Protein 1O0P (pdb70)

Sequence (117 aa):
GHPTEVLCLMNMVLPEELLDDEEYEEIVEDVRDECSKYGLVKSIEIPRPVDGVEVPGCGKIFVEFTSVFDCQKAMQGLTGRKFANRVVVTKYCDPDSYHRRDFWPSKKRKRSRWNQDGHPTEVLCLMNMVLPEELLDDEEYEEIVEDVRDECSKYGLVKSIEIPRPVDGVEVPGCGKIFVEFTSVFDCQKAMQGLTGRKFANRVVVTKYCDPDSYHRRDFWPSKKRKRSRWNQDGHPTEVLCLMNMVLPEELLDDEEYEEIVEDVRDECSKYGLVKSIEIPRPVDGVEVPGCGKIFVEFTSVFDCQKAMQGLTGRKFANRVVVTKYCDPDSYHRRDFWPSKKRKRSRWNQDGHPTEVLCLMNMVLPEELLDDEEYEEIVEDVRDECSKYGLVKSIEIPRPVDGVEVPGCGKIFVEFTSVFDCQKAMQGLTGRKFANRVVVTKYCDPDSYHRRDFWPSKKRKRSRWNQDGHPTEVLCLMNMVLPEELLDDEEYEEIVEDVRDECSKYGLVKSIEIPRPVDGVEVPGCGKIFVEFTSVFDCQKAMQGLTGRKFANRVVVTKYCDPDSYHRRDFWPSKKRKRSRWNQDGHPTEVLCLMNMVLPEELLDDEEYEEIVEDVRDECSKYGLVKSIEIPRPVDGVEVPGCGKIFVEFTSVFDCQKAMQGLTGRKFANRVVVTKYCDPDSYHRRDFWPSKKRKRSRWNQDGHPTEVLCLMNMVLPEELLDDEEYEEIVEDVRDECSKYGLVKSIEIPRPVDGVEVPGCGKIFVEFTSVFDCQKAMQGLTGRKFANRVVVTKYCDPDSYHRRDFWPSKKRKRSRWNQDGHPTEVLCLMNMVLPEELLDDEEYEEIVEDVRDECSKYGLVKSIEIPRPVDGVEVPGCGKIFVEFTSVFDCQKAMQGLTGRKFANRVVVTKYCDPDSYHRRDFWPSKKRKRSRWNQDGHPTEVLCLMNMVLPEELLDDEEYEEIVEDVRDECSKYGLVKSIEIPRPVDGVEVPGCGKIFVEFTSVFDCQKAMQGLTGRKFANRVVVTKYCDPDSYHRRDFWPSKKRKRSRWNQDGHPTEVLCLMNMVLPEELLDDEEYEEIVEDVRDECSKYGLVKSIEIPRPVDGVEVPGCGKIFVEFTSVFDCQKAMQGLTGRKFANRVVVTKYCDPDSYHRRDFWPSKKRKRSRWNQD

Nearest PDB structures (foldseek):
  1opi-assembly1_A  TM=9.755E-01  e=8.244E-21  Homo sapiens
  3v4m-assembly1_A  TM=9.227E-01  e=5.338E-19  Mus musculus
  4fxw-assembly1_A  TM=9.181E-01  e=4.445E-18  Homo sapiens
  4z2x-assembly2_B  TM=9.128E-01  e=5.457E-18  Mus musculus
  4fxw-assembly2_C  TM=9.134E-01  e=8.224E-18  Homo sapiens

Structure (mmCIF, N/CA/C/O backbone):
data_1O0P
#
_entry.id   1O0P
#
loop_
_entity.id
_entity.type
_entity.pdbx_description
1 polymer 'Splicing factor U2AF 65 kDa subunit'
2 polymer 'Splicing Factor SF1'
#
loop_
_atom_site.group_PDB
_atom_site.id
_atom_site.type_symbol
_atom_site.label_atom_id
_atom_site.label_alt_id
_atom_site.label_comp_id
_atom_site.label_asym_id
_atom_site.label_entity_id
_atom_site.label_seq_id
_atom_site.pdbx_PDB_ins_code
_atom_site.Cartn_x
_atom_site.Cartn_y
_atom_site.Cartn_z
_atom_site.occupancy
_atom_site.B_iso_or_equiv
_atom_site.auth_seq_id
_atom_site.auth_comp_id
_atom_site.auth_asym_id
_atom_site.auth_atom_id
_atom_site.pdbx_PDB_model_num
ATOM 1 N N . GLY A 1 1 ? 4.802 11.194 -14.129 1.00 0.00 372 GLY A N 1
ATOM 2 C CA . GLY A 1 1 ? 4.200 11.583 -15.391 1.00 0.00 372 GLY A CA 1
ATOM 3 C C . GLY A 1 1 ? 3.200 12.711 -15.235 1.00 0.00 372 GLY A C 1
ATOM 4 O O . GLY A 1 1 ? 3.152 13.624 -16.061 1.00 0.00 372 GLY A O 1
ATOM 8 N N . HIS A 1 2 ? 2.401 12.648 -14.175 1.00 0.00 373 HIS A N 1
ATOM 9 C CA . HIS A 1 2 ? 1.392 13.667 -13.915 1.00 0.00 373 HIS A CA 1
ATOM 10 C C . HIS A 1 2 ? 0.746 13.450 -12.542 1.00 0.00 373 HIS A C 1
ATOM 11 O O . HIS A 1 2 ? 0.192 12.382 -12.276 1.00 0.00 373 HIS A O 1
ATOM 26 N N . PRO A 1 3 ? 0.816 14.455 -11.646 1.00 0.00 374 PRO A N 1
ATOM 27 C CA . PRO A 1 3 ? 0.233 14.357 -10.308 1.00 0.00 374 PRO A CA 1
ATOM 28 C C . PRO A 1 3 ? -1.261 14.663 -10.304 1.00 0.00 374 PRO A C 1
ATOM 29 O O . PRO A 1 3 ? -1.714 15.597 -10.965 1.00 0.00 374 PRO A O 1
ATOM 40 N N . THR A 1 4 ? -2.023 13.870 -9.555 1.00 0.00 375 THR A N 1
ATOM 41 C CA . THR A 1 4 ? -3.468 14.057 -9.470 1.00 0.00 375 THR A CA 1
ATOM 42 C C . THR A 1 4 ? -3.910 14.313 -8.030 1.00 0.00 375 THR A C 1
ATOM 43 O O . THR A 1 4 ? -4.270 15.436 -7.676 1.00 0.00 375 THR A O 1
ATOM 54 N N . GLU A 1 5 ? -3.878 13.265 -7.206 1.00 0.00 376 GLU A N 1
ATOM 55 C CA . GLU A 1 5 ? -4.276 13.376 -5.805 1.00 0.00 376 GLU A CA 1
ATOM 56 C C . GLU A 1 5 ? -4.092 12.047 -5.077 1.00 0.00 376 GLU A C 1
ATOM 57 O O . GLU A 1 5 ? -3.689 12.018 -3.915 1.00 0.00 376 GLU A O 1
ATOM 69 N N . VAL A 1 6 ? -4.389 10.950 -5.769 1.00 0.00 377 VAL A N 1
ATOM 70 C CA . VAL A 1 6 ? -4.260 9.620 -5.183 1.00 0.00 377 VAL A CA 1
ATOM 71 C C . VAL A 1 6 ? -3.018 8.910 -5.711 1.00 0.00 377 VAL A C 1
ATOM 72 O O . VAL A 1 6 ? -2.614 9.122 -6.854 1.00 0.00 377 VAL A O 1
ATOM 85 N N . LEU A 1 7 ? -2.411 8.075 -4.873 1.00 0.00 378 LEU A N 1
ATOM 86 C CA . LEU A 1 7 ? -1.213 7.338 -5.259 1.00 0.00 378 LEU A CA 1
ATOM 87 C C . LEU A 1 7 ? -1.450 5.834 -5.173 1.00 0.00 378 LEU A C 1
ATOM 88 O O . LEU A 1 7 ? -1.871 5.323 -4.136 1.00 0.00 378 LEU A O 1
ATOM 104 N N . CYS A 1 8 ? -1.176 5.130 -6.266 1.00 0.00 379 CYS A N 1
ATOM 105 C CA . CYS A 1 8 ? -1.367 3.683 -6.312 1.00 0.00 379 CYS A CA 1
ATOM 106 C C . CYS A 1 8 ? -0.031 2.947 -6.276 1.00 0.00 379 CYS A C 1
ATOM 107 O O . CYS A 1 8 ? 0.940 3.367 -6.905 1.00 0.00 379 CYS A O 1
ATOM 115 N N . LEU A 1 9 ? 0.004 1.845 -5.533 1.00 0.00 380 LEU A N 1
ATOM 116 C CA . LEU A 1 9 ? 1.213 1.037 -5.408 1.00 0.00 380 LEU A CA 1
ATOM 117 C C . LEU A 1 9 ? 0.885 -0.445 -5.566 1.00 0.00 380 LEU A C 1
ATOM 118 O O . LEU A 1 9 ? 0.162 -1.020 -4.752 1.00 0.00 380 LEU A O 1
ATOM 134 N N . MET A 1 10 ? 1.422 -1.059 -6.616 1.00 0.00 381 MET A N 1
ATOM 135 C CA . MET A 1 10 ? 1.176 -2.473 -6.883 1.00 0.00 381 MET A CA 1
ATOM 136 C C . MET A 1 10 ? 2.484 -3.254 -6.977 1.00 0.00 381 MET A C 1
ATOM 137 O O . MET A 1 10 ? 3.569 -2.692 -6.813 1.00 0.00 381 MET A O 1
ATOM 151 N N . ASN A 1 11 ? 2.369 -4.553 -7.245 1.00 0.00 382 ASN A N 1
ATOM 152 C CA . ASN A 1 11 ? 3.533 -5.427 -7.363 1.00 0.00 382 ASN A CA 1
ATOM 153 C C . ASN A 1 11 ? 4.406 -5.348 -6.115 1.00 0.00 382 ASN A C 1
ATOM 154 O O . ASN A 1 11 ? 5.634 -5.308 -6.205 1.00 0.00 382 ASN A O 1
ATOM 165 N N . MET A 1 12 ? 3.766 -5.328 -4.952 1.00 0.00 383 MET A N 1
ATOM 166 C CA . MET A 1 12 ? 4.486 -5.254 -3.687 1.00 0.00 383 MET A CA 1
ATOM 167 C C . MET A 1 12 ? 3.795 -6.092 -2.614 1.00 0.00 383 MET A C 1
ATOM 168 O O . MET A 1 12 ? 4.223 -6.116 -1.460 1.00 0.00 383 MET A O 1
ATOM 182 N N . VAL A 1 13 ? 2.724 -6.777 -3.004 1.00 0.00 384 VAL A N 1
ATOM 183 C CA . VAL A 1 13 ? 1.975 -7.615 -2.076 1.00 0.00 384 VAL A CA 1
ATOM 184 C C . VAL A 1 13 ? 1.547 -8.920 -2.736 1.00 0.00 384 VAL A C 1
ATOM 185 O O . VAL A 1 13 ? 1.600 -9.058 -3.958 1.00 0.00 384 VAL A O 1
ATOM 198 N N . LEU A 1 14 ? 1.122 -9.875 -1.915 1.00 0.00 385 LEU A N 1
ATOM 199 C CA . LEU A 1 14 ? 0.679 -11.173 -2.408 1.00 0.00 385 LEU A CA 1
ATOM 200 C C . LEU A 1 14 ? -0.487 -11.691 -1.566 1.00 0.00 385 LEU A C 1
ATOM 201 O O . LEU A 1 14 ? -0.543 -11.437 -0.363 1.00 0.00 385 LEU A O 1
ATOM 217 N N . PRO A 1 15 ? -1.438 -12.418 -2.183 1.00 0.00 386 PRO A N 1
ATOM 218 C CA . PRO A 1 15 ? -2.594 -12.964 -1.465 1.00 0.00 386 PRO A CA 1
ATOM 219 C C . PRO A 1 15 ? -2.178 -13.912 -0.347 1.00 0.00 386 PRO A C 1
ATOM 220 O O . PRO A 1 15 ? -2.901 -14.083 0.636 1.00 0.00 386 PRO A O 1
ATOM 231 N N . GLU A 1 16 ? -1.008 -14.524 -0.502 1.00 0.00 387 GLU A N 1
ATOM 232 C CA . GLU A 1 16 ? -0.491 -15.451 0.497 1.00 0.00 387 GLU A CA 1
ATOM 233 C C . GLU A 1 16 ? -0.179 -14.717 1.797 1.00 0.00 387 GLU A C 1
ATOM 234 O O . GLU A 1 16 ? 0.072 -15.338 2.831 1.00 0.00 387 GLU A O 1
ATOM 246 N N . GLU A 1 17 ? -0.199 -13.389 1.732 1.00 0.00 388 GLU A N 1
ATOM 247 C CA . GLU A 1 17 ? 0.079 -12.556 2.896 1.00 0.00 388 GLU A CA 1
ATOM 248 C C . GLU A 1 17 ? -1.178 -11.818 3.343 1.00 0.00 388 GLU A C 1
ATOM 249 O O . GLU A 1 17 ? -1.409 -11.638 4.540 1.00 0.00 388 GLU A O 1
ATOM 261 N N . LEU A 1 18 ? -1.989 -11.394 2.377 1.00 0.00 389 LEU A N 1
ATOM 262 C CA . LEU A 1 18 ? -3.227 -10.681 2.678 1.00 0.00 389 LEU A CA 1
ATOM 263 C C . LEU A 1 18 ? -4.361 -11.662 2.949 1.00 0.00 389 LEU A C 1
ATOM 264 O O . LEU A 1 18 ? -5.518 -11.399 2.619 1.00 0.00 389 LEU A O 1
ATOM 280 N N . LEU A 1 19 ? -4.019 -12.796 3.551 1.00 0.00 390 LEU A N 1
ATOM 281 C CA . LEU A 1 19 ? -5.004 -13.821 3.870 1.00 0.00 390 LEU A CA 1
ATOM 282 C C . LEU A 1 19 ? -5.009 -14.115 5.365 1.00 0.00 390 LEU A C 1
ATOM 283 O O . LEU A 1 19 ? -5.947 -14.720 5.887 1.00 0.00 390 LEU A O 1
ATOM 299 N N . ASP A 1 20 ? -3.955 -13.682 6.049 1.00 0.00 391 ASP A N 1
ATOM 300 C CA . ASP A 1 20 ? -3.839 -13.888 7.486 1.00 0.00 391 ASP A CA 1
ATOM 301 C C . ASP A 1 20 ? -4.310 -12.652 8.243 1.00 0.00 391 ASP A C 1
ATOM 302 O O . ASP A 1 20 ? -4.382 -11.561 7.680 1.00 0.00 391 ASP A O 1
ATOM 311 N N . ASP A 1 21 ? -4.626 -12.826 9.521 1.00 0.00 392 ASP A N 1
ATOM 312 C CA . ASP A 1 21 ? -5.103 -11.724 10.348 1.00 0.00 392 ASP A CA 1
ATOM 313 C C . ASP A 1 21 ? -3.978 -10.750 10.690 1.00 0.00 392 ASP A C 1
ATOM 314 O O . ASP A 1 21 ? -4.067 -9.558 10.396 1.00 0.00 392 ASP A O 1
ATOM 323 N N . GLU A 1 22 ? -2.919 -11.264 11.307 1.00 0.00 393 GLU A N 1
ATOM 324 C CA . GLU A 1 22 ? -1.786 -10.434 11.703 1.00 0.00 393 GLU A CA 1
ATOM 325 C C . GLU A 1 22 ? -0.942 -10.023 10.499 1.00 0.00 393 GLU A C 1
ATOM 326 O O . GLU A 1 22 ? -0.419 -8.912 10.453 1.00 0.00 393 GLU A O 1
ATOM 338 N N . GLU A 1 23 ? -0.816 -10.922 9.529 1.00 0.00 394 GLU A N 1
ATOM 339 C CA . GLU A 1 23 ? -0.024 -10.650 8.331 1.00 0.00 394 GLU A CA 1
ATOM 340 C C . GLU A 1 23 ? -0.610 -9.495 7.522 1.00 0.00 394 GLU A C 1
ATOM 341 O O . GLU A 1 23 ? 0.086 -8.524 7.216 1.00 0.00 394 GLU A O 1
ATOM 353 N N . TYR A 1 24 ? -1.891 -9.602 7.177 1.00 0.00 395 TYR A N 1
ATOM 354 C CA . TYR A 1 24 ? -2.557 -8.571 6.401 1.00 0.00 395 TYR A CA 1
ATOM 355 C C . TYR A 1 24 ? -2.539 -7.238 7.145 1.00 0.00 395 TYR A C 1
ATOM 356 O O . TYR A 1 24 ? -2.231 -6.198 6.562 1.00 0.00 395 TYR A O 1
ATOM 374 N N . GLU A 1 25 ? -2.861 -7.277 8.434 1.00 0.00 396 GLU A N 1
ATOM 375 C CA . GLU A 1 25 ? -2.868 -6.068 9.251 1.00 0.00 396 GLU A CA 1
ATOM 376 C C . GLU A 1 25 ? -1.460 -5.493 9.369 1.00 0.00 396 GLU A C 1
ATOM 377 O O . GLU A 1 25 ? -1.285 -4.291 9.569 1.00 0.00 396 GLU A O 1
ATOM 389 N N . GLU A 1 26 ? -0.462 -6.361 9.242 1.00 0.00 397 GLU A N 1
ATOM 390 C CA . GLU A 1 26 ? 0.933 -5.945 9.327 1.00 0.00 397 GLU A CA 1
ATOM 391 C C . GLU A 1 26 ? 1.274 -4.966 8.213 1.00 0.00 397 GLU A C 1
ATOM 392 O O . GLU A 1 26 ? 1.793 -3.878 8.465 1.00 0.00 397 GLU A O 1
ATOM 404 N N . ILE A 1 27 ? 0.980 -5.361 6.978 1.00 0.00 398 ILE A N 1
ATOM 405 C CA . ILE A 1 27 ? 1.259 -4.513 5.825 1.00 0.00 398 ILE A CA 1
ATOM 406 C C . ILE A 1 27 ? 0.491 -3.200 5.905 1.00 0.00 398 ILE A C 1
ATOM 407 O O . ILE A 1 27 ? 1.025 -2.144 5.579 1.00 0.00 398 ILE A O 1
ATOM 423 N N . VAL A 1 28 ? -0.768 -3.271 6.325 1.00 0.00 399 VAL A N 1
ATOM 424 C CA . VAL A 1 28 ? -1.595 -2.075 6.453 1.00 0.00 399 VAL A CA 1
ATOM 425 C C . VAL A 1 28 ? -0.933 -1.043 7.361 1.00 0.00 399 VAL A C 1
ATOM 426 O O . VAL A 1 28 ? -0.997 0.159 7.102 1.00 0.00 399 VAL A O 1
ATOM 439 N N . GLU A 1 29 ? -0.294 -1.521 8.425 1.00 0.00 400 GLU A N 1
ATOM 440 C CA . GLU A 1 29 ? 0.372 -0.640 9.379 1.00 0.00 400 GLU A CA 1
ATOM 441 C C . GLU A 1 29 ? 1.632 -0.020 8.781 1.00 0.00 400 GLU A C 1
ATOM 442 O O . GLU A 1 29 ? 1.783 1.200 8.763 1.00 0.00 400 GLU A O 1
ATOM 454 N N . ASP A 1 30 ? 2.537 -0.866 8.297 1.00 0.00 401 ASP A N 1
ATOM 455 C CA . ASP A 1 30 ? 3.787 -0.397 7.706 1.00 0.00 401 ASP A CA 1
ATOM 456 C C . ASP A 1 30 ? 3.527 0.537 6.527 1.00 0.00 401 ASP A C 1
ATOM 457 O O . ASP A 1 30 ? 4.192 1.562 6.376 1.00 0.00 401 ASP A O 1
ATOM 466 N N . VAL A 1 31 ? 2.555 0.177 5.697 1.00 0.00 402 VAL A N 1
ATOM 467 C CA . VAL A 1 31 ? 2.205 0.975 4.527 1.00 0.00 402 VAL A CA 1
ATOM 468 C C . VAL A 1 31 ? 1.636 2.332 4.936 1.00 0.00 402 VAL A C 1
ATOM 469 O O . VAL A 1 31 ? 1.852 3.337 4.256 1.00 0.00 402 VAL A O 1
ATOM 482 N N . ARG A 1 32 ? 0.915 2.358 6.053 1.00 0.00 403 ARG A N 1
ATOM 483 C CA . ARG A 1 32 ? 0.319 3.596 6.549 1.00 0.00 403 ARG A CA 1
ATOM 484 C C . ARG A 1 32 ? 1.381 4.518 7.136 1.00 0.00 403 ARG A C 1
ATOM 485 O O . ARG A 1 32 ? 1.427 5.709 6.822 1.00 0.00 403 ARG A O 1
ATOM 506 N N . ASP A 1 33 ? 2.233 3.963 7.991 1.00 0.00 404 ASP A N 1
ATOM 507 C CA . ASP A 1 33 ? 3.295 4.734 8.626 1.00 0.00 404 ASP A CA 1
ATOM 508 C C . ASP A 1 33 ? 4.310 5.215 7.595 1.00 0.00 404 ASP A C 1
ATOM 509 O O . ASP A 1 33 ? 4.968 6.238 7.787 1.00 0.00 404 ASP A O 1
ATOM 518 N N . GLU A 1 34 ? 4.434 4.471 6.500 1.00 0.00 405 GLU A N 1
ATOM 519 C CA . GLU A 1 34 ? 5.371 4.820 5.438 1.00 0.00 405 GLU A CA 1
ATOM 520 C C . GLU A 1 34 ? 4.841 5.985 4.605 1.00 0.00 405 GLU A C 1
ATOM 521 O O . GLU A 1 34 ? 5.542 6.972 4.387 1.00 0.00 405 GLU A O 1
ATOM 533 N N . CYS A 1 35 ? 3.601 5.861 4.141 1.00 0.00 406 CYS A N 1
ATOM 534 C CA . CYS A 1 35 ? 2.981 6.906 3.334 1.00 0.00 406 CYS A CA 1
ATOM 535 C C . CYS A 1 35 ? 2.840 8.199 4.133 1.00 0.00 406 CYS A C 1
ATOM 536 O O . CYS A 1 35 ? 2.873 9.294 3.571 1.00 0.00 406 CYS A O 1
ATOM 544 N N . SER A 1 36 ? 2.683 8.063 5.447 1.00 0.00 407 SER A N 1
ATOM 545 C CA . SER A 1 36 ? 2.533 9.218 6.326 1.00 0.00 407 SER A CA 1
ATOM 546 C C . SER A 1 36 ? 3.887 9.705 6.838 1.00 0.00 407 SER A C 1
ATOM 547 O O . SER A 1 36 ? 3.981 10.262 7.933 1.00 0.00 407 SER A O 1
ATOM 555 N N . LYS A 1 37 ? 4.932 9.493 6.044 1.00 0.00 408 LYS A N 1
ATOM 556 C CA . LYS A 1 37 ? 6.277 9.916 6.422 1.00 0.00 408 LYS A CA 1
ATOM 557 C C . LYS A 1 37 ? 6.721 11.108 5.585 1.00 0.00 408 LYS A C 1
ATOM 558 O O . LYS A 1 37 ? 7.613 11.860 5.981 1.00 0.00 408 LYS A O 1
ATOM 577 N N . TYR A 1 38 ? 6.094 11.274 4.427 1.00 0.00 409 TYR A N 1
ATOM 578 C CA . TYR A 1 38 ? 6.418 12.376 3.531 1.00 0.00 409 TYR A CA 1
ATOM 579 C C . TYR A 1 38 ? 5.390 13.490 3.673 1.00 0.00 409 TYR A C 1
ATOM 580 O O . TYR A 1 38 ? 5.631 14.632 3.276 1.00 0.00 409 TYR A O 1
ATOM 598 N N . GLY A 1 39 ? 4.241 13.146 4.245 1.00 0.00 410 GLY A N 1
ATOM 599 C CA . GLY A 1 39 ? 3.183 14.118 4.434 1.00 0.00 410 GLY A CA 1
ATOM 600 C C . GLY A 1 39 ? 1.982 13.534 5.152 1.00 0.00 410 GLY A C 1
ATOM 601 O O . GLY A 1 39 ? 2.132 12.789 6.121 1.00 0.00 410 GLY A O 1
ATOM 605 N N . LEU A 1 40 ? 0.791 13.871 4.672 1.00 0.00 411 LEU A N 1
ATOM 606 C CA . LEU A 1 40 ? -0.445 13.381 5.274 1.00 0.00 411 LEU A CA 1
ATOM 607 C C . LEU A 1 40 ? -1.192 12.458 4.317 1.00 0.00 411 LEU A C 1
ATOM 608 O O . LEU A 1 40 ? -1.237 12.702 3.111 1.00 0.00 411 LEU A O 1
ATOM 624 N N . VAL A 1 41 ? -1.777 11.398 4.866 1.00 0.00 412 VAL A N 1
ATOM 625 C CA . VAL A 1 41 ? -2.531 10.439 4.067 1.00 0.00 412 VAL A CA 1
ATOM 626 C C . VAL A 1 41 ? -3.963 10.316 4.581 1.00 0.00 412 VAL A C 1
ATOM 627 O O . VAL A 1 41 ? -4.189 9.980 5.744 1.00 0.00 412 VAL A O 1
ATOM 640 N N . LYS A 1 42 ? -4.925 10.595 3.707 1.00 0.00 413 LYS A N 1
ATOM 641 C CA . LYS A 1 42 ? -6.335 10.516 4.070 1.00 0.00 413 LYS A CA 1
ATOM 642 C C . LYS A 1 42 ? -6.692 9.118 4.562 1.00 0.00 413 LYS A C 1
ATOM 643 O O . LYS A 1 42 ? -7.254 8.957 5.646 1.00 0.00 413 LYS A O 1
ATOM 662 N N . SER A 1 43 ? -6.360 8.108 3.762 1.00 0.00 414 SER A N 1
ATOM 663 C CA . SER A 1 43 ? -6.652 6.723 4.126 1.00 0.00 414 SER A CA 1
ATOM 664 C C . SER A 1 43 ? -5.981 5.745 3.168 1.00 0.00 414 SER A C 1
ATOM 665 O O . SER A 1 43 ? -5.320 6.150 2.212 1.00 0.00 414 SER A O 1
ATOM 673 N N . ILE A 1 44 ? -6.152 4.452 3.436 1.00 0.00 415 ILE A N 1
ATOM 674 C CA . ILE A 1 44 ? -5.571 3.409 2.599 1.00 0.00 415 ILE A CA 1
ATOM 675 C C . ILE A 1 44 ? -6.523 2.226 2.460 1.00 0.00 415 ILE A C 1
ATOM 676 O O . ILE A 1 44 ? -7.239 1.879 3.398 1.00 0.00 415 ILE A O 1
ATOM 692 N N . GLU A 1 45 ? -6.523 1.614 1.281 1.00 0.00 416 GLU A N 1
ATOM 693 C CA . GLU A 1 45 ? -7.373 0.461 1.017 1.00 0.00 416 GLU A CA 1
ATOM 694 C C . GLU A 1 45 ? -6.534 -0.715 0.529 1.00 0.00 416 GLU A C 1
ATOM 695 O O . GLU A 1 45 ? -5.802 -0.602 -0.462 1.00 0.00 416 GLU A O 1
ATOM 707 N N . ILE A 1 46 ? -6.648 -1.836 1.235 1.00 0.00 417 ILE A N 1
ATOM 708 C CA . ILE A 1 46 ? -5.899 -3.042 0.900 1.00 0.00 417 ILE A CA 1
ATOM 709 C C . ILE A 1 46 ? -6.834 -4.238 0.718 1.00 0.00 417 ILE A C 1
ATOM 710 O O . ILE A 1 46 ? -7.725 -4.461 1.537 1.00 0.00 417 ILE A O 1
ATOM 726 N N . PRO A 1 47 ? -6.648 -5.028 -0.361 1.00 0.00 418 PRO A N 1
ATOM 727 C CA . PRO A 1 47 ? -7.484 -6.206 -0.621 1.00 0.00 418 PRO A CA 1
ATOM 728 C C . PRO A 1 47 ? -7.343 -7.263 0.470 1.00 0.00 418 PRO A C 1
ATOM 729 O O . PRO A 1 47 ? -6.276 -7.415 1.065 1.00 0.00 418 PRO A O 1
ATOM 740 N N . ARG A 1 48 ? -8.425 -7.991 0.727 1.00 0.00 419 ARG A N 1
ATOM 741 C CA . ARG A 1 48 ? -8.421 -9.034 1.746 1.00 0.00 419 ARG A CA 1
ATOM 742 C C . ARG A 1 48 ? -9.284 -10.220 1.314 1.00 0.00 419 ARG A C 1
ATOM 743 O O . ARG A 1 48 ? -10.391 -10.409 1.820 1.00 0.00 419 ARG A O 1
ATOM 764 N N . PRO A 1 49 ? -8.784 -11.032 0.365 1.00 0.00 420 PRO A N 1
ATOM 765 C CA . PRO A 1 49 ? -9.510 -12.205 -0.137 1.00 0.00 420 PRO A CA 1
ATOM 766 C C . PRO A 1 49 ? -9.915 -13.160 0.980 1.00 0.00 420 PRO A C 1
ATOM 767 O O . PRO A 1 49 ? -9.062 -13.704 1.683 1.00 0.00 420 PRO A O 1
ATOM 778 N N . VAL A 1 50 ? -11.221 -13.363 1.141 1.00 0.00 421 VAL A N 1
ATOM 779 C CA . VAL A 1 50 ? -11.726 -14.255 2.175 1.00 0.00 421 VAL A CA 1
ATOM 780 C C . VAL A 1 50 ? -11.443 -15.707 1.822 1.00 0.00 421 VAL A C 1
ATOM 781 O O . VAL A 1 50 ? -12.170 -16.321 1.041 1.00 0.00 421 VAL A O 1
ATOM 794 N N . ASP A 1 51 ? -10.375 -16.250 2.405 1.00 0.00 422 ASP A N 1
ATOM 795 C CA . ASP A 1 51 ? -9.979 -17.625 2.141 1.00 0.00 422 ASP A CA 1
ATOM 796 C C . ASP A 1 51 ? -9.743 -17.792 0.651 1.00 0.00 422 ASP A C 1
ATOM 797 O O . ASP A 1 51 ? -9.807 -18.895 0.108 1.00 0.00 422 ASP A O 1
ATOM 806 N N . GLY A 1 52 ? -9.467 -16.666 0.003 1.00 0.00 423 GLY A N 1
ATOM 807 C CA . GLY A 1 52 ? -9.243 -16.652 -1.421 1.00 0.00 423 GLY A CA 1
ATOM 808 C C . GLY A 1 52 ? -10.487 -16.217 -2.166 1.00 0.00 423 GLY A C 1
ATOM 809 O O . GLY A 1 52 ? -10.754 -16.681 -3.275 1.00 0.00 423 GLY A O 1
ATOM 813 N N . VAL A 1 53 ? -11.249 -15.318 -1.546 1.00 0.00 424 VAL A N 1
ATOM 814 C CA . VAL A 1 53 ? -12.488 -14.826 -2.133 1.00 0.00 424 VAL A CA 1
ATOM 815 C C . VAL A 1 53 ? -12.240 -13.710 -3.150 1.00 0.00 424 VAL A C 1
ATOM 816 O O . VAL A 1 53 ? -12.963 -13.591 -4.139 1.00 0.00 424 VAL A O 1
ATOM 829 N N . GLU A 1 54 ? -11.213 -12.902 -2.907 1.00 0.00 425 GLU A N 1
ATOM 830 C CA . GLU A 1 54 ? -10.896 -11.789 -3.794 1.00 0.00 425 GLU A CA 1
ATOM 831 C C . GLU A 1 54 ? -9.470 -11.874 -4.328 1.00 0.00 425 GLU A C 1
ATOM 832 O O . GLU A 1 54 ? -8.803 -10.856 -4.507 1.00 0.00 425 GLU A O 1
ATOM 844 N N . VAL A 1 55 ? -9.009 -13.092 -4.585 1.00 0.00 426 VAL A N 1
ATOM 845 C CA . VAL A 1 55 ? -7.668 -13.302 -5.120 1.00 0.00 426 VAL A CA 1
ATOM 846 C C . VAL A 1 55 ? -7.531 -12.717 -6.530 1.00 0.00 426 VAL A C 1
ATOM 847 O O . VAL A 1 55 ? -6.512 -12.113 -6.857 1.00 0.00 426 VAL A O 1
ATOM 860 N N . PRO A 1 56 ? -8.548 -12.920 -7.385 1.00 0.00 427 PRO A N 1
ATOM 861 C CA . PRO A 1 56 ? -8.563 -12.395 -8.752 1.00 0.00 427 PRO A CA 1
ATOM 862 C C . PRO A 1 56 ? -8.174 -10.918 -8.807 1.00 0.00 427 PRO A C 1
ATOM 863 O O . PRO A 1 56 ? -9.027 -10.039 -8.676 1.00 0.00 427 PRO A O 1
ATOM 874 N N . GLY A 1 57 ? -6.886 -10.653 -9.002 1.00 0.00 428 GLY A N 1
ATOM 875 C CA . GLY A 1 57 ? -6.412 -9.283 -9.065 1.00 0.00 428 GLY A CA 1
ATOM 876 C C . GLY A 1 57 ? -5.719 -8.850 -7.787 1.00 0.00 428 GLY A C 1
ATOM 877 O O . GLY A 1 57 ? -4.909 -7.923 -7.800 1.00 0.00 428 GLY A O 1
ATOM 881 N N . CYS A 1 58 ? -6.044 -9.523 -6.682 1.00 0.00 429 CYS A N 1
ATOM 882 C CA . CYS A 1 58 ? -5.452 -9.216 -5.381 1.00 0.00 429 CYS A CA 1
ATOM 883 C C . CYS A 1 58 ? -3.948 -8.978 -5.495 1.00 0.00 429 CYS A C 1
ATOM 884 O O . CYS A 1 58 ? -3.258 -9.650 -6.262 1.00 0.00 429 CYS A O 1
ATOM 892 N N . GLY A 1 59 ? -3.448 -8.018 -4.724 1.00 0.00 430 GLY A N 1
ATOM 893 C CA . GLY A 1 59 ? -2.032 -7.700 -4.751 1.00 0.00 430 GLY A CA 1
ATOM 894 C C . GLY A 1 59 ? -1.773 -6.275 -5.197 1.00 0.00 430 GLY A C 1
ATOM 895 O O . GLY A 1 59 ? -0.666 -5.937 -5.614 1.00 0.00 430 GLY A O 1
ATOM 899 N N . LYS A 1 60 ? -2.803 -5.439 -5.109 1.00 0.00 431 LYS A N 1
ATOM 900 C CA . LYS A 1 60 ? -2.695 -4.040 -5.505 1.00 0.00 431 LYS A CA 1
ATOM 901 C C . LYS A 1 60 ? -3.305 -3.131 -4.444 1.00 0.00 431 LYS A C 1
ATOM 902 O O . LYS A 1 60 ? -4.521 -3.118 -4.250 1.00 0.00 431 LYS A O 1
ATOM 921 N N . ILE A 1 61 ? -2.454 -2.374 -3.761 1.00 0.00 432 ILE A N 1
ATOM 922 C CA . ILE A 1 61 ? -2.909 -1.464 -2.717 1.00 0.00 432 ILE A CA 1
ATOM 923 C C . ILE A 1 61 ? -2.828 -0.019 -3.184 1.00 0.00 432 ILE A C 1
ATOM 924 O O . ILE A 1 61 ? -1.994 0.320 -4.023 1.00 0.00 432 ILE A O 1
ATOM 940 N N . PHE A 1 62 ? -3.693 0.834 -2.644 1.00 0.00 433 PHE A N 1
ATOM 941 C CA . PHE A 1 62 ? -3.668 2.245 -3.009 1.00 0.00 433 PHE A CA 1
ATOM 942 C C . PHE A 1 62 ? -3.814 3.124 -1.776 1.00 0.00 433 PHE A C 1
ATOM 943 O O . PHE A 1 62 ? -4.336 2.694 -0.748 1.00 0.00 433 PHE A O 1
ATOM 960 N N . VAL A 1 63 ? -3.348 4.359 -1.894 1.00 0.00 434 VAL A N 1
ATOM 961 C CA . VAL A 1 63 ? -3.378 5.302 -0.787 1.00 0.00 434 VAL A CA 1
ATOM 962 C C . VAL A 1 63 ? -3.979 6.640 -1.199 1.00 0.00 434 VAL A C 1
ATOM 963 O O . VAL A 1 63 ? -3.571 7.238 -2.194 1.00 0.00 434 VAL A O 1
ATOM 976 N N . GLU A 1 64 ? -4.950 7.104 -0.420 1.00 0.00 435 GLU A N 1
ATOM 977 C CA . GLU A 1 64 ? -5.593 8.379 -0.681 1.00 0.00 435 GLU A CA 1
ATOM 978 C C . GLU A 1 64 ? -4.811 9.483 0.012 1.00 0.00 435 GLU A C 1
ATOM 979 O O . GLU A 1 64 ? -4.806 9.575 1.241 1.00 0.00 435 GLU A O 1
ATOM 991 N N . PHE A 1 65 ? -4.155 10.316 -0.786 1.00 0.00 436 PHE A N 1
ATOM 992 C CA . PHE A 1 65 ? -3.343 11.402 -0.255 1.00 0.00 436 PHE A CA 1
ATOM 993 C C . PHE A 1 65 ? -4.164 12.667 -0.038 1.00 0.00 436 PHE A C 1
ATOM 994 O O . PHE A 1 65 ? -5.337 12.735 -0.402 1.00 0.00 436 PHE A O 1
ATOM 1011 N N . THR A 1 66 ? -3.526 13.669 0.562 1.00 0.00 437 THR A N 1
ATOM 1012 C CA . THR A 1 66 ? -4.178 14.945 0.839 1.00 0.00 437 THR A CA 1
ATOM 1013 C C . THR A 1 66 ? -3.588 16.054 -0.026 1.00 0.00 437 THR A C 1
ATOM 1014 O O . THR A 1 66 ? -4.304 16.944 -0.485 1.00 0.00 437 THR A O 1
ATOM 1025 N N . SER A 1 67 ? -2.277 15.989 -0.244 1.00 0.00 438 SER A N 1
ATOM 1026 C CA . SER A 1 67 ? -1.584 16.987 -1.051 1.00 0.00 438 SER A CA 1
ATOM 1027 C C . SER A 1 67 ? -0.684 16.321 -2.088 1.00 0.00 438 SER A C 1
ATOM 1028 O O . SER A 1 67 ? 0.106 15.434 -1.765 1.00 0.00 438 SER A O 1
ATOM 1036 N N . VAL A 1 68 ? -0.807 16.762 -3.336 1.00 0.00 439 VAL A N 1
ATOM 1037 C CA . VAL A 1 68 ? -0.010 16.211 -4.427 1.00 0.00 439 VAL A CA 1
ATOM 1038 C C . VAL A 1 68 ? 1.478 16.465 -4.215 1.00 0.00 439 VAL A C 1
ATOM 1039 O O . VAL A 1 68 ? 2.319 15.764 -4.773 1.00 0.00 439 VAL A O 1
ATOM 1052 N N . PHE A 1 69 ? 1.795 17.468 -3.403 1.00 0.00 440 PHE A N 1
ATOM 1053 C CA . PHE A 1 69 ? 3.185 17.815 -3.126 1.00 0.00 440 PHE A CA 1
ATOM 1054 C C . PHE A 1 69 ? 3.888 16.669 -2.417 1.00 0.00 440 PHE A C 1
ATOM 1055 O O . PHE A 1 69 ? 4.890 16.144 -2.906 1.00 0.00 440 PHE A O 1
ATOM 1072 N N . ASP A 1 70 ? 3.359 16.286 -1.261 1.00 0.00 441 ASP A N 1
ATOM 1073 C CA . ASP A 1 70 ? 3.932 15.190 -0.495 1.00 0.00 441 ASP A CA 1
ATOM 1074 C C . ASP A 1 70 ? 3.752 13.882 -1.254 1.00 0.00 441 ASP A C 1
ATOM 1075 O O . ASP A 1 70 ? 4.468 12.910 -1.016 1.00 0.00 441 ASP A O 1
ATOM 1084 N N . CYS A 1 71 ? 2.785 13.867 -2.170 1.00 0.00 442 CYS A N 1
ATOM 1085 C CA . CYS A 1 71 ? 2.522 12.686 -2.983 1.00 0.00 442 CYS A CA 1
ATOM 1086 C C . CYS A 1 71 ? 3.680 12.462 -3.948 1.00 0.00 442 CYS A C 1
ATOM 1087 O O . CYS A 1 71 ? 4.141 11.335 -4.141 1.00 0.00 442 CYS A O 1
ATOM 1095 N N . GLN A 1 72 ? 4.143 13.555 -4.545 1.00 0.00 443 GLN A N 1
ATOM 1096 C CA . GLN A 1 72 ? 5.258 13.511 -5.479 1.00 0.00 443 GLN A CA 1
ATOM 1097 C C . GLN A 1 72 ? 6.512 13.022 -4.769 1.00 0.00 443 GLN A C 1
ATOM 1098 O O . GLN A 1 72 ? 7.196 12.108 -5.234 1.00 0.00 443 GLN A O 1
ATOM 1112 N N . LYS A 1 73 ? 6.796 13.640 -3.629 1.00 0.00 444 LYS A N 1
ATOM 1113 C CA . LYS A 1 73 ? 7.961 13.295 -2.827 1.00 0.00 444 LYS A CA 1
ATOM 1114 C C . LYS A 1 73 ? 7.816 11.898 -2.227 1.00 0.00 444 LYS A C 1
ATOM 1115 O O . LYS A 1 73 ? 8.798 11.288 -1.806 1.00 0.00 444 LYS A O 1
ATOM 1134 N N . ALA A 1 74 ? 6.584 11.399 -2.192 1.00 0.00 445 ALA A N 1
ATOM 1135 C CA . ALA A 1 74 ? 6.311 10.077 -1.643 1.00 0.00 445 ALA A CA 1
ATOM 1136 C C . ALA A 1 74 ? 6.871 8.986 -2.547 1.00 0.00 445 ALA A C 1
ATOM 1137 O O . ALA A 1 74 ? 7.762 8.235 -2.149 1.00 0.00 445 ALA A O 1
ATOM 1144 N N . MET A 1 75 ? 6.344 8.906 -3.766 1.00 0.00 446 MET A N 1
ATOM 1145 C CA . MET A 1 75 ? 6.791 7.901 -4.726 1.00 0.00 446 MET A CA 1
ATOM 1146 C C . MET A 1 75 ? 8.239 8.143 -5.141 1.00 0.00 446 MET A C 1
ATOM 1147 O O . MET A 1 75 ? 8.926 7.227 -5.587 1.00 0.00 446 MET A O 1
ATOM 1161 N N . GLN A 1 76 ? 8.702 9.378 -4.982 1.00 0.00 447 GLN A N 1
ATOM 1162 C CA . GLN A 1 76 ? 10.070 9.734 -5.346 1.00 0.00 447 GLN A CA 1
ATOM 1163 C C . GLN A 1 76 ? 11.090 8.955 -4.517 1.00 0.00 447 GLN A C 1
ATOM 1164 O O . GLN A 1 76 ? 12.296 9.077 -4.733 1.00 0.00 447 GLN A O 1
ATOM 1178 N N . GLY A 1 77 ? 10.605 8.155 -3.571 1.00 0.00 448 GLY A N 1
ATOM 1179 C CA . GLY A 1 77 ? 11.498 7.378 -2.732 1.00 0.00 448 GLY A CA 1
ATOM 1180 C C . GLY A 1 77 ? 11.068 5.931 -2.578 1.00 0.00 448 GLY A C 1
ATOM 1181 O O . GLY A 1 77 ? 11.886 5.071 -2.249 1.00 0.00 448 GLY A O 1
ATOM 1185 N N . LEU A 1 78 ? 9.787 5.654 -2.811 1.00 0.00 449 LEU A N 1
ATOM 1186 C CA . LEU A 1 78 ? 9.268 4.296 -2.682 1.00 0.00 449 LEU A CA 1
ATOM 1187 C C . LEU A 1 78 ? 8.975 3.665 -4.042 1.00 0.00 449 LEU A C 1
ATOM 1188 O O . LEU A 1 78 ? 8.330 2.620 -4.122 1.00 0.00 449 LEU A O 1
ATOM 1204 N N . THR A 1 79 ? 9.448 4.303 -5.109 1.00 0.00 450 THR A N 1
ATOM 1205 C CA . THR A 1 79 ? 9.238 3.787 -6.461 1.00 0.00 450 THR A CA 1
ATOM 1206 C C . THR A 1 79 ? 10.413 2.918 -6.906 1.00 0.00 450 THR A C 1
ATOM 1207 O O . THR A 1 79 ? 11.573 3.286 -6.726 1.00 0.00 450 THR A O 1
ATOM 1218 N N . GLY A 1 80 ? 10.100 1.761 -7.488 1.00 0.00 451 GLY A N 1
ATOM 1219 C CA . GLY A 1 80 ? 11.139 0.858 -7.954 1.00 0.00 451 GLY A CA 1
ATOM 1220 C C . GLY A 1 80 ? 11.941 0.255 -6.818 1.00 0.00 451 GLY A C 1
ATOM 1221 O O . GLY A 1 80 ? 12.960 -0.399 -7.048 1.00 0.00 451 GLY A O 1
ATOM 1225 N N . ARG A 1 81 ? 11.484 0.474 -5.589 1.00 0.00 452 ARG A N 1
ATOM 1226 C CA . ARG A 1 81 ? 12.167 -0.058 -4.415 1.00 0.00 452 ARG A CA 1
ATOM 1227 C C . ARG A 1 81 ? 11.900 -1.557 -4.275 1.00 0.00 452 ARG A C 1
ATOM 1228 O O . ARG A 1 81 ? 11.856 -2.278 -5.272 1.00 0.00 452 ARG A O 1
ATOM 1249 N N . LYS A 1 82 ? 11.723 -2.026 -3.042 1.00 0.00 453 LYS A N 1
ATOM 1250 C CA . LYS A 1 82 ? 11.463 -3.439 -2.799 1.00 0.00 453 LYS A CA 1
ATOM 1251 C C . LYS A 1 82 ? 10.769 -3.647 -1.457 1.00 0.00 453 LYS A C 1
ATOM 1252 O O . LYS A 1 82 ? 11.401 -3.574 -0.403 1.00 0.00 453 LYS A O 1
ATOM 1271 N N . PHE A 1 83 ? 9.465 -3.908 -1.504 1.00 0.00 454 PHE A N 1
ATOM 1272 C CA . PHE A 1 83 ? 8.684 -4.129 -0.293 1.00 0.00 454 PHE A CA 1
ATOM 1273 C C . PHE A 1 83 ? 9.183 -5.359 0.456 1.00 0.00 454 PHE A C 1
ATOM 1274 O O . PHE A 1 83 ? 8.953 -5.504 1.657 1.00 0.00 454 PHE A O 1
ATOM 1291 N N . ALA A 1 84 ? 9.867 -6.244 -0.263 1.00 0.00 455 ALA A N 1
ATOM 1292 C CA . ALA A 1 84 ? 10.400 -7.463 0.331 1.00 0.00 455 ALA A CA 1
ATOM 1293 C C . ALA A 1 84 ? 11.477 -8.083 -0.553 1.00 0.00 455 ALA A C 1
ATOM 1294 O O . ALA A 1 84 ? 12.581 -8.370 -0.090 1.00 0.00 455 ALA A O 1
ATOM 1301 N N . ASN A 1 85 ? 11.152 -8.287 -1.828 1.00 0.00 456 ASN A N 1
ATOM 1302 C CA . ASN A 1 85 ? 12.101 -8.875 -2.770 1.00 0.00 456 ASN A CA 1
ATOM 1303 C C . ASN A 1 85 ? 11.666 -8.643 -4.216 1.00 0.00 456 ASN A C 1
ATOM 1304 O O . ASN A 1 85 ? 12.194 -9.269 -5.136 1.00 0.00 456 ASN A O 1
ATOM 1315 N N . ARG A 1 86 ? 10.707 -7.744 -4.413 1.00 0.00 457 ARG A N 1
ATOM 1316 C CA . ARG A 1 86 ? 10.212 -7.435 -5.747 1.00 0.00 457 ARG A CA 1
ATOM 1317 C C . ARG A 1 86 ? 10.068 -5.928 -5.936 1.00 0.00 457 ARG A C 1
ATOM 1318 O O . ARG A 1 86 ? 9.865 -5.190 -4.971 1.00 0.00 457 ARG A O 1
ATOM 1339 N N . VAL A 1 87 ? 10.168 -5.475 -7.182 1.00 0.00 458 VAL A N 1
ATOM 1340 C CA . VAL A 1 87 ? 10.051 -4.050 -7.481 1.00 0.00 458 VAL A CA 1
ATOM 1341 C C . VAL A 1 87 ? 8.613 -3.576 -7.321 1.00 0.00 458 VAL A C 1
ATOM 1342 O O . VAL A 1 87 ? 7.670 -4.295 -7.653 1.00 0.00 458 VAL A O 1
ATOM 1355 N N . VAL A 1 88 ? 8.455 -2.361 -6.810 1.00 0.00 459 VAL A N 1
ATOM 1356 C CA . VAL A 1 88 ? 7.134 -1.785 -6.594 1.00 0.00 459 VAL A CA 1
ATOM 1357 C C . VAL A 1 88 ? 6.791 -0.765 -7.675 1.00 0.00 459 VAL A C 1
ATOM 1358 O O . VAL A 1 88 ? 7.492 0.232 -7.847 1.00 0.00 459 VAL A O 1
ATOM 1371 N N . VAL A 1 89 ? 5.706 -1.021 -8.402 1.00 0.00 460 VAL A N 1
ATOM 1372 C CA . VAL A 1 89 ? 5.268 -0.122 -9.465 1.00 0.00 460 VAL A CA 1
ATOM 1373 C C . VAL A 1 89 ? 4.272 0.904 -8.931 1.00 0.00 460 VAL A C 1
ATOM 1374 O O . VAL A 1 89 ? 3.187 0.550 -8.469 1.00 0.00 460 VAL A O 1
ATOM 1387 N N . THR A 1 90 ? 4.647 2.177 -8.996 1.00 0.00 461 THR A N 1
ATOM 1388 C CA . THR A 1 90 ? 3.786 3.251 -8.516 1.00 0.00 461 THR A CA 1
ATOM 1389 C C . THR A 1 90 ? 3.196 4.048 -9.672 1.00 0.00 461 THR A C 1
ATOM 1390 O O . THR A 1 90 ? 3.920 4.528 -10.545 1.00 0.00 461 THR A O 1
ATOM 1401 N N . LYS A 1 91 ? 1.874 4.182 -9.670 1.00 0.00 462 LYS A N 1
ATOM 1402 C CA . LYS A 1 91 ? 1.176 4.925 -10.711 1.00 0.00 462 LYS A CA 1
ATOM 1403 C C . LYS A 1 91 ? 0.153 5.874 -10.097 1.00 0.00 462 LYS A C 1
ATOM 1404 O O . LYS A 1 91 ? -0.733 5.449 -9.355 1.00 0.00 462 LYS A O 1
ATOM 1423 N N . TYR A 1 92 ? 0.283 7.159 -10.410 1.00 0.00 463 TYR A N 1
ATOM 1424 C CA . TYR A 1 92 ? -0.625 8.172 -9.885 1.00 0.00 463 TYR A CA 1
ATOM 1425 C C . TYR A 1 92 ? -2.074 7.842 -10.235 1.00 0.00 463 TYR A C 1
ATOM 1426 O O . TYR A 1 92 ? -2.435 7.756 -11.409 1.00 0.00 463 TYR A O 1
ATOM 1444 N N . CYS A 1 93 ? -2.897 7.656 -9.206 1.00 0.00 464 CYS A N 1
ATOM 1445 C CA . CYS A 1 93 ? -4.307 7.337 -9.400 1.00 0.00 464 CYS A CA 1
ATOM 1446 C C . CYS A 1 93 ? -5.180 8.576 -9.228 1.00 0.00 464 CYS A C 1
ATOM 1447 O O . CYS A 1 93 ? -4.872 9.463 -8.429 1.00 0.00 464 CYS A O 1
ATOM 1455 N N . ASP A 1 94 ? -6.275 8.628 -9.982 1.00 0.00 465 ASP A N 1
ATOM 1456 C CA . ASP A 1 94 ? -7.196 9.756 -9.918 1.00 0.00 465 ASP A CA 1
ATOM 1457 C C . ASP A 1 94 ? -8.309 9.497 -8.901 1.00 0.00 465 ASP A C 1
ATOM 1458 O O . ASP A 1 94 ? -8.822 8.381 -8.810 1.00 0.00 465 ASP A O 1
ATOM 1467 N N . PRO A 1 95 ? -8.695 10.525 -8.119 1.00 0.00 466 PRO A N 1
ATOM 1468 C CA . PRO A 1 95 ? -9.753 10.398 -7.111 1.00 0.00 466 PRO A CA 1
ATOM 1469 C C . PRO A 1 95 ? -11.064 9.894 -7.703 1.00 0.00 466 PRO A C 1
ATOM 1470 O O . PRO A 1 95 ? -11.949 9.436 -6.980 1.00 0.00 466 PRO A O 1
ATOM 1481 N N . ASP A 1 96 ? -11.181 9.981 -9.025 1.00 0.00 467 ASP A N 1
ATOM 1482 C CA . ASP A 1 96 ? -12.385 9.538 -9.720 1.00 0.00 467 ASP A CA 1
ATOM 1483 C C . ASP A 1 96 ? -12.585 8.034 -9.572 1.00 0.00 467 ASP A C 1
ATOM 1484 O O . ASP A 1 96 ? -13.413 7.584 -8.777 1.00 0.00 467 ASP A O 1
ATOM 1493 N N . SER A 1 97 ? -11.824 7.258 -10.340 1.00 0.00 468 SER A N 1
ATOM 1494 C CA . SER A 1 97 ? -11.927 5.803 -10.298 1.00 0.00 468 SER A CA 1
ATOM 1495 C C . SER A 1 97 ? -11.601 5.267 -8.910 1.00 0.00 468 SER A C 1
ATOM 1496 O O . SER A 1 97 ? -12.130 4.233 -8.495 1.00 0.00 468 SER A O 1
ATOM 1504 N N . TYR A 1 98 ? -10.720 5.961 -8.197 1.00 0.00 469 TYR A N 1
ATOM 1505 C CA . TYR A 1 98 ? -10.348 5.546 -6.853 1.00 0.00 469 TYR A CA 1
ATOM 1506 C C . TYR A 1 98 ? -11.603 5.337 -6.013 1.00 0.00 469 TYR A C 1
ATOM 1507 O O . TYR A 1 98 ? -11.846 4.244 -5.500 1.00 0.00 469 TYR A O 1
ATOM 1525 N N . HIS A 1 99 ? -12.389 6.400 -5.874 1.00 0.00 470 HIS A N 1
ATOM 1526 C CA . HIS A 1 99 ? -13.631 6.338 -5.116 1.00 0.00 470 HIS A CA 1
ATOM 1527 C C . HIS A 1 99 ? -14.563 5.303 -5.731 1.00 0.00 470 HIS A C 1
ATOM 1528 O O . HIS A 1 99 ? -15.374 4.687 -5.039 1.00 0.00 470 HIS A O 1
ATOM 1543 N N . ARG A 1 100 ? -14.436 5.123 -7.044 1.00 0.00 471 ARG A N 1
ATOM 1544 C CA . ARG A 1 100 ? -15.245 4.156 -7.770 1.00 0.00 471 ARG A CA 1
ATOM 1545 C C . ARG A 1 100 ? -14.988 2.749 -7.247 1.00 0.00 471 ARG A C 1
ATOM 1546 O O . ARG A 1 100 ? -15.842 1.868 -7.356 1.00 0.00 471 ARG A O 1
ATOM 1567 N N . ARG A 1 101 ? -13.801 2.548 -6.676 1.00 0.00 472 ARG A N 1
ATOM 1568 C CA . ARG A 1 101 ? -13.419 1.247 -6.135 1.00 0.00 472 ARG A CA 1
ATOM 1569 C C . ARG A 1 101 ? -13.600 0.155 -7.184 1.00 0.00 472 ARG A C 1
ATOM 1570 O O . ARG A 1 101 ? -14.260 -0.855 -6.940 1.00 0.00 472 ARG A O 1
ATOM 1591 N N . ASP A 1 102 ? -13.007 0.370 -8.353 1.00 0.00 473 ASP A N 1
ATOM 1592 C CA . ASP A 1 102 ? -13.099 -0.588 -9.448 1.00 0.00 473 ASP A CA 1
ATOM 1593 C C . ASP A 1 102 ? -12.340 -1.868 -9.117 1.00 0.00 473 ASP A C 1
ATOM 1594 O O . ASP A 1 102 ? -12.488 -2.885 -9.797 1.00 0.00 473 ASP A O 1
ATOM 1603 N N . PHE A 1 103 ? -11.528 -1.813 -8.066 1.00 0.00 474 PHE A N 1
ATOM 1604 C CA . PHE A 1 103 ? -10.742 -2.967 -7.643 1.00 0.00 474 PHE A CA 1
ATOM 1605 C C . PHE A 1 103 ? -11.521 -3.820 -6.645 1.00 0.00 474 PHE A C 1
ATOM 1606 O O . PHE A 1 103 ? -12.086 -4.853 -7.007 1.00 0.00 474 PHE A O 1
ATOM 1623 N N . TRP A 1 104 ? -11.547 -3.383 -5.388 1.00 0.00 475 TRP A N 1
ATOM 1624 C CA . TRP A 1 104 ? -12.257 -4.110 -4.339 1.00 0.00 475 TRP A CA 1
ATOM 1625 C C . TRP A 1 104 ? -13.355 -3.247 -3.727 1.00 0.00 475 TRP A C 1
ATOM 1626 O O . TRP A 1 104 ? -13.055 -2.490 -2.778 1.00 0.00 475 TRP A O 1
ATOM 1648 N N . PRO B 2 1 ? 3.969 1.091 16.328 1.00 0.00 13 PRO B N 1
ATOM 1649 C CA . PRO B 2 1 ? 4.416 0.562 15.034 1.00 0.00 13 PRO B CA 1
ATOM 1650 C C . PRO B 2 1 ? 4.679 -0.940 15.083 1.00 0.00 13 PRO B C 1
ATOM 1651 O O . PRO B 2 1 ? 5.348 -1.431 15.993 1.00 0.00 13 PRO B O 1
ATOM 1662 N N . SER B 2 2 ? 4.147 -1.661 14.099 1.00 0.00 14 SER B N 1
ATOM 1663 C CA . SER B 2 2 ? 4.318 -3.109 14.024 1.00 0.00 14 SER B CA 1
ATOM 1664 C C . SER B 2 2 ? 3.755 -3.790 15.267 1.00 0.00 14 SER B C 1
ATOM 1665 O O . SER B 2 2 ? 3.134 -3.145 16.112 1.00 0.00 14 SER B O 1
ATOM 1673 N N . LYS B 2 3 ? 3.974 -5.097 15.372 1.00 0.00 15 LYS B N 1
ATOM 1674 C CA . LYS B 2 3 ? 3.489 -5.864 16.515 1.00 0.00 15 LYS B CA 1
ATOM 1675 C C . LYS B 2 3 ? 4.233 -7.189 16.642 1.00 0.00 15 LYS B C 1
ATOM 1676 O O . LYS B 2 3 ? 4.499 -7.659 17.749 1.00 0.00 15 LYS B O 1
ATOM 1695 N N . LYS B 2 4 ? 4.568 -7.788 15.503 1.00 0.00 16 LYS B N 1
ATOM 1696 C CA . LYS B 2 4 ? 5.286 -9.059 15.488 1.00 0.00 16 LYS B CA 1
ATOM 1697 C C . LYS B 2 4 ? 6.419 -9.030 14.468 1.00 0.00 16 LYS B C 1
ATOM 1698 O O . LYS B 2 4 ? 7.563 -9.349 14.788 1.00 0.00 16 LYS B O 1
ATOM 1717 N N . ARG B 2 5 ? 6.092 -8.646 13.237 1.00 0.00 17 ARG B N 1
ATOM 1718 C CA . ARG B 2 5 ? 7.084 -8.575 12.172 1.00 0.00 17 ARG B CA 1
ATOM 1719 C C . ARG B 2 5 ? 7.873 -7.272 12.251 1.00 0.00 17 ARG B C 1
ATOM 1720 O O . ARG B 2 5 ? 7.358 -6.249 12.704 1.00 0.00 17 ARG B O 1
ATOM 1741 N N . LYS B 2 6 ? 9.126 -7.317 11.810 1.00 0.00 18 LYS B N 1
ATOM 1742 C CA . LYS B 2 6 ? 9.988 -6.142 11.829 1.00 0.00 18 LYS B CA 1
ATOM 1743 C C . LYS B 2 6 ? 9.788 -5.302 10.571 1.00 0.00 18 LYS B C 1
ATOM 1744 O O . LYS B 2 6 ? 9.243 -5.779 9.576 1.00 0.00 18 LYS B O 1
ATOM 1763 N N . ARG B 2 7 ? 10.232 -4.049 10.623 1.00 0.00 19 ARG B N 1
ATOM 1764 C CA . ARG B 2 7 ? 10.101 -3.146 9.486 1.00 0.00 19 ARG B CA 1
ATOM 1765 C C . ARG B 2 7 ? 11.253 -3.339 8.504 1.00 0.00 19 ARG B C 1
ATOM 1766 O O . ARG B 2 7 ? 12.403 -3.025 8.812 1.00 0.00 19 ARG B O 1
ATOM 1787 N N . SER B 2 8 ? 10.936 -3.860 7.322 1.00 0.00 20 SER B N 1
ATOM 1788 C CA . SER B 2 8 ? 11.945 -4.098 6.296 1.00 0.00 20 SER B CA 1
ATOM 1789 C C . SER B 2 8 ? 11.361 -3.907 4.899 1.00 0.00 20 SER B C 1
ATOM 1790 O O . SER B 2 8 ? 11.519 -4.763 4.027 1.00 0.00 20 SER B O 1
ATOM 1798 N N . ARG B 2 9 ? 10.685 -2.780 4.692 1.00 0.00 21 ARG B N 1
ATOM 1799 C CA . ARG B 2 9 ? 10.081 -2.475 3.399 1.00 0.00 21 ARG B CA 1
ATOM 1800 C C . ARG B 2 9 ? 10.955 -1.501 2.614 1.00 0.00 21 ARG B C 1
ATOM 1801 O O . ARG B 2 9 ? 11.786 -0.799 3.190 1.00 0.00 21 ARG B O 1
ATOM 1822 N N . TRP B 2 10 ? 10.756 -1.460 1.297 1.00 0.00 22 TRP B N 1
ATOM 1823 C CA . TRP B 2 10 ? 11.529 -0.577 0.427 1.00 0.00 22 TRP B CA 1
ATOM 1824 C C . TRP B 2 10 ? 13.027 -0.792 0.627 1.00 0.00 22 TRP B C 1
ATOM 1825 O O . TRP B 2 10 ? 13.659 -0.107 1.432 1.00 0.00 22 TRP B O 1
ATOM 1846 N N . ASN B 2 11 ? 13.592 -1.745 -0.110 1.00 0.00 23 ASN B N 1
ATOM 1847 C CA . ASN B 2 11 ? 15.016 -2.046 -0.003 1.00 0.00 23 ASN B CA 1
ATOM 1848 C C . ASN B 2 11 ? 15.675 -2.103 -1.378 1.00 0.00 23 ASN B C 1
ATOM 1849 O O . ASN B 2 11 ? 15.623 -3.126 -2.061 1.00 0.00 23 ASN B O 1
ATOM 1860 N N . GLN B 2 12 ? 16.299 -0.997 -1.775 1.00 0.00 24 GLN B N 1
ATOM 1861 C CA . GLN B 2 12 ? 16.976 -0.920 -3.066 1.00 0.00 24 GLN B CA 1
ATOM 1862 C C . GLN B 2 12 ? 17.856 0.324 -3.145 1.00 0.00 24 GLN B C 1
ATOM 1863 O O . GLN B 2 12 ? 19.001 0.257 -3.593 1.00 0.00 24 GLN B O 1
ATOM 1877 N N . ASP B 2 13 ? 17.316 1.457 -2.705 1.00 0.00 25 ASP B N 1
ATOM 1878 C CA . ASP B 2 13 ? 18.053 2.716 -2.725 1.00 0.00 25 ASP B CA 1
ATOM 1879 C C . ASP B 2 13 ? 18.144 3.315 -1.326 1.00 0.00 25 ASP B C 1
ATOM 1880 O O . ASP B 2 13 ? 19.113 4.060 -1.065 1.00 0.00 25 ASP B O 1
ATOM 1890 N N . GLY A 1 1 ? 4.518 9.439 -14.104 1.00 0.00 372 GLY A N 2
ATOM 1891 C CA . GLY A 1 1 ? 3.184 9.018 -14.489 1.00 0.00 372 GLY A CA 2
ATOM 1892 C C . GLY A 1 1 ? 2.267 10.191 -14.765 1.00 0.00 372 GLY A C 2
ATOM 1893 O O . GLY A 1 1 ? 2.209 10.690 -15.889 1.00 0.00 372 GLY A O 2
ATOM 1897 N N . HIS A 1 2 ? 1.555 10.633 -13.732 1.00 0.00 373 HIS A N 2
ATOM 1898 C CA . HIS A 1 2 ? 0.629 11.750 -13.858 1.00 0.00 373 HIS A CA 2
ATOM 1899 C C . HIS A 1 2 ? 0.015 12.087 -12.494 1.00 0.00 373 HIS A C 2
ATOM 1900 O O . HIS A 1 2 ? -0.776 11.312 -11.955 1.00 0.00 373 HIS A O 2
ATOM 1915 N N . PRO A 1 3 ? 0.392 13.239 -11.903 1.00 0.00 374 PRO A N 2
ATOM 1916 C CA . PRO A 1 3 ? -0.135 13.669 -10.601 1.00 0.00 374 PRO A CA 2
ATOM 1917 C C . PRO A 1 3 ? -1.632 13.954 -10.656 1.00 0.00 374 PRO A C 2
ATOM 1918 O O . PRO A 1 3 ? -2.118 14.571 -11.604 1.00 0.00 374 PRO A O 2
ATOM 1929 N N . THR A 1 4 ? -2.361 13.504 -9.638 1.00 0.00 375 THR A N 2
ATOM 1930 C CA . THR A 1 4 ? -3.803 13.716 -9.588 1.00 0.00 375 THR A CA 2
ATOM 1931 C C . THR A 1 4 ? -4.281 14.032 -8.174 1.00 0.00 375 THR A C 2
ATOM 1932 O O . THR A 1 4 ? -4.722 15.149 -7.899 1.00 0.00 375 THR A O 2
ATOM 1943 N N . GLU A 1 5 ? -4.200 13.047 -7.281 1.00 0.00 376 GLU A N 2
ATOM 1944 C CA . GLU A 1 5 ? -4.631 13.237 -5.899 1.00 0.00 376 GLU A CA 2
ATOM 1945 C C . GLU A 1 5 ? -4.286 12.032 -5.035 1.00 0.00 376 GLU A C 2
ATOM 1946 O O . GLU A 1 5 ? -3.747 12.183 -3.940 1.00 0.00 376 GLU A O 2
ATOM 1958 N N . VAL A 1 6 ? -4.594 10.836 -5.527 1.00 0.00 377 VAL A N 2
ATOM 1959 C CA . VAL A 1 6 ? -4.304 9.619 -4.777 1.00 0.00 377 VAL A CA 2
ATOM 1960 C C . VAL A 1 6 ? -3.234 8.800 -5.486 1.00 0.00 377 VAL A C 2
ATOM 1961 O O . VAL A 1 6 ? -2.978 9.003 -6.671 1.00 0.00 377 VAL A O 2
ATOM 1974 N N . LEU A 1 7 ? -2.605 7.878 -4.763 1.00 0.00 378 LEU A N 2
ATOM 1975 C CA . LEU A 1 7 ? -1.555 7.057 -5.350 1.00 0.00 378 LEU A CA 2
ATOM 1976 C C . LEU A 1 7 ? -1.820 5.574 -5.122 1.00 0.00 378 LEU A C 2
ATOM 1977 O O . LEU A 1 7 ? -2.403 5.182 -4.111 1.00 0.00 378 LEU A O 2
ATOM 1993 N N . CYS A 1 8 ? -1.390 4.756 -6.074 1.00 0.00 379 CYS A N 2
ATOM 1994 C CA . CYS A 1 8 ? -1.578 3.312 -5.987 1.00 0.00 379 CYS A CA 2
ATOM 1995 C C . CYS A 1 8 ? -0.239 2.583 -6.016 1.00 0.00 379 CYS A C 2
ATOM 1996 O O . CYS A 1 8 ? 0.496 2.650 -7.002 1.00 0.00 379 CYS A O 2
ATOM 2004 N N . LEU A 1 9 ? 0.071 1.888 -4.927 1.00 0.00 380 LEU A N 2
ATOM 2005 C CA . LEU A 1 9 ? 1.320 1.141 -4.822 1.00 0.00 380 LEU A CA 2
ATOM 2006 C C . LEU A 1 9 ? 1.136 -0.293 -5.311 1.00 0.00 380 LEU A C 2
ATOM 2007 O O . LEU A 1 9 ? 0.507 -1.113 -4.642 1.00 0.00 380 LEU A O 2
ATOM 2023 N N . MET A 1 10 ? 1.693 -0.585 -6.481 1.00 0.00 381 MET A N 2
ATOM 2024 C CA . MET A 1 10 ? 1.595 -1.913 -7.073 1.00 0.00 381 MET A CA 2
ATOM 2025 C C . MET A 1 10 ? 2.860 -2.727 -6.815 1.00 0.00 381 MET A C 2
ATOM 2026 O O . MET A 1 10 ? 3.888 -2.184 -6.411 1.00 0.00 381 MET A O 2
ATOM 2040 N N . ASN A 1 11 ? 2.771 -4.034 -7.057 1.00 0.00 382 ASN A N 2
ATOM 2041 C CA . ASN A 1 11 ? 3.903 -4.936 -6.860 1.00 0.00 382 ASN A CA 2
ATOM 2042 C C . ASN A 1 11 ? 4.483 -4.799 -5.454 1.00 0.00 382 ASN A C 2
ATOM 2043 O O . ASN A 1 11 ? 5.697 -4.881 -5.263 1.00 0.00 382 ASN A O 2
ATOM 2054 N N . MET A 1 12 ? 3.609 -4.592 -4.475 1.00 0.00 383 MET A N 2
ATOM 2055 C CA . MET A 1 12 ? 4.038 -4.444 -3.090 1.00 0.00 383 MET A CA 2
ATOM 2056 C C . MET A 1 12 ? 3.231 -5.352 -2.168 1.00 0.00 383 MET A C 2
ATOM 2057 O O . MET A 1 12 ? 3.179 -5.136 -0.957 1.00 0.00 383 MET A O 2
ATOM 2071 N N . VAL A 1 13 ? 2.603 -6.370 -2.748 1.00 0.00 384 VAL A N 2
ATOM 2072 C CA . VAL A 1 13 ? 1.800 -7.310 -1.975 1.00 0.00 384 VAL A CA 2
ATOM 2073 C C . VAL A 1 13 ? 1.705 -8.660 -2.674 1.00 0.00 384 VAL A C 2
ATOM 2074 O O . VAL A 1 13 ? 2.209 -8.838 -3.782 1.00 0.00 384 VAL A O 2
ATOM 2087 N N . LEU A 1 14 ? 1.050 -9.606 -2.012 1.00 0.00 385 LEU A N 2
ATOM 2088 C CA . LEU A 1 14 ? 0.871 -10.945 -2.555 1.00 0.00 385 LEU A CA 2
ATOM 2089 C C . LEU A 1 14 ? -0.432 -11.552 -2.044 1.00 0.00 385 LEU A C 2
ATOM 2090 O O . LEU A 1 14 ? -0.826 -11.307 -0.903 1.00 0.00 385 LEU A O 2
ATOM 2106 N N . PRO A 1 15 ? -1.127 -12.350 -2.875 1.00 0.00 386 PRO A N 2
ATOM 2107 C CA . PRO A 1 15 ? -2.388 -12.981 -2.476 1.00 0.00 386 PRO A CA 2
ATOM 2108 C C . PRO A 1 15 ? -2.194 -13.975 -1.339 1.00 0.00 386 PRO A C 2
ATOM 2109 O O . PRO A 1 15 ? -3.145 -14.335 -0.646 1.00 0.00 386 PRO A O 2
ATOM 2120 N N . GLU A 1 16 ? -0.953 -14.415 -1.153 1.00 0.00 387 GLU A N 2
ATOM 2121 C CA . GLU A 1 16 ? -0.627 -15.356 -0.090 1.00 0.00 387 GLU A CA 2
ATOM 2122 C C . GLU A 1 16 ? -0.368 -14.608 1.211 1.00 0.00 387 GLU A C 2
ATOM 2123 O O . GLU A 1 16 ? -0.084 -15.211 2.246 1.00 0.00 387 GLU A O 2
ATOM 2135 N N . GLU A 1 17 ? -0.472 -13.284 1.143 1.00 0.00 388 GLU A N 2
ATOM 2136 C CA . GLU A 1 17 ? -0.257 -12.431 2.306 1.00 0.00 388 GLU A CA 2
ATOM 2137 C C . GLU A 1 17 ? -1.547 -11.715 2.689 1.00 0.00 388 GLU A C 2
ATOM 2138 O O . GLU A 1 17 ? -1.803 -11.468 3.869 1.00 0.00 388 GLU A O 2
ATOM 2150 N N . LEU A 1 18 ? -2.359 -11.387 1.686 1.00 0.00 389 LEU A N 2
ATOM 2151 C CA . LEU A 1 18 ? -3.627 -10.704 1.921 1.00 0.00 389 LEU A CA 2
ATOM 2152 C C . LEU A 1 18 ? -4.707 -11.703 2.320 1.00 0.00 389 LEU A C 2
ATOM 2153 O O . LEU A 1 18 ? -5.899 -11.454 2.136 1.00 0.00 389 LEU A O 2
ATOM 2169 N N . LEU A 1 19 ? -4.278 -12.836 2.867 1.00 0.00 390 LEU A N 2
ATOM 2170 C CA . LEU A 1 19 ? -5.198 -13.877 3.299 1.00 0.00 390 LEU A CA 2
ATOM 2171 C C . LEU A 1 19 ? -4.995 -14.191 4.777 1.00 0.00 390 LEU A C 2
ATOM 2172 O O . LEU A 1 19 ? -5.728 -14.989 5.361 1.00 0.00 390 LEU A O 2
ATOM 2188 N N . ASP A 1 20 ? -3.992 -13.554 5.372 1.00 0.00 391 ASP A N 2
ATOM 2189 C CA . ASP A 1 20 ? -3.686 -13.746 6.784 1.00 0.00 391 ASP A CA 2
ATOM 2190 C C . ASP A 1 20 ? -4.021 -12.487 7.577 1.00 0.00 391 ASP A C 2
ATOM 2191 O O . ASP A 1 20 ? -3.682 -11.378 7.167 1.00 0.00 391 ASP A O 2
ATOM 2200 N N . ASP A 1 21 ? -4.689 -12.664 8.712 1.00 0.00 392 ASP A N 2
ATOM 2201 C CA . ASP A 1 21 ? -5.077 -11.539 9.555 1.00 0.00 392 ASP A CA 2
ATOM 2202 C C . ASP A 1 21 ? -3.855 -10.854 10.164 1.00 0.00 392 ASP A C 2
ATOM 2203 O O . ASP A 1 21 ? -3.852 -9.639 10.370 1.00 0.00 392 ASP A O 2
ATOM 2212 N N . GLU A 1 22 ? -2.817 -11.636 10.443 1.00 0.00 393 GLU A N 2
ATOM 2213 C CA . GLU A 1 22 ? -1.597 -11.105 11.039 1.00 0.00 393 GLU A CA 2
ATOM 2214 C C . GLU A 1 22 ? -0.773 -10.343 10.008 1.00 0.00 393 GLU A C 2
ATOM 2215 O O . GLU A 1 22 ? -0.327 -9.222 10.259 1.00 0.00 393 GLU A O 2
ATOM 2227 N N . GLU A 1 23 ? -0.578 -10.958 8.848 1.00 0.00 394 GLU A N 2
ATOM 2228 C CA . GLU A 1 23 ? 0.197 -10.341 7.777 1.00 0.00 394 GLU A CA 2
ATOM 2229 C C . GLU A 1 23 ? -0.487 -9.075 7.272 1.00 0.00 394 GLU A C 2
ATOM 2230 O O . GLU A 1 23 ? 0.153 -8.036 7.105 1.00 0.00 394 GLU A O 2
ATOM 2242 N N . TYR A 1 24 ? -1.788 -9.174 7.026 1.00 0.00 395 TYR A N 2
ATOM 2243 C CA . TYR A 1 24 ? -2.570 -8.049 6.543 1.00 0.00 395 TYR A CA 2
ATOM 2244 C C . TYR A 1 24 ? -2.426 -6.838 7.461 1.00 0.00 395 TYR A C 2
ATOM 2245 O O . TYR A 1 24 ? -2.066 -5.749 7.014 1.00 0.00 395 TYR A O 2
ATOM 2263 N N . GLU A 1 25 ? -2.710 -7.037 8.745 1.00 0.00 396 GLU A N 2
ATOM 2264 C CA . GLU A 1 25 ? -2.617 -5.962 9.727 1.00 0.00 396 GLU A CA 2
ATOM 2265 C C . GLU A 1 25 ? -1.214 -5.364 9.764 1.00 0.00 396 GLU A C 2
ATOM 2266 O O . GLU A 1 25 ? -1.044 -4.177 10.042 1.00 0.00 396 GLU A O 2
ATOM 2278 N N . GLU A 1 26 ? -0.211 -6.191 9.482 1.00 0.00 397 GLU A N 2
ATOM 2279 C CA . GLU A 1 26 ? 1.176 -5.738 9.492 1.00 0.00 397 GLU A CA 2
ATOM 2280 C C . GLU A 1 26 ? 1.447 -4.745 8.364 1.00 0.00 397 GLU A C 2
ATOM 2281 O O . GLU A 1 26 ? 1.989 -3.664 8.597 1.00 0.00 397 GLU A O 2
ATOM 2293 N N . ILE A 1 27 ? 1.068 -5.117 7.145 1.00 0.00 398 ILE A N 2
ATOM 2294 C CA . ILE A 1 27 ? 1.278 -4.259 5.982 1.00 0.00 398 ILE A CA 2
ATOM 2295 C C . ILE A 1 27 ? 0.583 -2.911 6.148 1.00 0.00 398 ILE A C 2
ATOM 2296 O O . ILE A 1 27 ? 1.207 -1.864 6.003 1.00 0.00 398 ILE A O 2
ATOM 2312 N N . VAL A 1 28 ? -0.711 -2.947 6.446 1.00 0.00 399 VAL A N 2
ATOM 2313 C CA . VAL A 1 28 ? -1.494 -1.728 6.625 1.00 0.00 399 VAL A CA 2
ATOM 2314 C C . VAL A 1 28 ? -0.814 -0.751 7.582 1.00 0.00 399 VAL A C 2
ATOM 2315 O O . VAL A 1 28 ? -0.596 0.411 7.241 1.00 0.00 399 VAL A O 2
ATOM 2328 N N . GLU A 1 29 ? -0.483 -1.228 8.779 1.00 0.00 400 GLU A N 2
ATOM 2329 C CA . GLU A 1 29 ? 0.158 -0.391 9.791 1.00 0.00 400 GLU A CA 2
ATOM 2330 C C . GLU A 1 29 ? 1.424 0.276 9.254 1.00 0.00 400 GLU A C 2
ATOM 2331 O O . GLU A 1 29 ? 1.519 1.503 9.218 1.00 0.00 400 GLU A O 2
ATOM 2343 N N . ASP A 1 30 ? 2.393 -0.538 8.843 1.00 0.00 401 ASP A N 2
ATOM 2344 C CA . ASP A 1 30 ? 3.656 -0.025 8.317 1.00 0.00 401 ASP A CA 2
ATOM 2345 C C . ASP A 1 30 ? 3.427 0.934 7.151 1.00 0.00 401 ASP A C 2
ATOM 2346 O O . ASP A 1 30 ? 3.828 2.096 7.203 1.00 0.00 401 ASP A O 2
ATOM 2355 N N . VAL A 1 31 ? 2.785 0.433 6.099 1.00 0.00 402 VAL A N 2
ATOM 2356 C CA . VAL A 1 31 ? 2.498 1.232 4.912 1.00 0.00 402 VAL A CA 2
ATOM 2357 C C . VAL A 1 31 ? 1.828 2.557 5.278 1.00 0.00 402 VAL A C 2
ATOM 2358 O O . VAL A 1 31 ? 1.991 3.558 4.580 1.00 0.00 402 VAL A O 2
ATOM 2371 N N . ARG A 1 32 ? 1.082 2.561 6.379 1.00 0.00 403 ARG A N 2
ATOM 2372 C CA . ARG A 1 32 ? 0.396 3.767 6.831 1.00 0.00 403 ARG A CA 2
ATOM 2373 C C . ARG A 1 32 ? 1.385 4.769 7.418 1.00 0.00 403 ARG A C 2
ATOM 2374 O O . ARG A 1 32 ? 1.349 5.955 7.088 1.00 0.00 403 ARG A O 2
ATOM 2395 N N . ASP A 1 33 ? 2.267 4.285 8.287 1.00 0.00 404 ASP A N 2
ATOM 2396 C CA . ASP A 1 33 ? 3.267 5.137 8.919 1.00 0.00 404 ASP A CA 2
ATOM 2397 C C . ASP A 1 33 ? 4.216 5.725 7.880 1.00 0.00 404 ASP A C 2
ATOM 2398 O O . ASP A 1 33 ? 4.738 6.826 8.055 1.00 0.00 404 ASP A O 2
ATOM 2407 N N . GLU A 1 34 ? 4.432 4.983 6.798 1.00 0.00 405 GLU A N 2
ATOM 2408 C CA . GLU A 1 34 ? 5.317 5.430 5.728 1.00 0.00 405 GLU A CA 2
ATOM 2409 C C . GLU A 1 34 ? 4.643 6.497 4.873 1.00 0.00 405 GLU A C 2
ATOM 2410 O O . GLU A 1 34 ? 5.217 7.555 4.620 1.00 0.00 405 GLU A O 2
ATOM 2422 N N . CYS A 1 35 ? 3.423 6.211 4.427 1.00 0.00 406 CYS A N 2
ATOM 2423 C CA . CYS A 1 35 ? 2.671 7.152 3.606 1.00 0.00 406 CYS A CA 2
ATOM 2424 C C . CYS A 1 35 ? 2.463 8.469 4.346 1.00 0.00 406 CYS A C 2
ATOM 2425 O O . CYS A 1 35 ? 2.401 9.535 3.735 1.00 0.00 406 CYS A O 2
ATOM 2433 N N . SER A 1 36 ? 2.358 8.384 5.670 1.00 0.00 407 SER A N 2
ATOM 2434 C CA . SER A 1 36 ? 2.156 9.566 6.503 1.00 0.00 407 SER A CA 2
ATOM 2435 C C . SER A 1 36 ? 3.490 10.160 6.948 1.00 0.00 407 SER A C 2
ATOM 2436 O O . SER A 1 36 ? 3.547 10.926 7.910 1.00 0.00 407 SER A O 2
ATOM 2444 N N . LYS A 1 37 ? 4.558 9.802 6.245 1.00 0.00 408 LYS A N 2
ATOM 2445 C CA . LYS A 1 37 ? 5.889 10.303 6.568 1.00 0.00 408 LYS A CA 2
ATOM 2446 C C . LYS A 1 37 ? 6.317 11.375 5.572 1.00 0.00 408 LYS A C 2
ATOM 2447 O O . LYS A 1 37 ? 7.217 12.169 5.846 1.00 0.00 408 LYS A O 2
ATOM 2466 N N . TYR A 1 38 ? 5.663 11.389 4.416 1.00 0.00 409 TYR A N 2
ATOM 2467 C CA . TYR A 1 38 ? 5.962 12.365 3.377 1.00 0.00 409 TYR A CA 2
ATOM 2468 C C . TYR A 1 38 ? 4.873 13.427 3.336 1.00 0.00 409 TYR A C 2
ATOM 2469 O O . TYR A 1 38 ? 5.020 14.464 2.689 1.00 0.00 409 TYR A O 2
ATOM 2487 N N . GLY A 1 39 ? 3.780 13.154 4.042 1.00 0.00 410 GLY A N 2
ATOM 2488 C CA . GLY A 1 39 ? 2.668 14.080 4.085 1.00 0.00 410 GLY A CA 2
ATOM 2489 C C . GLY A 1 39 ? 1.490 13.532 4.865 1.00 0.00 410 GLY A C 2
ATOM 2490 O O . GLY A 1 39 ? 1.669 12.840 5.868 1.00 0.00 410 GLY A O 2
ATOM 2494 N N . LEU A 1 40 ? 0.286 13.844 4.404 1.00 0.00 411 LEU A N 2
ATOM 2495 C CA . LEU A 1 40 ? -0.931 13.383 5.061 1.00 0.00 411 LEU A CA 2
ATOM 2496 C C . LEU A 1 40 ? -1.708 12.420 4.171 1.00 0.00 411 LEU A C 2
ATOM 2497 O O . LEU A 1 40 ? -2.149 12.789 3.081 1.00 0.00 411 LEU A O 2
ATOM 2513 N N . VAL A 1 41 ? -1.869 11.185 4.635 1.00 0.00 412 VAL A N 2
ATOM 2514 C CA . VAL A 1 41 ? -2.608 10.181 3.880 1.00 0.00 412 VAL A CA 2
ATOM 2515 C C . VAL A 1 41 ? -3.991 9.962 4.494 1.00 0.00 412 VAL A C 2
ATOM 2516 O O . VAL A 1 41 ? -4.115 9.469 5.616 1.00 0.00 412 VAL A O 2
ATOM 2529 N N . LYS A 1 42 ? -5.028 10.350 3.754 1.00 0.00 413 LYS A N 2
ATOM 2530 C CA . LYS A 1 42 ? -6.403 10.208 4.223 1.00 0.00 413 LYS A CA 2
ATOM 2531 C C . LYS A 1 42 ? -6.670 8.797 4.731 1.00 0.00 413 LYS A C 2
ATOM 2532 O O . LYS A 1 42 ? -7.103 8.612 5.869 1.00 0.00 413 LYS A O 2
ATOM 2551 N N . SER A 1 43 ? -6.411 7.803 3.886 1.00 0.00 414 SER A N 2
ATOM 2552 C CA . SER A 1 43 ? -6.637 6.412 4.271 1.00 0.00 414 SER A CA 2
ATOM 2553 C C . SER A 1 43 ? -5.959 5.442 3.309 1.00 0.00 414 SER A C 2
ATOM 2554 O O . SER A 1 43 ? -5.298 5.853 2.355 1.00 0.00 414 SER A O 2
ATOM 2562 N N . ILE A 1 44 ? -6.126 4.150 3.578 1.00 0.00 415 ILE A N 2
ATOM 2563 C CA . ILE A 1 44 ? -5.543 3.103 2.746 1.00 0.00 415 ILE A CA 2
ATOM 2564 C C . ILE A 1 44 ? -6.544 1.973 2.523 1.00 0.00 415 ILE A C 2
ATOM 2565 O O . ILE A 1 44 ? -7.275 1.590 3.437 1.00 0.00 415 ILE A O 2
ATOM 2581 N N . GLU A 1 45 ? -6.572 1.444 1.305 1.00 0.00 416 GLU A N 2
ATOM 2582 C CA . GLU A 1 45 ? -7.483 0.357 0.966 1.00 0.00 416 GLU A CA 2
ATOM 2583 C C . GLU A 1 45 ? -6.741 -0.778 0.266 1.00 0.00 416 GLU A C 2
ATOM 2584 O O . GLU A 1 45 ? -5.948 -0.547 -0.651 1.00 0.00 416 GLU A O 2
ATOM 2596 N N . ILE A 1 46 ? -7.000 -2.004 0.716 1.00 0.00 417 ILE A N 2
ATOM 2597 C CA . ILE A 1 46 ? -6.361 -3.188 0.150 1.00 0.00 417 ILE A CA 2
ATOM 2598 C C . ILE A 1 46 ? -7.357 -4.343 0.021 1.00 0.00 417 ILE A C 2
ATOM 2599 O O . ILE A 1 46 ? -8.169 -4.564 0.919 1.00 0.00 417 ILE A O 2
ATOM 2615 N N . PRO A 1 47 ? -7.317 -5.097 -1.100 1.00 0.00 418 PRO A N 2
ATOM 2616 C CA . PRO A 1 47 ? -8.217 -6.236 -1.307 1.00 0.00 418 PRO A CA 2
ATOM 2617 C C . PRO A 1 47 ? -8.056 -7.290 -0.216 1.00 0.00 418 PRO A C 2
ATOM 2618 O O . PRO A 1 47 ? -6.988 -7.415 0.382 1.00 0.00 418 PRO A O 2
ATOM 2629 N N . ARG A 1 48 ? -9.118 -8.046 0.039 1.00 0.00 419 ARG A N 2
ATOM 2630 C CA . ARG A 1 48 ? -9.087 -9.078 1.066 1.00 0.00 419 ARG A CA 2
ATOM 2631 C C . ARG A 1 48 ? -9.942 -10.277 0.662 1.00 0.00 419 ARG A C 2
ATOM 2632 O O . ARG A 1 48 ? -11.056 -10.450 1.158 1.00 0.00 419 ARG A O 2
ATOM 2653 N N . PRO A 1 49 ? -9.433 -11.121 -0.255 1.00 0.00 420 PRO A N 2
ATOM 2654 C CA . PRO A 1 49 ? -10.155 -12.311 -0.718 1.00 0.00 420 PRO A CA 2
ATOM 2655 C C . PRO A 1 49 ? -10.527 -13.231 0.440 1.00 0.00 420 PRO A C 2
ATOM 2656 O O . PRO A 1 49 ? -9.660 -13.647 1.208 1.00 0.00 420 PRO A O 2
ATOM 2667 N N . VAL A 1 50 ? -11.812 -13.553 0.565 1.00 0.00 421 VAL A N 2
ATOM 2668 C CA . VAL A 1 50 ? -12.262 -14.422 1.646 1.00 0.00 421 VAL A CA 2
ATOM 2669 C C . VAL A 1 50 ? -11.866 -15.864 1.391 1.00 0.00 421 VAL A C 2
ATOM 2670 O O . VAL A 1 50 ? -12.543 -16.587 0.665 1.00 0.00 421 VAL A O 2
ATOM 2683 N N . ASP A 1 51 ? -10.760 -16.283 2.001 1.00 0.00 422 ASP A N 2
ATOM 2684 C CA . ASP A 1 51 ? -10.264 -17.635 1.816 1.00 0.00 422 ASP A CA 2
ATOM 2685 C C . ASP A 1 51 ? -10.047 -17.871 0.330 1.00 0.00 422 ASP A C 2
ATOM 2686 O O . ASP A 1 51 ? -9.975 -19.007 -0.138 1.00 0.00 422 ASP A O 2
ATOM 2695 N N . GLY A 1 52 ? -9.942 -16.763 -0.396 1.00 0.00 423 GLY A N 2
ATOM 2696 C CA . GLY A 1 52 ? -9.764 -16.810 -1.826 1.00 0.00 423 GLY A CA 2
ATOM 2697 C C . GLY A 1 52 ? -11.073 -16.566 -2.550 1.00 0.00 423 GLY A C 2
ATOM 2698 O O . GLY A 1 52 ? -11.270 -17.040 -3.669 1.00 0.00 423 GLY A O 2
ATOM 2702 N N . VAL A 1 53 ? -11.974 -15.821 -1.904 1.00 0.00 424 VAL A N 2
ATOM 2703 C CA . VAL A 1 53 ? -13.278 -15.532 -2.487 1.00 0.00 424 VAL A CA 2
ATOM 2704 C C . VAL A 1 53 ? -13.208 -14.402 -3.513 1.00 0.00 424 VAL A C 2
ATOM 2705 O O . VAL A 1 53 ? -13.392 -14.630 -4.709 1.00 0.00 424 VAL A O 2
ATOM 2718 N N . GLU A 1 54 ? -12.945 -13.186 -3.042 1.00 0.00 425 GLU A N 2
ATOM 2719 C CA . GLU A 1 54 ? -12.872 -12.031 -3.918 1.00 0.00 425 GLU A CA 2
ATOM 2720 C C . GLU A 1 54 ? -11.438 -11.743 -4.340 1.00 0.00 425 GLU A C 2
ATOM 2721 O O . GLU A 1 54 ? -10.676 -11.119 -3.603 1.00 0.00 425 GLU A O 2
ATOM 2733 N N . VAL A 1 55 ? -11.083 -12.200 -5.534 1.00 0.00 426 VAL A N 2
ATOM 2734 C CA . VAL A 1 55 ? -9.750 -11.974 -6.081 1.00 0.00 426 VAL A CA 2
ATOM 2735 C C . VAL A 1 55 ? -9.848 -11.250 -7.424 1.00 0.00 426 VAL A C 2
ATOM 2736 O O . VAL A 1 55 ? -9.537 -11.813 -8.473 1.00 0.00 426 VAL A O 2
ATOM 2749 N N . PRO A 1 56 ? -10.291 -9.985 -7.395 1.00 0.00 427 PRO A N 2
ATOM 2750 C CA . PRO A 1 56 ? -10.457 -9.155 -8.574 1.00 0.00 427 PRO A CA 2
ATOM 2751 C C . PRO A 1 56 ? -9.229 -8.292 -8.833 1.00 0.00 427 PRO A C 2
ATOM 2752 O O . PRO A 1 56 ? -9.339 -7.137 -9.247 1.00 0.00 427 PRO A O 2
ATOM 2763 N N . GLY A 1 57 ? -8.060 -8.870 -8.587 1.00 0.00 428 GLY A N 2
ATOM 2764 C CA . GLY A 1 57 ? -6.816 -8.153 -8.776 1.00 0.00 428 GLY A CA 2
ATOM 2765 C C . GLY A 1 57 ? -6.004 -8.105 -7.499 1.00 0.00 428 GLY A C 2
ATOM 2766 O O . GLY A 1 57 ? -5.122 -7.262 -7.344 1.00 0.00 428 GLY A O 2
ATOM 2770 N N . CYS A 1 58 ? -6.314 -9.019 -6.580 1.00 0.00 429 CYS A N 2
ATOM 2771 C CA . CYS A 1 58 ? -5.623 -9.093 -5.298 1.00 0.00 429 CYS A CA 2
ATOM 2772 C C . CYS A 1 58 ? -4.111 -9.075 -5.490 1.00 0.00 429 CYS A C 2
ATOM 2773 O O . CYS A 1 58 ? -3.530 -10.020 -6.024 1.00 0.00 429 CYS A O 2
ATOM 2781 N N . GLY A 1 59 ? -3.483 -7.989 -5.052 1.00 0.00 430 GLY A N 2
ATOM 2782 C CA . GLY A 1 59 ? -2.046 -7.856 -5.184 1.00 0.00 430 GLY A CA 2
ATOM 2783 C C . GLY A 1 59 ? -1.623 -6.435 -5.497 1.00 0.00 430 GLY A C 2
ATOM 2784 O O . GLY A 1 59 ? -0.538 -6.206 -6.031 1.00 0.00 430 GLY A O 2
ATOM 2788 N N . LYS A 1 60 ? -2.482 -5.477 -5.161 1.00 0.00 431 LYS A N 2
ATOM 2789 C CA . LYS A 1 60 ? -2.195 -4.068 -5.410 1.00 0.00 431 LYS A CA 2
ATOM 2790 C C . LYS A 1 60 ? -2.867 -3.181 -4.366 1.00 0.00 431 LYS A C 2
ATOM 2791 O O . LYS A 1 60 ? -4.086 -3.221 -4.197 1.00 0.00 431 LYS A O 2
ATOM 2810 N N . ILE A 1 61 ? -2.065 -2.383 -3.669 1.00 0.00 432 ILE A N 2
ATOM 2811 C CA . ILE A 1 61 ? -2.583 -1.482 -2.645 1.00 0.00 432 ILE A CA 2
ATOM 2812 C C . ILE A 1 61 ? -2.716 -0.065 -3.184 1.00 0.00 432 ILE A C 2
ATOM 2813 O O . ILE A 1 61 ? -2.068 0.296 -4.165 1.00 0.00 432 ILE A O 2
ATOM 2829 N N . PHE A 1 62 ? -3.566 0.731 -2.545 1.00 0.00 433 PHE A N 2
ATOM 2830 C CA . PHE A 1 62 ? -3.759 2.117 -2.952 1.00 0.00 433 PHE A CA 2
ATOM 2831 C C . PHE A 1 62 ? -4.232 2.953 -1.770 1.00 0.00 433 PHE A C 2
ATOM 2832 O O . PHE A 1 62 ? -5.071 2.518 -0.983 1.00 0.00 433 PHE A O 2
ATOM 2849 N N . VAL A 1 63 ? -3.684 4.157 -1.652 1.00 0.00 434 VAL A N 2
ATOM 2850 C CA . VAL A 1 63 ? -4.026 5.048 -0.553 1.00 0.00 434 VAL A CA 2
ATOM 2851 C C . VAL A 1 63 ? -4.585 6.374 -1.051 1.00 0.00 434 VAL A C 2
ATOM 2852 O O . VAL A 1 63 ? -4.222 6.854 -2.129 1.00 0.00 434 VAL A O 2
ATOM 2865 N N . GLU A 1 64 ? -5.474 6.955 -0.255 1.00 0.00 435 GLU A N 2
ATOM 2866 C CA . GLU A 1 64 ? -6.073 8.235 -0.585 1.00 0.00 435 GLU A CA 2
ATOM 2867 C C . GLU A 1 64 ? -5.269 9.352 0.060 1.00 0.00 435 GLU A C 2
ATOM 2868 O O . GLU A 1 64 ? -5.227 9.468 1.286 1.00 0.00 435 GLU A O 2
ATOM 2880 N N . PHE A 1 65 ? -4.615 10.153 -0.771 1.00 0.00 436 PHE A N 2
ATOM 2881 C CA . PHE A 1 65 ? -3.796 11.259 -0.288 1.00 0.00 436 PHE A CA 2
ATOM 2882 C C . PHE A 1 65 ? -4.609 12.542 -0.151 1.00 0.00 436 PHE A C 2
ATOM 2883 O O . PHE A 1 65 ? -5.696 12.667 -0.713 1.00 0.00 436 PHE A O 2
ATOM 2900 N N . THR A 1 66 ? -4.060 13.496 0.597 1.00 0.00 437 THR A N 2
ATOM 2901 C CA . THR A 1 66 ? -4.720 14.778 0.818 1.00 0.00 437 THR A CA 2
ATOM 2902 C C . THR A 1 66 ? -4.165 15.848 -0.117 1.00 0.00 437 THR A C 2
ATOM 2903 O O . THR A 1 66 ? -4.906 16.691 -0.620 1.00 0.00 437 THR A O 2
ATOM 2914 N N . SER A 1 67 ? -2.855 15.807 -0.343 1.00 0.00 438 SER A N 2
ATOM 2915 C CA . SER A 1 67 ? -2.198 16.773 -1.215 1.00 0.00 438 SER A CA 2
ATOM 2916 C C . SER A 1 67 ? -1.312 16.066 -2.238 1.00 0.00 438 SER A C 2
ATOM 2917 O O . SER A 1 67 ? -0.582 15.134 -1.902 1.00 0.00 438 SER A O 2
ATOM 2925 N N . VAL A 1 68 ? -1.381 16.520 -3.486 1.00 0.00 439 VAL A N 2
ATOM 2926 C CA . VAL A 1 68 ? -0.589 15.932 -4.561 1.00 0.00 439 VAL A CA 2
ATOM 2927 C C . VAL A 1 68 ? 0.896 16.239 -4.387 1.00 0.00 439 VAL A C 2
ATOM 2928 O O . VAL A 1 68 ? 1.753 15.544 -4.936 1.00 0.00 439 VAL A O 2
ATOM 2941 N N . PHE A 1 69 ? 1.196 17.274 -3.610 1.00 0.00 440 PHE A N 2
ATOM 2942 C CA . PHE A 1 69 ? 2.579 17.666 -3.370 1.00 0.00 440 PHE A CA 2
ATOM 2943 C C . PHE A 1 69 ? 3.311 16.556 -2.635 1.00 0.00 440 PHE A C 2
ATOM 2944 O O . PHE A 1 69 ? 4.336 16.053 -3.099 1.00 0.00 440 PHE A O 2
ATOM 2961 N N . ASP A 1 70 ? 2.773 16.177 -1.483 1.00 0.00 441 ASP A N 2
ATOM 2962 C CA . ASP A 1 70 ? 3.356 15.111 -0.687 1.00 0.00 441 ASP A CA 2
ATOM 2963 C C . ASP A 1 70 ? 3.152 13.773 -1.383 1.00 0.00 441 ASP A C 2
ATOM 2964 O O . ASP A 1 70 ? 3.895 12.819 -1.154 1.00 0.00 441 ASP A O 2
ATOM 2973 N N . CYS A 1 71 ? 2.132 13.713 -2.239 1.00 0.00 442 CYS A N 2
ATOM 2974 C CA . CYS A 1 71 ? 1.825 12.500 -2.987 1.00 0.00 442 CYS A CA 2
ATOM 2975 C C . CYS A 1 71 ? 2.953 12.180 -3.959 1.00 0.00 442 CYS A C 2
ATOM 2976 O O . CYS A 1 71 ? 3.296 11.016 -4.176 1.00 0.00 442 CYS A O 2
ATOM 2984 N N . GLN A 1 72 ? 3.528 13.230 -4.536 1.00 0.00 443 GLN A N 2
ATOM 2985 C CA . GLN A 1 72 ? 4.623 13.083 -5.485 1.00 0.00 443 GLN A CA 2
ATOM 2986 C C . GLN A 1 72 ? 5.908 12.687 -4.768 1.00 0.00 443 GLN A C 2
ATOM 2987 O O . GLN A 1 72 ? 6.577 11.731 -5.157 1.00 0.00 443 GLN A O 2
ATOM 3001 N N . LYS A 1 73 ? 6.244 13.429 -3.717 1.00 0.00 444 LYS A N 2
ATOM 3002 C CA . LYS A 1 73 ? 7.452 13.161 -2.944 1.00 0.00 444 LYS A CA 2
ATOM 3003 C C . LYS A 1 73 ? 7.354 11.825 -2.212 1.00 0.00 444 LYS A C 2
ATOM 3004 O O . LYS A 1 73 ? 8.356 11.301 -1.725 1.00 0.00 444 LYS A O 2
ATOM 3023 N N . ALA A 1 74 ? 6.144 11.277 -2.138 1.00 0.00 445 ALA A N 2
ATOM 3024 C CA . ALA A 1 74 ? 5.924 10.004 -1.463 1.00 0.00 445 ALA A CA 2
ATOM 3025 C C . ALA A 1 74 ? 6.265 8.831 -2.374 1.00 0.00 445 ALA A C 2
ATOM 3026 O O . ALA A 1 74 ? 7.219 8.096 -2.121 1.00 0.00 445 ALA A O 2
ATOM 3033 N N . MET A 1 75 ? 5.482 8.664 -3.436 1.00 0.00 446 MET A N 2
ATOM 3034 C CA . MET A 1 75 ? 5.699 7.575 -4.381 1.00 0.00 446 MET A CA 2
ATOM 3035 C C . MET A 1 75 ? 7.125 7.597 -4.926 1.00 0.00 446 MET A C 2
ATOM 3036 O O . MET A 1 75 ? 7.712 6.548 -5.191 1.00 0.00 446 MET A O 2
ATOM 3050 N N . GLN A 1 76 ? 7.676 8.797 -5.086 1.00 0.00 447 GLN A N 2
ATOM 3051 C CA . GLN A 1 76 ? 9.034 8.954 -5.598 1.00 0.00 447 GLN A CA 2
ATOM 3052 C C . GLN A 1 76 ? 10.043 8.275 -4.679 1.00 0.00 447 GLN A C 2
ATOM 3053 O O . GLN A 1 76 ? 10.949 7.580 -5.141 1.00 0.00 447 GLN A O 2
ATOM 3067 N N . GLY A 1 77 ? 9.881 8.480 -3.376 1.00 0.00 448 GLY A N 2
ATOM 3068 C CA . GLY A 1 77 ? 10.786 7.882 -2.411 1.00 0.00 448 GLY A CA 2
ATOM 3069 C C . GLY A 1 77 ? 10.439 6.438 -2.104 1.00 0.00 448 GLY A C 2
ATOM 3070 O O . GLY A 1 77 ? 11.134 5.778 -1.332 1.00 0.00 448 GLY A O 2
ATOM 3074 N N . LEU A 1 78 ? 9.362 5.947 -2.710 1.00 0.00 449 LEU A N 2
ATOM 3075 C CA . LEU A 1 78 ? 8.926 4.572 -2.496 1.00 0.00 449 LEU A CA 2
ATOM 3076 C C . LEU A 1 78 ? 9.319 3.689 -3.676 1.00 0.00 449 LEU A C 2
ATOM 3077 O O . LEU A 1 78 ? 9.296 2.461 -3.581 1.00 0.00 449 LEU A O 2
ATOM 3093 N N . THR A 1 79 ? 9.680 4.322 -4.789 1.00 0.00 450 THR A N 2
ATOM 3094 C CA . THR A 1 79 ? 10.080 3.596 -5.989 1.00 0.00 450 THR A CA 2
ATOM 3095 C C . THR A 1 79 ? 11.457 2.965 -5.818 1.00 0.00 450 THR A C 2
ATOM 3096 O O . THR A 1 79 ? 12.390 3.605 -5.333 1.00 0.00 450 THR A O 2
ATOM 3107 N N . GLY A 1 80 ? 11.576 1.703 -6.222 1.00 0.00 451 GLY A N 2
ATOM 3108 C CA . GLY A 1 80 ? 12.843 1.004 -6.112 1.00 0.00 451 GLY A CA 2
ATOM 3109 C C . GLY A 1 80 ? 13.089 0.450 -4.721 1.00 0.00 451 GLY A C 2
ATOM 3110 O O . GLY A 1 80 ? 14.047 -0.292 -4.504 1.00 0.00 451 GLY A O 2
ATOM 3114 N N . ARG A 1 81 ? 12.223 0.810 -3.778 1.00 0.00 452 ARG A N 2
ATOM 3115 C CA . ARG A 1 81 ? 12.356 0.344 -2.402 1.00 0.00 452 ARG A CA 2
ATOM 3116 C C . ARG A 1 81 ? 11.679 -1.010 -2.220 1.00 0.00 452 ARG A C 2
ATOM 3117 O O . ARG A 1 81 ? 10.555 -1.091 -1.724 1.00 0.00 452 ARG A O 2
ATOM 3138 N N . LYS A 1 82 ? 12.376 -2.065 -2.631 1.00 0.00 453 LYS A N 2
ATOM 3139 C CA . LYS A 1 82 ? 11.867 -3.430 -2.526 1.00 0.00 453 LYS A CA 2
ATOM 3140 C C . LYS A 1 82 ? 11.169 -3.667 -1.190 1.00 0.00 453 LYS A C 2
ATOM 3141 O O . LYS A 1 82 ? 11.755 -3.460 -0.129 1.00 0.00 453 LYS A O 2
ATOM 3160 N N . PHE A 1 83 ? 9.915 -4.106 -1.254 1.00 0.00 454 PHE A N 2
ATOM 3161 C CA . PHE A 1 83 ? 9.133 -4.374 -0.053 1.00 0.00 454 PHE A CA 2
ATOM 3162 C C . PHE A 1 83 ? 9.835 -5.396 0.836 1.00 0.00 454 PHE A C 2
ATOM 3163 O O . PHE A 1 83 ? 9.899 -5.234 2.055 1.00 0.00 454 PHE A O 2
ATOM 3180 N N . ALA A 1 84 ? 10.361 -6.448 0.218 1.00 0.00 455 ALA A N 2
ATOM 3181 C CA . ALA A 1 84 ? 11.058 -7.498 0.952 1.00 0.00 455 ALA A CA 2
ATOM 3182 C C . ALA A 1 84 ? 12.105 -8.177 0.077 1.00 0.00 455 ALA A C 2
ATOM 3183 O O . ALA A 1 84 ? 13.241 -8.391 0.502 1.00 0.00 455 ALA A O 2
ATOM 3190 N N . ASN A 1 85 ? 11.714 -8.515 -1.149 1.00 0.00 456 ASN A N 2
ATOM 3191 C CA . ASN A 1 85 ? 12.616 -9.174 -2.086 1.00 0.00 456 ASN A CA 2
ATOM 3192 C C . ASN A 1 85 ? 12.096 -9.064 -3.517 1.00 0.00 456 ASN A C 2
ATOM 3193 O O . ASN A 1 85 ? 12.571 -9.760 -4.414 1.00 0.00 456 ASN A O 2
ATOM 3204 N N . ARG A 1 86 ? 11.119 -8.185 -3.722 1.00 0.00 457 ARG A N 2
ATOM 3205 C CA . ARG A 1 86 ? 10.534 -7.982 -5.044 1.00 0.00 457 ARG A CA 2
ATOM 3206 C C . ARG A 1 86 ? 10.416 -6.494 -5.355 1.00 0.00 457 ARG A C 2
ATOM 3207 O O . ARG A 1 86 ? 10.026 -5.701 -4.498 1.00 0.00 457 ARG A O 2
ATOM 3228 N N . VAL A 1 87 ? 10.757 -6.123 -6.587 1.00 0.00 458 VAL A N 2
ATOM 3229 C CA . VAL A 1 87 ? 10.694 -4.731 -7.013 1.00 0.00 458 VAL A CA 2
ATOM 3230 C C . VAL A 1 87 ? 9.317 -4.133 -6.729 1.00 0.00 458 VAL A C 2
ATOM 3231 O O . VAL A 1 87 ? 8.299 -4.822 -6.819 1.00 0.00 458 VAL A O 2
ATOM 3244 N N . VAL A 1 88 ? 9.295 -2.850 -6.386 1.00 0.00 459 VAL A N 2
ATOM 3245 C CA . VAL A 1 88 ? 8.048 -2.158 -6.083 1.00 0.00 459 VAL A CA 2
ATOM 3246 C C . VAL A 1 88 ? 7.646 -1.222 -7.217 1.00 0.00 459 VAL A C 2
ATOM 3247 O O . VAL A 1 88 ? 8.400 -0.324 -7.594 1.00 0.00 459 VAL A O 2
ATOM 3260 N N . VAL A 1 89 ? 6.450 -1.440 -7.754 1.00 0.00 460 VAL A N 2
ATOM 3261 C CA . VAL A 1 89 ? 5.935 -0.622 -8.846 1.00 0.00 460 VAL A CA 2
ATOM 3262 C C . VAL A 1 89 ? 4.978 0.446 -8.321 1.00 0.00 460 VAL A C 2
ATOM 3263 O O . VAL A 1 89 ? 3.796 0.180 -8.110 1.00 0.00 460 VAL A O 2
ATOM 3276 N N . THR A 1 90 ? 5.494 1.653 -8.115 1.00 0.00 461 THR A N 2
ATOM 3277 C CA . THR A 1 90 ? 4.680 2.755 -7.613 1.00 0.00 461 THR A CA 2
ATOM 3278 C C . THR A 1 90 ? 4.040 3.531 -8.759 1.00 0.00 461 THR A C 2
ATOM 3279 O O . THR A 1 90 ? 4.713 3.909 -9.718 1.00 0.00 461 THR A O 2
ATOM 3290 N N . LYS A 1 91 ? 2.735 3.763 -8.654 1.00 0.00 462 LYS A N 2
ATOM 3291 C CA . LYS A 1 91 ? 2.003 4.492 -9.684 1.00 0.00 462 LYS A CA 2
ATOM 3292 C C . LYS A 1 91 ? 1.055 5.517 -9.066 1.00 0.00 462 LYS A C 2
ATOM 3293 O O . LYS A 1 91 ? 0.985 5.660 -7.845 1.00 0.00 462 LYS A O 2
ATOM 3312 N N . TYR A 1 92 ? 0.326 6.224 -9.924 1.00 0.00 463 TYR A N 2
ATOM 3313 C CA . TYR A 1 92 ? -0.623 7.241 -9.482 1.00 0.00 463 TYR A CA 2
ATOM 3314 C C . TYR A 1 92 ? -2.060 6.796 -9.739 1.00 0.00 463 TYR A C 2
ATOM 3315 O O . TYR A 1 92 ? -2.302 5.851 -10.489 1.00 0.00 463 TYR A O 2
ATOM 3333 N N . CYS A 1 93 ? -3.011 7.484 -9.108 1.00 0.00 464 CYS A N 2
ATOM 3334 C CA . CYS A 1 93 ? -4.424 7.161 -9.273 1.00 0.00 464 CYS A CA 2
ATOM 3335 C C . CYS A 1 93 ? -5.298 8.402 -9.096 1.00 0.00 464 CYS A C 2
ATOM 3336 O O . CYS A 1 93 ? -4.971 9.306 -8.318 1.00 0.00 464 CYS A O 2
ATOM 3344 N N . ASP A 1 94 ? -6.415 8.438 -9.818 1.00 0.00 465 ASP A N 2
ATOM 3345 C CA . ASP A 1 94 ? -7.337 9.566 -9.747 1.00 0.00 465 ASP A CA 2
ATOM 3346 C C . ASP A 1 94 ? -8.450 9.306 -8.731 1.00 0.00 465 ASP A C 2
ATOM 3347 O O . ASP A 1 94 ? -8.906 8.173 -8.581 1.00 0.00 465 ASP A O 2
ATOM 3356 N N . PRO A 1 95 ? -8.903 10.357 -8.016 1.00 0.00 466 PRO A N 2
ATOM 3357 C CA . PRO A 1 95 ? -9.965 10.238 -7.012 1.00 0.00 466 PRO A CA 2
ATOM 3358 C C . PRO A 1 95 ? -11.251 9.657 -7.589 1.00 0.00 466 PRO A C 2
ATOM 3359 O O . PRO A 1 95 ? -12.056 9.069 -6.866 1.00 0.00 466 PRO A O 2
ATOM 3370 N N . ASP A 1 96 ? -11.441 9.830 -8.894 1.00 0.00 467 ASP A N 2
ATOM 3371 C CA . ASP A 1 96 ? -12.632 9.323 -9.566 1.00 0.00 467 ASP A CA 2
ATOM 3372 C C . ASP A 1 96 ? -12.677 7.799 -9.521 1.00 0.00 467 ASP A C 2
ATOM 3373 O O . ASP A 1 96 ? -13.488 7.214 -8.803 1.00 0.00 467 ASP A O 2
ATOM 3382 N N . SER A 1 97 ? -11.800 7.163 -10.293 1.00 0.00 468 SER A N 2
ATOM 3383 C CA . SER A 1 97 ? -11.736 5.706 -10.341 1.00 0.00 468 SER A CA 2
ATOM 3384 C C . SER A 1 97 ? -11.519 5.127 -8.948 1.00 0.00 468 SER A C 2
ATOM 3385 O O . SER A 1 97 ? -12.069 4.077 -8.606 1.00 0.00 468 SER A O 2
ATOM 3393 N N . TYR A 1 98 ? -10.714 5.818 -8.146 1.00 0.00 469 TYR A N 2
ATOM 3394 C CA . TYR A 1 98 ? -10.425 5.377 -6.792 1.00 0.00 469 TYR A CA 2
ATOM 3395 C C . TYR A 1 98 ? -11.718 5.200 -6.002 1.00 0.00 469 TYR A C 2
ATOM 3396 O O . TYR A 1 98 ? -11.952 4.151 -5.403 1.00 0.00 469 TYR A O 2
ATOM 3414 N N . HIS A 1 99 ? -12.545 6.241 -6.000 1.00 0.00 470 HIS A N 2
ATOM 3415 C CA . HIS A 1 99 ? -13.820 6.201 -5.294 1.00 0.00 470 HIS A CA 2
ATOM 3416 C C . HIS A 1 99 ? -14.668 5.039 -5.797 1.00 0.00 470 HIS A C 2
ATOM 3417 O O . HIS A 1 99 ? -15.421 4.428 -5.039 1.00 0.00 470 HIS A O 2
ATOM 3432 N N . ARG A 1 100 ? -14.533 4.741 -7.085 1.00 0.00 471 ARG A N 2
ATOM 3433 C CA . ARG A 1 100 ? -15.275 3.649 -7.701 1.00 0.00 471 ARG A CA 2
ATOM 3434 C C . ARG A 1 100 ? -14.776 2.304 -7.190 1.00 0.00 471 ARG A C 2
ATOM 3435 O O . ARG A 1 100 ? -15.493 1.303 -7.245 1.00 0.00 471 ARG A O 2
ATOM 3456 N N . ARG A 1 101 ? -13.540 2.288 -6.695 1.00 0.00 472 ARG A N 2
ATOM 3457 C CA . ARG A 1 101 ? -12.936 1.067 -6.173 1.00 0.00 472 ARG A CA 2
ATOM 3458 C C . ARG A 1 101 ? -12.940 -0.032 -7.232 1.00 0.00 472 ARG A C 2
ATOM 3459 O O . ARG A 1 101 ? -13.426 -1.139 -6.993 1.00 0.00 472 ARG A O 2
ATOM 3480 N N . ASP A 1 102 ? -12.394 0.283 -8.403 1.00 0.00 473 ASP A N 2
ATOM 3481 C CA . ASP A 1 102 ? -12.334 -0.672 -9.505 1.00 0.00 473 ASP A CA 2
ATOM 3482 C C . ASP A 1 102 ? -11.566 -1.927 -9.100 1.00 0.00 473 ASP A C 2
ATOM 3483 O O . ASP A 1 102 ? -11.730 -2.989 -9.702 1.00 0.00 473 ASP A O 2
ATOM 3492 N N . PHE A 1 103 ? -10.726 -1.796 -8.078 1.00 0.00 474 PHE A N 2
ATOM 3493 C CA . PHE A 1 103 ? -9.934 -2.919 -7.589 1.00 0.00 474 PHE A CA 2
ATOM 3494 C C . PHE A 1 103 ? -10.837 -4.015 -7.032 1.00 0.00 474 PHE A C 2
ATOM 3495 O O . PHE A 1 103 ? -11.046 -5.044 -7.675 1.00 0.00 474 PHE A O 2
ATOM 3512 N N . TRP A 1 104 ? -11.370 -3.789 -5.835 1.00 0.00 475 TRP A N 2
ATOM 3513 C CA . TRP A 1 104 ? -12.256 -4.759 -5.200 1.00 0.00 475 TRP A CA 2
ATOM 3514 C C . TRP A 1 104 ? -13.426 -4.058 -4.514 1.00 0.00 475 TRP A C 2
ATOM 3515 O O . TRP A 1 104 ? -13.273 -2.875 -4.144 1.00 0.00 475 TRP A O 2
ATOM 3537 N N . PRO B 2 1 ? 11.808 -9.424 13.569 1.00 0.00 13 PRO B N 2
ATOM 3538 C CA . PRO B 2 1 ? 11.816 -8.060 14.109 1.00 0.00 13 PRO B CA 2
ATOM 3539 C C . PRO B 2 1 ? 10.691 -7.206 13.534 1.00 0.00 13 PRO B C 2
ATOM 3540 O O . PRO B 2 1 ? 10.795 -6.693 12.420 1.00 0.00 13 PRO B O 2
ATOM 3551 N N . SER B 2 2 ? 9.616 -7.057 14.302 1.00 0.00 14 SER B N 2
ATOM 3552 C CA . SER B 2 2 ? 8.471 -6.263 13.868 1.00 0.00 14 SER B CA 2
ATOM 3553 C C . SER B 2 2 ? 8.573 -4.833 14.387 1.00 0.00 14 SER B C 2
ATOM 3554 O O . SER B 2 2 ? 8.405 -3.875 13.632 1.00 0.00 14 SER B O 2
ATOM 3562 N N . LYS B 2 3 ? 8.847 -4.697 15.681 1.00 0.00 15 LYS B N 2
ATOM 3563 C CA . LYS B 2 3 ? 8.968 -3.383 16.300 1.00 0.00 15 LYS B CA 2
ATOM 3564 C C . LYS B 2 3 ? 10.096 -3.366 17.329 1.00 0.00 15 LYS B C 2
ATOM 3565 O O . LYS B 2 3 ? 9.884 -3.032 18.496 1.00 0.00 15 LYS B O 2
ATOM 3584 N N . LYS B 2 4 ? 11.297 -3.728 16.888 1.00 0.00 16 LYS B N 2
ATOM 3585 C CA . LYS B 2 4 ? 12.461 -3.752 17.768 1.00 0.00 16 LYS B CA 2
ATOM 3586 C C . LYS B 2 4 ? 13.650 -3.056 17.113 1.00 0.00 16 LYS B C 2
ATOM 3587 O O . LYS B 2 4 ? 14.799 -3.279 17.495 1.00 0.00 16 LYS B O 2
ATOM 3606 N N . ARG B 2 5 ? 13.362 -2.212 16.124 1.00 0.00 17 ARG B N 2
ATOM 3607 C CA . ARG B 2 5 ? 14.402 -1.480 15.408 1.00 0.00 17 ARG B CA 2
ATOM 3608 C C . ARG B 2 5 ? 15.423 -2.434 14.796 1.00 0.00 17 ARG B C 2
ATOM 3609 O O . ARG B 2 5 ? 16.454 -2.727 15.400 1.00 0.00 17 ARG B O 2
ATOM 3630 N N . LYS B 2 6 ? 15.126 -2.914 13.592 1.00 0.00 18 LYS B N 2
ATOM 3631 C CA . LYS B 2 6 ? 16.016 -3.836 12.894 1.00 0.00 18 LYS B CA 2
ATOM 3632 C C . LYS B 2 6 ? 15.671 -3.908 11.410 1.00 0.00 18 LYS B C 2
ATOM 3633 O O . LYS B 2 6 ? 16.550 -3.811 10.554 1.00 0.00 18 LYS B O 2
ATOM 3652 N N . ARG B 2 7 ? 14.386 -4.077 11.112 1.00 0.00 19 ARG B N 2
ATOM 3653 C CA . ARG B 2 7 ? 13.927 -4.162 9.731 1.00 0.00 19 ARG B CA 2
ATOM 3654 C C . ARG B 2 7 ? 12.492 -3.659 9.599 1.00 0.00 19 ARG B C 2
ATOM 3655 O O . ARG B 2 7 ? 11.542 -4.379 9.903 1.00 0.00 19 ARG B O 2
ATOM 3676 N N . SER B 2 8 ? 12.343 -2.418 9.143 1.00 0.00 20 SER B N 2
ATOM 3677 C CA . SER B 2 8 ? 11.024 -1.823 8.969 1.00 0.00 20 SER B CA 2
ATOM 3678 C C . SER B 2 8 ? 10.614 -1.830 7.499 1.00 0.00 20 SER B C 2
ATOM 3679 O O . SER B 2 8 ? 10.315 -0.785 6.921 1.00 0.00 20 SER B O 2
ATOM 3687 N N . ARG B 2 9 ? 10.606 -3.020 6.900 1.00 0.00 21 ARG B N 2
ATOM 3688 C CA . ARG B 2 9 ? 10.235 -3.177 5.496 1.00 0.00 21 ARG B CA 2
ATOM 3689 C C . ARG B 2 9 ? 11.164 -2.375 4.591 1.00 0.00 21 ARG B C 2
ATOM 3690 O O . ARG B 2 9 ? 12.134 -1.776 5.056 1.00 0.00 21 ARG B O 2
ATOM 3711 N N . TRP B 2 10 ? 10.861 -2.370 3.295 1.00 0.00 22 TRP B N 2
ATOM 3712 C CA . TRP B 2 10 ? 11.665 -1.643 2.318 1.00 0.00 22 TRP B CA 2
ATOM 3713 C C . TRP B 2 10 ? 13.122 -2.094 2.366 1.00 0.00 22 TRP B C 2
ATOM 3714 O O . TRP B 2 10 ? 14.011 -1.325 2.732 1.00 0.00 22 TRP B O 2
ATOM 3735 N N . ASN B 2 11 ? 13.357 -3.349 1.993 1.00 0.00 23 ASN B N 2
ATOM 3736 C CA . ASN B 2 11 ? 14.702 -3.911 1.990 1.00 0.00 23 ASN B CA 2
ATOM 3737 C C . ASN B 2 11 ? 15.586 -3.203 0.967 1.00 0.00 23 ASN B C 2
ATOM 3738 O O . ASN B 2 11 ? 16.383 -2.334 1.323 1.00 0.00 23 ASN B O 2
ATOM 3749 N N . GLN B 2 12 ? 15.433 -3.580 -0.303 1.00 0.00 24 GLN B N 2
ATOM 3750 C CA . GLN B 2 12 ? 16.213 -2.991 -1.390 1.00 0.00 24 GLN B CA 2
ATOM 3751 C C . GLN B 2 12 ? 17.699 -3.308 -1.237 1.00 0.00 24 GLN B C 2
ATOM 3752 O O . GLN B 2 12 ? 18.294 -3.062 -0.188 1.00 0.00 24 GLN B O 2
ATOM 3766 N N . ASP B 2 13 ? 18.293 -3.851 -2.295 1.00 0.00 25 ASP B N 2
ATOM 3767 C CA . ASP B 2 13 ? 19.709 -4.205 -2.280 1.00 0.00 25 ASP B CA 2
ATOM 3768 C C . ASP B 2 13 ? 20.560 -3.071 -2.846 1.00 0.00 25 ASP B C 2
ATOM 3769 O O . ASP B 2 13 ? 21.179 -2.341 -2.046 1.00 0.00 25 ASP B O 2
ATOM 3779 N N . GLY A 1 1 ? 4.048 10.285 -14.456 1.00 0.00 372 GLY A N 3
ATOM 3780 C CA . GLY A 1 1 ? 3.164 10.006 -13.339 1.00 0.00 372 GLY A CA 3
ATOM 3781 C C . GLY A 1 1 ? 1.865 10.789 -13.411 1.00 0.00 372 GLY A C 3
ATOM 3782 O O . GLY A 1 1 ? 0.784 10.217 -13.275 1.00 0.00 372 GLY A O 3
ATOM 3786 N N . HIS A 1 2 ? 1.977 12.099 -13.618 1.00 0.00 373 HIS A N 3
ATOM 3787 C CA . HIS A 1 2 ? 0.818 12.969 -13.707 1.00 0.00 373 HIS A CA 3
ATOM 3788 C C . HIS A 1 2 ? 0.088 13.005 -12.357 1.00 0.00 373 HIS A C 3
ATOM 3789 O O . HIS A 1 2 ? -0.758 12.162 -12.055 1.00 0.00 373 HIS A O 3
ATOM 3804 N N . PRO A 1 3 ? 0.477 13.955 -11.487 1.00 0.00 374 PRO A N 3
ATOM 3805 C CA . PRO A 1 3 ? -0.136 14.118 -10.165 1.00 0.00 374 PRO A CA 3
ATOM 3806 C C . PRO A 1 3 ? -1.649 14.287 -10.236 1.00 0.00 374 PRO A C 3
ATOM 3807 O O . PRO A 1 3 ? -2.147 15.243 -10.832 1.00 0.00 374 PRO A O 3
ATOM 3818 N N . THR A 1 4 ? -2.376 13.355 -9.629 1.00 0.00 375 THR A N 3
ATOM 3819 C CA . THR A 1 4 ? -3.833 13.412 -9.620 1.00 0.00 375 THR A CA 3
ATOM 3820 C C . THR A 1 4 ? -4.351 13.775 -8.234 1.00 0.00 375 THR A C 3
ATOM 3821 O O . THR A 1 4 ? -4.875 14.871 -8.030 1.00 0.00 375 THR A O 3
ATOM 3832 N N . GLU A 1 5 ? -4.202 12.853 -7.283 1.00 0.00 376 GLU A N 3
ATOM 3833 C CA . GLU A 1 5 ? -4.654 13.088 -5.915 1.00 0.00 376 GLU A CA 3
ATOM 3834 C C . GLU A 1 5 ? -4.296 11.927 -4.993 1.00 0.00 376 GLU A C 3
ATOM 3835 O O . GLU A 1 5 ? -3.805 12.143 -3.885 1.00 0.00 376 GLU A O 3
ATOM 3847 N N . VAL A 1 6 ? -4.539 10.695 -5.443 1.00 0.00 377 VAL A N 3
ATOM 3848 C CA . VAL A 1 6 ? -4.235 9.526 -4.620 1.00 0.00 377 VAL A CA 3
ATOM 3849 C C . VAL A 1 6 ? -3.130 8.680 -5.244 1.00 0.00 377 VAL A C 3
ATOM 3850 O O . VAL A 1 6 ? -2.869 8.769 -6.443 1.00 0.00 377 VAL A O 3
ATOM 3863 N N . LEU A 1 7 ? -2.483 7.860 -4.420 1.00 0.00 378 LEU A N 3
ATOM 3864 C CA . LEU A 1 7 ? -1.397 7.005 -4.887 1.00 0.00 378 LEU A CA 3
ATOM 3865 C C . LEU A 1 7 ? -1.824 5.541 -4.922 1.00 0.00 378 LEU A C 3
ATOM 3866 O O . LEU A 1 7 ? -2.650 5.105 -4.122 1.00 0.00 378 LEU A O 3
ATOM 3882 N N . CYS A 1 8 ? -1.253 4.790 -5.860 1.00 0.00 379 CYS A N 3
ATOM 3883 C CA . CYS A 1 8 ? -1.562 3.370 -6.001 1.00 0.00 379 CYS A CA 3
ATOM 3884 C C . CYS A 1 8 ? -0.281 2.545 -6.070 1.00 0.00 379 CYS A C 3
ATOM 3885 O O . CYS A 1 8 ? 0.404 2.528 -7.091 1.00 0.00 379 CYS A O 3
ATOM 3893 N N . LEU A 1 9 ? 0.032 1.860 -4.975 1.00 0.00 380 LEU A N 3
ATOM 3894 C CA . LEU A 1 9 ? 1.233 1.035 -4.902 1.00 0.00 380 LEU A CA 3
ATOM 3895 C C . LEU A 1 9 ? 0.900 -0.433 -5.146 1.00 0.00 380 LEU A C 3
ATOM 3896 O O . LEU A 1 9 ? 0.377 -1.117 -4.264 1.00 0.00 380 LEU A O 3
ATOM 3912 N N . MET A 1 10 ? 1.206 -0.912 -6.346 1.00 0.00 381 MET A N 3
ATOM 3913 C CA . MET A 1 10 ? 0.936 -2.299 -6.709 1.00 0.00 381 MET A CA 3
ATOM 3914 C C . MET A 1 10 ? 2.233 -3.073 -6.917 1.00 0.00 381 MET A C 3
ATOM 3915 O O . MET A 1 10 ? 3.324 -2.508 -6.837 1.00 0.00 381 MET A O 3
ATOM 3929 N N . ASN A 1 11 ? 2.102 -4.369 -7.185 1.00 0.00 382 ASN A N 3
ATOM 3930 C CA . ASN A 1 11 ? 3.257 -5.234 -7.409 1.00 0.00 382 ASN A CA 3
ATOM 3931 C C . ASN A 1 11 ? 4.215 -5.200 -6.221 1.00 0.00 382 ASN A C 3
ATOM 3932 O O . ASN A 1 11 ? 5.320 -4.665 -6.315 1.00 0.00 382 ASN A O 3
ATOM 3943 N N . MET A 1 12 ? 3.781 -5.776 -5.104 1.00 0.00 383 MET A N 3
ATOM 3944 C CA . MET A 1 12 ? 4.599 -5.823 -3.897 1.00 0.00 383 MET A CA 3
ATOM 3945 C C . MET A 1 12 ? 4.005 -6.795 -2.881 1.00 0.00 383 MET A C 3
ATOM 3946 O O . MET A 1 12 ? 4.726 -7.384 -2.075 1.00 0.00 383 MET A O 3
ATOM 3960 N N . VAL A 1 13 ? 2.686 -6.955 -2.927 1.00 0.00 384 VAL A N 3
ATOM 3961 C CA . VAL A 1 13 ? 1.992 -7.861 -2.019 1.00 0.00 384 VAL A CA 3
ATOM 3962 C C . VAL A 1 13 ? 1.473 -9.080 -2.766 1.00 0.00 384 VAL A C 3
ATOM 3963 O O . VAL A 1 13 ? 0.936 -8.963 -3.867 1.00 0.00 384 VAL A O 3
ATOM 3976 N N . LEU A 1 14 ? 1.636 -10.249 -2.162 1.00 0.00 385 LEU A N 3
ATOM 3977 C CA . LEU A 1 14 ? 1.179 -11.491 -2.771 1.00 0.00 385 LEU A CA 3
ATOM 3978 C C . LEU A 1 14 ? -0.206 -11.862 -2.248 1.00 0.00 385 LEU A C 3
ATOM 3979 O O . LEU A 1 14 ? -0.565 -11.504 -1.127 1.00 0.00 385 LEU A O 3
ATOM 3995 N N . PRO A 1 15 ? -1.008 -12.582 -3.053 1.00 0.00 386 PRO A N 3
ATOM 3996 C CA . PRO A 1 15 ? -2.356 -12.993 -2.650 1.00 0.00 386 PRO A CA 3
ATOM 3997 C C . PRO A 1 15 ? -2.329 -13.944 -1.460 1.00 0.00 386 PRO A C 3
ATOM 3998 O O . PRO A 1 15 ? -3.334 -14.126 -0.775 1.00 0.00 386 PRO A O 3
ATOM 4009 N N . GLU A 1 16 ? -1.168 -14.545 -1.222 1.00 0.00 387 GLU A N 3
ATOM 4010 C CA . GLU A 1 16 ? -0.999 -15.469 -0.109 1.00 0.00 387 GLU A CA 3
ATOM 4011 C C . GLU A 1 16 ? -0.703 -14.703 1.176 1.00 0.00 387 GLU A C 3
ATOM 4012 O O . GLU A 1 16 ? -0.515 -15.296 2.238 1.00 0.00 387 GLU A O 3
ATOM 4024 N N . GLU A 1 17 ? -0.665 -13.378 1.065 1.00 0.00 388 GLU A N 3
ATOM 4025 C CA . GLU A 1 17 ? -0.395 -12.516 2.210 1.00 0.00 388 GLU A CA 3
ATOM 4026 C C . GLU A 1 17 ? -1.627 -11.694 2.570 1.00 0.00 388 GLU A C 3
ATOM 4027 O O . GLU A 1 17 ? -1.882 -11.423 3.743 1.00 0.00 388 GLU A O 3
ATOM 4039 N N . LEU A 1 18 ? -2.388 -11.299 1.553 1.00 0.00 389 LEU A N 3
ATOM 4040 C CA . LEU A 1 18 ? -3.597 -10.511 1.765 1.00 0.00 389 LEU A CA 3
ATOM 4041 C C . LEU A 1 18 ? -4.789 -11.423 2.041 1.00 0.00 389 LEU A C 3
ATOM 4042 O O . LEU A 1 18 ? -5.904 -11.163 1.589 1.00 0.00 389 LEU A O 3
ATOM 4058 N N . LEU A 1 19 ? -4.540 -12.494 2.789 1.00 0.00 390 LEU A N 3
ATOM 4059 C CA . LEU A 1 19 ? -5.585 -13.451 3.131 1.00 0.00 390 LEU A CA 3
ATOM 4060 C C . LEU A 1 19 ? -5.621 -13.697 4.635 1.00 0.00 390 LEU A C 3
ATOM 4061 O O . LEU A 1 19 ? -6.620 -14.177 5.173 1.00 0.00 390 LEU A O 3
ATOM 4077 N N . ASP A 1 20 ? -4.523 -13.366 5.308 1.00 0.00 391 ASP A N 3
ATOM 4078 C CA . ASP A 1 20 ? -4.424 -13.546 6.751 1.00 0.00 391 ASP A CA 3
ATOM 4079 C C . ASP A 1 20 ? -4.717 -12.236 7.479 1.00 0.00 391 ASP A C 3
ATOM 4080 O O . ASP A 1 20 ? -4.483 -11.156 6.941 1.00 0.00 391 ASP A O 3
ATOM 4089 N N . ASP A 1 21 ? -5.228 -12.342 8.701 1.00 0.00 392 ASP A N 3
ATOM 4090 C CA . ASP A 1 21 ? -5.551 -11.163 9.497 1.00 0.00 392 ASP A CA 3
ATOM 4091 C C . ASP A 1 21 ? -4.293 -10.551 10.106 1.00 0.00 392 ASP A C 3
ATOM 4092 O O . ASP A 1 21 ? -4.226 -9.341 10.330 1.00 0.00 392 ASP A O 3
ATOM 4101 N N . GLU A 1 22 ? -3.298 -11.392 10.368 1.00 0.00 393 GLU A N 3
ATOM 4102 C CA . GLU A 1 22 ? -2.043 -10.932 10.953 1.00 0.00 393 GLU A CA 3
ATOM 4103 C C . GLU A 1 22 ? -1.211 -10.189 9.916 1.00 0.00 393 GLU A C 3
ATOM 4104 O O . GLU A 1 22 ? -0.671 -9.116 10.189 1.00 0.00 393 GLU A O 3
ATOM 4116 N N . GLU A 1 23 ? -1.114 -10.768 8.725 1.00 0.00 394 GLU A N 3
ATOM 4117 C CA . GLU A 1 23 ? -0.351 -10.161 7.639 1.00 0.00 394 GLU A CA 3
ATOM 4118 C C . GLU A 1 23 ? -1.009 -8.862 7.188 1.00 0.00 394 GLU A C 3
ATOM 4119 O O . GLU A 1 23 ? -0.330 -7.883 6.879 1.00 0.00 394 GLU A O 3
ATOM 4131 N N . TYR A 1 24 ? -2.337 -8.868 7.151 1.00 0.00 395 TYR A N 3
ATOM 4132 C CA . TYR A 1 24 ? -3.105 -7.698 6.746 1.00 0.00 395 TYR A CA 3
ATOM 4133 C C . TYR A 1 24 ? -2.762 -6.494 7.616 1.00 0.00 395 TYR A C 3
ATOM 4134 O O . TYR A 1 24 ? -2.290 -5.473 7.117 1.00 0.00 395 TYR A O 3
ATOM 4152 N N . GLU A 1 25 ? -3.001 -6.623 8.918 1.00 0.00 396 GLU A N 3
ATOM 4153 C CA . GLU A 1 25 ? -2.722 -5.546 9.861 1.00 0.00 396 GLU A CA 3
ATOM 4154 C C . GLU A 1 25 ? -1.256 -5.129 9.799 1.00 0.00 396 GLU A C 3
ATOM 4155 O O . GLU A 1 25 ? -0.920 -3.967 10.029 1.00 0.00 396 GLU A O 3
ATOM 4167 N N . GLU A 1 26 ? -0.388 -6.085 9.484 1.00 0.00 397 GLU A N 3
ATOM 4168 C CA . GLU A 1 26 ? 1.044 -5.820 9.395 1.00 0.00 397 GLU A CA 3
ATOM 4169 C C . GLU A 1 26 ? 1.351 -4.846 8.260 1.00 0.00 397 GLU A C 3
ATOM 4170 O O . GLU A 1 26 ? 2.110 -3.893 8.436 1.00 0.00 397 GLU A O 3
ATOM 4182 N N . ILE A 1 27 ? 0.758 -5.094 7.095 1.00 0.00 398 ILE A N 3
ATOM 4183 C CA . ILE A 1 27 ? 0.972 -4.241 5.932 1.00 0.00 398 ILE A CA 3
ATOM 4184 C C . ILE A 1 27 ? 0.328 -2.872 6.124 1.00 0.00 398 ILE A C 3
ATOM 4185 O O . ILE A 1 27 ? 0.962 -1.846 5.902 1.00 0.00 398 ILE A O 3
ATOM 4201 N N . VAL A 1 28 ? -0.938 -2.867 6.525 1.00 0.00 399 VAL A N 3
ATOM 4202 C CA . VAL A 1 28 ? -1.668 -1.623 6.746 1.00 0.00 399 VAL A CA 3
ATOM 4203 C C . VAL A 1 28 ? -0.882 -0.660 7.636 1.00 0.00 399 VAL A C 3
ATOM 4204 O O . VAL A 1 28 ? -0.745 0.520 7.317 1.00 0.00 399 VAL A O 3
ATOM 4217 N N . GLU A 1 29 ? -0.368 -1.173 8.749 1.00 0.00 400 GLU A N 3
ATOM 4218 C CA . GLU A 1 29 ? 0.394 -0.356 9.691 1.00 0.00 400 GLU A CA 3
ATOM 4219 C C . GLU A 1 29 ? 1.656 0.214 9.047 1.00 0.00 400 GLU A C 3
ATOM 4220 O O . GLU A 1 29 ? 1.852 1.429 9.020 1.00 0.00 400 GLU A O 3
ATOM 4232 N N . ASP A 1 30 ? 2.508 -0.669 8.538 1.00 0.00 401 ASP A N 3
ATOM 4233 C CA . ASP A 1 30 ? 3.758 -0.256 7.903 1.00 0.00 401 ASP A CA 3
ATOM 4234 C C . ASP A 1 30 ? 3.508 0.713 6.750 1.00 0.00 401 ASP A C 3
ATOM 4235 O O . ASP A 1 30 ? 3.996 1.844 6.759 1.00 0.00 401 ASP A O 3
ATOM 4244 N N . VAL A 1 31 ? 2.750 0.256 5.758 1.00 0.00 402 VAL A N 3
ATOM 4245 C CA . VAL A 1 31 ? 2.427 1.068 4.589 1.00 0.00 402 VAL A CA 3
ATOM 4246 C C . VAL A 1 31 ? 1.900 2.445 4.994 1.00 0.00 402 VAL A C 3
ATOM 4247 O O . VAL A 1 31 ? 2.119 3.434 4.292 1.00 0.00 402 VAL A O 3
ATOM 4260 N N . ARG A 1 32 ? 1.215 2.507 6.131 1.00 0.00 403 ARG A N 3
ATOM 4261 C CA . ARG A 1 32 ? 0.665 3.767 6.621 1.00 0.00 403 ARG A CA 3
ATOM 4262 C C . ARG A 1 32 ? 1.763 4.650 7.201 1.00 0.00 403 ARG A C 3
ATOM 4263 O O . ARG A 1 32 ? 1.798 5.856 6.958 1.00 0.00 403 ARG A O 3
ATOM 4284 N N . ASP A 1 33 ? 2.659 4.039 7.971 1.00 0.00 404 ASP A N 3
ATOM 4285 C CA . ASP A 1 33 ? 3.760 4.767 8.590 1.00 0.00 404 ASP A CA 3
ATOM 4286 C C . ASP A 1 33 ? 4.659 5.400 7.532 1.00 0.00 404 ASP A C 3
ATOM 4287 O O . ASP A 1 33 ? 5.231 6.467 7.749 1.00 0.00 404 ASP A O 3
ATOM 4296 N N . GLU A 1 34 ? 4.778 4.735 6.387 1.00 0.00 405 GLU A N 3
ATOM 4297 C CA . GLU A 1 34 ? 5.606 5.235 5.298 1.00 0.00 405 GLU A CA 3
ATOM 4298 C C . GLU A 1 34 ? 4.910 6.374 4.562 1.00 0.00 405 GLU A C 3
ATOM 4299 O O . GLU A 1 34 ? 5.492 7.437 4.353 1.00 0.00 405 GLU A O 3
ATOM 4311 N N . CYS A 1 35 ? 3.661 6.144 4.170 1.00 0.00 406 CYS A N 3
ATOM 4312 C CA . CYS A 1 35 ? 2.886 7.155 3.463 1.00 0.00 406 CYS A CA 3
ATOM 4313 C C . CYS A 1 35 ? 2.718 8.405 4.324 1.00 0.00 406 CYS A C 3
ATOM 4314 O O . CYS A 1 35 ? 2.568 9.513 3.809 1.00 0.00 406 CYS A O 3
ATOM 4322 N N . SER A 1 36 ? 2.747 8.214 5.641 1.00 0.00 407 SER A N 3
ATOM 4323 C CA . SER A 1 36 ? 2.598 9.319 6.582 1.00 0.00 407 SER A CA 3
ATOM 4324 C C . SER A 1 36 ? 3.954 9.920 6.942 1.00 0.00 407 SER A C 3
ATOM 4325 O O . SER A 1 36 ? 4.103 10.560 7.984 1.00 0.00 407 SER A O 3
ATOM 4333 N N . LYS A 1 37 ? 4.940 9.712 6.075 1.00 0.00 408 LYS A N 3
ATOM 4334 C CA . LYS A 1 37 ? 6.284 10.235 6.305 1.00 0.00 408 LYS A CA 3
ATOM 4335 C C . LYS A 1 37 ? 6.635 11.289 5.262 1.00 0.00 408 LYS A C 3
ATOM 4336 O O . LYS A 1 37 ? 7.583 12.055 5.432 1.00 0.00 408 LYS A O 3
ATOM 4355 N N . TYR A 1 38 ? 5.861 11.320 4.181 1.00 0.00 409 TYR A N 3
ATOM 4356 C CA . TYR A 1 38 ? 6.081 12.282 3.110 1.00 0.00 409 TYR A CA 3
ATOM 4357 C C . TYR A 1 38 ? 5.017 13.370 3.150 1.00 0.00 409 TYR A C 3
ATOM 4358 O O . TYR A 1 38 ? 5.190 14.447 2.577 1.00 0.00 409 TYR A O 3
ATOM 4376 N N . GLY A 1 39 ? 3.915 13.077 3.832 1.00 0.00 410 GLY A N 3
ATOM 4377 C CA . GLY A 1 39 ? 2.833 14.034 3.938 1.00 0.00 410 GLY A CA 3
ATOM 4378 C C . GLY A 1 39 ? 1.671 13.506 4.756 1.00 0.00 410 GLY A C 3
ATOM 4379 O O . GLY A 1 39 ? 1.867 12.848 5.777 1.00 0.00 410 GLY A O 3
ATOM 4383 N N . LEU A 1 40 ? 0.458 13.801 4.303 1.00 0.00 411 LEU A N 3
ATOM 4384 C CA . LEU A 1 40 ? -0.747 13.360 4.995 1.00 0.00 411 LEU A CA 3
ATOM 4385 C C . LEU A 1 40 ? -1.536 12.364 4.151 1.00 0.00 411 LEU A C 3
ATOM 4386 O O . LEU A 1 40 ? -1.942 12.673 3.031 1.00 0.00 411 LEU A O 3
ATOM 4402 N N . VAL A 1 41 ? -1.749 11.170 4.694 1.00 0.00 412 VAL A N 3
ATOM 4403 C CA . VAL A 1 41 ? -2.504 10.140 3.993 1.00 0.00 412 VAL A CA 3
ATOM 4404 C C . VAL A 1 41 ? -3.875 9.947 4.638 1.00 0.00 412 VAL A C 3
ATOM 4405 O O . VAL A 1 41 ? -3.984 9.483 5.773 1.00 0.00 412 VAL A O 3
ATOM 4418 N N . LYS A 1 42 ? -4.921 10.326 3.908 1.00 0.00 413 LYS A N 3
ATOM 4419 C CA . LYS A 1 42 ? -6.289 10.210 4.403 1.00 0.00 413 LYS A CA 3
ATOM 4420 C C . LYS A 1 42 ? -6.586 8.800 4.900 1.00 0.00 413 LYS A C 3
ATOM 4421 O O . LYS A 1 42 ? -6.993 8.613 6.047 1.00 0.00 413 LYS A O 3
ATOM 4440 N N . SER A 1 43 ? -6.383 7.808 4.038 1.00 0.00 414 SER A N 3
ATOM 4441 C CA . SER A 1 43 ? -6.642 6.420 4.411 1.00 0.00 414 SER A CA 3
ATOM 4442 C C . SER A 1 43 ? -5.917 5.449 3.486 1.00 0.00 414 SER A C 3
ATOM 4443 O O . SER A 1 43 ? -5.172 5.860 2.596 1.00 0.00 414 SER A O 3
ATOM 4451 N N . ILE A 1 44 ? -6.135 4.156 3.711 1.00 0.00 415 ILE A N 3
ATOM 4452 C CA . ILE A 1 44 ? -5.511 3.115 2.902 1.00 0.00 415 ILE A CA 3
ATOM 4453 C C . ILE A 1 44 ? -6.472 1.956 2.665 1.00 0.00 415 ILE A C 3
ATOM 4454 O O . ILE A 1 44 ? -7.185 1.531 3.574 1.00 0.00 415 ILE A O 3
ATOM 4470 N N . GLU A 1 45 ? -6.487 1.451 1.435 1.00 0.00 416 GLU A N 3
ATOM 4471 C CA . GLU A 1 45 ? -7.353 0.336 1.072 1.00 0.00 416 GLU A CA 3
ATOM 4472 C C . GLU A 1 45 ? -6.542 -0.784 0.429 1.00 0.00 416 GLU A C 3
ATOM 4473 O O . GLU A 1 45 ? -5.759 -0.546 -0.492 1.00 0.00 416 GLU A O 3
ATOM 4485 N N . ILE A 1 46 ? -6.731 -2.005 0.921 1.00 0.00 417 ILE A N 3
ATOM 4486 C CA . ILE A 1 46 ? -6.006 -3.160 0.402 1.00 0.00 417 ILE A CA 3
ATOM 4487 C C . ILE A 1 46 ? -6.953 -4.324 0.103 1.00 0.00 417 ILE A C 3
ATOM 4488 O O . ILE A 1 46 ? -7.889 -4.575 0.862 1.00 0.00 417 ILE A O 3
ATOM 4504 N N . PRO A 1 47 ? -6.734 -5.049 -1.014 1.00 0.00 418 PRO A N 3
ATOM 4505 C CA . PRO A 1 47 ? -7.574 -6.194 -1.382 1.00 0.00 418 PRO A CA 3
ATOM 4506 C C . PRO A 1 47 ? -7.500 -7.309 -0.344 1.00 0.00 418 PRO A C 3
ATOM 4507 O O . PRO A 1 47 ? -6.458 -7.524 0.276 1.00 0.00 418 PRO A O 3
ATOM 4518 N N . ARG A 1 48 ? -8.609 -8.016 -0.160 1.00 0.00 419 ARG A N 3
ATOM 4519 C CA . ARG A 1 48 ? -8.671 -9.106 0.806 1.00 0.00 419 ARG A CA 3
ATOM 4520 C C . ARG A 1 48 ? -9.576 -10.226 0.296 1.00 0.00 419 ARG A C 3
ATOM 4521 O O . ARG A 1 48 ? -10.715 -10.366 0.745 1.00 0.00 419 ARG A O 3
ATOM 4542 N N . PRO A 1 49 ? -9.078 -11.034 -0.658 1.00 0.00 420 PRO A N 3
ATOM 4543 C CA . PRO A 1 49 ? -9.842 -12.143 -1.239 1.00 0.00 420 PRO A CA 3
ATOM 4544 C C . PRO A 1 49 ? -10.479 -13.034 -0.183 1.00 0.00 420 PRO A C 3
ATOM 4545 O O . PRO A 1 49 ? -9.802 -13.522 0.723 1.00 0.00 420 PRO A O 3
ATOM 4556 N N . VAL A 1 50 ? -11.786 -13.244 -0.304 1.00 0.00 421 VAL A N 3
ATOM 4557 C CA . VAL A 1 50 ? -12.508 -14.081 0.640 1.00 0.00 421 VAL A CA 3
ATOM 4558 C C . VAL A 1 50 ? -12.095 -15.539 0.493 1.00 0.00 421 VAL A C 3
ATOM 4559 O O . VAL A 1 50 ? -12.608 -16.257 -0.364 1.00 0.00 421 VAL A O 3
ATOM 4572 N N . ASP A 1 51 ? -11.157 -15.965 1.335 1.00 0.00 422 ASP A N 3
ATOM 4573 C CA . ASP A 1 51 ? -10.659 -17.332 1.290 1.00 0.00 422 ASP A CA 3
ATOM 4574 C C . ASP A 1 51 ? -10.097 -17.607 -0.094 1.00 0.00 422 ASP A C 3
ATOM 4575 O O . ASP A 1 51 ? -9.977 -18.754 -0.524 1.00 0.00 422 ASP A O 3
ATOM 4584 N N . GLY A 1 52 ? -9.757 -16.522 -0.782 1.00 0.00 423 GLY A N 3
ATOM 4585 C CA . GLY A 1 52 ? -9.228 -16.611 -2.122 1.00 0.00 423 GLY A CA 3
ATOM 4586 C C . GLY A 1 52 ? -10.277 -16.250 -3.153 1.00 0.00 423 GLY A C 3
ATOM 4587 O O . GLY A 1 52 ? -10.318 -16.831 -4.239 1.00 0.00 423 GLY A O 3
ATOM 4591 N N . VAL A 1 53 ? -11.131 -15.286 -2.809 1.00 0.00 424 VAL A N 3
ATOM 4592 C CA . VAL A 1 53 ? -12.197 -14.855 -3.705 1.00 0.00 424 VAL A CA 3
ATOM 4593 C C . VAL A 1 53 ? -11.728 -13.748 -4.652 1.00 0.00 424 VAL A C 3
ATOM 4594 O O . VAL A 1 53 ? -11.742 -13.916 -5.871 1.00 0.00 424 VAL A O 3
ATOM 4607 N N . GLU A 1 54 ? -11.313 -12.619 -4.081 1.00 0.00 425 GLU A N 3
ATOM 4608 C CA . GLU A 1 54 ? -10.857 -11.481 -4.869 1.00 0.00 425 GLU A CA 3
ATOM 4609 C C . GLU A 1 54 ? -9.410 -11.651 -5.322 1.00 0.00 425 GLU A C 3
ATOM 4610 O O . GLU A 1 54 ? -8.653 -10.683 -5.395 1.00 0.00 425 GLU A O 3
ATOM 4622 N N . VAL A 1 55 ? -9.034 -12.888 -5.627 1.00 0.00 426 VAL A N 3
ATOM 4623 C CA . VAL A 1 55 ? -7.685 -13.182 -6.096 1.00 0.00 426 VAL A CA 3
ATOM 4624 C C . VAL A 1 55 ? -7.372 -12.453 -7.403 1.00 0.00 426 VAL A C 3
ATOM 4625 O O . VAL A 1 55 ? -6.286 -11.897 -7.564 1.00 0.00 426 VAL A O 3
ATOM 4638 N N . PRO A 1 56 ? -8.318 -12.459 -8.356 1.00 0.00 427 PRO A N 3
ATOM 4639 C CA . PRO A 1 56 ? -8.146 -11.786 -9.644 1.00 0.00 427 PRO A CA 3
ATOM 4640 C C . PRO A 1 56 ? -8.065 -10.274 -9.476 1.00 0.00 427 PRO A C 3
ATOM 4641 O O . PRO A 1 56 ? -9.040 -9.556 -9.696 1.00 0.00 427 PRO A O 3
ATOM 4652 N N . GLY A 1 57 ? -6.887 -9.804 -9.082 1.00 0.00 428 GLY A N 3
ATOM 4653 C CA . GLY A 1 57 ? -6.678 -8.388 -8.862 1.00 0.00 428 GLY A CA 3
ATOM 4654 C C . GLY A 1 57 ? -6.001 -8.129 -7.531 1.00 0.00 428 GLY A C 3
ATOM 4655 O O . GLY A 1 57 ? -5.603 -7.002 -7.234 1.00 0.00 428 GLY A O 3
ATOM 4659 N N . CYS A 1 58 ? -5.877 -9.183 -6.726 1.00 0.00 429 CYS A N 3
ATOM 4660 C CA . CYS A 1 58 ? -5.241 -9.083 -5.418 1.00 0.00 429 CYS A CA 3
ATOM 4661 C C . CYS A 1 58 ? -3.761 -8.739 -5.557 1.00 0.00 429 CYS A C 3
ATOM 4662 O O . CYS A 1 58 ? -3.137 -9.041 -6.574 1.00 0.00 429 CYS A O 3
ATOM 4670 N N . GLY A 1 59 ? -3.205 -8.105 -4.529 1.00 0.00 430 GLY A N 3
ATOM 4671 C CA . GLY A 1 59 ? -1.802 -7.735 -4.554 1.00 0.00 430 GLY A CA 3
ATOM 4672 C C . GLY A 1 59 ? -1.576 -6.325 -5.064 1.00 0.00 430 GLY A C 3
ATOM 4673 O O . GLY A 1 59 ? -0.493 -6.000 -5.551 1.00 0.00 430 GLY A O 3
ATOM 4677 N N . LYS A 1 60 ? -2.601 -5.486 -4.952 1.00 0.00 431 LYS A N 3
ATOM 4678 C CA . LYS A 1 60 ? -2.510 -4.101 -5.401 1.00 0.00 431 LYS A CA 3
ATOM 4679 C C . LYS A 1 60 ? -3.063 -3.153 -4.342 1.00 0.00 431 LYS A C 3
ATOM 4680 O O . LYS A 1 60 ? -4.276 -2.985 -4.218 1.00 0.00 431 LYS A O 3
ATOM 4699 N N . ILE A 1 61 ? -2.164 -2.535 -3.579 1.00 0.00 432 ILE A N 3
ATOM 4700 C CA . ILE A 1 61 ? -2.567 -1.604 -2.532 1.00 0.00 432 ILE A CA 3
ATOM 4701 C C . ILE A 1 61 ? -2.623 -0.177 -3.061 1.00 0.00 432 ILE A C 3
ATOM 4702 O O . ILE A 1 61 ? -1.949 0.162 -4.033 1.00 0.00 432 ILE A O 3
ATOM 4718 N N . PHE A 1 62 ? -3.436 0.653 -2.418 1.00 0.00 433 PHE A N 3
ATOM 4719 C CA . PHE A 1 62 ? -3.571 2.051 -2.809 1.00 0.00 433 PHE A CA 3
ATOM 4720 C C . PHE A 1 62 ? -4.052 2.879 -1.625 1.00 0.00 433 PHE A C 3
ATOM 4721 O O . PHE A 1 62 ? -4.890 2.431 -0.842 1.00 0.00 433 PHE A O 3
ATOM 4738 N N . VAL A 1 63 ? -3.519 4.088 -1.497 1.00 0.00 434 VAL A N 3
ATOM 4739 C CA . VAL A 1 63 ? -3.879 4.966 -0.392 1.00 0.00 434 VAL A CA 3
ATOM 4740 C C . VAL A 1 63 ? -4.467 6.283 -0.882 1.00 0.00 434 VAL A C 3
ATOM 4741 O O . VAL A 1 63 ? -4.141 6.758 -1.971 1.00 0.00 434 VAL A O 3
ATOM 4754 N N . GLU A 1 64 ? -5.338 6.863 -0.065 1.00 0.00 435 GLU A N 3
ATOM 4755 C CA . GLU A 1 64 ? -5.963 8.133 -0.390 1.00 0.00 435 GLU A CA 3
ATOM 4756 C C . GLU A 1 64 ? -5.167 9.267 0.236 1.00 0.00 435 GLU A C 3
ATOM 4757 O O . GLU A 1 64 ? -5.116 9.399 1.460 1.00 0.00 435 GLU A O 3
ATOM 4769 N N . PHE A 1 65 ? -4.539 10.073 -0.609 1.00 0.00 436 PHE A N 3
ATOM 4770 C CA . PHE A 1 65 ? -3.729 11.193 -0.147 1.00 0.00 436 PHE A CA 3
ATOM 4771 C C . PHE A 1 65 ? -4.559 12.461 0.014 1.00 0.00 436 PHE A C 3
ATOM 4772 O O . PHE A 1 65 ? -5.758 12.475 -0.271 1.00 0.00 436 PHE A O 3
ATOM 4789 N N . THR A 1 66 ? -3.906 13.524 0.473 1.00 0.00 437 THR A N 3
ATOM 4790 C CA . THR A 1 66 ? -4.565 14.807 0.678 1.00 0.00 437 THR A CA 3
ATOM 4791 C C . THR A 1 66 ? -4.078 15.837 -0.336 1.00 0.00 437 THR A C 3
ATOM 4792 O O . THR A 1 66 ? -4.869 16.602 -0.889 1.00 0.00 437 THR A O 3
ATOM 4803 N N . SER A 1 67 ? -2.769 15.850 -0.575 1.00 0.00 438 SER A N 3
ATOM 4804 C CA . SER A 1 67 ? -2.173 16.788 -1.519 1.00 0.00 438 SER A CA 3
ATOM 4805 C C . SER A 1 67 ? -1.239 16.071 -2.489 1.00 0.00 438 SER A C 3
ATOM 4806 O O . SER A 1 67 ? -0.409 15.255 -2.084 1.00 0.00 438 SER A O 3
ATOM 4814 N N . VAL A 1 68 ? -1.380 16.385 -3.773 1.00 0.00 439 VAL A N 3
ATOM 4815 C CA . VAL A 1 68 ? -0.554 15.771 -4.805 1.00 0.00 439 VAL A CA 3
ATOM 4816 C C . VAL A 1 68 ? 0.922 16.089 -4.597 1.00 0.00 439 VAL A C 3
ATOM 4817 O O . VAL A 1 68 ? 1.794 15.357 -5.064 1.00 0.00 439 VAL A O 3
ATOM 4830 N N . PHE A 1 69 ? 1.195 17.182 -3.891 1.00 0.00 440 PHE A N 3
ATOM 4831 C CA . PHE A 1 69 ? 2.567 17.602 -3.628 1.00 0.00 440 PHE A CA 3
ATOM 4832 C C . PHE A 1 69 ? 3.314 16.521 -2.864 1.00 0.00 440 PHE A C 3
ATOM 4833 O O . PHE A 1 69 ? 4.335 16.009 -3.327 1.00 0.00 440 PHE A O 3
ATOM 4850 N N . ASP A 1 70 ? 2.797 16.178 -1.692 1.00 0.00 441 ASP A N 3
ATOM 4851 C CA . ASP A 1 70 ? 3.406 15.146 -0.870 1.00 0.00 441 ASP A CA 3
ATOM 4852 C C . ASP A 1 70 ? 3.296 13.801 -1.576 1.00 0.00 441 ASP A C 3
ATOM 4853 O O . ASP A 1 70 ? 4.075 12.883 -1.318 1.00 0.00 441 ASP A O 3
ATOM 4862 N N . CYS A 1 71 ? 2.316 13.698 -2.473 1.00 0.00 442 CYS A N 3
ATOM 4863 C CA . CYS A 1 71 ? 2.100 12.477 -3.237 1.00 0.00 442 CYS A CA 3
ATOM 4864 C C . CYS A 1 71 ? 3.244 12.271 -4.220 1.00 0.00 442 CYS A C 3
ATOM 4865 O O . CYS A 1 71 ? 3.626 11.140 -4.523 1.00 0.00 442 CYS A O 3
ATOM 4873 N N . GLN A 1 72 ? 3.784 13.381 -4.713 1.00 0.00 443 GLN A N 3
ATOM 4874 C CA . GLN A 1 72 ? 4.893 13.346 -5.654 1.00 0.00 443 GLN A CA 3
ATOM 4875 C C . GLN A 1 72 ? 6.171 12.905 -4.952 1.00 0.00 443 GLN A C 3
ATOM 4876 O O . GLN A 1 72 ? 6.871 12.004 -5.414 1.00 0.00 443 GLN A O 3
ATOM 4890 N N . LYS A 1 73 ? 6.464 13.555 -3.830 1.00 0.00 444 LYS A N 3
ATOM 4891 C CA . LYS A 1 73 ? 7.656 13.246 -3.052 1.00 0.00 444 LYS A CA 3
ATOM 4892 C C . LYS A 1 73 ? 7.553 11.864 -2.413 1.00 0.00 444 LYS A C 3
ATOM 4893 O O . LYS A 1 73 ? 8.555 11.295 -1.980 1.00 0.00 444 LYS A O 3
ATOM 4912 N N . ALA A 1 74 ? 6.337 11.329 -2.359 1.00 0.00 445 ALA A N 3
ATOM 4913 C CA . ALA A 1 74 ? 6.108 10.013 -1.778 1.00 0.00 445 ALA A CA 3
ATOM 4914 C C . ALA A 1 74 ? 6.531 8.912 -2.742 1.00 0.00 445 ALA A C 3
ATOM 4915 O O . ALA A 1 74 ? 7.486 8.180 -2.482 1.00 0.00 445 ALA A O 3
ATOM 4922 N N . MET A 1 75 ? 5.815 8.804 -3.859 1.00 0.00 446 MET A N 3
ATOM 4923 C CA . MET A 1 75 ? 6.116 7.793 -4.867 1.00 0.00 446 MET A CA 3
ATOM 4924 C C . MET A 1 75 ? 7.561 7.913 -5.342 1.00 0.00 446 MET A C 3
ATOM 4925 O O . MET A 1 75 ? 8.175 6.925 -5.743 1.00 0.00 446 MET A O 3
ATOM 4939 N N . GLN A 1 76 ? 8.099 9.129 -5.291 1.00 0.00 447 GLN A N 3
ATOM 4940 C CA . GLN A 1 76 ? 9.473 9.376 -5.714 1.00 0.00 447 GLN A CA 3
ATOM 4941 C C . GLN A 1 76 ? 10.452 8.552 -4.886 1.00 0.00 447 GLN A C 3
ATOM 4942 O O . GLN A 1 76 ? 11.431 8.021 -5.411 1.00 0.00 447 GLN A O 3
ATOM 4956 N N . GLY A 1 77 ? 10.182 8.452 -3.588 1.00 0.00 448 GLY A N 3
ATOM 4957 C CA . GLY A 1 77 ? 11.047 7.692 -2.707 1.00 0.00 448 GLY A CA 3
ATOM 4958 C C . GLY A 1 77 ? 10.534 6.286 -2.465 1.00 0.00 448 GLY A C 3
ATOM 4959 O O . GLY A 1 77 ? 11.015 5.588 -1.572 1.00 0.00 448 GLY A O 3
ATOM 4963 N N . LEU A 1 78 ? 9.557 5.871 -3.265 1.00 0.00 449 LEU A N 3
ATOM 4964 C CA . LEU A 1 78 ? 8.976 4.539 -3.135 1.00 0.00 449 LEU A CA 3
ATOM 4965 C C . LEU A 1 78 ? 9.187 3.722 -4.407 1.00 0.00 449 LEU A C 3
ATOM 4966 O O . LEU A 1 78 ? 8.850 2.539 -4.457 1.00 0.00 449 LEU A O 3
ATOM 4982 N N . THR A 1 79 ? 9.745 4.359 -5.432 1.00 0.00 450 THR A N 3
ATOM 4983 C CA . THR A 1 79 ? 9.999 3.687 -6.703 1.00 0.00 450 THR A CA 3
ATOM 4984 C C . THR A 1 79 ? 11.389 3.060 -6.729 1.00 0.00 450 THR A C 3
ATOM 4985 O O . THR A 1 79 ? 12.383 3.716 -6.421 1.00 0.00 450 THR A O 3
ATOM 4996 N N . GLY A 1 80 ? 11.449 1.783 -7.098 1.00 0.00 451 GLY A N 3
ATOM 4997 C CA . GLY A 1 80 ? 12.720 1.086 -7.164 1.00 0.00 451 GLY A CA 3
ATOM 4998 C C . GLY A 1 80 ? 13.041 0.337 -5.887 1.00 0.00 451 GLY A C 3
ATOM 4999 O O . GLY A 1 80 ? 14.024 -0.401 -5.822 1.00 0.00 451 GLY A O 3
ATOM 5003 N N . ARG A 1 81 ? 12.209 0.526 -4.868 1.00 0.00 452 ARG A N 3
ATOM 5004 C CA . ARG A 1 81 ? 12.409 -0.138 -3.587 1.00 0.00 452 ARG A CA 3
ATOM 5005 C C . ARG A 1 81 ? 11.952 -1.593 -3.655 1.00 0.00 452 ARG A C 3
ATOM 5006 O O . ARG A 1 81 ? 11.827 -2.162 -4.739 1.00 0.00 452 ARG A O 3
ATOM 5027 N N . LYS A 1 82 ? 11.703 -2.191 -2.493 1.00 0.00 453 LYS A N 3
ATOM 5028 C CA . LYS A 1 82 ? 11.265 -3.580 -2.428 1.00 0.00 453 LYS A CA 3
ATOM 5029 C C . LYS A 1 82 ? 10.568 -3.876 -1.103 1.00 0.00 453 LYS A C 3
ATOM 5030 O O . LYS A 1 82 ? 11.175 -3.770 -0.038 1.00 0.00 453 LYS A O 3
ATOM 5049 N N . PHE A 1 83 ? 9.290 -4.242 -1.175 1.00 0.00 454 PHE A N 3
ATOM 5050 C CA . PHE A 1 83 ? 8.521 -4.562 0.023 1.00 0.00 454 PHE A CA 3
ATOM 5051 C C . PHE A 1 83 ? 9.191 -5.689 0.803 1.00 0.00 454 PHE A C 3
ATOM 5052 O O . PHE A 1 83 ? 9.122 -5.736 2.032 1.00 0.00 454 PHE A O 3
ATOM 5069 N N . ALA A 1 84 ? 9.842 -6.593 0.076 1.00 0.00 455 ALA A N 3
ATOM 5070 C CA . ALA A 1 84 ? 10.532 -7.722 0.688 1.00 0.00 455 ALA A CA 3
ATOM 5071 C C . ALA A 1 84 ? 11.463 -8.397 -0.313 1.00 0.00 455 ALA A C 3
ATOM 5072 O O . ALA A 1 84 ? 12.583 -8.779 0.023 1.00 0.00 455 ALA A O 3
ATOM 5079 N N . ASN A 1 85 ? 10.988 -8.537 -1.548 1.00 0.00 456 ASN A N 3
ATOM 5080 C CA . ASN A 1 85 ? 11.770 -9.162 -2.608 1.00 0.00 456 ASN A CA 3
ATOM 5081 C C . ASN A 1 85 ? 11.127 -8.914 -3.968 1.00 0.00 456 ASN A C 3
ATOM 5082 O O . ASN A 1 85 ? 11.295 -9.699 -4.901 1.00 0.00 456 ASN A O 3
ATOM 5093 N N . ARG A 1 86 ? 10.387 -7.812 -4.071 1.00 0.00 457 ARG A N 3
ATOM 5094 C CA . ARG A 1 86 ? 9.710 -7.451 -5.310 1.00 0.00 457 ARG A CA 3
ATOM 5095 C C . ARG A 1 86 ? 9.675 -5.938 -5.471 1.00 0.00 457 ARG A C 3
ATOM 5096 O O . ARG A 1 86 ? 9.314 -5.215 -4.542 1.00 0.00 457 ARG A O 3
ATOM 5117 N N . VAL A 1 87 ? 10.054 -5.463 -6.651 1.00 0.00 458 VAL A N 3
ATOM 5118 C CA . VAL A 1 87 ? 10.068 -4.031 -6.921 1.00 0.00 458 VAL A CA 3
ATOM 5119 C C . VAL A 1 87 ? 8.678 -3.428 -6.757 1.00 0.00 458 VAL A C 3
ATOM 5120 O O . VAL A 1 87 ? 7.706 -3.918 -7.333 1.00 0.00 458 VAL A O 3
ATOM 5133 N N . VAL A 1 88 ? 8.590 -2.363 -5.967 1.00 0.00 459 VAL A N 3
ATOM 5134 C CA . VAL A 1 88 ? 7.319 -1.695 -5.720 1.00 0.00 459 VAL A CA 3
ATOM 5135 C C . VAL A 1 88 ? 6.948 -0.767 -6.870 1.00 0.00 459 VAL A C 3
ATOM 5136 O O . VAL A 1 88 ? 7.657 0.198 -7.158 1.00 0.00 459 VAL A O 3
ATOM 5149 N N . VAL A 1 89 ? 5.830 -1.065 -7.524 1.00 0.00 460 VAL A N 3
ATOM 5150 C CA . VAL A 1 89 ? 5.357 -0.257 -8.640 1.00 0.00 460 VAL A CA 3
ATOM 5151 C C . VAL A 1 89 ? 4.436 0.855 -8.149 1.00 0.00 460 VAL A C 3
ATOM 5152 O O . VAL A 1 89 ? 3.339 0.592 -7.654 1.00 0.00 460 VAL A O 3
ATOM 5165 N N . THR A 1 90 ? 4.889 2.096 -8.289 1.00 0.00 461 THR A N 3
ATOM 5166 C CA . THR A 1 90 ? 4.107 3.246 -7.855 1.00 0.00 461 THR A CA 3
ATOM 5167 C C . THR A 1 90 ? 3.456 3.954 -9.038 1.00 0.00 461 THR A C 3
ATOM 5168 O O . THR A 1 90 ? 4.132 4.601 -9.838 1.00 0.00 461 THR A O 3
ATOM 5179 N N . LYS A 1 91 ? 2.138 3.822 -9.142 1.00 0.00 462 LYS A N 3
ATOM 5180 C CA . LYS A 1 91 ? 1.384 4.452 -10.219 1.00 0.00 462 LYS A CA 3
ATOM 5181 C C . LYS A 1 91 ? 0.314 5.376 -9.648 1.00 0.00 462 LYS A C 3
ATOM 5182 O O . LYS A 1 91 ? -0.442 4.988 -8.757 1.00 0.00 462 LYS A O 3
ATOM 5201 N N . TYR A 1 92 ? 0.255 6.600 -10.163 1.00 0.00 463 TYR A N 3
ATOM 5202 C CA . TYR A 1 92 ? -0.719 7.579 -9.693 1.00 0.00 463 TYR A CA 3
ATOM 5203 C C . TYR A 1 92 ? -2.145 7.119 -9.979 1.00 0.00 463 TYR A C 3
ATOM 5204 O O . TYR A 1 92 ? -2.438 6.605 -11.059 1.00 0.00 463 TYR A O 3
ATOM 5222 N N . CYS A 1 93 ? -3.026 7.310 -9.002 1.00 0.00 464 CYS A N 3
ATOM 5223 C CA . CYS A 1 93 ? -4.423 6.921 -9.145 1.00 0.00 464 CYS A CA 3
ATOM 5224 C C . CYS A 1 93 ? -5.341 8.133 -9.007 1.00 0.00 464 CYS A C 3
ATOM 5225 O O . CYS A 1 93 ? -5.085 9.038 -8.204 1.00 0.00 464 CYS A O 3
ATOM 5233 N N . ASP A 1 94 ? -6.411 8.144 -9.797 1.00 0.00 465 ASP A N 3
ATOM 5234 C CA . ASP A 1 94 ? -7.366 9.242 -9.775 1.00 0.00 465 ASP A CA 3
ATOM 5235 C C . ASP A 1 94 ? -8.473 8.989 -8.753 1.00 0.00 465 ASP A C 3
ATOM 5236 O O . ASP A 1 94 ? -8.969 7.869 -8.634 1.00 0.00 465 ASP A O 3
ATOM 5245 N N . PRO A 1 95 ? -8.873 10.032 -7.998 1.00 0.00 466 PRO A N 3
ATOM 5246 C CA . PRO A 1 95 ? -9.929 9.924 -6.986 1.00 0.00 466 PRO A CA 3
ATOM 5247 C C . PRO A 1 95 ? -11.212 9.312 -7.540 1.00 0.00 466 PRO A C 3
ATOM 5248 O O . PRO A 1 95 ? -11.970 8.673 -6.810 1.00 0.00 466 PRO A O 3
ATOM 5259 N N . ASP A 1 96 ? -11.451 9.511 -8.833 1.00 0.00 467 ASP A N 3
ATOM 5260 C CA . ASP A 1 96 ? -12.646 8.979 -9.480 1.00 0.00 467 ASP A CA 3
ATOM 5261 C C . ASP A 1 96 ? -12.693 7.457 -9.374 1.00 0.00 467 ASP A C 3
ATOM 5262 O O . ASP A 1 96 ? -13.476 6.903 -8.601 1.00 0.00 467 ASP A O 3
ATOM 5271 N N . SER A 1 97 ? -11.849 6.788 -10.152 1.00 0.00 468 SER A N 3
ATOM 5272 C CA . SER A 1 97 ? -11.800 5.331 -10.144 1.00 0.00 468 SER A CA 3
ATOM 5273 C C . SER A 1 97 ? -11.415 4.805 -8.766 1.00 0.00 468 SER A C 3
ATOM 5274 O O . SER A 1 97 ? -11.788 3.694 -8.387 1.00 0.00 468 SER A O 3
ATOM 5282 N N . TYR A 1 98 ? -10.657 5.602 -8.021 1.00 0.00 469 TYR A N 3
ATOM 5283 C CA . TYR A 1 98 ? -10.239 5.216 -6.682 1.00 0.00 469 TYR A CA 3
ATOM 5284 C C . TYR A 1 98 ? -11.462 4.865 -5.842 1.00 0.00 469 TYR A C 3
ATOM 5285 O O . TYR A 1 98 ? -11.573 3.756 -5.320 1.00 0.00 469 TYR A O 3
ATOM 5303 N N . HIS A 1 99 ? -12.372 5.827 -5.707 1.00 0.00 470 HIS A N 3
ATOM 5304 C CA . HIS A 1 99 ? -13.599 5.611 -4.953 1.00 0.00 470 HIS A CA 3
ATOM 5305 C C . HIS A 1 99 ? -14.398 4.485 -5.595 1.00 0.00 470 HIS A C 3
ATOM 5306 O O . HIS A 1 99 ? -15.165 3.787 -4.931 1.00 0.00 470 HIS A O 3
ATOM 5321 N N . ARG A 1 100 ? -14.205 4.322 -6.902 1.00 0.00 471 ARG A N 3
ATOM 5322 C CA . ARG A 1 100 ? -14.884 3.278 -7.658 1.00 0.00 471 ARG A CA 3
ATOM 5323 C C . ARG A 1 100 ? -14.435 1.899 -7.184 1.00 0.00 471 ARG A C 3
ATOM 5324 O O . ARG A 1 100 ? -15.159 0.915 -7.337 1.00 0.00 471 ARG A O 3
ATOM 5345 N N . ARG A 1 101 ? -13.235 1.840 -6.605 1.00 0.00 472 ARG A N 3
ATOM 5346 C CA . ARG A 1 101 ? -12.683 0.582 -6.109 1.00 0.00 472 ARG A CA 3
ATOM 5347 C C . ARG A 1 101 ? -12.647 -0.469 -7.215 1.00 0.00 472 ARG A C 3
ATOM 5348 O O . ARG A 1 101 ? -13.050 -1.615 -7.013 1.00 0.00 472 ARG A O 3
ATOM 5369 N N . ASP A 1 102 ? -12.161 -0.068 -8.385 1.00 0.00 473 ASP A N 3
ATOM 5370 C CA . ASP A 1 102 ? -12.069 -0.970 -9.529 1.00 0.00 473 ASP A CA 3
ATOM 5371 C C . ASP A 1 102 ? -11.232 -2.202 -9.195 1.00 0.00 473 ASP A C 3
ATOM 5372 O O . ASP A 1 102 ? -11.404 -3.261 -9.799 1.00 0.00 473 ASP A O 3
ATOM 5381 N N . PHE A 1 103 ? -10.328 -2.058 -8.230 1.00 0.00 474 PHE A N 3
ATOM 5382 C CA . PHE A 1 103 ? -9.468 -3.162 -7.820 1.00 0.00 474 PHE A CA 3
ATOM 5383 C C . PHE A 1 103 ? -10.248 -4.185 -7.004 1.00 0.00 474 PHE A C 3
ATOM 5384 O O . PHE A 1 103 ? -10.184 -5.385 -7.271 1.00 0.00 474 PHE A O 3
ATOM 5401 N N . TRP A 1 104 ? -10.979 -3.698 -6.006 1.00 0.00 475 TRP A N 3
ATOM 5402 C CA . TRP A 1 104 ? -11.782 -4.561 -5.147 1.00 0.00 475 TRP A CA 3
ATOM 5403 C C . TRP A 1 104 ? -12.651 -5.500 -5.983 1.00 0.00 475 TRP A C 3
ATOM 5404 O O . TRP A 1 104 ? -12.932 -6.622 -5.513 1.00 0.00 475 TRP A O 3
ATOM 5426 N N . PRO B 2 1 ? 4.400 5.211 17.684 1.00 0.00 13 PRO B N 3
ATOM 5427 C CA . PRO B 2 1 ? 5.643 4.513 17.334 1.00 0.00 13 PRO B CA 3
ATOM 5428 C C . PRO B 2 1 ? 5.410 3.053 16.958 1.00 0.00 13 PRO B C 3
ATOM 5429 O O . PRO B 2 1 ? 4.283 2.559 17.006 1.00 0.00 13 PRO B O 3
ATOM 5440 N N . SER B 2 2 ? 6.487 2.366 16.588 1.00 0.00 14 SER B N 3
ATOM 5441 C CA . SER B 2 2 ? 6.405 0.963 16.201 1.00 0.00 14 SER B CA 3
ATOM 5442 C C . SER B 2 2 ? 6.113 0.078 17.411 1.00 0.00 14 SER B C 3
ATOM 5443 O O . SER B 2 2 ? 5.709 0.567 18.466 1.00 0.00 14 SER B O 3
ATOM 5451 N N . LYS B 2 3 ? 6.325 -1.224 17.249 1.00 0.00 15 LYS B N 3
ATOM 5452 C CA . LYS B 2 3 ? 6.082 -2.180 18.326 1.00 0.00 15 LYS B CA 3
ATOM 5453 C C . LYS B 2 3 ? 7.392 -2.606 18.981 1.00 0.00 15 LYS B C 3
ATOM 5454 O O . LYS B 2 3 ? 7.696 -2.200 20.102 1.00 0.00 15 LYS B O 3
ATOM 5473 N N . LYS B 2 4 ? 8.162 -3.426 18.272 1.00 0.00 16 LYS B N 3
ATOM 5474 C CA . LYS B 2 4 ? 9.440 -3.907 18.785 1.00 0.00 16 LYS B CA 3
ATOM 5475 C C . LYS B 2 4 ? 10.360 -4.330 17.644 1.00 0.00 16 LYS B C 3
ATOM 5476 O O . LYS B 2 4 ? 11.572 -4.117 17.697 1.00 0.00 16 LYS B O 3
ATOM 5495 N N . ARG B 2 5 ? 9.777 -4.932 16.612 1.00 0.00 17 ARG B N 3
ATOM 5496 C CA . ARG B 2 5 ? 10.544 -5.385 15.456 1.00 0.00 17 ARG B CA 3
ATOM 5497 C C . ARG B 2 5 ? 10.725 -4.256 14.448 1.00 0.00 17 ARG B C 3
ATOM 5498 O O . ARG B 2 5 ? 9.752 -3.642 14.008 1.00 0.00 17 ARG B O 3
ATOM 5519 N N . LYS B 2 6 ? 11.975 -3.988 14.086 1.00 0.00 18 LYS B N 3
ATOM 5520 C CA . LYS B 2 6 ? 12.284 -2.934 13.127 1.00 0.00 18 LYS B CA 3
ATOM 5521 C C . LYS B 2 6 ? 12.877 -3.519 11.850 1.00 0.00 18 LYS B C 3
ATOM 5522 O O . LYS B 2 6 ? 14.073 -3.801 11.781 1.00 0.00 18 LYS B O 3
ATOM 5541 N N . ARG B 2 7 ? 12.029 -3.699 10.841 1.00 0.00 19 ARG B N 3
ATOM 5542 C CA . ARG B 2 7 ? 12.468 -4.249 9.564 1.00 0.00 19 ARG B CA 3
ATOM 5543 C C . ARG B 2 7 ? 12.220 -3.259 8.432 1.00 0.00 19 ARG B C 3
ATOM 5544 O O . ARG B 2 7 ? 11.169 -2.621 8.371 1.00 0.00 19 ARG B O 3
ATOM 5565 N N . SER B 2 8 ? 13.195 -3.137 7.537 1.00 0.00 20 SER B N 3
ATOM 5566 C CA . SER B 2 8 ? 13.083 -2.225 6.404 1.00 0.00 20 SER B CA 3
ATOM 5567 C C . SER B 2 8 ? 12.223 -2.832 5.301 1.00 0.00 20 SER B C 3
ATOM 5568 O O . SER B 2 8 ? 12.624 -3.797 4.649 1.00 0.00 20 SER B O 3
ATOM 5576 N N . ARG B 2 9 ? 11.039 -2.263 5.098 1.00 0.00 21 ARG B N 3
ATOM 5577 C CA . ARG B 2 9 ? 10.124 -2.750 4.071 1.00 0.00 21 ARG B CA 3
ATOM 5578 C C . ARG B 2 9 ? 10.418 -2.093 2.726 1.00 0.00 21 ARG B C 3
ATOM 5579 O O . ARG B 2 9 ? 9.651 -2.231 1.775 1.00 0.00 21 ARG B O 3
ATOM 5600 N N . TRP B 2 10 ? 11.537 -1.376 2.656 1.00 0.00 22 TRP B N 3
ATOM 5601 C CA . TRP B 2 10 ? 11.937 -0.698 1.428 1.00 0.00 22 TRP B CA 3
ATOM 5602 C C . TRP B 2 10 ? 13.436 -0.849 1.187 1.00 0.00 22 TRP B C 3
ATOM 5603 O O . TRP B 2 10 ? 14.218 0.055 1.486 1.00 0.00 22 TRP B O 3
ATOM 5624 N N . ASN B 2 11 ? 13.831 -1.998 0.647 1.00 0.00 23 ASN B N 3
ATOM 5625 C CA . ASN B 2 11 ? 15.237 -2.269 0.369 1.00 0.00 23 ASN B CA 3
ATOM 5626 C C . ASN B 2 11 ? 15.676 -1.600 -0.929 1.00 0.00 23 ASN B C 3
ATOM 5627 O O . ASN B 2 11 ? 14.937 -0.801 -1.506 1.00 0.00 23 ASN B O 3
ATOM 5638 N N . GLN B 2 12 ? 16.885 -1.936 -1.377 1.00 0.00 24 GLN B N 3
ATOM 5639 C CA . GLN B 2 12 ? 17.443 -1.382 -2.610 1.00 0.00 24 GLN B CA 3
ATOM 5640 C C . GLN B 2 12 ? 17.687 0.119 -2.484 1.00 0.00 24 GLN B C 3
ATOM 5641 O O . GLN B 2 12 ? 16.820 0.867 -2.033 1.00 0.00 24 GLN B O 3
ATOM 5655 N N . ASP B 2 13 ? 18.878 0.553 -2.888 1.00 0.00 25 ASP B N 3
ATOM 5656 C CA . ASP B 2 13 ? 19.240 1.964 -2.825 1.00 0.00 25 ASP B CA 3
ATOM 5657 C C . ASP B 2 13 ? 19.077 2.627 -4.189 1.00 0.00 25 ASP B C 3
ATOM 5658 O O . ASP B 2 13 ? 19.726 3.669 -4.424 1.00 0.00 25 ASP B O 3
ATOM 5668 N N . GLY A 1 1 ? 4.164 10.067 -14.433 1.00 0.00 372 GLY A N 4
ATOM 5669 C CA . GLY A 1 1 ? 3.495 10.495 -15.648 1.00 0.00 372 GLY A CA 4
ATOM 5670 C C . GLY A 1 1 ? 2.664 11.746 -15.442 1.00 0.00 372 GLY A C 4
ATOM 5671 O O . GLY A 1 1 ? 2.712 12.669 -16.255 1.00 0.00 372 GLY A O 4
ATOM 5675 N N . HIS A 1 2 ? 1.904 11.776 -14.351 1.00 0.00 373 HIS A N 4
ATOM 5676 C CA . HIS A 1 2 ? 1.055 12.916 -14.036 1.00 0.00 373 HIS A CA 4
ATOM 5677 C C . HIS A 1 2 ? 0.434 12.754 -12.646 1.00 0.00 373 HIS A C 4
ATOM 5678 O O . HIS A 1 2 ? -0.053 11.676 -12.302 1.00 0.00 373 HIS A O 4
ATOM 5693 N N . PRO A 1 3 ? 0.452 13.819 -11.823 1.00 0.00 374 PRO A N 4
ATOM 5694 C CA . PRO A 1 3 ? -0.112 13.783 -10.481 1.00 0.00 374 PRO A CA 4
ATOM 5695 C C . PRO A 1 3 ? -1.598 14.128 -10.473 1.00 0.00 374 PRO A C 4
ATOM 5696 O O . PRO A 1 3 ? -2.034 15.049 -11.164 1.00 0.00 374 PRO A O 4
ATOM 5707 N N . THR A 1 4 ? -2.369 13.382 -9.688 1.00 0.00 375 THR A N 4
ATOM 5708 C CA . THR A 1 4 ? -3.808 13.606 -9.600 1.00 0.00 375 THR A CA 4
ATOM 5709 C C . THR A 1 4 ? -4.235 13.935 -8.173 1.00 0.00 375 THR A C 4
ATOM 5710 O O . THR A 1 4 ? -4.622 15.067 -7.884 1.00 0.00 375 THR A O 4
ATOM 5721 N N . GLU A 1 5 ? -4.170 12.942 -7.284 1.00 0.00 376 GLU A N 4
ATOM 5722 C CA . GLU A 1 5 ? -4.557 13.147 -5.891 1.00 0.00 376 GLU A CA 4
ATOM 5723 C C . GLU A 1 5 ? -4.276 11.917 -5.030 1.00 0.00 376 GLU A C 4
ATOM 5724 O O . GLU A 1 5 ? -3.779 12.046 -3.911 1.00 0.00 376 GLU A O 4
ATOM 5736 N N . VAL A 1 6 ? -4.591 10.724 -5.541 1.00 0.00 377 VAL A N 4
ATOM 5737 C CA . VAL A 1 6 ? -4.363 9.501 -4.771 1.00 0.00 377 VAL A CA 4
ATOM 5738 C C . VAL A 1 6 ? -3.257 8.650 -5.390 1.00 0.00 377 VAL A C 4
ATOM 5739 O O . VAL A 1 6 ? -3.015 8.709 -6.596 1.00 0.00 377 VAL A O 4
ATOM 5752 N N . LEU A 1 7 ? -2.588 7.861 -4.552 1.00 0.00 378 LEU A N 4
ATOM 5753 C CA . LEU A 1 7 ? -1.500 7.003 -5.007 1.00 0.00 378 LEU A CA 4
ATOM 5754 C C . LEU A 1 7 ? -1.941 5.543 -5.065 1.00 0.00 378 LEU A C 4
ATOM 5755 O O . LEU A 1 7 ? -2.818 5.119 -4.314 1.00 0.00 378 LEU A O 4
ATOM 5771 N N . CYS A 1 8 ? -1.325 4.782 -5.964 1.00 0.00 379 CYS A N 4
ATOM 5772 C CA . CYS A 1 8 ? -1.644 3.366 -6.121 1.00 0.00 379 CYS A CA 4
ATOM 5773 C C . CYS A 1 8 ? -0.367 2.535 -6.195 1.00 0.00 379 CYS A C 4
ATOM 5774 O O . CYS A 1 8 ? 0.345 2.562 -7.200 1.00 0.00 379 CYS A O 4
ATOM 5782 N N . LEU A 1 9 ? -0.086 1.796 -5.128 1.00 0.00 380 LEU A N 4
ATOM 5783 C CA . LEU A 1 9 ? 1.111 0.964 -5.065 1.00 0.00 380 LEU A CA 4
ATOM 5784 C C . LEU A 1 9 ? 0.769 -0.510 -5.277 1.00 0.00 380 LEU A C 4
ATOM 5785 O O . LEU A 1 9 ? 0.036 -1.109 -4.489 1.00 0.00 380 LEU A O 4
ATOM 5801 N N . MET A 1 10 ? 1.311 -1.091 -6.344 1.00 0.00 381 MET A N 4
ATOM 5802 C CA . MET A 1 10 ? 1.059 -2.494 -6.662 1.00 0.00 381 MET A CA 4
ATOM 5803 C C . MET A 1 10 ? 2.365 -3.255 -6.874 1.00 0.00 381 MET A C 4
ATOM 5804 O O . MET A 1 10 ? 3.455 -2.705 -6.696 1.00 0.00 381 MET A O 4
ATOM 5818 N N . ASN A 1 11 ? 2.244 -4.526 -7.253 1.00 0.00 382 ASN A N 4
ATOM 5819 C CA . ASN A 1 11 ? 3.404 -5.378 -7.496 1.00 0.00 382 ASN A CA 4
ATOM 5820 C C . ASN A 1 11 ? 4.292 -5.468 -6.259 1.00 0.00 382 ASN A C 4
ATOM 5821 O O . ASN A 1 11 ? 5.516 -5.548 -6.368 1.00 0.00 382 ASN A O 4
ATOM 5832 N N . MET A 1 12 ? 3.670 -5.457 -5.086 1.00 0.00 383 MET A N 4
ATOM 5833 C CA . MET A 1 12 ? 4.408 -5.539 -3.830 1.00 0.00 383 MET A CA 4
ATOM 5834 C C . MET A 1 12 ? 3.682 -6.427 -2.825 1.00 0.00 383 MET A C 4
ATOM 5835 O O . MET A 1 12 ? 4.176 -6.665 -1.723 1.00 0.00 383 MET A O 4
ATOM 5849 N N . VAL A 1 13 ? 2.507 -6.914 -3.212 1.00 0.00 384 VAL A N 4
ATOM 5850 C CA . VAL A 1 13 ? 1.711 -7.769 -2.340 1.00 0.00 384 VAL A CA 4
ATOM 5851 C C . VAL A 1 13 ? 1.309 -9.060 -3.042 1.00 0.00 384 VAL A C 4
ATOM 5852 O O . VAL A 1 13 ? 1.619 -9.266 -4.216 1.00 0.00 384 VAL A O 4
ATOM 5865 N N . LEU A 1 14 ? 0.617 -9.923 -2.309 1.00 0.00 385 LEU A N 4
ATOM 5866 C CA . LEU A 1 14 ? 0.158 -11.198 -2.846 1.00 0.00 385 LEU A CA 4
ATOM 5867 C C . LEU A 1 14 ? -1.137 -11.625 -2.156 1.00 0.00 385 LEU A C 4
ATOM 5868 O O . LEU A 1 14 ? -1.331 -11.348 -0.973 1.00 0.00 385 LEU A O 4
ATOM 5884 N N . PRO A 1 15 ? -2.043 -12.303 -2.884 1.00 0.00 386 PRO A N 4
ATOM 5885 C CA . PRO A 1 15 ? -3.320 -12.751 -2.322 1.00 0.00 386 PRO A CA 4
ATOM 5886 C C . PRO A 1 15 ? -3.139 -13.770 -1.202 1.00 0.00 386 PRO A C 4
ATOM 5887 O O . PRO A 1 15 ? -4.011 -13.929 -0.348 1.00 0.00 386 PRO A O 4
ATOM 5898 N N . GLU A 1 16 ? -2.001 -14.457 -1.209 1.00 0.00 387 GLU A N 4
ATOM 5899 C CA . GLU A 1 16 ? -1.706 -15.452 -0.186 1.00 0.00 387 GLU A CA 4
ATOM 5900 C C . GLU A 1 16 ? -1.256 -14.776 1.104 1.00 0.00 387 GLU A C 4
ATOM 5901 O O . GLU A 1 16 ? -0.981 -15.440 2.104 1.00 0.00 387 GLU A O 4
ATOM 5913 N N . GLU A 1 17 ? -1.185 -13.450 1.069 1.00 0.00 388 GLU A N 4
ATOM 5914 C CA . GLU A 1 17 ? -0.769 -12.671 2.229 1.00 0.00 388 GLU A CA 4
ATOM 5915 C C . GLU A 1 17 ? -1.914 -11.797 2.730 1.00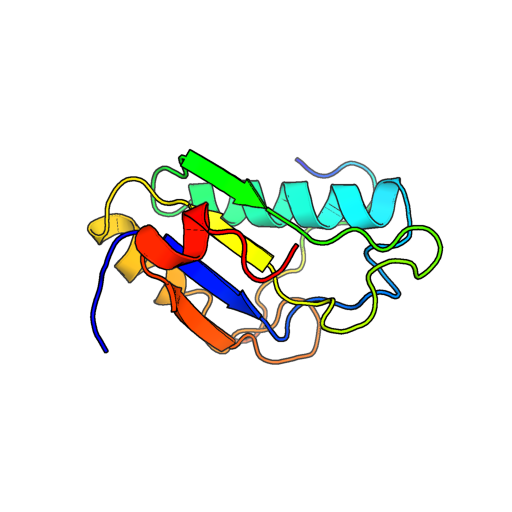 0.00 388 GLU A C 4
ATOM 5916 O O . GLU A 1 17 ? -2.048 -11.560 3.930 1.00 0.00 388 GLU A O 4
ATOM 5928 N N . LEU A 1 18 ? -2.741 -11.326 1.802 1.00 0.00 389 LEU A N 4
ATOM 5929 C CA . LEU A 1 18 ? -3.879 -10.483 2.151 1.00 0.00 389 LEU A CA 4
ATOM 5930 C C . LEU A 1 18 ? -5.079 -11.341 2.538 1.00 0.00 389 LEU A C 4
ATOM 5931 O O . LEU A 1 18 ? -6.216 -11.047 2.170 1.00 0.00 389 LEU A O 4
ATOM 5947 N N . LEU A 1 19 ? -4.809 -12.406 3.287 1.00 0.00 390 LEU A N 4
ATOM 5948 C CA . LEU A 1 19 ? -5.855 -13.319 3.729 1.00 0.00 390 LEU A CA 4
ATOM 5949 C C . LEU A 1 19 ? -5.769 -13.557 5.233 1.00 0.00 390 LEU A C 4
ATOM 5950 O O . LEU A 1 19 ? -6.769 -13.868 5.880 1.00 0.00 390 LEU A O 4
ATOM 5966 N N . ASP A 1 20 ? -4.566 -13.410 5.784 1.00 0.00 391 ASP A N 4
ATOM 5967 C CA . ASP A 1 20 ? -4.348 -13.608 7.213 1.00 0.00 391 ASP A CA 4
ATOM 5968 C C . ASP A 1 20 ? -4.511 -12.298 7.974 1.00 0.00 391 ASP A C 4
ATOM 5969 O O . ASP A 1 20 ? -4.416 -11.216 7.394 1.00 0.00 391 ASP A O 4
ATOM 5978 N N . ASP A 1 21 ? -4.754 -12.403 9.277 1.00 0.00 392 ASP A N 4
ATOM 5979 C CA . ASP A 1 21 ? -4.935 -11.226 10.120 1.00 0.00 392 ASP A CA 4
ATOM 5980 C C . ASP A 1 21 ? -3.591 -10.622 10.518 1.00 0.00 392 ASP A C 4
ATOM 5981 O O . ASP A 1 21 ? -3.468 -9.406 10.672 1.00 0.00 392 ASP A O 4
ATOM 5990 N N . GLU A 1 22 ? -2.585 -11.476 10.678 1.00 0.00 393 GLU A N 4
ATOM 5991 C CA . GLU A 1 22 ? -1.252 -11.026 11.063 1.00 0.00 393 GLU A CA 4
ATOM 5992 C C . GLU A 1 22 ? -0.536 -10.377 9.884 1.00 0.00 393 GLU A C 4
ATOM 5993 O O . GLU A 1 22 ? 0.096 -9.330 10.027 1.00 0.00 393 GLU A O 4
ATOM 6005 N N . GLU A 1 23 ? -0.642 -11.007 8.718 1.00 0.00 394 GLU A N 4
ATOM 6006 C CA . GLU A 1 23 ? -0.004 -10.493 7.511 1.00 0.00 394 GLU A CA 4
ATOM 6007 C C . GLU A 1 23 ? -0.647 -9.181 7.072 1.00 0.00 394 GLU A C 4
ATOM 6008 O O . GLU A 1 23 ? 0.048 -8.211 6.764 1.00 0.00 394 GLU A O 4
ATOM 6020 N N . TYR A 1 24 ? -1.975 -9.158 7.042 1.00 0.00 395 TYR A N 4
ATOM 6021 C CA . TYR A 1 24 ? -2.714 -7.970 6.645 1.00 0.00 395 TYR A CA 4
ATOM 6022 C C . TYR A 1 24 ? -2.343 -6.770 7.513 1.00 0.00 395 TYR A C 4
ATOM 6023 O O . TYR A 1 24 ? -1.898 -5.742 7.004 1.00 0.00 395 TYR A O 4
ATOM 6041 N N . GLU A 1 25 ? -2.528 -6.911 8.823 1.00 0.00 396 GLU A N 4
ATOM 6042 C CA . GLU A 1 25 ? -2.218 -5.835 9.760 1.00 0.00 396 GLU A CA 4
ATOM 6043 C C . GLU A 1 25 ? -0.767 -5.380 9.621 1.00 0.00 396 GLU A C 4
ATOM 6044 O O . GLU A 1 25 ? -0.454 -4.206 9.827 1.00 0.00 396 GLU A O 4
ATOM 6056 N N . GLU A 1 26 ? 0.112 -6.312 9.272 1.00 0.00 397 GLU A N 4
ATOM 6057 C CA . GLU A 1 26 ? 1.530 -6.007 9.107 1.00 0.00 397 GLU A CA 4
ATOM 6058 C C . GLU A 1 26 ? 1.746 -4.966 8.012 1.00 0.00 397 GLU A C 4
ATOM 6059 O O . GLU A 1 26 ? 2.454 -3.978 8.211 1.00 0.00 397 GLU A O 4
ATOM 6071 N N . ILE A 1 27 ? 1.131 -5.195 6.856 1.00 0.00 398 ILE A N 4
ATOM 6072 C CA . ILE A 1 27 ? 1.260 -4.284 5.725 1.00 0.00 398 ILE A CA 4
ATOM 6073 C C . ILE A 1 27 ? 0.563 -2.957 5.997 1.00 0.00 398 ILE A C 4
ATOM 6074 O O . ILE A 1 27 ? 1.153 -1.894 5.826 1.00 0.00 398 ILE A O 4
ATOM 6090 N N . VAL A 1 28 ? -0.697 -3.025 6.411 1.00 0.00 399 VAL A N 4
ATOM 6091 C CA . VAL A 1 28 ? -1.472 -1.824 6.703 1.00 0.00 399 VAL A CA 4
ATOM 6092 C C . VAL A 1 28 ? -0.706 -0.876 7.625 1.00 0.00 399 VAL A C 4
ATOM 6093 O O . VAL A 1 28 ? -0.705 0.336 7.417 1.00 0.00 399 VAL A O 4
ATOM 6106 N N . GLU A 1 29 ? -0.046 -1.437 8.634 1.00 0.00 400 GLU A N 4
ATOM 6107 C CA . GLU A 1 29 ? 0.713 -0.636 9.590 1.00 0.00 400 GLU A CA 4
ATOM 6108 C C . GLU A 1 29 ? 1.949 -0.009 8.946 1.00 0.00 400 GLU A C 4
ATOM 6109 O O . GLU A 1 29 ? 2.090 1.212 8.924 1.00 0.00 400 GLU A O 4
ATOM 6121 N N . ASP A 1 30 ? 2.841 -0.851 8.430 1.00 0.00 401 ASP A N 4
ATOM 6122 C CA . ASP A 1 30 ? 4.070 -0.376 7.794 1.00 0.00 401 ASP A CA 4
ATOM 6123 C C . ASP A 1 30 ? 3.771 0.614 6.670 1.00 0.00 401 ASP A C 4
ATOM 6124 O O . ASP A 1 30 ? 4.244 1.750 6.689 1.00 0.00 401 ASP A O 4
ATOM 6133 N N . VAL A 1 31 ? 2.989 0.168 5.694 1.00 0.00 402 VAL A N 4
ATOM 6134 C CA . VAL A 1 31 ? 2.620 0.999 4.551 1.00 0.00 402 VAL A CA 4
ATOM 6135 C C . VAL A 1 31 ? 2.063 2.353 4.997 1.00 0.00 402 VAL A C 4
ATOM 6136 O O . VAL A 1 31 ? 2.328 3.375 4.366 1.00 0.00 402 VAL A O 4
ATOM 6149 N N . ARG A 1 32 ? 1.296 2.358 6.085 1.00 0.00 403 ARG A N 4
ATOM 6150 C CA . ARG A 1 32 ? 0.718 3.598 6.597 1.00 0.00 403 ARG A CA 4
ATOM 6151 C C . ARG A 1 32 ? 1.772 4.442 7.307 1.00 0.00 403 ARG A C 4
ATOM 6152 O O . ARG A 1 32 ? 1.737 5.670 7.248 1.00 0.00 403 ARG A O 4
ATOM 6173 N N . ASP A 1 33 ? 2.705 3.775 7.977 1.00 0.00 404 ASP A N 4
ATOM 6174 C CA . ASP A 1 33 ? 3.768 4.464 8.698 1.00 0.00 404 ASP A CA 4
ATOM 6175 C C . ASP A 1 33 ? 4.646 5.257 7.735 1.00 0.00 404 ASP A C 4
ATOM 6176 O O . ASP A 1 33 ? 5.075 6.369 8.043 1.00 0.00 404 ASP A O 4
ATOM 6185 N N . GLU A 1 34 ? 4.905 4.674 6.571 1.00 0.00 405 GLU A N 4
ATOM 6186 C CA . GLU A 1 34 ? 5.728 5.321 5.558 1.00 0.00 405 GLU A CA 4
ATOM 6187 C C . GLU A 1 34 ? 4.942 6.412 4.836 1.00 0.00 405 GLU A C 4
ATOM 6188 O O . GLU A 1 34 ? 5.434 7.523 4.649 1.00 0.00 405 GLU A O 4
ATOM 6200 N N . CYS A 1 35 ? 3.716 6.087 4.436 1.00 0.00 406 CYS A N 4
ATOM 6201 C CA . CYS A 1 35 ? 2.860 7.040 3.736 1.00 0.00 406 CYS A CA 4
ATOM 6202 C C . CYS A 1 35 ? 2.652 8.302 4.568 1.00 0.00 406 CYS A C 4
ATOM 6203 O O . CYS A 1 35 ? 2.562 9.406 4.029 1.00 0.00 406 CYS A O 4
ATOM 6211 N N . SER A 1 36 ? 2.575 8.131 5.885 1.00 0.00 407 SER A N 4
ATOM 6212 C CA . SER A 1 36 ? 2.376 9.256 6.791 1.00 0.00 407 SER A CA 4
ATOM 6213 C C . SER A 1 36 ? 3.714 9.842 7.239 1.00 0.00 407 SER A C 4
ATOM 6214 O O . SER A 1 36 ? 3.840 10.340 8.358 1.00 0.00 407 SER A O 4
ATOM 6222 N N . LYS A 1 37 ? 4.708 9.780 6.358 1.00 0.00 408 LYS A N 4
ATOM 6223 C CA . LYS A 1 37 ? 6.036 10.306 6.663 1.00 0.00 408 LYS A CA 4
ATOM 6224 C C . LYS A 1 37 ? 6.434 11.378 5.654 1.00 0.00 408 LYS A C 4
ATOM 6225 O O . LYS A 1 37 ? 7.442 12.064 5.826 1.00 0.00 408 LYS A O 4
ATOM 6244 N N . TYR A 1 38 ? 5.633 11.514 4.601 1.00 0.00 409 TYR A N 4
ATOM 6245 C CA . TYR A 1 38 ? 5.891 12.503 3.563 1.00 0.00 409 TYR A CA 4
ATOM 6246 C C . TYR A 1 38 ? 4.823 13.589 3.579 1.00 0.00 409 TYR A C 4
ATOM 6247 O O . TYR A 1 38 ? 5.052 14.707 3.117 1.00 0.00 409 TYR A O 4
ATOM 6265 N N . GLY A 1 39 ? 3.654 13.250 4.114 1.00 0.00 410 GLY A N 4
ATOM 6266 C CA . GLY A 1 39 ? 2.564 14.204 4.179 1.00 0.00 410 GLY A CA 4
ATOM 6267 C C . GLY A 1 39 ? 1.370 13.674 4.947 1.00 0.00 410 GLY A C 4
ATOM 6268 O O . GLY A 1 39 ? 1.527 12.997 5.965 1.00 0.00 410 GLY A O 4
ATOM 6272 N N . LEU A 1 40 ? 0.175 13.983 4.458 1.00 0.00 411 LEU A N 4
ATOM 6273 C CA . LEU A 1 40 ? -1.057 13.541 5.103 1.00 0.00 411 LEU A CA 4
ATOM 6274 C C . LEU A 1 40 ? -1.817 12.555 4.220 1.00 0.00 411 LEU A C 4
ATOM 6275 O O . LEU A 1 40 ? -2.273 12.906 3.132 1.00 0.00 411 LEU A O 4
ATOM 6291 N N . VAL A 1 41 ? -1.943 11.316 4.692 1.00 0.00 412 VAL A N 4
ATOM 6292 C CA . VAL A 1 41 ? -2.659 10.286 3.948 1.00 0.00 412 VAL A CA 4
ATOM 6293 C C . VAL A 1 41 ? -4.050 10.065 4.546 1.00 0.00 412 VAL A C 4
ATOM 6294 O O . VAL A 1 41 ? -4.186 9.585 5.672 1.00 0.00 412 VAL A O 4
ATOM 6307 N N . LYS A 1 42 ? -5.080 10.434 3.788 1.00 0.00 413 LYS A N 4
ATOM 6308 C CA . LYS A 1 42 ? -6.460 10.287 4.242 1.00 0.00 413 LYS A CA 4
ATOM 6309 C C . LYS A 1 42 ? -6.733 8.871 4.740 1.00 0.00 413 LYS A C 4
ATOM 6310 O O . LYS A 1 42 ? -7.263 8.683 5.835 1.00 0.00 413 LYS A O 4
ATOM 6329 N N . SER A 1 43 ? -6.369 7.875 3.933 1.00 0.00 414 SER A N 4
ATOM 6330 C CA . SER A 1 43 ? -6.583 6.478 4.311 1.00 0.00 414 SER A CA 4
ATOM 6331 C C . SER A 1 43 ? -5.886 5.526 3.345 1.00 0.00 414 SER A C 4
ATOM 6332 O O . SER A 1 43 ? -5.273 5.953 2.368 1.00 0.00 414 SER A O 4
ATOM 6340 N N . ILE A 1 44 ? -5.984 4.230 3.633 1.00 0.00 415 ILE A N 4
ATOM 6341 C CA . ILE A 1 44 ? -5.374 3.205 2.793 1.00 0.00 415 ILE A CA 4
ATOM 6342 C C . ILE A 1 44 ? -6.315 2.020 2.611 1.00 0.00 415 ILE A C 4
ATOM 6343 O O . ILE A 1 44 ? -6.712 1.375 3.582 1.00 0.00 415 ILE A O 4
ATOM 6359 N N . GLU A 1 45 ? -6.668 1.737 1.362 1.00 0.00 416 GLU A N 4
ATOM 6360 C CA . GLU A 1 45 ? -7.552 0.621 1.055 1.00 0.00 416 GLU A CA 4
ATOM 6361 C C . GLU A 1 45 ? -6.760 -0.540 0.465 1.00 0.00 416 GLU A C 4
ATOM 6362 O O . GLU A 1 45 ? -5.975 -0.361 -0.469 1.00 0.00 416 GLU A O 4
ATOM 6374 N N . ILE A 1 46 ? -6.967 -1.729 1.023 1.00 0.00 417 ILE A N 4
ATOM 6375 C CA . ILE A 1 46 ? -6.270 -2.923 0.561 1.00 0.00 417 ILE A CA 4
ATOM 6376 C C . ILE A 1 46 ? -7.236 -4.095 0.400 1.00 0.00 417 ILE A C 4
ATOM 6377 O O . ILE A 1 46 ? -8.101 -4.310 1.250 1.00 0.00 417 ILE A O 4
ATOM 6393 N N . PRO A 1 47 ? -7.109 -4.873 -0.695 1.00 0.00 418 PRO A N 4
ATOM 6394 C CA . PRO A 1 47 ? -7.978 -6.028 -0.939 1.00 0.00 418 PRO A CA 4
ATOM 6395 C C . PRO A 1 47 ? -7.874 -7.062 0.176 1.00 0.00 418 PRO A C 4
ATOM 6396 O O . PRO A 1 47 ? -6.791 -7.315 0.703 1.00 0.00 418 PRO A O 4
ATOM 6407 N N . ARG A 1 48 ? -9.007 -7.657 0.531 1.00 0.00 419 ARG A N 4
ATOM 6408 C CA . ARG A 1 48 ? -9.045 -8.665 1.582 1.00 0.00 419 ARG A CA 4
ATOM 6409 C C . ARG A 1 48 ? -10.033 -9.772 1.220 1.00 0.00 419 ARG A C 4
ATOM 6410 O O . ARG A 1 48 ? -11.128 -9.846 1.777 1.00 0.00 419 ARG A O 4
ATOM 6431 N N . PRO A 1 49 ? -9.650 -10.646 0.269 1.00 0.00 420 PRO A N 4
ATOM 6432 C CA . PRO A 1 49 ? -10.502 -11.752 -0.179 1.00 0.00 420 PRO A CA 4
ATOM 6433 C C . PRO A 1 49 ? -11.016 -12.599 0.977 1.00 0.00 420 PRO A C 4
ATOM 6434 O O . PRO A 1 49 ? -10.238 -13.072 1.805 1.00 0.00 420 PRO A O 4
ATOM 6445 N N . VAL A 1 50 ? -12.331 -12.788 1.028 1.00 0.00 421 VAL A N 4
ATOM 6446 C CA . VAL A 1 50 ? -12.940 -13.584 2.084 1.00 0.00 421 VAL A CA 4
ATOM 6447 C C . VAL A 1 50 ? -12.642 -15.062 1.888 1.00 0.00 421 VAL A C 4
ATOM 6448 O O . VAL A 1 50 ? -13.297 -15.738 1.098 1.00 0.00 421 VAL A O 4
ATOM 6461 N N . ASP A 1 51 ? -11.643 -15.560 2.615 1.00 0.00 422 ASP A N 4
ATOM 6462 C CA . ASP A 1 51 ? -11.245 -16.955 2.499 1.00 0.00 422 ASP A CA 4
ATOM 6463 C C . ASP A 1 51 ? -10.875 -17.238 1.054 1.00 0.00 422 ASP A C 4
ATOM 6464 O O . ASP A 1 51 ? -10.864 -18.384 0.604 1.00 0.00 422 ASP A O 4
ATOM 6473 N N . GLY A 1 52 ? -10.571 -16.160 0.338 1.00 0.00 423 GLY A N 4
ATOM 6474 C CA . GLY A 1 52 ? -10.220 -16.254 -1.059 1.00 0.00 423 GLY A CA 4
ATOM 6475 C C . GLY A 1 52 ? -11.373 -15.838 -1.950 1.00 0.00 423 GLY A C 4
ATOM 6476 O O . GLY A 1 52 ? -11.543 -16.371 -3.046 1.00 0.00 423 GLY A O 4
ATOM 6480 N N . VAL A 1 53 ? -12.169 -14.878 -1.474 1.00 0.00 424 VAL A N 4
ATOM 6481 C CA . VAL A 1 53 ? -13.321 -14.403 -2.228 1.00 0.00 424 VAL A CA 4
ATOM 6482 C C . VAL A 1 53 ? -12.943 -13.300 -3.218 1.00 0.00 424 VAL A C 4
ATOM 6483 O O . VAL A 1 53 ? -13.091 -13.462 -4.429 1.00 0.00 424 VAL A O 4
ATOM 6496 N N . GLU A 1 54 ? -12.454 -12.181 -2.693 1.00 0.00 425 GLU A N 4
ATOM 6497 C CA . GLU A 1 54 ? -12.073 -11.042 -3.521 1.00 0.00 425 GLU A CA 4
ATOM 6498 C C . GLU A 1 54 ? -10.670 -11.207 -4.100 1.00 0.00 425 GLU A C 4
ATOM 6499 O O . GLU A 1 54 ? -9.925 -10.236 -4.235 1.00 0.00 425 GLU A O 4
ATOM 6511 N N . VAL A 1 55 ? -10.321 -12.441 -4.445 1.00 0.00 426 VAL A N 4
ATOM 6512 C CA . VAL A 1 55 ? -9.016 -12.735 -5.028 1.00 0.00 426 VAL A CA 4
ATOM 6513 C C . VAL A 1 55 ? -8.838 -12.066 -6.394 1.00 0.00 426 VAL A C 4
ATOM 6514 O O . VAL A 1 55 ? -7.767 -11.539 -6.693 1.00 0.00 426 VAL A O 4
ATOM 6527 N N . PRO A 1 56 ? -9.876 -12.095 -7.245 1.00 0.00 427 PRO A N 4
ATOM 6528 C CA . PRO A 1 56 ? -9.822 -11.482 -8.572 1.00 0.00 427 PRO A CA 4
ATOM 6529 C C . PRO A 1 56 ? -9.628 -9.973 -8.480 1.00 0.00 427 PRO A C 4
ATOM 6530 O O . PRO A 1 56 ? -10.587 -9.203 -8.534 1.00 0.00 427 PRO A O 4
ATOM 6541 N N . GLY A 1 57 ? -8.371 -9.565 -8.342 1.00 0.00 428 GLY A N 4
ATOM 6542 C CA . GLY A 1 57 ? -8.045 -8.160 -8.224 1.00 0.00 428 GLY A CA 4
ATOM 6543 C C . GLY A 1 57 ? -7.180 -7.892 -7.008 1.00 0.00 428 GLY A C 4
ATOM 6544 O O . GLY A 1 57 ? -6.585 -6.822 -6.880 1.00 0.00 428 GLY A O 4
ATOM 6548 N N . CYS A 1 58 ? -7.116 -8.876 -6.113 1.00 0.00 429 CYS A N 4
ATOM 6549 C CA . CYS A 1 58 ? -6.318 -8.763 -4.897 1.00 0.00 429 CYS A CA 4
ATOM 6550 C C . CYS A 1 58 ? -4.831 -8.687 -5.228 1.00 0.00 429 CYS A C 4
ATOM 6551 O O . CYS A 1 58 ? -4.368 -9.300 -6.190 1.00 0.00 429 CYS A O 4
ATOM 6559 N N . GLY A 1 59 ? -4.089 -7.931 -4.425 1.00 0.00 430 GLY A N 4
ATOM 6560 C CA . GLY A 1 59 ? -2.662 -7.792 -4.646 1.00 0.00 430 GLY A CA 4
ATOM 6561 C C . GLY A 1 59 ? -2.278 -6.400 -5.109 1.00 0.00 430 GLY A C 4
ATOM 6562 O O . GLY A 1 59 ? -1.165 -6.183 -5.588 1.00 0.00 430 GLY A O 4
ATOM 6566 N N . LYS A 1 60 ? -3.203 -5.455 -4.967 1.00 0.00 431 LYS A N 4
ATOM 6567 C CA . LYS A 1 60 ? -2.958 -4.077 -5.376 1.00 0.00 431 LYS A CA 4
ATOM 6568 C C . LYS A 1 60 ? -3.419 -3.101 -4.297 1.00 0.00 431 LYS A C 4
ATOM 6569 O O . LYS A 1 60 ? -4.618 -2.905 -4.097 1.00 0.00 431 LYS A O 4
ATOM 6588 N N . ILE A 1 61 ? -2.459 -2.492 -3.604 1.00 0.00 432 ILE A N 4
ATOM 6589 C CA . ILE A 1 61 ? -2.773 -1.536 -2.548 1.00 0.00 432 ILE A CA 4
ATOM 6590 C C . ILE A 1 61 ? -2.804 -0.113 -3.091 1.00 0.00 432 ILE A C 4
ATOM 6591 O O . ILE A 1 61 ? -2.131 0.202 -4.072 1.00 0.00 432 ILE A O 4
ATOM 6607 N N . PHE A 1 62 ? -3.592 0.743 -2.452 1.00 0.00 433 PHE A N 4
ATOM 6608 C CA . PHE A 1 62 ? -3.692 2.137 -2.863 1.00 0.00 433 PHE A CA 4
ATOM 6609 C C . PHE A 1 62 ? -4.132 3.002 -1.691 1.00 0.00 433 PHE A C 4
ATOM 6610 O O . PHE A 1 62 ? -4.959 2.592 -0.876 1.00 0.00 433 PHE A O 4
ATOM 6627 N N . VAL A 1 63 ? -3.572 4.202 -1.615 1.00 0.00 434 VAL A N 4
ATOM 6628 C CA . VAL A 1 63 ? -3.878 5.121 -0.528 1.00 0.00 434 VAL A CA 4
ATOM 6629 C C . VAL A 1 63 ? -4.468 6.428 -1.042 1.00 0.00 434 VAL A C 4
ATOM 6630 O O . VAL A 1 63 ? -4.124 6.897 -2.128 1.00 0.00 434 VAL A O 4
ATOM 6643 N N . GLU A 1 64 ? -5.364 7.002 -0.254 1.00 0.00 435 GLU A N 4
ATOM 6644 C CA . GLU A 1 64 ? -5.985 8.267 -0.600 1.00 0.00 435 GLU A CA 4
ATOM 6645 C C . GLU A 1 64 ? -5.241 9.398 0.095 1.00 0.00 435 GLU A C 4
ATOM 6646 O O . GLU A 1 64 ? -5.252 9.495 1.323 1.00 0.00 435 GLU A O 4
ATOM 6658 N N . PHE A 1 65 ? -4.583 10.236 -0.695 1.00 0.00 436 PHE A N 4
ATOM 6659 C CA . PHE A 1 65 ? -3.815 11.354 -0.157 1.00 0.00 436 PHE A CA 4
ATOM 6660 C C . PHE A 1 65 ? -4.676 12.602 0.000 1.00 0.00 436 PHE A C 4
ATOM 6661 O O . PHE A 1 65 ? -5.872 12.589 -0.292 1.00 0.00 436 PHE A O 4
ATOM 6678 N N . THR A 1 66 ? -4.049 13.678 0.468 1.00 0.00 437 THR A N 4
ATOM 6679 C CA . THR A 1 66 ? -4.741 14.945 0.673 1.00 0.00 437 THR A CA 4
ATOM 6680 C C . THR A 1 66 ? -4.242 16.003 -0.306 1.00 0.00 437 THR A C 4
ATOM 6681 O O . THR A 1 66 ? -4.979 16.918 -0.674 1.00 0.00 437 THR A O 4
ATOM 6692 N N . SER A 1 67 ? -2.986 15.869 -0.723 1.00 0.00 438 SER A N 4
ATOM 6693 C CA . SER A 1 67 ? -2.384 16.813 -1.660 1.00 0.00 438 SER A CA 4
ATOM 6694 C C . SER A 1 67 ? -1.370 16.115 -2.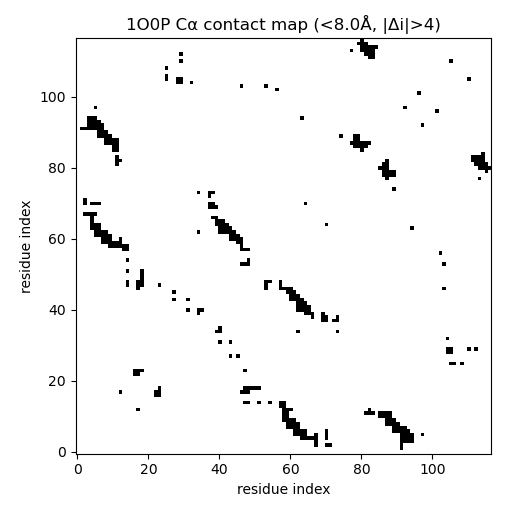562 1.00 0.00 438 SER A C 4
ATOM 6695 O O . SER A 1 67 ? -0.662 15.205 -2.129 1.00 0.00 438 SER A O 4
ATOM 6703 N N . VAL A 1 68 ? -1.301 16.553 -3.817 1.00 0.00 439 VAL A N 4
ATOM 6704 C CA . VAL A 1 68 ? -0.376 15.969 -4.782 1.00 0.00 439 VAL A CA 4
ATOM 6705 C C . VAL A 1 68 ? 1.065 16.367 -4.484 1.00 0.00 439 VAL A C 4
ATOM 6706 O O . VAL A 1 68 ? 2.004 15.771 -5.012 1.00 0.00 439 VAL A O 4
ATOM 6719 N N . PHE A 1 69 ? 1.232 17.376 -3.638 1.00 0.00 440 PHE A N 4
ATOM 6720 C CA . PHE A 1 69 ? 2.560 17.857 -3.279 1.00 0.00 440 PHE A CA 4
ATOM 6721 C C . PHE A 1 69 ? 3.314 16.788 -2.505 1.00 0.00 440 PHE A C 4
ATOM 6722 O O . PHE A 1 69 ? 4.426 16.404 -2.873 1.00 0.00 440 PHE A O 4
ATOM 6739 N N . ASP A 1 70 ? 2.697 16.310 -1.434 1.00 0.00 441 ASP A N 4
ATOM 6740 C CA . ASP A 1 70 ? 3.298 15.274 -0.612 1.00 0.00 441 ASP A CA 4
ATOM 6741 C C . ASP A 1 70 ? 3.169 13.922 -1.303 1.00 0.00 441 ASP A C 4
ATOM 6742 O O . ASP A 1 70 ? 3.960 13.011 -1.062 1.00 0.00 441 ASP A O 4
ATOM 6751 N N . CYS A 1 71 ? 2.165 13.805 -2.171 1.00 0.00 442 CYS A N 4
ATOM 6752 C CA . CYS A 1 71 ? 1.930 12.571 -2.913 1.00 0.00 442 CYS A CA 4
ATOM 6753 C C . CYS A 1 71 ? 3.077 12.307 -3.879 1.00 0.00 442 CYS A C 4
ATOM 6754 O O . CYS A 1 71 ? 3.486 11.163 -4.081 1.00 0.00 442 CYS A O 4
ATOM 6762 N N . GLN A 1 72 ? 3.588 13.379 -4.471 1.00 0.00 443 GLN A N 4
ATOM 6763 C CA . GLN A 1 72 ? 4.692 13.287 -5.415 1.00 0.00 443 GLN A CA 4
ATOM 6764 C C . GLN A 1 72 ? 6.002 13.019 -4.684 1.00 0.00 443 GLN A C 4
ATOM 6765 O O . GLN A 1 72 ? 6.786 12.156 -5.084 1.00 0.00 443 GLN A O 4
ATOM 6779 N N . LYS A 1 73 ? 6.232 13.764 -3.607 1.00 0.00 444 LYS A N 4
ATOM 6780 C CA . LYS A 1 73 ? 7.444 13.610 -2.811 1.00 0.00 444 LYS A CA 4
ATOM 6781 C C . LYS A 1 73 ? 7.467 12.253 -2.110 1.00 0.00 444 LYS A C 4
ATOM 6782 O O . LYS A 1 73 ? 8.512 11.807 -1.635 1.00 0.00 444 LYS A O 4
ATOM 6801 N N . ALA A 1 74 ? 6.309 11.601 -2.055 1.00 0.00 445 ALA A N 4
ATOM 6802 C CA . ALA A 1 74 ? 6.193 10.298 -1.414 1.00 0.00 445 ALA A CA 4
ATOM 6803 C C . ALA A 1 74 ? 6.613 9.174 -2.354 1.00 0.00 445 ALA A C 4
ATOM 6804 O O . ALA A 1 74 ? 7.584 8.464 -2.090 1.00 0.00 445 ALA A O 4
ATOM 6811 N N . MET A 1 75 ? 5.878 9.019 -3.453 1.00 0.00 446 MET A N 4
ATOM 6812 C CA . MET A 1 75 ? 6.167 7.974 -4.430 1.00 0.00 446 MET A CA 4
ATOM 6813 C C . MET A 1 75 ? 7.614 8.045 -4.911 1.00 0.00 446 MET A C 4
ATOM 6814 O O . MET A 1 75 ? 8.218 7.023 -5.228 1.00 0.00 446 MET A O 4
ATOM 6828 N N . GLN A 1 76 ? 8.163 9.255 -4.960 1.00 0.00 447 GLN A N 4
ATOM 6829 C CA . GLN A 1 76 ? 9.539 9.451 -5.407 1.00 0.00 447 GLN A CA 4
ATOM 6830 C C . GLN A 1 76 ? 10.511 8.601 -4.594 1.00 0.00 447 GLN A C 4
ATOM 6831 O O . GLN A 1 76 ? 11.502 8.097 -5.123 1.00 0.00 447 GLN A O 4
ATOM 6845 N N . GLY A 1 77 ? 10.220 8.442 -3.306 1.00 0.00 448 GLY A N 4
ATOM 6846 C CA . GLY A 1 77 ? 11.080 7.653 -2.442 1.00 0.00 448 GLY A CA 4
ATOM 6847 C C . GLY A 1 77 ? 10.507 6.281 -2.143 1.00 0.00 448 GLY A C 4
ATOM 6848 O O . GLY A 1 77 ? 10.983 5.586 -1.245 1.00 0.00 448 GLY A O 4
ATOM 6852 N N . LEU A 1 78 ? 9.486 5.891 -2.898 1.00 0.00 449 LEU A N 4
ATOM 6853 C CA . LEU A 1 78 ? 8.848 4.594 -2.712 1.00 0.00 449 LEU A CA 4
ATOM 6854 C C . LEU A 1 78 ? 8.932 3.753 -3.983 1.00 0.00 449 LEU A C 4
ATOM 6855 O O . LEU A 1 78 ? 8.589 2.571 -3.981 1.00 0.00 449 LEU A O 4
ATOM 6871 N N . THR A 1 79 ? 9.389 4.372 -5.069 1.00 0.00 450 THR A N 4
ATOM 6872 C CA . THR A 1 79 ? 9.518 3.677 -6.346 1.00 0.00 450 THR A CA 4
ATOM 6873 C C . THR A 1 79 ? 10.828 2.905 -6.431 1.00 0.00 450 THR A C 4
ATOM 6874 O O . THR A 1 79 ? 11.868 3.375 -5.967 1.00 0.00 450 THR A O 4
ATOM 6885 N N . GLY A 1 80 ? 10.768 1.719 -7.029 1.00 0.00 451 GLY A N 4
ATOM 6886 C CA . GLY A 1 80 ? 11.953 0.896 -7.181 1.00 0.00 451 GLY A CA 4
ATOM 6887 C C . GLY A 1 80 ? 12.672 0.647 -5.871 1.00 0.00 451 GLY A C 4
ATOM 6888 O O . GLY A 1 80 ? 13.818 1.062 -5.695 1.00 0.00 451 GLY A O 4
ATOM 6892 N N . ARG A 1 81 ? 11.998 -0.031 -4.951 1.00 0.00 452 ARG A N 4
ATOM 6893 C CA . ARG A 1 81 ? 12.573 -0.356 -3.664 1.00 0.00 452 ARG A CA 4
ATOM 6894 C C . ARG A 1 81 ? 12.555 -1.863 -3.508 1.00 0.00 452 ARG A C 4
ATOM 6895 O O . ARG A 1 81 ? 13.161 -2.570 -4.314 1.00 0.00 452 ARG A O 4
ATOM 6916 N N . LYS A 1 82 ? 11.862 -2.366 -2.491 1.00 0.00 453 LYS A N 4
ATOM 6917 C CA . LYS A 1 82 ? 11.780 -3.802 -2.288 1.00 0.00 453 LYS A CA 4
ATOM 6918 C C . LYS A 1 82 ? 10.966 -4.149 -1.047 1.00 0.00 453 LYS A C 4
ATOM 6919 O O . LYS A 1 82 ? 11.481 -4.128 0.071 1.00 0.00 453 LYS A O 4
ATOM 6938 N N . PHE A 1 83 ? 9.693 -4.469 -1.250 1.00 0.00 454 PHE A N 4
ATOM 6939 C CA . PHE A 1 83 ? 8.818 -4.838 -0.148 1.00 0.00 454 PHE A CA 4
ATOM 6940 C C . PHE A 1 83 ? 9.137 -6.250 0.334 1.00 0.00 454 PHE A C 4
ATOM 6941 O O . PHE A 1 83 ? 8.491 -7.215 -0.074 1.00 0.00 454 PHE A O 4
ATOM 6958 N N . ALA A 1 84 ? 10.155 -6.351 1.191 1.00 0.00 455 ALA A N 4
ATOM 6959 C CA . ALA A 1 84 ? 10.593 -7.630 1.754 1.00 0.00 455 ALA A CA 4
ATOM 6960 C C . ALA A 1 84 ? 11.419 -8.441 0.756 1.00 0.00 455 ALA A C 4
ATOM 6961 O O . ALA A 1 84 ? 12.263 -9.243 1.156 1.00 0.00 455 ALA A O 4
ATOM 6968 N N . ASN A 1 85 ? 11.184 -8.229 -0.541 1.00 0.00 456 ASN A N 4
ATOM 6969 C CA . ASN A 1 85 ? 11.916 -8.958 -1.579 1.00 0.00 456 ASN A CA 4
ATOM 6970 C C . ASN A 1 85 ? 11.497 -8.513 -2.978 1.00 0.00 456 ASN A C 4
ATOM 6971 O O . ASN A 1 85 ? 12.335 -8.370 -3.868 1.00 0.00 456 ASN A O 4
ATOM 6982 N N . ARG A 1 86 ? 10.199 -8.308 -3.170 1.00 0.00 457 ARG A N 4
ATOM 6983 C CA . ARG A 1 86 ? 9.681 -7.876 -4.466 1.00 0.00 457 ARG A CA 4
ATOM 6984 C C . ARG A 1 86 ? 9.697 -6.356 -4.561 1.00 0.00 457 ARG A C 4
ATOM 6985 O O . ARG A 1 86 ? 9.257 -5.668 -3.642 1.00 0.00 457 ARG A O 4
ATOM 7006 N N . VAL A 1 87 ? 10.199 -5.835 -5.676 1.00 0.00 458 VAL A N 4
ATOM 7007 C CA . VAL A 1 87 ? 10.277 -4.397 -5.870 1.00 0.00 458 VAL A CA 4
ATOM 7008 C C . VAL A 1 87 ? 8.897 -3.759 -5.816 1.00 0.00 458 VAL A C 4
ATOM 7009 O O . VAL A 1 87 ? 7.888 -4.412 -6.080 1.00 0.00 458 VAL A O 4
ATOM 7022 N N . VAL A 1 88 ? 8.862 -2.477 -5.474 1.00 0.00 459 VAL A N 4
ATOM 7023 C CA . VAL A 1 88 ? 7.607 -1.744 -5.368 1.00 0.00 459 VAL A CA 4
ATOM 7024 C C . VAL A 1 88 ? 7.340 -0.907 -6.615 1.00 0.00 459 VAL A C 4
ATOM 7025 O O . VAL A 1 88 ? 8.147 -0.057 -6.988 1.00 0.00 459 VAL A O 4
ATOM 7038 N N . VAL A 1 89 ? 6.199 -1.153 -7.252 1.00 0.00 460 VAL A N 4
ATOM 7039 C CA . VAL A 1 89 ? 5.817 -0.417 -8.452 1.00 0.00 460 VAL A CA 4
ATOM 7040 C C . VAL A 1 89 ? 4.772 0.643 -8.119 1.00 0.00 460 VAL A C 4
ATOM 7041 O O . VAL A 1 89 ? 3.600 0.328 -7.907 1.00 0.00 460 VAL A O 4
ATOM 7054 N N . THR A 1 90 ? 5.203 1.898 -8.079 1.00 0.00 461 THR A N 4
ATOM 7055 C CA . THR A 1 90 ? 4.307 3.004 -7.760 1.00 0.00 461 THR A CA 4
ATOM 7056 C C . THR A 1 90 ? 3.648 3.571 -9.012 1.00 0.00 461 THR A C 4
ATOM 7057 O O . THR A 1 90 ? 4.298 3.759 -10.041 1.00 0.00 461 THR A O 4
ATOM 7068 N N . LYS A 1 91 ? 2.352 3.844 -8.910 1.00 0.00 462 LYS A N 4
ATOM 7069 C CA . LYS A 1 91 ? 1.588 4.397 -10.020 1.00 0.00 462 LYS A CA 4
ATOM 7070 C C . LYS A 1 91 ? 0.474 5.300 -9.499 1.00 0.00 462 LYS A C 4
ATOM 7071 O O . LYS A 1 91 ? -0.321 4.893 -8.653 1.00 0.00 462 LYS A O 4
ATOM 7090 N N . TYR A 1 92 ? 0.425 6.529 -10.005 1.00 0.00 463 TYR A N 4
ATOM 7091 C CA . TYR A 1 92 ? -0.589 7.490 -9.580 1.00 0.00 463 TYR A CA 4
ATOM 7092 C C . TYR A 1 92 ? -1.993 7.000 -9.925 1.00 0.00 463 TYR A C 4
ATOM 7093 O O . TYR A 1 92 ? -2.164 6.116 -10.766 1.00 0.00 463 TYR A O 4
ATOM 7111 N N . CYS A 1 93 ? -2.994 7.584 -9.269 1.00 0.00 464 CYS A N 4
ATOM 7112 C CA . CYS A 1 93 ? -4.385 7.209 -9.503 1.00 0.00 464 CYS A CA 4
ATOM 7113 C C . CYS A 1 93 ? -5.322 8.393 -9.264 1.00 0.00 464 CYS A C 4
ATOM 7114 O O . CYS A 1 93 ? -5.086 9.221 -8.377 1.00 0.00 464 CYS A O 4
ATOM 7122 N N . ASP A 1 94 ? -6.387 8.462 -10.061 1.00 0.00 465 ASP A N 4
ATOM 7123 C CA . ASP A 1 94 ? -7.361 9.543 -9.952 1.00 0.00 465 ASP A CA 4
ATOM 7124 C C . ASP A 1 94 ? -8.487 9.182 -8.980 1.00 0.00 465 ASP A C 4
ATOM 7125 O O . ASP A 1 94 ? -8.923 8.033 -8.928 1.00 0.00 465 ASP A O 4
ATOM 7134 N N . PRO A 1 95 ? -8.972 10.168 -8.196 1.00 0.00 466 PRO A N 4
ATOM 7135 C CA . PRO A 1 95 ? -10.052 9.955 -7.225 1.00 0.00 466 PRO A CA 4
ATOM 7136 C C . PRO A 1 95 ? -11.307 9.367 -7.864 1.00 0.00 466 PRO A C 4
ATOM 7137 O O . PRO A 1 95 ? -12.139 8.769 -7.183 1.00 0.00 466 PRO A O 4
ATOM 7148 N N . ASP A 1 96 ? -11.436 9.544 -9.176 1.00 0.00 467 ASP A N 4
ATOM 7149 C CA . ASP A 1 96 ? -12.590 9.034 -9.908 1.00 0.00 467 ASP A CA 4
ATOM 7150 C C . ASP A 1 96 ? -12.698 7.518 -9.774 1.00 0.00 467 ASP A C 4
ATOM 7151 O O . ASP A 1 96 ? -13.482 7.007 -8.973 1.00 0.00 467 ASP A O 4
ATOM 7160 N N . SER A 1 97 ? -11.904 6.801 -10.565 1.00 0.00 468 SER A N 4
ATOM 7161 C CA . SER A 1 97 ? -11.914 5.346 -10.533 1.00 0.00 468 SER A CA 4
ATOM 7162 C C . SER A 1 97 ? -11.535 4.831 -9.150 1.00 0.00 468 SER A C 4
ATOM 7163 O O . SER A 1 97 ? -11.944 3.740 -8.747 1.00 0.00 468 SER A O 4
ATOM 7171 N N . TYR A 1 98 ? -10.742 5.617 -8.428 1.00 0.00 469 TYR A N 4
ATOM 7172 C CA . TYR A 1 98 ? -10.324 5.244 -7.086 1.00 0.00 469 TYR A CA 4
ATOM 7173 C C . TYR A 1 98 ? -11.550 4.921 -6.238 1.00 0.00 469 TYR A C 4
ATOM 7174 O O . TYR A 1 98 ? -11.681 3.815 -5.714 1.00 0.00 469 TYR A O 4
ATOM 7192 N N . HIS A 1 99 ? -12.438 5.902 -6.100 1.00 0.00 470 HIS A N 4
ATOM 7193 C CA . HIS A 1 99 ? -13.666 5.716 -5.339 1.00 0.00 470 HIS A CA 4
ATOM 7194 C C . HIS A 1 99 ? -14.479 4.580 -5.943 1.00 0.00 470 HIS A C 4
ATOM 7195 O O . HIS A 1 99 ? -15.199 3.870 -5.240 1.00 0.00 470 HIS A O 4
ATOM 7210 N N . ARG A 1 100 ? -14.354 4.419 -7.258 1.00 0.00 471 ARG A N 4
ATOM 7211 C CA . ARG A 1 100 ? -15.059 3.365 -7.977 1.00 0.00 471 ARG A CA 4
ATOM 7212 C C . ARG A 1 100 ? -14.646 1.992 -7.461 1.00 0.00 471 ARG A C 4
ATOM 7213 O O . ARG A 1 100 ? -15.405 1.028 -7.560 1.00 0.00 471 ARG A O 4
ATOM 7234 N N . ARG A 1 101 ? -13.435 1.912 -6.909 1.00 0.00 472 ARG A N 4
ATOM 7235 C CA . ARG A 1 101 ? -12.913 0.656 -6.379 1.00 0.00 472 ARG A CA 4
ATOM 7236 C C . ARG A 1 101 ? -12.859 -0.410 -7.469 1.00 0.00 472 ARG A C 4
ATOM 7237 O O . ARG A 1 101 ? -13.393 -1.508 -7.308 1.00 0.00 472 ARG A O 4
ATOM 7258 N N . ASP A 1 102 ? -12.209 -0.077 -8.581 1.00 0.00 473 ASP A N 4
ATOM 7259 C CA . ASP A 1 102 ? -12.081 -1.002 -9.701 1.00 0.00 473 ASP A CA 4
ATOM 7260 C C . ASP A 1 102 ? -11.188 -2.182 -9.331 1.00 0.00 473 ASP A C 4
ATOM 7261 O O . ASP A 1 102 ? -11.080 -3.152 -10.083 1.00 0.00 473 ASP A O 4
ATOM 7270 N N . PHE A 1 103 ? -10.549 -2.092 -8.168 1.00 0.00 474 PHE A N 4
ATOM 7271 C CA . PHE A 1 103 ? -9.662 -3.150 -7.698 1.00 0.00 474 PHE A CA 4
ATOM 7272 C C . PHE A 1 103 ? -10.424 -4.160 -6.847 1.00 0.00 474 PHE A C 4
ATOM 7273 O O . PHE A 1 103 ? -10.387 -5.362 -7.110 1.00 0.00 474 PHE A O 4
ATOM 7290 N N . TRP A 1 104 ? -11.114 -3.660 -5.823 1.00 0.00 475 TRP A N 4
ATOM 7291 C CA . TRP A 1 104 ? -11.889 -4.510 -4.926 1.00 0.00 475 TRP A CA 4
ATOM 7292 C C . TRP A 1 104 ? -11.012 -5.593 -4.304 1.00 0.00 475 TRP A C 4
ATOM 7293 O O . TRP A 1 104 ? -9.776 -5.414 -4.287 1.00 0.00 475 TRP A O 4
ATOM 7315 N N . PRO B 2 1 ? 5.178 -1.334 16.453 1.00 0.00 13 PRO B N 4
ATOM 7316 C CA . PRO B 2 1 ? 4.988 -1.442 15.003 1.00 0.00 13 PRO B CA 4
ATOM 7317 C C . PRO B 2 1 ? 5.358 -2.823 14.468 1.00 0.00 13 PRO B C 4
ATOM 7318 O O . PRO B 2 1 ? 6.360 -3.409 14.876 1.00 0.00 13 PRO B O 4
ATOM 7329 N N . SER B 2 2 ? 4.535 -3.335 13.553 1.00 0.00 14 SER B N 4
ATOM 7330 C CA . SER B 2 2 ? 4.764 -4.646 12.948 1.00 0.00 14 SER B CA 4
ATOM 7331 C C . SER B 2 2 ? 4.722 -5.758 13.993 1.00 0.00 14 SER B C 4
ATOM 7332 O O . SER B 2 2 ? 5.032 -6.911 13.696 1.00 0.00 14 SER B O 4
ATOM 7340 N N . LYS B 2 3 ? 4.333 -5.405 15.216 1.00 0.00 15 LYS B N 4
ATOM 7341 C CA . LYS B 2 3 ? 4.247 -6.370 16.309 1.00 0.00 15 LYS B CA 4
ATOM 7342 C C . LYS B 2 3 ? 5.551 -7.150 16.465 1.00 0.00 15 LYS B C 4
ATOM 7343 O O . LYS B 2 3 ? 5.555 -8.277 16.962 1.00 0.00 15 LYS B O 4
ATOM 7362 N N . LYS B 2 4 ? 6.656 -6.545 16.040 1.00 0.00 16 LYS B N 4
ATOM 7363 C CA . LYS B 2 4 ? 7.961 -7.188 16.132 1.00 0.00 16 LYS B CA 4
ATOM 7364 C C . LYS B 2 4 ? 9.083 -6.156 16.066 1.00 0.00 16 LYS B C 4
ATOM 7365 O O . LYS B 2 4 ? 10.251 -6.481 16.283 1.00 0.00 16 LYS B O 4
ATOM 7384 N N . ARG B 2 5 ? 8.718 -4.911 15.765 1.00 0.00 17 ARG B N 4
ATOM 7385 C CA . ARG B 2 5 ? 9.690 -3.826 15.668 1.00 0.00 17 ARG B CA 4
ATOM 7386 C C . ARG B 2 5 ? 10.785 -4.160 14.658 1.00 0.00 17 ARG B C 4
ATOM 7387 O O . ARG B 2 5 ? 11.966 -4.223 15.004 1.00 0.00 17 ARG B O 4
ATOM 7408 N N . LYS B 2 6 ? 10.385 -4.372 13.409 1.00 0.00 18 LYS B N 4
ATOM 7409 C CA . LYS B 2 6 ? 11.329 -4.699 12.347 1.00 0.00 18 LYS B CA 4
ATOM 7410 C C . LYS B 2 6 ? 11.832 -3.433 11.662 1.00 0.00 18 LYS B C 4
ATOM 7411 O O . LYS B 2 6 ? 11.545 -2.320 12.105 1.00 0.00 18 LYS B O 4
ATOM 7430 N N . ARG B 2 7 ? 12.586 -3.608 10.581 1.00 0.00 19 ARG B N 4
ATOM 7431 C CA . ARG B 2 7 ? 13.126 -2.477 9.837 1.00 0.00 19 ARG B CA 4
ATOM 7432 C C . ARG B 2 7 ? 12.184 -2.073 8.707 1.00 0.00 19 ARG B C 4
ATOM 7433 O O . ARG B 2 7 ? 11.083 -2.608 8.584 1.00 0.00 19 ARG B O 4
ATOM 7454 N N . SER B 2 8 ? 12.626 -1.126 7.885 1.00 0.00 20 SER B N 4
ATOM 7455 C CA . SER B 2 8 ? 11.822 -0.647 6.765 1.00 0.00 20 SER B CA 4
ATOM 7456 C C . SER B 2 8 ? 11.670 -1.728 5.699 1.00 0.00 20 SER B C 4
ATOM 7457 O O . SER B 2 8 ? 12.552 -2.568 5.522 1.00 0.00 20 SER B O 4
ATOM 7465 N N . ARG B 2 9 ? 10.544 -1.701 4.992 1.00 0.00 21 ARG B N 4
ATOM 7466 C CA . ARG B 2 9 ? 10.275 -2.677 3.941 1.00 0.00 21 ARG B CA 4
ATOM 7467 C C . ARG B 2 9 ? 10.609 -2.100 2.570 1.00 0.00 21 ARG B C 4
ATOM 7468 O O . ARG B 2 9 ? 9.955 -2.411 1.575 1.00 0.00 21 ARG B O 4
ATOM 7489 N N . TRP B 2 10 ? 11.633 -1.253 2.525 1.00 0.00 22 TRP B N 4
ATOM 7490 C CA . TRP B 2 10 ? 12.058 -0.629 1.278 1.00 0.00 22 TRP B CA 4
ATOM 7491 C C . TRP B 2 10 ? 13.569 -0.751 1.103 1.00 0.00 22 TRP B C 4
ATOM 7492 O O . TRP B 2 10 ? 14.296 0.240 1.177 1.00 0.00 22 TRP B O 4
ATOM 7513 N N . ASN B 2 11 ? 14.035 -1.974 0.875 1.00 0.00 23 ASN B N 4
ATOM 7514 C CA . ASN B 2 11 ? 15.459 -2.230 0.689 1.00 0.00 23 ASN B CA 4
ATOM 7515 C C . ASN B 2 11 ? 15.927 -1.715 -0.670 1.00 0.00 23 ASN B C 4
ATOM 7516 O O . ASN B 2 11 ? 15.290 -0.841 -1.260 1.00 0.00 23 ASN B O 4
ATOM 7527 N N . GLN B 2 12 ? 17.051 -2.253 -1.149 1.00 0.00 24 GLN B N 4
ATOM 7528 C CA . GLN B 2 12 ? 17.623 -1.865 -2.441 1.00 0.00 24 GLN B CA 4
ATOM 7529 C C . GLN B 2 12 ? 18.250 -0.471 -2.383 1.00 0.00 24 GLN B C 4
ATOM 7530 O O . GLN B 2 12 ? 19.116 -0.141 -3.193 1.00 0.00 24 GLN B O 4
ATOM 7544 N N . ASP B 2 13 ? 17.813 0.340 -1.424 1.00 0.00 25 ASP B N 4
ATOM 7545 C CA . ASP B 2 13 ? 18.340 1.692 -1.270 1.00 0.00 25 ASP B CA 4
ATOM 7546 C C . ASP B 2 13 ? 19.587 1.690 -0.392 1.00 0.00 25 ASP B C 4
ATOM 7547 O O . ASP B 2 13 ? 19.469 1.334 0.800 1.00 0.00 25 ASP B O 4
ATOM 7557 N N . GLY A 1 1 ? 3.782 11.947 -16.721 1.00 0.00 372 GLY A N 5
ATOM 7558 C CA . GLY A 1 1 ? 3.570 12.415 -15.366 1.00 0.00 372 GLY A CA 5
ATOM 7559 C C . GLY A 1 1 ? 2.369 13.329 -15.259 1.00 0.00 372 GLY A C 5
ATOM 7560 O O . GLY A 1 1 ? 2.114 14.135 -16.155 1.00 0.00 372 GLY A O 5
ATOM 7564 N N . HIS A 1 2 ? 1.637 13.207 -14.158 1.00 0.00 373 HIS A N 5
ATOM 7565 C CA . HIS A 1 2 ? 0.448 14.012 -13.931 1.00 0.00 373 HIS A CA 5
ATOM 7566 C C . HIS A 1 2 ? -0.130 13.707 -12.545 1.00 0.00 373 HIS A C 5
ATOM 7567 O O . HIS A 1 2 ? -0.789 12.685 -12.345 1.00 0.00 373 HIS A O 5
ATOM 7582 N N . PRO A 1 3 ? 0.154 14.568 -11.553 1.00 0.00 374 PRO A N 5
ATOM 7583 C CA . PRO A 1 3 ? -0.349 14.389 -10.187 1.00 0.00 374 PRO A CA 5
ATOM 7584 C C . PRO A 1 3 ? -1.862 14.567 -10.109 1.00 0.00 374 PRO A C 5
ATOM 7585 O O . PRO A 1 3 ? -2.414 15.508 -10.680 1.00 0.00 374 PRO A O 5
ATOM 7596 N N . THR A 1 4 ? -2.529 13.661 -9.400 1.00 0.00 375 THR A N 5
ATOM 7597 C CA . THR A 1 4 ? -3.979 13.728 -9.255 1.00 0.00 375 THR A CA 5
ATOM 7598 C C . THR A 1 4 ? -4.383 14.004 -7.809 1.00 0.00 375 THR A C 5
ATOM 7599 O O . THR A 1 4 ? -4.812 15.111 -7.485 1.00 0.00 375 THR A O 5
ATOM 7610 N N . GLU A 1 5 ? -4.250 12.996 -6.941 1.00 0.00 376 GLU A N 5
ATOM 7611 C CA . GLU A 1 5 ? -4.608 13.162 -5.533 1.00 0.00 376 GLU A CA 5
ATOM 7612 C C . GLU A 1 5 ? -4.275 11.924 -4.700 1.00 0.00 376 GLU A C 5
ATOM 7613 O O . GLU A 1 5 ? -3.768 12.052 -3.585 1.00 0.00 376 GLU A O 5
ATOM 7625 N N . VAL A 1 6 ? -4.554 10.729 -5.225 1.00 0.00 377 VAL A N 5
ATOM 7626 C CA . VAL A 1 6 ? -4.276 9.507 -4.472 1.00 0.00 377 VAL A CA 5
ATOM 7627 C C . VAL A 1 6 ? -3.113 8.725 -5.079 1.00 0.00 377 VAL A C 5
ATOM 7628 O O . VAL A 1 6 ? -2.910 8.731 -6.293 1.00 0.00 377 VAL A O 5
ATOM 7641 N N . LEU A 1 7 ? -2.349 8.057 -4.217 1.00 0.00 378 LEU A N 5
ATOM 7642 C CA . LEU A 1 7 ? -1.196 7.276 -4.653 1.00 0.00 378 LEU A CA 5
ATOM 7643 C C . LEU A 1 7 ? -1.580 5.826 -4.925 1.00 0.00 378 LEU A C 5
ATOM 7644 O O . LEU A 1 7 ? -2.519 5.298 -4.328 1.00 0.00 378 LEU A O 5
ATOM 7660 N N . CYS A 1 8 ? -0.844 5.186 -5.830 1.00 0.00 379 CYS A N 5
ATOM 7661 C CA . CYS A 1 8 ? -1.103 3.793 -6.184 1.00 0.00 379 CYS A CA 5
ATOM 7662 C C . CYS A 1 8 ? 0.187 2.976 -6.168 1.00 0.00 379 CYS A C 5
ATOM 7663 O O . CYS A 1 8 ? 1.031 3.117 -7.052 1.00 0.00 379 CYS A O 5
ATOM 7671 N N . LEU A 1 9 ? 0.331 2.121 -5.160 1.00 0.00 380 LEU A N 5
ATOM 7672 C CA . LEU A 1 9 ? 1.519 1.282 -5.027 1.00 0.00 380 LEU A CA 5
ATOM 7673 C C . LEU A 1 9 ? 1.166 -0.194 -5.192 1.00 0.00 380 LEU A C 5
ATOM 7674 O O . LEU A 1 9 ? 0.554 -0.798 -4.310 1.00 0.00 380 LEU A O 5
ATOM 7690 N N . MET A 1 10 ? 1.560 -0.771 -6.324 1.00 0.00 381 MET A N 5
ATOM 7691 C CA . MET A 1 10 ? 1.281 -2.175 -6.604 1.00 0.00 381 MET A CA 5
ATOM 7692 C C . MET A 1 10 ? 2.568 -2.993 -6.654 1.00 0.00 381 MET A C 5
ATOM 7693 O O . MET A 1 10 ? 3.664 -2.459 -6.475 1.00 0.00 381 MET A O 5
ATOM 7707 N N . ASN A 1 11 ? 2.423 -4.294 -6.900 1.00 0.00 382 ASN A N 5
ATOM 7708 C CA . ASN A 1 11 ? 3.566 -5.200 -6.980 1.00 0.00 382 ASN A CA 5
ATOM 7709 C C . ASN A 1 11 ? 4.374 -5.181 -5.685 1.00 0.00 382 ASN A C 5
ATOM 7710 O O . ASN A 1 11 ? 5.557 -4.839 -5.684 1.00 0.00 382 ASN A O 5
ATOM 7721 N N . MET A 1 12 ? 3.728 -5.554 -4.585 1.00 0.00 383 MET A N 5
ATOM 7722 C CA . MET A 1 12 ? 4.385 -5.583 -3.283 1.00 0.00 383 MET A CA 5
ATOM 7723 C C . MET A 1 12 ? 3.549 -6.353 -2.264 1.00 0.00 383 MET A C 5
ATOM 7724 O O . MET A 1 12 ? 3.781 -6.256 -1.058 1.00 0.00 383 MET A O 5
ATOM 7738 N N . VAL A 1 13 ? 2.580 -7.123 -2.753 1.00 0.00 384 VAL A N 5
ATOM 7739 C CA . VAL A 1 13 ? 1.709 -7.894 -1.874 1.00 0.00 384 VAL A CA 5
ATOM 7740 C C . VAL A 1 13 ? 1.375 -9.257 -2.466 1.00 0.00 384 VAL A C 5
ATOM 7741 O O . VAL A 1 13 ? 1.310 -9.424 -3.684 1.00 0.00 384 VAL A O 5
ATOM 7754 N N . LEU A 1 14 ? 1.162 -10.229 -1.585 1.00 0.00 385 LEU A N 5
ATOM 7755 C CA . LEU A 1 14 ? 0.816 -11.582 -1.995 1.00 0.00 385 LEU A CA 5
ATOM 7756 C C . LEU A 1 14 ? -0.542 -11.971 -1.413 1.00 0.00 385 LEU A C 5
ATOM 7757 O O . LEU A 1 14 ? -0.879 -11.561 -0.303 1.00 0.00 385 LEU A O 5
ATOM 7773 N N . PRO A 1 15 ? -1.343 -12.765 -2.147 1.00 0.00 386 PRO A N 5
ATOM 7774 C CA . PRO A 1 15 ? -2.666 -13.186 -1.676 1.00 0.00 386 PRO A CA 5
ATOM 7775 C C . PRO A 1 15 ? -2.592 -13.966 -0.370 1.00 0.00 386 PRO A C 5
ATOM 7776 O O . PRO A 1 15 ? -3.502 -13.898 0.455 1.00 0.00 386 PRO A O 5
ATOM 7787 N N . GLU A 1 16 ? -1.503 -14.707 -0.186 1.00 0.00 387 GLU A N 5
ATOM 7788 C CA . GLU A 1 16 ? -1.314 -15.490 1.030 1.00 0.00 387 GLU A CA 5
ATOM 7789 C C . GLU A 1 16 ? -1.188 -14.569 2.238 1.00 0.00 387 GLU A C 5
ATOM 7790 O O . GLU A 1 16 ? -1.413 -14.983 3.375 1.00 0.00 387 GLU A O 5
ATOM 7802 N N . GLU A 1 17 ? -0.826 -13.316 1.977 1.00 0.00 388 GLU A N 5
ATOM 7803 C CA . GLU A 1 17 ? -0.674 -12.323 3.034 1.00 0.00 388 GLU A CA 5
ATOM 7804 C C . GLU A 1 17 ? -1.958 -11.520 3.209 1.00 0.00 388 GLU A C 5
ATOM 7805 O O . GLU A 1 17 ? -2.284 -11.082 4.312 1.00 0.00 388 GLU A O 5
ATOM 7817 N N . LEU A 1 18 ? -2.686 -11.329 2.111 1.00 0.00 389 LEU A N 5
ATOM 7818 C CA . LEU A 1 18 ? -3.940 -10.583 2.146 1.00 0.00 389 LEU A CA 5
ATOM 7819 C C . LEU A 1 18 ? -5.107 -11.511 2.444 1.00 0.00 389 LEU A C 5
ATOM 7820 O O . LEU A 1 18 ? -6.251 -11.225 2.093 1.00 0.00 389 LEU A O 5
ATOM 7836 N N . LEU A 1 19 ? -4.806 -12.627 3.095 1.00 0.00 390 LEU A N 5
ATOM 7837 C CA . LEU A 1 19 ? -5.809 -13.605 3.440 1.00 0.00 390 LEU A CA 5
ATOM 7838 C C . LEU A 1 19 ? -5.912 -13.768 4.953 1.00 0.00 390 LEU A C 5
ATOM 7839 O O . LEU A 1 19 ? -6.974 -14.099 5.482 1.00 0.00 390 LEU A O 5
ATOM 7855 N N . ASP A 1 20 ? -4.799 -13.533 5.641 1.00 0.00 391 ASP A N 5
ATOM 7856 C CA . ASP A 1 20 ? -4.756 -13.647 7.094 1.00 0.00 391 ASP A CA 5
ATOM 7857 C C . ASP A 1 20 ? -5.051 -12.299 7.746 1.00 0.00 391 ASP A C 5
ATOM 7858 O O . ASP A 1 20 ? -4.806 -11.248 7.154 1.00 0.00 391 ASP A O 5
ATOM 7867 N N . ASP A 1 21 ? -5.578 -12.336 8.966 1.00 0.00 392 ASP A N 5
ATOM 7868 C CA . ASP A 1 21 ? -5.906 -11.114 9.693 1.00 0.00 392 ASP A CA 5
ATOM 7869 C C . ASP A 1 21 ? -4.651 -10.472 10.276 1.00 0.00 392 ASP A C 5
ATOM 7870 O O . ASP A 1 21 ? -4.541 -9.247 10.338 1.00 0.00 392 ASP A O 5
ATOM 7879 N N . GLU A 1 22 ? -3.705 -11.305 10.699 1.00 0.00 393 GLU A N 5
ATOM 7880 C CA . GLU A 1 22 ? -2.459 -10.819 11.281 1.00 0.00 393 GLU A CA 5
ATOM 7881 C C . GLU A 1 22 ? -1.518 -10.299 10.199 1.00 0.00 393 GLU A C 5
ATOM 7882 O O . GLU A 1 22 ? -0.907 -9.242 10.350 1.00 0.00 393 GLU A O 5
ATOM 7894 N N . GLU A 1 23 ? -1.406 -11.052 9.109 1.00 0.00 394 GLU A N 5
ATOM 7895 C CA . GLU A 1 23 ? -0.540 -10.668 8.001 1.00 0.00 394 GLU A CA 5
ATOM 7896 C C . GLU A 1 23 ? -1.018 -9.367 7.361 1.00 0.00 394 GLU A C 5
ATOM 7897 O O . GLU A 1 23 ? -0.221 -8.471 7.085 1.00 0.00 394 GLU A O 5
ATOM 7909 N N . TYR A 1 24 ? -2.324 -9.274 7.126 1.00 0.00 395 TYR A N 5
ATOM 7910 C CA . TYR A 1 24 ? -2.915 -8.091 6.527 1.00 0.00 395 TYR A CA 5
ATOM 7911 C C . TYR A 1 24 ? -2.648 -6.853 7.376 1.00 0.00 395 TYR A C 5
ATOM 7912 O O . TYR A 1 24 ? -2.114 -5.858 6.887 1.00 0.00 395 TYR A O 5
ATOM 7930 N N . GLU A 1 25 ? -3.021 -6.922 8.651 1.00 0.00 396 GLU A N 5
ATOM 7931 C CA . GLU A 1 25 ? -2.822 -5.805 9.569 1.00 0.00 396 GLU A CA 5
ATOM 7932 C C . GLU A 1 25 ? -1.350 -5.410 9.635 1.00 0.00 396 GLU A C 5
ATOM 7933 O O . GLU A 1 25 ? -1.018 -4.255 9.910 1.00 0.00 396 GLU A O 5
ATOM 7945 N N . GLU A 1 26 ? -0.473 -6.374 9.373 1.00 0.00 397 GLU A N 5
ATOM 7946 C CA . GLU A 1 26 ? 0.965 -6.131 9.402 1.00 0.00 397 GLU A CA 5
ATOM 7947 C C . GLU A 1 26 ? 1.384 -5.170 8.293 1.00 0.00 397 GLU A C 5
ATOM 7948 O O . GLU A 1 26 ? 2.052 -4.167 8.551 1.00 0.00 397 GLU A O 5
ATOM 7960 N N . ILE A 1 27 ? 0.991 -5.480 7.061 1.00 0.00 398 ILE A N 5
ATOM 7961 C CA . ILE A 1 27 ? 1.333 -4.641 5.917 1.00 0.00 398 ILE A CA 5
ATOM 7962 C C . ILE A 1 27 ? 0.675 -3.270 6.023 1.00 0.00 398 ILE A C 5
ATOM 7963 O O . ILE A 1 27 ? 1.347 -2.246 5.937 1.00 0.00 398 ILE A O 5
ATOM 7979 N N . VAL A 1 28 ? -0.643 -3.258 6.205 1.00 0.00 399 VAL A N 5
ATOM 7980 C CA . VAL A 1 28 ? -1.390 -2.009 6.325 1.00 0.00 399 VAL A CA 5
ATOM 7981 C C . VAL A 1 28 ? -0.751 -1.071 7.347 1.00 0.00 399 VAL A C 5
ATOM 7982 O O . VAL A 1 28 ? -0.771 0.148 7.181 1.00 0.00 399 VAL A O 5
ATOM 7995 N N . GLU A 1 29 ? -0.184 -1.648 8.404 1.00 0.00 400 GLU A N 5
ATOM 7996 C CA . GLU A 1 29 ? 0.456 -0.860 9.454 1.00 0.00 400 GLU A CA 5
ATOM 7997 C C . GLU A 1 29 ? 1.712 -0.161 8.936 1.00 0.00 400 GLU A C 5
ATOM 7998 O O . GLU A 1 29 ? 1.796 1.066 8.949 1.00 0.00 400 GLU A O 5
ATOM 8010 N N . ASP A 1 30 ? 2.686 -0.948 8.486 1.00 0.00 401 ASP A N 5
ATOM 8011 C CA . ASP A 1 30 ? 3.939 -0.401 7.970 1.00 0.00 401 ASP A CA 5
ATOM 8012 C C . ASP A 1 30 ? 3.691 0.531 6.786 1.00 0.00 401 ASP A C 5
ATOM 8013 O O . ASP A 1 30 ? 4.239 1.631 6.725 1.00 0.00 401 ASP A O 5
ATOM 8022 N N . VAL A 1 31 ? 2.866 0.076 5.849 1.00 0.00 402 VAL A N 5
ATOM 8023 C CA . VAL A 1 31 ? 2.538 0.860 4.663 1.00 0.00 402 VAL A CA 5
ATOM 8024 C C . VAL A 1 31 ? 1.943 2.215 5.048 1.00 0.00 402 VAL A C 5
ATOM 8025 O O . VAL A 1 31 ? 2.179 3.220 4.376 1.00 0.00 402 VAL A O 5
ATOM 8038 N N . ARG A 1 32 ? 1.177 2.238 6.136 1.00 0.00 403 ARG A N 5
ATOM 8039 C CA . ARG A 1 32 ? 0.555 3.473 6.604 1.00 0.00 403 ARG A CA 5
ATOM 8040 C C . ARG A 1 32 ? 1.591 4.405 7.222 1.00 0.00 403 ARG A C 5
ATOM 8041 O O . ARG A 1 32 ? 1.681 5.577 6.856 1.00 0.00 403 ARG A O 5
ATOM 8062 N N . ASP A 1 33 ? 2.368 3.879 8.165 1.00 0.00 404 ASP A N 5
ATOM 8063 C CA . ASP A 1 33 ? 3.398 4.665 8.834 1.00 0.00 404 ASP A CA 5
ATOM 8064 C C . ASP A 1 33 ? 4.428 5.174 7.830 1.00 0.00 404 ASP A C 5
ATOM 8065 O O . ASP A 1 33 ? 5.053 6.214 8.040 1.00 0.00 404 ASP A O 5
ATOM 8074 N N . GLU A 1 34 ? 4.598 4.432 6.740 1.00 0.00 405 GLU A N 5
ATOM 8075 C CA . GLU A 1 34 ? 5.549 4.808 5.700 1.00 0.00 405 GLU A CA 5
ATOM 8076 C C . GLU A 1 34 ? 4.994 5.938 4.839 1.00 0.00 405 GLU A C 5
ATOM 8077 O O . GLU A 1 34 ? 5.685 6.918 4.565 1.00 0.00 405 GLU A O 5
ATOM 8089 N N . CYS A 1 35 ? 3.742 5.792 4.416 1.00 0.00 406 CYS A N 5
ATOM 8090 C CA . CYS A 1 35 ? 3.092 6.803 3.589 1.00 0.00 406 CYS A CA 5
ATOM 8091 C C . CYS A 1 35 ? 2.890 8.095 4.377 1.00 0.00 406 CYS A C 5
ATOM 8092 O O . CYS A 1 35 ? 2.805 9.179 3.801 1.00 0.00 406 CYS A O 5
ATOM 8100 N N . SER A 1 36 ? 2.812 7.966 5.699 1.00 0.00 407 SER A N 5
ATOM 8101 C CA . SER A 1 36 ? 2.620 9.118 6.574 1.00 0.00 407 SER A CA 5
ATOM 8102 C C . SER A 1 36 ? 3.958 9.707 7.005 1.00 0.00 407 SER A C 5
ATOM 8103 O O . SER A 1 36 ? 4.061 10.336 8.059 1.00 0.00 407 SER A O 5
ATOM 8111 N N . LYS A 1 37 ? 4.982 9.501 6.182 1.00 0.00 408 LYS A N 5
ATOM 8112 C CA . LYS A 1 37 ? 6.316 10.014 6.473 1.00 0.00 408 LYS A CA 5
ATOM 8113 C C . LYS A 1 37 ? 6.694 11.107 5.482 1.00 0.00 408 LYS A C 5
ATOM 8114 O O . LYS A 1 37 ? 7.678 11.821 5.672 1.00 0.00 408 LYS A O 5
ATOM 8133 N N . TYR A 1 38 ? 5.901 11.228 4.424 1.00 0.00 409 TYR A N 5
ATOM 8134 C CA . TYR A 1 38 ? 6.138 12.233 3.396 1.00 0.00 409 TYR A CA 5
ATOM 8135 C C . TYR A 1 38 ? 5.042 13.288 3.425 1.00 0.00 409 TYR A C 5
ATOM 8136 O O . TYR A 1 38 ? 5.229 14.408 2.949 1.00 0.00 409 TYR A O 5
ATOM 8154 N N . GLY A 1 39 ? 3.899 12.918 3.992 1.00 0.00 410 GLY A N 5
ATOM 8155 C CA . GLY A 1 39 ? 2.782 13.833 4.078 1.00 0.00 410 GLY A CA 5
ATOM 8156 C C . GLY A 1 39 ? 1.661 13.300 4.948 1.00 0.00 410 GLY A C 5
ATOM 8157 O O . GLY A 1 39 ? 1.908 12.609 5.936 1.00 0.00 410 GLY A O 5
ATOM 8161 N N . LEU A 1 40 ? 0.429 13.624 4.577 1.00 0.00 411 LEU A N 5
ATOM 8162 C CA . LEU A 1 40 ? -0.739 13.180 5.327 1.00 0.00 411 LEU A CA 5
ATOM 8163 C C . LEU A 1 40 ? -1.592 12.222 4.502 1.00 0.00 411 LEU A C 5
ATOM 8164 O O . LEU A 1 40 ? -2.328 12.646 3.611 1.00 0.00 411 LEU A O 5
ATOM 8180 N N . VAL A 1 41 ? -1.490 10.931 4.799 1.00 0.00 412 VAL A N 5
ATOM 8181 C CA . VAL A 1 41 ? -2.270 9.930 4.085 1.00 0.00 412 VAL A CA 5
ATOM 8182 C C . VAL A 1 41 ? -3.626 9.725 4.765 1.00 0.00 412 VAL A C 5
ATOM 8183 O O . VAL A 1 41 ? -3.704 9.236 5.892 1.00 0.00 412 VAL A O 5
ATOM 8196 N N . LYS A 1 42 ? -4.690 10.122 4.073 1.00 0.00 413 LYS A N 5
ATOM 8197 C CA . LYS A 1 42 ? -6.044 10.001 4.605 1.00 0.00 413 LYS A CA 5
ATOM 8198 C C . LYS A 1 42 ? -6.359 8.567 5.018 1.00 0.00 413 LYS A C 5
ATOM 8199 O O . LYS A 1 42 ? -6.709 8.309 6.169 1.00 0.00 413 LYS A O 5
ATOM 8218 N N . SER A 1 43 ? -6.234 7.633 4.079 1.00 0.00 414 SER A N 5
ATOM 8219 C CA . SER A 1 43 ? -6.516 6.230 4.370 1.00 0.00 414 SER A CA 5
ATOM 8220 C C . SER A 1 43 ? -5.838 5.302 3.367 1.00 0.00 414 SER A C 5
ATOM 8221 O O . SER A 1 43 ? -5.113 5.750 2.480 1.00 0.00 414 SER A O 5
ATOM 8229 N N . ILE A 1 44 ? -6.076 4.002 3.527 1.00 0.00 415 ILE A N 5
ATOM 8230 C CA . ILE A 1 44 ? -5.501 2.994 2.642 1.00 0.00 415 ILE A CA 5
ATOM 8231 C C . ILE A 1 44 ? -6.500 1.868 2.396 1.00 0.00 415 ILE A C 5
ATOM 8232 O O . ILE A 1 44 ? -7.317 1.555 3.262 1.00 0.00 415 ILE A O 5
ATOM 8248 N N . GLU A 1 45 ? -6.431 1.261 1.216 1.00 0.00 416 GLU A N 5
ATOM 8249 C CA . GLU A 1 45 ? -7.332 0.170 0.869 1.00 0.00 416 GLU A CA 5
ATOM 8250 C C . GLU A 1 45 ? -6.600 -0.929 0.104 1.00 0.00 416 GLU A C 5
ATOM 8251 O O . GLU A 1 45 ? -5.900 -0.661 -0.878 1.00 0.00 416 GLU A O 5
ATOM 8263 N N . ILE A 1 46 ? -6.758 -2.163 0.577 1.00 0.00 417 ILE A N 5
ATOM 8264 C CA . ILE A 1 46 ? -6.124 -3.319 -0.050 1.00 0.00 417 ILE A CA 5
ATOM 8265 C C . ILE A 1 46 ? -7.078 -4.515 -0.081 1.00 0.00 417 ILE A C 5
ATOM 8266 O O . ILE A 1 46 ? -7.732 -4.813 0.919 1.00 0.00 417 ILE A O 5
ATOM 8282 N N . PRO A 1 47 ? -7.176 -5.219 -1.227 1.00 0.00 418 PRO A N 5
ATOM 8283 C CA . PRO A 1 47 ? -8.054 -6.390 -1.358 1.00 0.00 418 PRO A CA 5
ATOM 8284 C C . PRO A 1 47 ? -7.655 -7.512 -0.405 1.00 0.00 418 PRO A C 5
ATOM 8285 O O . PRO A 1 47 ? -6.474 -7.699 -0.110 1.00 0.00 418 PRO A O 5
ATOM 8296 N N . ARG A 1 48 ? -8.645 -8.259 0.079 1.00 0.00 419 ARG A N 5
ATOM 8297 C CA . ARG A 1 48 ? -8.396 -9.357 0.999 1.00 0.00 419 ARG A CA 5
ATOM 8298 C C . ARG A 1 48 ? -9.406 -10.478 0.766 1.00 0.00 419 ARG A C 5
ATOM 8299 O O . ARG A 1 48 ? -10.407 -10.583 1.474 1.00 0.00 419 ARG A O 5
ATOM 8320 N N . PRO A 1 49 ? -9.156 -11.326 -0.245 1.00 0.00 420 PRO A N 5
ATOM 8321 C CA . PRO A 1 49 ? -10.044 -12.439 -0.581 1.00 0.00 420 PRO A CA 5
ATOM 8322 C C . PRO A 1 49 ? -10.510 -13.195 0.656 1.00 0.00 420 PRO A C 5
ATOM 8323 O O . PRO A 1 49 ? -9.752 -13.341 1.617 1.00 0.00 420 PRO A O 5
ATOM 8334 N N . VAL A 1 50 ? -11.754 -13.672 0.642 1.00 0.00 421 VAL A N 5
ATOM 8335 C CA . VAL A 1 50 ? -12.273 -14.408 1.787 1.00 0.00 421 VAL A CA 5
ATOM 8336 C C . VAL A 1 50 ? -11.525 -15.713 1.966 1.00 0.00 421 VAL A C 5
ATOM 8337 O O . VAL A 1 50 ? -11.885 -16.734 1.386 1.00 0.00 421 VAL A O 5
ATOM 8350 N N . ASP A 1 51 ? -10.477 -15.670 2.779 1.00 0.00 422 ASP A N 5
ATOM 8351 C CA . ASP A 1 51 ? -9.655 -16.844 3.011 1.00 0.00 422 ASP A CA 5
ATOM 8352 C C . ASP A 1 51 ? -9.115 -17.324 1.674 1.00 0.00 422 ASP A C 5
ATOM 8353 O O . ASP A 1 51 ? -8.659 -18.458 1.530 1.00 0.00 422 ASP A O 5
ATOM 8362 N N . GLY A 1 52 ? -9.179 -16.422 0.697 1.00 0.00 423 GLY A N 5
ATOM 8363 C CA . GLY A 1 52 ? -8.733 -16.719 -0.643 1.00 0.00 423 GLY A CA 5
ATOM 8364 C C . GLY A 1 52 ? -9.901 -16.864 -1.600 1.00 0.00 423 GLY A C 5
ATOM 8365 O O . GLY A 1 52 ? -9.872 -17.706 -2.498 1.00 0.00 423 GLY A O 5
ATOM 8369 N N . VAL A 1 53 ? -10.935 -16.038 -1.409 1.00 0.00 424 VAL A N 5
ATOM 8370 C CA . VAL A 1 53 ? -12.117 -16.103 -2.260 1.00 0.00 424 VAL A CA 5
ATOM 8371 C C . VAL A 1 53 ? -12.131 -15.006 -3.329 1.00 0.00 424 VAL A C 5
ATOM 8372 O O . VAL A 1 53 ? -11.776 -15.251 -4.482 1.00 0.00 424 VAL A O 5
ATOM 8385 N N . GLU A 1 54 ? -12.544 -13.800 -2.942 1.00 0.00 425 GLU A N 5
ATOM 8386 C CA . GLU A 1 54 ? -12.630 -12.685 -3.876 1.00 0.00 425 GLU A CA 5
ATOM 8387 C C . GLU A 1 54 ? -11.262 -12.082 -4.167 1.00 0.00 425 GLU A C 5
ATOM 8388 O O . GLU A 1 54 ? -10.654 -11.457 -3.301 1.00 0.00 425 GLU A O 5
ATOM 8400 N N . VAL A 1 55 ? -10.794 -12.262 -5.399 1.00 0.00 426 VAL A N 5
ATOM 8401 C CA . VAL A 1 55 ? -9.501 -11.727 -5.817 1.00 0.00 426 VAL A CA 5
ATOM 8402 C C . VAL A 1 55 ? -9.667 -10.692 -6.932 1.00 0.00 426 VAL A C 5
ATOM 8403 O O . VAL A 1 55 ? -9.359 -10.964 -8.093 1.00 0.00 426 VAL A O 5
ATOM 8416 N N . PRO A 1 56 ? -10.158 -9.484 -6.596 1.00 0.00 427 PRO A N 5
ATOM 8417 C CA . PRO A 1 56 ? -10.368 -8.410 -7.554 1.00 0.00 427 PRO A CA 5
ATOM 8418 C C . PRO A 1 56 ? -9.118 -7.554 -7.710 1.00 0.00 427 PRO A C 5
ATOM 8419 O O . PRO A 1 56 ? -8.944 -6.557 -7.009 1.00 0.00 427 PRO A O 5
ATOM 8430 N N . GLY A 1 57 ? -8.246 -7.950 -8.632 1.00 0.00 428 GLY A N 5
ATOM 8431 C CA . GLY A 1 57 ? -7.013 -7.218 -8.842 1.00 0.00 428 GLY A CA 5
ATOM 8432 C C . GLY A 1 57 ? -6.040 -7.434 -7.703 1.00 0.00 428 GLY A C 5
ATOM 8433 O O . GLY A 1 57 ? -5.189 -6.587 -7.432 1.00 0.00 428 GLY A O 5
ATOM 8437 N N . CYS A 1 58 ? -6.183 -8.577 -7.030 1.00 0.00 429 CYS A N 5
ATOM 8438 C CA . CYS A 1 58 ? -5.326 -8.937 -5.903 1.00 0.00 429 CYS A CA 5
ATOM 8439 C C . CYS A 1 58 ? -3.866 -8.575 -6.171 1.00 0.00 429 CYS A C 5
ATOM 8440 O O . CYS A 1 58 ? -3.338 -8.842 -7.250 1.00 0.00 429 CYS A O 5
ATOM 8448 N N . GLY A 1 59 ? -3.223 -7.965 -5.178 1.00 0.00 430 GLY A N 5
ATOM 8449 C CA . GLY A 1 59 ? -1.831 -7.580 -5.320 1.00 0.00 430 GLY A CA 5
ATOM 8450 C C . GLY A 1 59 ? -1.662 -6.133 -5.740 1.00 0.00 430 GLY A C 5
ATOM 8451 O O . GLY A 1 59 ? -0.705 -5.792 -6.436 1.00 0.00 430 GLY A O 5
ATOM 8455 N N . LYS A 1 60 ? -2.591 -5.280 -5.317 1.00 0.00 431 LYS A N 5
ATOM 8456 C CA . LYS A 1 60 ? -2.535 -3.863 -5.658 1.00 0.00 431 LYS A CA 5
ATOM 8457 C C . LYS A 1 60 ? -2.989 -2.999 -4.483 1.00 0.00 431 LYS A C 5
ATOM 8458 O O . LYS A 1 60 ? -4.171 -2.973 -4.142 1.00 0.00 431 LYS A O 5
ATOM 8477 N N . ILE A 1 61 ? -2.042 -2.294 -3.872 1.00 0.00 432 ILE A N 5
ATOM 8478 C CA . ILE A 1 61 ? -2.346 -1.426 -2.740 1.00 0.00 432 ILE A CA 5
ATOM 8479 C C . ILE A 1 61 ? -2.465 0.027 -3.184 1.00 0.00 432 ILE A C 5
ATOM 8480 O O . ILE A 1 61 ? -1.684 0.496 -4.012 1.00 0.00 432 ILE A O 5
ATOM 8496 N N . PHE A 1 62 ? -3.447 0.739 -2.639 1.00 0.00 433 PHE A N 5
ATOM 8497 C CA . PHE A 1 62 ? -3.633 2.145 -2.979 1.00 0.00 433 PHE A CA 5
ATOM 8498 C C . PHE A 1 62 ? -4.068 2.942 -1.757 1.00 0.00 433 PHE A C 5
ATOM 8499 O O . PHE A 1 62 ? -4.875 2.477 -0.951 1.00 0.00 433 PHE A O 5
ATOM 8516 N N . VAL A 1 63 ? -3.527 4.149 -1.628 1.00 0.00 434 VAL A N 5
ATOM 8517 C CA . VAL A 1 63 ? -3.831 5.007 -0.490 1.00 0.00 434 VAL A CA 5
ATOM 8518 C C . VAL A 1 63 ? -4.399 6.351 -0.929 1.00 0.00 434 VAL A C 5
ATOM 8519 O O . VAL A 1 63 ? -4.065 6.863 -1.999 1.00 0.00 434 VAL A O 5
ATOM 8532 N N . GLU A 1 64 ? -5.263 6.909 -0.095 1.00 0.00 435 GLU A N 5
ATOM 8533 C CA . GLU A 1 64 ? -5.868 8.202 -0.368 1.00 0.00 435 GLU A CA 5
ATOM 8534 C C . GLU A 1 64 ? -5.079 9.295 0.339 1.00 0.00 435 GLU A C 5
ATOM 8535 O O . GLU A 1 64 ? -5.063 9.362 1.568 1.00 0.00 435 GLU A O 5
ATOM 8547 N N . PHE A 1 65 ? -4.418 10.136 -0.444 1.00 0.00 436 PHE A N 5
ATOM 8548 C CA . PHE A 1 65 ? -3.616 11.223 0.103 1.00 0.00 436 PHE A CA 5
ATOM 8549 C C . PHE A 1 65 ? -4.439 12.493 0.288 1.00 0.00 436 PHE A C 5
ATOM 8550 O O . PHE A 1 65 ? -5.624 12.536 -0.044 1.00 0.00 436 PHE A O 5
ATOM 8567 N N . THR A 1 66 ? -3.791 13.526 0.820 1.00 0.00 437 THR A N 5
ATOM 8568 C CA . THR A 1 66 ? -4.442 14.807 1.056 1.00 0.00 437 THR A CA 5
ATOM 8569 C C . THR A 1 66 ? -3.965 15.854 0.055 1.00 0.00 437 THR A C 5
ATOM 8570 O O . THR A 1 66 ? -4.757 16.648 -0.453 1.00 0.00 437 THR A O 5
ATOM 8581 N N . SER A 1 67 ? -2.664 15.847 -0.223 1.00 0.00 438 SER A N 5
ATOM 8582 C CA . SER A 1 67 ? -2.076 16.796 -1.163 1.00 0.00 438 SER A CA 5
ATOM 8583 C C . SER A 1 67 ? -1.148 16.089 -2.146 1.00 0.00 438 SER A C 5
ATOM 8584 O O . SER A 1 67 ? -0.380 15.205 -1.766 1.00 0.00 438 SER A O 5
ATOM 8592 N N . VAL A 1 68 ? -1.224 16.487 -3.413 1.00 0.00 439 VAL A N 5
ATOM 8593 C CA . VAL A 1 68 ? -0.393 15.891 -4.454 1.00 0.00 439 VAL A CA 5
ATOM 8594 C C . VAL A 1 68 ? 1.071 16.275 -4.277 1.00 0.00 439 VAL A C 5
ATOM 8595 O O . VAL A 1 68 ? 1.955 15.694 -4.906 1.00 0.00 439 VAL A O 5
ATOM 8608 N N . PHE A 1 69 ? 1.321 17.259 -3.420 1.00 0.00 440 PHE A N 5
ATOM 8609 C CA . PHE A 1 69 ? 2.679 17.722 -3.163 1.00 0.00 440 PHE A CA 5
ATOM 8610 C C . PHE A 1 69 ? 3.481 16.624 -2.485 1.00 0.00 440 PHE A C 5
ATOM 8611 O O . PHE A 1 69 ? 4.566 16.257 -2.939 1.00 0.00 440 PHE A O 5
ATOM 8628 N N . ASP A 1 70 ? 2.936 16.103 -1.393 1.00 0.00 441 ASP A N 5
ATOM 8629 C CA . ASP A 1 70 ? 3.586 15.032 -0.657 1.00 0.00 441 ASP A CA 5
ATOM 8630 C C . ASP A 1 70 ? 3.411 13.713 -1.400 1.00 0.00 441 ASP A C 5
ATOM 8631 O O . ASP A 1 70 ? 4.222 12.798 -1.266 1.00 0.00 441 ASP A O 5
ATOM 8640 N N . CYS A 1 71 ? 2.342 13.631 -2.191 1.00 0.00 442 CYS A N 5
ATOM 8641 C CA . CYS A 1 71 ? 2.057 12.433 -2.970 1.00 0.00 442 CYS A CA 5
ATOM 8642 C C . CYS A 1 71 ? 3.143 12.211 -4.015 1.00 0.00 442 CYS A C 5
ATOM 8643 O O . CYS A 1 71 ? 3.522 11.077 -4.307 1.00 0.00 442 CYS A O 5
ATOM 8651 N N . GLN A 1 72 ? 3.641 13.312 -4.568 1.00 0.00 443 GLN A N 5
ATOM 8652 C CA . GLN A 1 72 ? 4.690 13.261 -5.579 1.00 0.00 443 GLN A CA 5
ATOM 8653 C C . GLN A 1 72 ? 6.044 12.981 -4.937 1.00 0.00 443 GLN A C 5
ATOM 8654 O O . GLN A 1 72 ? 6.829 12.178 -5.442 1.00 0.00 443 GLN A O 5
ATOM 8668 N N . LYS A 1 73 ? 6.308 13.648 -3.817 1.00 0.00 444 LYS A N 5
ATOM 8669 C CA . LYS A 1 73 ? 7.566 13.477 -3.098 1.00 0.00 444 LYS A CA 5
ATOM 8670 C C . LYS A 1 73 ? 7.628 12.113 -2.417 1.00 0.00 444 LYS A C 5
ATOM 8671 O O . LYS A 1 73 ? 8.685 11.693 -1.945 1.00 0.00 444 LYS A O 5
ATOM 8690 N N . ALA A 1 74 ? 6.490 11.426 -2.368 1.00 0.00 445 ALA A N 5
ATOM 8691 C CA . ALA A 1 74 ? 6.419 10.111 -1.744 1.00 0.00 445 ALA A CA 5
ATOM 8692 C C . ALA A 1 74 ? 6.754 9.013 -2.746 1.00 0.00 445 ALA A C 5
ATOM 8693 O O . ALA A 1 74 ? 7.680 8.231 -2.535 1.00 0.00 445 ALA A O 5
ATOM 8700 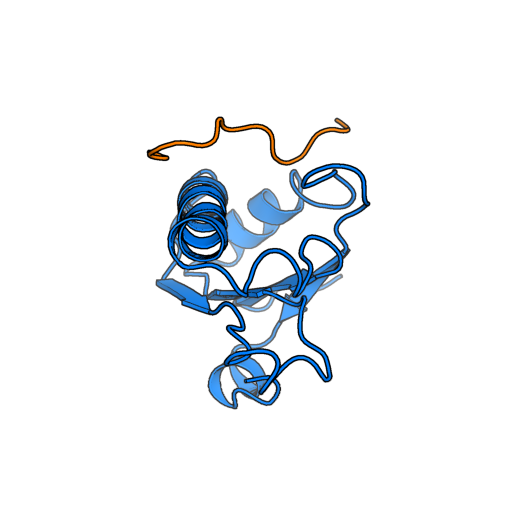N N . MET A 1 75 ? 5.997 8.964 -3.838 1.00 0.00 446 MET A N 5
ATOM 8701 C CA . MET A 1 75 ? 6.214 7.960 -4.874 1.00 0.00 446 MET A CA 5
ATOM 8702 C C . MET A 1 75 ? 7.641 8.029 -5.407 1.00 0.00 446 MET A C 5
ATOM 8703 O O . MET A 1 75 ? 8.245 7.004 -5.723 1.00 0.00 446 MET A O 5
ATOM 8717 N N . GLN A 1 76 ? 8.176 9.243 -5.502 1.00 0.00 447 GLN A N 5
ATOM 8718 C CA . GLN A 1 76 ? 9.534 9.442 -5.995 1.00 0.00 447 GLN A CA 5
ATOM 8719 C C . GLN A 1 76 ? 10.549 8.737 -5.100 1.00 0.00 447 GLN A C 5
ATOM 8720 O O . GLN A 1 76 ? 11.612 8.320 -5.560 1.00 0.00 447 GLN A O 5
ATOM 8734 N N . GLY A 1 77 ? 10.214 8.610 -3.820 1.00 0.00 448 GLY A N 5
ATOM 8735 C CA . GLY A 1 77 ? 11.104 7.956 -2.880 1.00 0.00 448 GLY A CA 5
ATOM 8736 C C . GLY A 1 77 ? 10.728 6.507 -2.632 1.00 0.00 448 GLY A C 5
ATOM 8737 O O . GLY A 1 77 ? 11.310 5.849 -1.768 1.00 0.00 448 GLY A O 5
ATOM 8741 N N . LEU A 1 78 ? 9.756 6.010 -3.389 1.00 0.00 449 LEU A N 5
ATOM 8742 C CA . LEU A 1 78 ? 9.303 4.630 -3.245 1.00 0.00 449 LEU A CA 5
ATOM 8743 C C . LEU A 1 78 ? 9.445 3.864 -4.558 1.00 0.00 449 LEU A C 5
ATOM 8744 O O . LEU A 1 78 ? 9.287 2.643 -4.596 1.00 0.00 449 LEU A O 5
ATOM 8760 N N . THR A 1 79 ? 9.744 4.587 -5.635 1.00 0.00 450 THR A N 5
ATOM 8761 C CA . THR A 1 79 ? 9.906 3.972 -6.950 1.00 0.00 450 THR A CA 5
ATOM 8762 C C . THR A 1 79 ? 11.275 3.313 -7.092 1.00 0.00 450 THR A C 5
ATOM 8763 O O . THR A 1 79 ? 12.308 3.971 -6.962 1.00 0.00 450 THR A O 5
ATOM 8774 N N . GLY A 1 80 ? 11.276 2.009 -7.361 1.00 0.00 451 GLY A N 5
ATOM 8775 C CA . GLY A 1 80 ? 12.522 1.282 -7.525 1.00 0.00 451 GLY A CA 5
ATOM 8776 C C . GLY A 1 80 ? 12.971 0.590 -6.253 1.00 0.00 451 GLY A C 5
ATOM 8777 O O . GLY A 1 80 ? 14.122 0.166 -6.144 1.00 0.00 451 GLY A O 5
ATOM 8781 N N . ARG A 1 81 ? 12.063 0.472 -5.290 1.00 0.00 452 ARG A N 5
ATOM 8782 C CA . ARG A 1 81 ? 12.374 -0.177 -4.022 1.00 0.00 452 ARG A CA 5
ATOM 8783 C C . ARG A 1 81 ? 11.966 -1.647 -4.051 1.00 0.00 452 ARG A C 5
ATOM 8784 O O . ARG A 1 81 ? 11.683 -2.200 -5.113 1.00 0.00 452 ARG A O 5
ATOM 8805 N N . LYS A 1 82 ? 11.939 -2.273 -2.879 1.00 0.00 453 LYS A N 5
ATOM 8806 C CA . LYS A 1 82 ? 11.566 -3.679 -2.771 1.00 0.00 453 LYS A CA 5
ATOM 8807 C C . LYS A 1 82 ? 10.982 -3.983 -1.393 1.00 0.00 453 LYS A C 5
ATOM 8808 O O . LYS A 1 82 ? 11.685 -3.918 -0.384 1.00 0.00 453 LYS A O 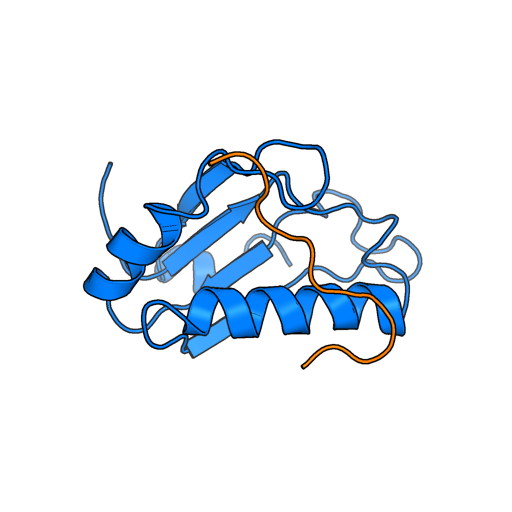5
ATOM 8827 N N . PHE A 1 83 ? 9.694 -4.313 -1.359 1.00 0.00 454 PHE A N 5
ATOM 8828 C CA . PHE A 1 83 ? 9.015 -4.628 -0.106 1.00 0.00 454 PHE A CA 5
ATOM 8829 C C . PHE A 1 83 ? 9.677 -5.815 0.588 1.00 0.00 454 PHE A C 5
ATOM 8830 O O . PHE A 1 83 ? 9.596 -5.959 1.808 1.00 0.00 454 PHE A O 5
ATOM 8847 N N . ALA A 1 84 ? 10.333 -6.661 -0.201 1.00 0.00 455 ALA A N 5
ATOM 8848 C CA . ALA A 1 84 ? 11.012 -7.838 0.331 1.00 0.00 455 ALA A CA 5
ATOM 8849 C C . ALA A 1 84 ? 11.932 -8.456 -0.716 1.00 0.00 455 ALA A C 5
ATOM 8850 O O . ALA A 1 84 ? 13.108 -8.708 -0.454 1.00 0.00 455 ALA A O 5
ATOM 8857 N N . ASN A 1 85 ? 11.386 -8.698 -1.904 1.00 0.00 456 ASN A N 5
ATOM 8858 C CA . ASN A 1 85 ? 12.150 -9.286 -2.998 1.00 0.00 456 ASN A CA 5
ATOM 8859 C C . ASN A 1 85 ? 11.444 -9.058 -4.332 1.00 0.00 456 ASN A C 5
ATOM 8860 O O . ASN A 1 85 ? 11.534 -9.879 -5.245 1.00 0.00 456 ASN A O 5
ATOM 8871 N N . ARG A 1 86 ? 10.741 -7.932 -4.433 1.00 0.00 457 ARG A N 5
ATOM 8872 C CA . ARG A 1 86 ? 10.010 -7.582 -5.645 1.00 0.00 457 ARG A CA 5
ATOM 8873 C C . ARG A 1 86 ? 9.913 -6.069 -5.779 1.00 0.00 457 ARG A C 5
ATOM 8874 O O . ARG A 1 86 ? 9.551 -5.376 -4.827 1.00 0.00 457 ARG A O 5
ATOM 8895 N N . VAL A 1 87 ? 10.239 -5.560 -6.961 1.00 0.00 458 VAL A N 5
ATOM 8896 C CA . VAL A 1 87 ? 10.198 -4.125 -7.209 1.00 0.00 458 VAL A CA 5
ATOM 8897 C C . VAL A 1 87 ? 8.816 -3.548 -6.929 1.00 0.00 458 VAL A C 5
ATOM 8898 O O . VAL A 1 87 ? 7.797 -4.176 -7.220 1.00 0.00 458 VAL A O 5
ATOM 8911 N N . VAL A 1 88 ? 8.792 -2.346 -6.360 1.00 0.00 459 VAL A N 5
ATOM 8912 C CA . VAL A 1 88 ? 7.540 -1.672 -6.038 1.00 0.00 459 VAL A CA 5
ATOM 8913 C C . VAL A 1 88 ? 7.212 -0.604 -7.074 1.00 0.00 459 VAL A C 5
ATOM 8914 O O . VAL A 1 88 ? 7.979 0.339 -7.269 1.00 0.00 459 VAL A O 5
ATOM 8927 N N . VAL A 1 89 ? 6.071 -0.757 -7.737 1.00 0.00 460 VAL A N 5
ATOM 8928 C CA . VAL A 1 89 ? 5.646 0.199 -8.750 1.00 0.00 460 VAL A CA 5
ATOM 8929 C C . VAL A 1 89 ? 4.730 1.261 -8.145 1.00 0.00 460 VAL A C 5
ATOM 8930 O O . VAL A 1 89 ? 3.525 1.053 -7.998 1.00 0.00 460 VAL A O 5
ATOM 8943 N N . THR A 1 90 ? 5.315 2.400 -7.786 1.00 0.00 461 THR A N 5
ATOM 8944 C CA . THR A 1 90 ? 4.558 3.495 -7.194 1.00 0.00 461 THR A CA 5
ATOM 8945 C C . THR A 1 90 ? 4.209 4.552 -8.235 1.00 0.00 461 THR A C 5
ATOM 8946 O O . THR A 1 90 ? 5.067 5.324 -8.665 1.00 0.00 461 THR A O 5
ATOM 8957 N N . LYS A 1 91 ? 2.942 4.579 -8.636 1.00 0.00 462 LYS A N 5
ATOM 8958 C CA . LYS A 1 91 ? 2.468 5.538 -9.625 1.00 0.00 462 LYS A CA 5
ATOM 8959 C C . LYS A 1 91 ? 1.383 6.430 -9.030 1.00 0.00 462 LYS A C 5
ATOM 8960 O O . LYS A 1 91 ? 1.216 6.489 -7.811 1.00 0.00 462 LYS A O 5
ATOM 8979 N N . TYR A 1 92 ? 0.649 7.124 -9.894 1.00 0.00 463 TYR A N 5
ATOM 8980 C CA . TYR A 1 92 ? -0.419 8.011 -9.449 1.00 0.00 463 TYR A CA 5
ATOM 8981 C C . TYR A 1 92 ? -1.788 7.425 -9.774 1.00 0.00 463 TYR A C 5
ATOM 8982 O O . TYR A 1 92 ? -1.922 6.602 -10.679 1.00 0.00 463 TYR A O 5
ATOM 9000 N N . CYS A 1 93 ? -2.802 7.856 -9.030 1.00 0.00 464 CYS A N 5
ATOM 9001 C CA . CYS A 1 93 ? -4.162 7.374 -9.240 1.00 0.00 464 CYS A CA 5
ATOM 9002 C C . CYS A 1 93 ? -5.175 8.504 -9.077 1.00 0.00 464 CYS A C 5
ATOM 9003 O O . CYS A 1 93 ? -5.075 9.324 -8.156 1.00 0.00 464 CYS A O 5
ATOM 9011 N N . ASP A 1 94 ? -6.149 8.540 -9.983 1.00 0.00 465 ASP A N 5
ATOM 9012 C CA . ASP A 1 94 ? -7.183 9.568 -9.959 1.00 0.00 465 ASP A CA 5
ATOM 9013 C C . ASP A 1 94 ? -8.375 9.134 -9.108 1.00 0.00 465 ASP A C 5
ATOM 9014 O O . ASP A 1 94 ? -8.745 7.959 -9.104 1.00 0.00 465 ASP A O 5
ATOM 9023 N N . PRO A 1 95 ? -8.994 10.080 -8.372 1.00 0.00 466 PRO A N 5
ATOM 9024 C CA . PRO A 1 95 ? -10.152 9.793 -7.521 1.00 0.00 466 PRO A CA 5
ATOM 9025 C C . PRO A 1 95 ? -11.299 9.145 -8.294 1.00 0.00 466 PRO A C 5
ATOM 9026 O O . PRO A 1 95 ? -12.245 8.629 -7.699 1.00 0.00 466 PRO A O 5
ATOM 9037 N N . ASP A 1 96 ? -11.212 9.182 -9.620 1.00 0.00 467 ASP A N 5
ATOM 9038 C CA . ASP A 1 96 ? -12.242 8.596 -10.471 1.00 0.00 467 ASP A CA 5
ATOM 9039 C C . ASP A 1 96 ? -12.414 7.109 -10.173 1.00 0.00 467 ASP A C 5
ATOM 9040 O O . ASP A 1 96 ? -13.363 6.706 -9.499 1.00 0.00 467 ASP A O 5
ATOM 9049 N N . SER A 1 97 ? -11.487 6.297 -10.674 1.00 0.00 468 SER A N 5
ATOM 9050 C CA . SER A 1 97 ? -11.540 4.856 -10.461 1.00 0.00 468 SER A CA 5
ATOM 9051 C C . SER A 1 97 ? -11.328 4.515 -8.989 1.00 0.00 468 SER A C 5
ATOM 9052 O O . SER A 1 97 ? -11.807 3.488 -8.504 1.00 0.00 468 SER A O 5
ATOM 9060 N N . TYR A 1 98 ? -10.608 5.378 -8.276 1.00 0.00 469 TYR A N 5
ATOM 9061 C CA . TYR A 1 98 ? -10.353 5.156 -6.866 1.00 0.00 469 TYR A CA 5
ATOM 9062 C C . TYR A 1 98 ? -11.671 5.080 -6.104 1.00 0.00 469 TYR A C 5
ATOM 9063 O O . TYR A 1 98 ? -11.967 4.076 -5.455 1.00 0.00 469 TYR A O 5
ATOM 9081 N N . HIS A 1 99 ? -12.453 6.155 -6.178 1.00 0.00 470 HIS A N 5
ATOM 9082 C CA . HIS A 1 99 ? -13.747 6.201 -5.512 1.00 0.00 470 HIS A CA 5
ATOM 9083 C C . HIS A 1 99 ? -14.635 5.083 -6.038 1.00 0.00 470 HIS A C 5
ATOM 9084 O O . HIS A 1 99 ? -15.502 4.571 -5.330 1.00 0.00 470 HIS A O 5
ATOM 9099 N N . ARG A 1 100 ? -14.406 4.711 -7.294 1.00 0.00 471 ARG A N 5
ATOM 9100 C CA . ARG A 1 100 ? -15.161 3.642 -7.930 1.00 0.00 471 ARG A CA 5
ATOM 9101 C C . ARG A 1 100 ? -14.914 2.324 -7.206 1.00 0.00 471 ARG A C 5
ATOM 9102 O O . ARG A 1 100 ? -15.760 1.428 -7.217 1.00 0.00 471 ARG A O 5
ATOM 9123 N N . ARG A 1 101 ? -13.746 2.218 -6.578 1.00 0.00 472 ARG A N 5
ATOM 9124 C CA . ARG A 1 101 ? -13.375 1.015 -5.844 1.00 0.00 472 ARG A CA 5
ATOM 9125 C C . ARG A 1 101 ? -13.451 -0.209 -6.747 1.00 0.00 472 ARG A C 5
ATOM 9126 O O . ARG A 1 101 ? -13.866 -1.286 -6.316 1.00 0.00 472 ARG A O 5
ATOM 9147 N N . ASP A 1 102 ? -13.050 -0.032 -8.003 1.00 0.00 473 ASP A N 5
ATOM 9148 C CA . ASP A 1 102 ? -13.062 -1.122 -8.972 1.00 0.00 473 ASP A CA 5
ATOM 9149 C C . ASP A 1 102 ? -12.283 -2.320 -8.441 1.00 0.00 473 ASP A C 5
ATOM 9150 O O . ASP A 1 102 ? -12.453 -3.445 -8.912 1.00 0.00 473 ASP A O 5
ATOM 9159 N N . PHE A 1 103 ? -11.427 -2.065 -7.457 1.00 0.00 474 PHE A N 5
ATOM 9160 C CA . PHE A 1 103 ? -10.622 -3.114 -6.850 1.00 0.00 474 PHE A CA 5
ATOM 9161 C C . PHE A 1 103 ? -11.315 -3.670 -5.609 1.00 0.00 474 PHE A C 5
ATOM 9162 O O . PHE A 1 103 ? -11.870 -4.768 -5.635 1.00 0.00 474 PHE A O 5
ATOM 9179 N N . TRP A 1 104 ? -11.286 -2.896 -4.525 1.00 0.00 475 TRP A N 5
ATOM 9180 C CA . TRP A 1 104 ? -11.913 -3.302 -3.271 1.00 0.00 475 TRP A CA 5
ATOM 9181 C C . TRP A 1 104 ? -11.850 -2.177 -2.242 1.00 0.00 475 TRP A C 5
ATOM 9182 O O . TRP A 1 104 ? -11.003 -1.275 -2.405 1.00 0.00 475 TRP A O 5
ATOM 9204 N N . PRO B 2 1 ? 6.008 -10.327 17.701 1.00 0.00 13 PRO B N 5
ATOM 9205 C CA . PRO B 2 1 ? 6.455 -10.568 16.325 1.00 0.00 13 PRO B CA 5
ATOM 9206 C C . PRO B 2 1 ? 6.500 -9.284 15.503 1.00 0.00 13 PRO B C 5
ATOM 9207 O O . PRO B 2 1 ? 5.461 -8.746 15.120 1.00 0.00 13 PRO B O 5
ATOM 9218 N N . SER B 2 2 ? 7.708 -8.798 15.235 1.00 0.00 14 SER B N 5
ATOM 9219 C CA . SER B 2 2 ? 7.884 -7.575 14.460 1.00 0.00 14 SER B CA 5
ATOM 9220 C C . SER B 2 2 ? 8.981 -7.742 13.413 1.00 0.00 14 SER B C 5
ATOM 9221 O O . SER B 2 2 ? 9.423 -8.857 13.135 1.00 0.00 14 SER B O 5
ATOM 9229 N N . LYS B 2 3 ? 9.413 -6.625 12.835 1.00 0.00 15 LYS B N 5
ATOM 9230 C CA . LYS B 2 3 ? 10.459 -6.642 11.817 1.00 0.00 15 LYS B CA 5
ATOM 9231 C C . LYS B 2 3 ? 11.708 -5.918 12.309 1.00 0.00 15 LYS B C 5
ATOM 9232 O O . LYS B 2 3 ? 12.829 -6.328 12.006 1.00 0.00 15 LYS B O 5
ATOM 9251 N N . LYS B 2 4 ? 11.497 -4.826 13.049 1.00 0.00 16 LYS B N 5
ATOM 9252 C CA . LYS B 2 4 ? 12.587 -4.024 13.601 1.00 0.00 16 LYS B CA 5
ATOM 9253 C C . LYS B 2 4 ? 13.211 -3.177 12.507 1.00 0.00 16 LYS B C 5
ATOM 9254 O O . LYS B 2 4 ? 14.362 -2.750 12.608 1.00 0.00 16 LYS B O 5
ATOM 9273 N N . ARG B 2 5 ? 12.430 -2.942 11.459 1.00 0.00 17 ARG B N 5
ATOM 9274 C CA . ARG B 2 5 ? 12.879 -2.143 10.322 1.00 0.00 17 ARG B CA 5
ATOM 9275 C C . ARG B 2 5 ? 14.181 -2.692 9.743 1.00 0.00 17 ARG B C 5
ATOM 9276 O O . ARG B 2 5 ? 14.544 -3.843 9.993 1.00 0.00 17 ARG B O 5
ATOM 9297 N N . LYS B 2 6 ? 14.875 -1.862 8.966 1.00 0.00 18 LYS B N 5
ATOM 9298 C CA . LYS B 2 6 ? 16.142 -2.250 8.348 1.00 0.00 18 LYS B CA 5
ATOM 9299 C C . LYS B 2 6 ? 15.951 -3.416 7.380 1.00 0.00 18 LYS B C 5
ATOM 9300 O O . LYS B 2 6 ? 15.757 -3.211 6.181 1.00 0.00 18 LYS B O 5
ATOM 9319 N N . ARG B 2 7 ? 16.009 -4.638 7.905 1.00 0.00 19 ARG B N 5
ATOM 9320 C CA . ARG B 2 7 ? 15.846 -5.835 7.086 1.00 0.00 19 ARG B CA 5
ATOM 9321 C C . ARG B 2 7 ? 14.494 -5.837 6.379 1.00 0.00 19 ARG B C 5
ATOM 9322 O O . ARG B 2 7 ? 13.457 -5.606 7.001 1.00 0.00 19 ARG B O 5
ATOM 9343 N N . SER B 2 8 ? 14.518 -6.095 5.073 1.00 0.00 20 SER B N 5
ATOM 9344 C CA . SER B 2 8 ? 13.298 -6.131 4.269 1.00 0.00 20 SER B CA 5
ATOM 9345 C C . SER B 2 8 ? 12.562 -4.795 4.324 1.00 0.00 20 SER B C 5
ATOM 9346 O O . SER B 2 8 ? 13.025 -3.844 4.955 1.00 0.00 20 SER B O 5
ATOM 9354 N N . ARG B 2 9 ? 11.413 -4.736 3.652 1.00 0.00 21 ARG B N 5
ATOM 9355 C CA . ARG B 2 9 ? 10.598 -3.524 3.615 1.00 0.00 21 ARG B CA 5
ATOM 9356 C C . ARG B 2 9 ? 11.370 -2.360 3.001 1.00 0.00 21 ARG B C 5
ATOM 9357 O O . ARG B 2 9 ? 12.227 -1.760 3.650 1.00 0.00 21 ARG B O 5
ATOM 9378 N N . TRP B 2 10 ? 11.055 -2.045 1.746 1.00 0.00 22 TRP B N 5
ATOM 9379 C CA . TRP B 2 10 ? 11.717 -0.953 1.038 1.00 0.00 22 TRP B CA 5
ATOM 9380 C C . TRP B 2 10 ? 13.228 -1.164 1.005 1.00 0.00 22 TRP B C 5
ATOM 9381 O O . TRP B 2 10 ? 13.955 -0.652 1.856 1.00 0.00 22 TRP B O 5
ATOM 9402 N N . ASN B 2 11 ? 13.695 -1.921 0.016 1.00 0.00 23 ASN B N 5
ATOM 9403 C CA . ASN B 2 11 ? 15.120 -2.199 -0.125 1.00 0.00 23 ASN B CA 5
ATOM 9404 C C . ASN B 2 11 ? 15.691 -1.513 -1.360 1.00 0.00 23 ASN B C 5
ATOM 9405 O O . ASN B 2 11 ? 14.986 -0.779 -2.055 1.00 0.00 23 ASN B O 5
ATOM 9416 N N . GLN B 2 12 ? 16.974 -1.759 -1.624 1.00 0.00 24 GLN B N 5
ATOM 9417 C CA . GLN B 2 12 ? 17.662 -1.171 -2.772 1.00 0.00 24 GLN B CA 5
ATOM 9418 C C . GLN B 2 12 ? 17.763 0.345 -2.635 1.00 0.00 24 GLN B C 5
ATOM 9419 O O . GLN B 2 12 ? 16.759 1.033 -2.441 1.00 0.00 24 GLN B O 5
ATOM 9433 N N . ASP B 2 13 ? 18.983 0.862 -2.739 1.00 0.00 25 ASP B N 5
ATOM 9434 C CA . ASP B 2 13 ? 19.220 2.297 -2.630 1.00 0.00 25 ASP B CA 5
ATOM 9435 C C . ASP B 2 13 ? 19.452 2.916 -4.003 1.00 0.00 25 ASP B C 5
ATOM 9436 O O . ASP B 2 13 ? 18.695 3.838 -4.372 1.00 0.00 25 ASP B O 5
ATOM 9446 N N . GLY A 1 1 ? 5.386 11.438 -14.897 1.00 0.00 372 GLY A N 6
ATOM 9447 C CA . GLY A 1 1 ? 4.203 10.810 -15.457 1.00 0.00 372 GLY A CA 6
ATOM 9448 C C . GLY A 1 1 ? 3.005 11.736 -15.458 1.00 0.00 372 GLY A C 6
ATOM 9449 O O . GLY A 1 1 ? 2.821 12.525 -16.385 1.00 0.00 372 GLY A O 6
ATOM 9453 N N . HIS A 1 2 ? 2.188 11.642 -14.413 1.00 0.00 373 HIS A N 6
ATOM 9454 C CA . HIS A 1 2 ? 0.998 12.476 -14.293 1.00 0.00 373 HIS A CA 6
ATOM 9455 C C . HIS A 1 2 ? 0.402 12.363 -12.886 1.00 0.00 373 HIS A C 6
ATOM 9456 O O . HIS A 1 2 ? 0.015 11.275 -12.459 1.00 0.00 373 HIS A O 6
ATOM 9471 N N . PRO A 1 3 ? 0.334 13.484 -12.140 1.00 0.00 374 PRO A N 6
ATOM 9472 C CA . PRO A 1 3 ? -0.220 13.495 -10.790 1.00 0.00 374 PRO A CA 6
ATOM 9473 C C . PRO A 1 3 ? -1.731 13.696 -10.789 1.00 0.00 374 PRO A C 6
ATOM 9474 O O . PRO A 1 3 ? -2.285 14.297 -11.709 1.00 0.00 374 PRO A O 6
ATOM 9485 N N . THR A 1 4 ? -2.394 13.190 -9.754 1.00 0.00 375 THR A N 6
ATOM 9486 C CA . THR A 1 4 ? -3.841 13.322 -9.644 1.00 0.00 375 THR A CA 6
ATOM 9487 C C . THR A 1 4 ? -4.262 13.696 -8.226 1.00 0.00 375 THR A C 6
ATOM 9488 O O . THR A 1 4 ? -4.692 14.824 -7.982 1.00 0.00 375 THR A O 6
ATOM 9499 N N . GLU A 1 5 ? -4.143 12.750 -7.293 1.00 0.00 376 GLU A N 6
ATOM 9500 C CA . GLU A 1 5 ? -4.518 13.003 -5.904 1.00 0.00 376 GLU A CA 6
ATOM 9501 C C . GLU A 1 5 ? -4.190 11.821 -4.996 1.00 0.00 376 GLU A C 6
ATOM 9502 O O . GLU A 1 5 ? -3.668 12.009 -3.898 1.00 0.00 376 GLU A O 6
ATOM 9514 N N . VAL A 1 6 ? -4.494 10.603 -5.446 1.00 0.00 377 VAL A N 6
ATOM 9515 C CA . VAL A 1 6 ? -4.229 9.418 -4.632 1.00 0.00 377 VAL A CA 6
ATOM 9516 C C . VAL A 1 6 ? -3.111 8.567 -5.231 1.00 0.00 377 VAL A C 6
ATOM 9517 O O . VAL A 1 6 ? -2.829 8.649 -6.427 1.00 0.00 377 VAL A O 6
ATOM 9530 N N . LEU A 1 7 ? -2.476 7.751 -4.391 1.00 0.00 378 LEU A N 6
ATOM 9531 C CA . LEU A 1 7 ? -1.383 6.894 -4.834 1.00 0.00 378 LEU A CA 6
ATOM 9532 C C . LEU A 1 7 ? -1.869 5.471 -5.091 1.00 0.00 378 LEU A C 6
ATOM 9533 O O . LEU A 1 7 ? -2.821 5.006 -4.465 1.00 0.00 378 LEU A O 6
ATOM 9549 N N . CYS A 1 8 ? -1.206 4.790 -6.019 1.00 0.00 379 CYS A N 6
ATOM 9550 C CA . CYS A 1 8 ? -1.555 3.416 -6.363 1.00 0.00 379 CYS A CA 6
ATOM 9551 C C . CYS A 1 8 ? -0.295 2.577 -6.540 1.00 0.00 379 CYS A C 6
ATOM 9552 O O . CYS A 1 8 ? 0.269 2.508 -7.632 1.00 0.00 379 CYS A O 6
ATOM 9560 N N . LEU A 1 9 ? 0.143 1.947 -5.457 1.00 0.00 380 LEU A N 6
ATOM 9561 C CA . LEU A 1 9 ? 1.342 1.119 -5.481 1.00 0.00 380 LEU A CA 6
ATOM 9562 C C . LEU A 1 9 ? 0.999 -0.336 -5.792 1.00 0.00 380 LEU A C 6
ATOM 9563 O O . LEU A 1 9 ? 0.075 -0.904 -5.211 1.00 0.00 380 LEU A O 6
ATOM 9579 N N . MET A 1 10 ? 1.751 -0.935 -6.711 1.00 0.00 381 MET A N 6
ATOM 9580 C CA . MET A 1 10 ? 1.523 -2.324 -7.094 1.00 0.00 381 MET A CA 6
ATOM 9581 C C . MET A 1 10 ? 2.820 -3.128 -7.057 1.00 0.00 381 MET A C 6
ATOM 9582 O O . MET A 1 10 ? 3.913 -2.565 -6.960 1.00 0.00 381 MET A O 6
ATOM 9596 N N . ASN A 1 11 ? 2.683 -4.450 -7.138 1.00 0.00 382 ASN A N 6
ATOM 9597 C CA . ASN A 1 11 ? 3.829 -5.354 -7.115 1.00 0.00 382 ASN A CA 6
ATOM 9598 C C . ASN A 1 11 ? 4.609 -5.222 -5.809 1.00 0.00 382 ASN A C 6
ATOM 9599 O O . ASN A 1 11 ? 5.783 -4.848 -5.808 1.00 0.00 382 ASN A O 6
ATOM 9610 N N . MET A 1 12 ? 3.948 -5.534 -4.697 1.00 0.00 383 MET A N 6
ATOM 9611 C CA . MET A 1 12 ? 4.578 -5.454 -3.383 1.00 0.00 383 MET A CA 6
ATOM 9612 C C . MET A 1 12 ? 3.733 -6.155 -2.322 1.00 0.00 383 MET A C 6
ATOM 9613 O O . MET A 1 12 ? 3.927 -5.943 -1.125 1.00 0.00 383 MET A O 6
ATOM 9627 N N . VAL A 1 13 ? 2.799 -6.992 -2.765 1.00 0.00 384 VAL A N 6
ATOM 9628 C CA . VAL A 1 13 ? 1.930 -7.724 -1.848 1.00 0.00 384 VAL A CA 6
ATOM 9629 C C . VAL A 1 13 ? 1.568 -9.094 -2.405 1.00 0.00 384 VAL A C 6
ATOM 9630 O O . VAL A 1 13 ? 1.320 -9.245 -3.601 1.00 0.00 384 VAL A O 6
ATOM 9643 N N . LEU A 1 14 ? 1.538 -10.090 -1.526 1.00 0.00 385 LEU A N 6
ATOM 9644 C CA . LEU A 1 14 ? 1.196 -11.450 -1.920 1.00 0.00 385 LEU A CA 6
ATOM 9645 C C . LEU A 1 14 ? -0.201 -11.812 -1.419 1.00 0.00 385 LEU A C 6
ATOM 9646 O O . LEU A 1 14 ? -0.638 -11.312 -0.383 1.00 0.00 385 LEU A O 6
ATOM 9662 N N . PRO A 1 15 ? -0.922 -12.689 -2.141 1.00 0.00 386 PRO A N 6
ATOM 9663 C CA . PRO A 1 15 ? -2.272 -13.101 -1.746 1.00 0.00 386 PRO A CA 6
ATOM 9664 C C . PRO A 1 15 ? -2.275 -13.860 -0.426 1.00 0.00 386 PRO A C 6
ATOM 9665 O O . PRO A 1 15 ? -3.288 -13.910 0.272 1.00 0.00 386 PRO A O 6
ATOM 9676 N N . GLU A 1 16 ? -1.134 -14.452 -0.089 1.00 0.00 387 GLU A N 6
ATOM 9677 C CA . GLU A 1 16 ? -1.001 -15.199 1.156 1.00 0.00 387 GLU A CA 6
ATOM 9678 C C . GLU A 1 16 ? -0.988 -14.243 2.342 1.00 0.00 387 GLU A C 6
ATOM 9679 O O . GLU A 1 16 ? -1.271 -14.634 3.475 1.00 0.00 387 GLU A O 6
ATOM 9691 N N . GLU A 1 17 ? -0.652 -12.985 2.068 1.00 0.00 388 GLU A N 6
ATOM 9692 C CA . GLU A 1 17 ? -0.604 -11.960 3.104 1.00 0.00 388 GLU A CA 6
ATOM 9693 C C . GLU A 1 17 ? -1.952 -11.260 3.224 1.00 0.00 388 GLU A C 6
ATOM 9694 O O . GLU A 1 17 ? -2.399 -10.937 4.325 1.00 0.00 388 GLU A O 6
ATOM 9706 N N . LEU A 1 18 ? -2.599 -11.029 2.085 1.00 0.00 389 LEU A N 6
ATOM 9707 C CA . LEU A 1 18 ? -3.902 -10.376 2.067 1.00 0.00 389 LEU A CA 6
ATOM 9708 C C . LEU A 1 18 ? -5.010 -11.401 2.277 1.00 0.00 389 LEU A C 6
ATOM 9709 O O . LEU A 1 18 ? -6.078 -11.317 1.670 1.00 0.00 389 LEU A O 6
ATOM 9725 N N . LEU A 1 19 ? -4.741 -12.368 3.147 1.00 0.00 390 LEU A N 6
ATOM 9726 C CA . LEU A 1 19 ? -5.700 -13.420 3.450 1.00 0.00 390 LEU A CA 6
ATOM 9727 C C . LEU A 1 19 ? -5.778 -13.659 4.953 1.00 0.00 390 LEU A C 6
ATOM 9728 O O . LEU A 1 19 ? -6.797 -14.116 5.469 1.00 0.00 390 LEU A O 6
ATOM 9744 N N . ASP A 1 20 ? -4.689 -13.346 5.648 1.00 0.00 391 ASP A N 6
ATOM 9745 C CA . ASP A 1 20 ? -4.626 -13.518 7.094 1.00 0.00 391 ASP A CA 6
ATOM 9746 C C . ASP A 1 20 ? -4.926 -12.201 7.803 1.00 0.00 391 ASP A C 6
ATOM 9747 O O . ASP A 1 20 ? -4.720 -11.125 7.242 1.00 0.00 391 ASP A O 6
ATOM 9756 N N . ASP A 1 21 ? -5.415 -12.291 9.034 1.00 0.00 392 ASP A N 6
ATOM 9757 C CA . ASP A 1 21 ? -5.744 -11.101 9.813 1.00 0.00 392 ASP A CA 6
ATOM 9758 C C . ASP A 1 21 ? -4.485 -10.453 10.380 1.00 0.00 392 ASP A C 6
ATOM 9759 O O . ASP A 1 21 ? -4.400 -9.229 10.486 1.00 0.00 392 ASP A O 6
ATOM 9768 N N . GLU A 1 22 ? -3.506 -11.281 10.736 1.00 0.00 393 GLU A N 6
ATOM 9769 C CA . GLU A 1 22 ? -2.253 -10.784 11.294 1.00 0.00 393 GLU A CA 6
ATOM 9770 C C . GLU A 1 22 ? -1.365 -10.206 10.199 1.00 0.00 393 GLU A C 6
ATOM 9771 O O . GLU A 1 22 ? -0.816 -9.115 10.345 1.00 0.00 393 GLU A O 6
ATOM 9783 N N . GLU A 1 23 ? -1.230 -10.945 9.103 1.00 0.00 394 GLU A N 6
ATOM 9784 C CA . GLU A 1 23 ? -0.409 -10.504 7.981 1.00 0.00 394 GLU A CA 6
ATOM 9785 C C . GLU A 1 23 ? -0.928 -9.185 7.419 1.00 0.00 394 GLU A C 6
ATOM 9786 O O . GLU A 1 23 ? -0.153 -8.272 7.132 1.00 0.00 394 GLU A O 6
ATOM 9798 N N . TYR A 1 24 ? -2.244 -9.095 7.259 1.00 0.00 395 TYR A N 6
ATOM 9799 C CA . TYR A 1 24 ? -2.874 -7.891 6.741 1.00 0.00 395 TYR A CA 6
ATOM 9800 C C . TYR A 1 24 ? -2.565 -6.692 7.632 1.00 0.00 395 TYR A C 6
ATOM 9801 O O . TYR A 1 24 ? -2.130 -5.647 7.150 1.00 0.00 395 TYR A O 6
ATOM 9819 N N . GLU A 1 25 ? -2.792 -6.853 8.932 1.00 0.00 396 GLU A N 6
ATOM 9820 C CA . GLU A 1 25 ? -2.540 -5.785 9.894 1.00 0.00 396 GLU A CA 6
ATOM 9821 C C . GLU A 1 25 ? -1.080 -5.342 9.852 1.00 0.00 396 GLU A C 6
ATOM 9822 O O . GLU A 1 25 ? -0.764 -4.185 10.134 1.00 0.00 396 GLU A O 6
ATOM 9834 N N . GLU A 1 26 ? -0.194 -6.266 9.495 1.00 0.00 397 GLU A N 6
ATOM 9835 C CA . GLU A 1 26 ? 1.234 -5.973 9.421 1.00 0.00 397 GLU A CA 6
ATOM 9836 C C . GLU A 1 26 ? 1.539 -4.999 8.287 1.00 0.00 397 GLU A C 6
ATOM 9837 O O . GLU A 1 26 ? 2.289 -4.039 8.467 1.00 0.00 397 GLU A O 6
ATOM 9849 N N . ILE A 1 27 ? 0.956 -5.251 7.120 1.00 0.00 398 ILE A N 6
ATOM 9850 C CA . ILE A 1 27 ? 1.172 -4.395 5.958 1.00 0.00 398 ILE A CA 6
ATOM 9851 C C . ILE A 1 27 ? 0.501 -3.039 6.138 1.00 0.00 398 ILE A C 6
ATOM 9852 O O . ILE A 1 27 ? 1.138 -2.000 5.991 1.00 0.00 398 ILE A O 6
ATOM 9868 N N . VAL A 1 28 ? -0.792 -3.057 6.445 1.00 0.00 399 VAL A N 6
ATOM 9869 C CA . VAL A 1 28 ? -1.554 -1.828 6.643 1.00 0.00 399 VAL A CA 6
ATOM 9870 C C . VAL A 1 28 ? -0.844 -0.875 7.605 1.00 0.00 399 VAL A C 6
ATOM 9871 O O . VAL A 1 28 ? -0.861 0.341 7.410 1.00 0.00 399 VAL A O 6
ATOM 9884 N N . GLU A 1 29 ? -0.220 -1.431 8.639 1.00 0.00 400 GLU A N 6
ATOM 9885 C CA . GLU A 1 29 ? 0.484 -0.623 9.631 1.00 0.00 400 GLU A CA 6
ATOM 9886 C C . GLU A 1 29 ? 1.740 0.019 9.048 1.00 0.00 400 GLU A C 6
ATOM 9887 O O . GLU A 1 29 ? 1.880 1.242 9.051 1.00 0.00 400 GLU A O 6
ATOM 9899 N N . ASP A 1 30 ? 2.655 -0.811 8.551 1.00 0.00 401 ASP A N 6
ATOM 9900 C CA . ASP A 1 30 ? 3.905 -0.322 7.975 1.00 0.00 401 ASP A CA 6
ATOM 9901 C C . ASP A 1 30 ? 3.646 0.623 6.803 1.00 0.00 401 ASP A C 6
ATOM 9902 O O . ASP A 1 30 ? 4.127 1.754 6.791 1.00 0.00 401 ASP A O 6
ATOM 9911 N N . VAL A 1 31 ? 2.889 0.145 5.821 1.00 0.00 402 VAL A N 6
ATOM 9912 C CA . VAL A 1 31 ? 2.562 0.935 4.638 1.00 0.00 402 VAL A CA 6
ATOM 9913 C C . VAL A 1 31 ? 2.027 2.317 5.015 1.00 0.00 402 VAL A C 6
ATOM 9914 O O . VAL A 1 31 ? 2.402 3.319 4.410 1.00 0.00 402 VAL A O 6
ATOM 9927 N N . ARG A 1 32 ? 1.153 2.364 6.017 1.00 0.00 403 ARG A N 6
ATOM 9928 C CA . ARG A 1 32 ? 0.572 3.628 6.459 1.00 0.00 403 ARG A CA 6
ATOM 9929 C C . ARG A 1 32 ? 1.613 4.512 7.135 1.00 0.00 403 ARG A C 6
ATOM 9930 O O . ARG A 1 32 ? 1.630 5.727 6.940 1.00 0.00 403 ARG A O 6
ATOM 9951 N N . ASP A 1 33 ? 2.480 3.897 7.932 1.00 0.00 404 ASP A N 6
ATOM 9952 C CA . ASP A 1 33 ? 3.522 4.630 8.641 1.00 0.00 404 ASP A CA 6
ATOM 9953 C C . ASP A 1 33 ? 4.495 5.287 7.667 1.00 0.00 404 ASP A C 6
ATOM 9954 O O . ASP A 1 33 ? 4.831 6.462 7.812 1.00 0.00 404 ASP A O 6
ATOM 9963 N N . GLU A 1 34 ? 4.939 4.523 6.673 1.00 0.00 405 GLU A N 6
ATOM 9964 C CA . GLU A 1 34 ? 5.883 5.025 5.680 1.00 0.00 405 GLU A CA 6
ATOM 9965 C C . GLU A 1 34 ? 5.230 6.043 4.749 1.00 0.00 405 GLU A C 6
ATOM 9966 O O . GLU A 1 34 ? 5.830 7.064 4.419 1.00 0.00 405 GLU A O 6
ATOM 9978 N N . CYS A 1 35 ? 4.000 5.762 4.329 1.00 0.00 406 CYS A N 6
ATOM 9979 C CA . CYS A 1 35 ? 3.276 6.660 3.434 1.00 0.00 406 CYS A CA 6
ATOM 9980 C C . CYS A 1 35 ? 2.992 7.991 4.121 1.00 0.00 406 CYS A C 6
ATOM 9981 O O . CYS A 1 35 ? 2.916 9.034 3.473 1.00 0.00 406 CYS A O 6
ATOM 9989 N N . SER A 1 36 ? 2.837 7.945 5.442 1.00 0.00 407 SER A N 6
ATOM 9990 C CA . SER A 1 36 ? 2.564 9.146 6.226 1.00 0.00 407 SER A CA 6
ATOM 9991 C C . SER A 1 36 ? 3.864 9.797 6.694 1.00 0.00 407 SER A C 6
ATOM 9992 O O . SER A 1 36 ? 3.919 10.394 7.769 1.00 0.00 407 SER A O 6
ATOM 10000 N N . LYS A 1 37 ? 4.906 9.678 5.876 1.00 0.00 408 LYS A N 6
ATOM 10001 C CA . LYS A 1 37 ? 6.207 10.254 6.203 1.00 0.00 408 LYS A CA 6
ATOM 10002 C C . LYS A 1 37 ? 6.548 11.382 5.239 1.00 0.00 408 LYS A C 6
ATOM 10003 O O . LYS A 1 37 ? 7.439 12.189 5.499 1.00 0.00 408 LYS A O 6
ATOM 10022 N N . TYR A 1 38 ? 5.827 11.427 4.125 1.00 0.00 409 TYR A N 6
ATOM 10023 C CA . TYR A 1 38 ? 6.041 12.453 3.115 1.00 0.00 409 TYR A CA 6
ATOM 10024 C C . TYR A 1 38 ? 4.964 13.523 3.221 1.00 0.00 409 TYR A C 6
ATOM 10025 O O . TYR A 1 38 ? 5.097 14.613 2.665 1.00 0.00 409 TYR A O 6
ATOM 10043 N N . GLY A 1 39 ? 3.897 13.198 3.943 1.00 0.00 410 GLY A N 6
ATOM 10044 C CA . GLY A 1 39 ? 2.805 14.134 4.115 1.00 0.00 410 GLY A CA 6
ATOM 10045 C C . GLY A 1 39 ? 1.640 13.536 4.876 1.00 0.00 410 GLY A C 6
ATOM 10046 O O . GLY A 1 39 ? 1.831 12.810 5.852 1.00 0.00 410 GLY A O 6
ATOM 10050 N N . LEU A 1 40 ? 0.429 13.843 4.425 1.00 0.00 411 LEU A N 6
ATOM 10051 C CA . LEU A 1 40 ? -0.779 13.336 5.065 1.00 0.00 411 LEU A CA 6
ATOM 10052 C C . LEU A 1 40 ? -1.532 12.386 4.139 1.00 0.00 411 LEU A C 6
ATOM 10053 O O . LEU A 1 40 ? -1.759 12.696 2.969 1.00 0.00 411 LEU A O 6
ATOM 10069 N N . VAL A 1 41 ? -1.917 11.229 4.669 1.00 0.00 412 VAL A N 6
ATOM 10070 C CA . VAL A 1 41 ? -2.656 10.242 3.891 1.00 0.00 412 VAL A CA 6
ATOM 10071 C C . VAL A 1 41 ? -4.025 9.983 4.516 1.00 0.00 412 VAL A C 6
ATOM 10072 O O . VAL A 1 41 ? -4.126 9.447 5.619 1.00 0.00 412 VAL A O 6
ATOM 10085 N N . LYS A 1 42 ? -5.075 10.383 3.801 1.00 0.00 413 LYS A N 6
ATOM 10086 C CA . LYS A 1 42 ? -6.444 10.207 4.275 1.00 0.00 413 LYS A CA 6
ATOM 10087 C C . LYS A 1 42 ? -6.679 8.788 4.780 1.00 0.00 413 LYS A C 6
ATOM 10088 O O . LYS A 1 42 ? -7.098 8.590 5.922 1.00 0.00 413 LYS A O 6
ATOM 10107 N N . SER A 1 43 ? -6.407 7.800 3.931 1.00 0.00 414 SER A N 6
ATOM 10108 C CA . SER A 1 43 ? -6.602 6.403 4.312 1.00 0.00 414 SER A CA 6
ATOM 10109 C C . SER A 1 43 ? -5.919 5.451 3.333 1.00 0.00 414 SER A C 6
ATOM 10110 O O . SER A 1 43 ? -5.183 5.877 2.444 1.00 0.00 414 SER A O 6
ATOM 10118 N N . ILE A 1 44 ? -6.169 4.154 3.515 1.00 0.00 415 ILE A N 6
ATOM 10119 C CA . ILE A 1 44 ? -5.592 3.127 2.652 1.00 0.00 415 ILE A CA 6
ATOM 10120 C C . ILE A 1 44 ? -6.617 2.038 2.346 1.00 0.00 415 ILE A C 6
ATOM 10121 O O . ILE A 1 44 ? -7.476 1.731 3.173 1.00 0.00 415 ILE A O 6
ATOM 10137 N N . GLU A 1 45 ? -6.521 1.459 1.154 1.00 0.00 416 GLU A N 6
ATOM 10138 C CA . GLU A 1 45 ? -7.436 0.401 0.741 1.00 0.00 416 GLU A CA 6
ATOM 10139 C C . GLU A 1 45 ? -6.670 -0.754 0.099 1.00 0.00 416 GLU A C 6
ATOM 10140 O O . GLU A 1 45 ? -5.902 -0.555 -0.845 1.00 0.00 416 GLU A O 6
ATOM 10152 N N . ILE A 1 46 ? -6.883 -1.960 0.622 1.00 0.00 417 ILE A N 6
ATOM 10153 C CA . ILE A 1 46 ? -6.210 -3.151 0.112 1.00 0.00 417 ILE A CA 6
ATOM 10154 C C . ILE A 1 46 ? -7.180 -4.327 -0.003 1.00 0.00 417 ILE A C 6
ATOM 10155 O O . ILE A 1 46 ? -8.013 -4.534 0.880 1.00 0.00 417 ILE A O 6
ATOM 10171 N N . PRO A 1 47 ? -7.093 -5.115 -1.094 1.00 0.00 418 PRO A N 6
ATOM 10172 C CA . PRO A 1 47 ? -7.968 -6.275 -1.293 1.00 0.00 418 PRO A CA 6
ATOM 10173 C C . PRO A 1 47 ? -7.597 -7.436 -0.378 1.00 0.00 418 PRO A C 6
ATOM 10174 O O . PRO A 1 47 ? -6.420 -7.679 -0.113 1.00 0.00 418 PRO A O 6
ATOM 10185 N N . ARG A 1 48 ? -8.608 -8.150 0.104 1.00 0.00 419 ARG A N 6
ATOM 10186 C CA . ARG A 1 48 ? -8.397 -9.283 0.989 1.00 0.00 419 ARG A CA 6
ATOM 10187 C C . ARG A 1 48 ? -9.471 -10.331 0.734 1.00 0.00 419 ARG A C 6
ATOM 10188 O O . ARG A 1 48 ? -10.485 -10.376 1.431 1.00 0.00 419 ARG A O 6
ATOM 10209 N N . PRO A 1 49 ? -9.262 -11.184 -0.283 1.00 0.00 420 PRO A N 6
ATOM 10210 C CA . PRO A 1 49 ? -10.220 -12.226 -0.645 1.00 0.00 420 PRO A CA 6
ATOM 10211 C C . PRO A 1 49 ? -10.819 -12.902 0.584 1.00 0.00 420 PRO A C 6
ATOM 10212 O O . PRO A 1 49 ? -10.093 -13.287 1.500 1.00 0.00 420 PRO A O 6
ATOM 10223 N N . VAL A 1 50 ? -12.145 -13.042 0.607 1.00 0.00 421 VAL A N 6
ATOM 10224 C CA . VAL A 1 50 ? -12.809 -13.664 1.747 1.00 0.00 421 VAL A CA 6
ATOM 10225 C C . VAL A 1 50 ? -12.355 -15.101 1.925 1.00 0.00 421 VAL A C 6
ATOM 10226 O O . VAL A 1 50 ? -12.889 -16.013 1.300 1.00 0.00 421 VAL A O 6
ATOM 10239 N N . ASP A 1 51 ? -11.366 -15.297 2.790 1.00 0.00 422 ASP A N 6
ATOM 10240 C CA . ASP A 1 51 ? -10.827 -16.624 3.030 1.00 0.00 422 ASP A CA 6
ATOM 10241 C C . ASP A 1 51 ? -10.384 -17.210 1.701 1.00 0.00 422 ASP A C 6
ATOM 10242 O O . ASP A 1 51 ? -10.233 -18.423 1.548 1.00 0.00 422 ASP A O 6
ATOM 10251 N N . GLY A 1 52 ? -10.180 -16.311 0.742 1.00 0.00 423 GLY A N 6
ATOM 10252 C CA . GLY A 1 52 ? -9.779 -16.695 -0.589 1.00 0.00 423 GLY A CA 6
ATOM 10253 C C . GLY A 1 52 ? -10.944 -16.642 -1.557 1.00 0.00 423 GLY A C 6
ATOM 10254 O O . GLY A 1 52 ? -11.057 -17.484 -2.447 1.00 0.00 423 GLY A O 6
ATOM 10258 N N . VAL A 1 53 ? -11.819 -15.646 -1.384 1.00 0.00 424 VAL A N 6
ATOM 10259 C CA . VAL A 1 53 ? -12.985 -15.509 -2.247 1.00 0.00 424 VAL A CA 6
ATOM 10260 C C . VAL A 1 53 ? -12.750 -14.510 -3.383 1.00 0.00 424 VAL A C 6
ATOM 10261 O O . VAL A 1 53 ? -12.513 -14.903 -4.525 1.00 0.00 424 VAL A O 6
ATOM 10274 N N . GLU A 1 54 ? -12.818 -13.218 -3.064 1.00 0.00 425 GLU A N 6
ATOM 10275 C CA . GLU A 1 54 ? -12.643 -12.175 -4.061 1.00 0.00 425 GLU A CA 6
ATOM 10276 C C . GLU A 1 54 ? -11.174 -11.916 -4.364 1.00 0.00 425 GLU A C 6
ATOM 10277 O O . GLU A 1 54 ? -10.487 -11.227 -3.614 1.00 0.00 425 GLU A O 6
ATOM 10289 N N . VAL A 1 55 ? -10.706 -12.466 -5.481 1.00 0.00 426 VAL A N 6
ATOM 10290 C CA . VAL A 1 55 ? -9.327 -12.276 -5.917 1.00 0.00 426 VAL A CA 6
ATOM 10291 C C . VAL A 1 55 ? -9.297 -11.669 -7.319 1.00 0.00 426 VAL A C 6
ATOM 10292 O O . VAL A 1 55 ? -8.876 -12.313 -8.279 1.00 0.00 426 VAL A O 6
ATOM 10305 N N . PRO A 1 56 ? -9.749 -10.413 -7.443 1.00 0.00 427 PRO A N 6
ATOM 10306 C CA . PRO A 1 56 ? -9.803 -9.694 -8.701 1.00 0.00 427 PRO A CA 6
ATOM 10307 C C . PRO A 1 56 ? -8.559 -8.840 -8.921 1.00 0.00 427 PRO A C 6
ATOM 10308 O O . PRO A 1 56 ? -8.652 -7.645 -9.204 1.00 0.00 427 PRO A O 6
ATOM 10319 N N . GLY A 1 57 ? -7.396 -9.465 -8.788 1.00 0.00 428 GLY A N 6
ATOM 10320 C CA . GLY A 1 57 ? -6.145 -8.753 -8.957 1.00 0.00 428 GLY A CA 6
ATOM 10321 C C . GLY A 1 57 ? -5.485 -8.452 -7.628 1.00 0.00 428 GLY A C 6
ATOM 10322 O O . GLY A 1 57 ? -4.742 -7.478 -7.502 1.00 0.00 428 GLY A O 6
ATOM 10326 N N . CYS A 1 58 ? -5.765 -9.292 -6.634 1.00 0.00 429 CYS A N 6
ATOM 10327 C CA . CYS A 1 58 ? -5.203 -9.125 -5.298 1.00 0.00 429 CYS A CA 6
ATOM 10328 C C . CYS A 1 58 ? -3.686 -8.974 -5.359 1.00 0.00 429 CYS A C 6
ATOM 10329 O O . CYS A 1 58 ? -2.979 -9.878 -5.806 1.00 0.00 429 CYS A O 6
ATOM 10337 N N . GLY A 1 59 ? -3.194 -7.824 -4.908 1.00 0.00 430 GLY A N 6
ATOM 10338 C CA . GLY A 1 59 ? -1.765 -7.569 -4.921 1.00 0.00 430 GLY A CA 6
ATOM 10339 C C . GLY A 1 59 ? -1.434 -6.133 -5.279 1.00 0.00 430 GLY A C 6
ATOM 10340 O O . GLY A 1 59 ? -0.285 -5.812 -5.587 1.00 0.00 430 GLY A O 6
ATOM 10344 N N . LYS A 1 60 ? -2.442 -5.265 -5.238 1.00 0.00 431 LYS A N 6
ATOM 10345 C CA . LYS A 1 60 ? -2.252 -3.855 -5.562 1.00 0.00 431 LYS A CA 6
ATOM 10346 C C . LYS A 1 60 ? -2.860 -2.962 -4.483 1.00 0.00 431 LYS A C 6
ATOM 10347 O O . LYS A 1 60 ? -4.082 -2.892 -4.339 1.00 0.00 431 LYS A O 6
ATOM 10366 N N . ILE A 1 61 ? -2.002 -2.283 -3.728 1.00 0.00 432 ILE A N 6
ATOM 10367 C CA . ILE A 1 61 ? -2.458 -1.391 -2.666 1.00 0.00 432 ILE A CA 6
ATOM 10368 C C . ILE A 1 61 ? -2.515 0.054 -3.146 1.00 0.00 432 ILE A C 6
ATOM 10369 O O . ILE A 1 61 ? -1.698 0.479 -3.962 1.00 0.00 432 ILE A O 6
ATOM 10385 N N . PHE A 1 62 ? -3.483 0.807 -2.635 1.00 0.00 433 PHE A N 6
ATOM 10386 C CA . PHE A 1 62 ? -3.630 2.210 -3.003 1.00 0.00 433 PHE A CA 6
ATOM 10387 C C . PHE A 1 62 ? -4.163 3.015 -1.824 1.00 0.00 433 PHE A C 6
ATOM 10388 O O . PHE A 1 62 ? -5.076 2.579 -1.122 1.00 0.00 433 PHE A O 6
ATOM 10405 N N . VAL A 1 63 ? -3.581 4.190 -1.609 1.00 0.00 434 VAL A N 6
ATOM 10406 C CA . VAL A 1 63 ? -3.973 5.049 -0.498 1.00 0.00 434 VAL A CA 6
ATOM 10407 C C . VAL A 1 63 ? -4.546 6.376 -0.983 1.00 0.00 434 VAL A C 6
ATOM 10408 O O . VAL A 1 63 ? -4.210 6.851 -2.068 1.00 0.00 434 VAL A O 6
ATOM 10421 N N . GLU A 1 64 ? -5.415 6.964 -0.169 1.00 0.00 435 GLU A N 6
ATOM 10422 C CA . GLU A 1 64 ? -6.016 8.247 -0.494 1.00 0.00 435 GLU A CA 6
ATOM 10423 C C . GLU A 1 64 ? -5.217 9.363 0.160 1.00 0.00 435 GLU A C 6
ATOM 10424 O O . GLU A 1 64 ? -5.183 9.475 1.385 1.00 0.00 435 GLU A O 6
ATOM 10436 N N . PHE A 1 65 ? -4.566 10.175 -0.663 1.00 0.00 436 PHE A N 6
ATOM 10437 C CA . PHE A 1 65 ? -3.754 11.281 -0.168 1.00 0.00 436 PHE A CA 6
ATOM 10438 C C . PHE A 1 65 ? -4.584 12.551 -0.009 1.00 0.00 436 PHE A C 6
ATOM 10439 O O . PHE A 1 65 ? -5.753 12.595 -0.396 1.00 0.00 436 PHE A O 6
ATOM 10456 N N . THR A 1 66 ? -3.969 13.582 0.564 1.00 0.00 437 THR A N 6
ATOM 10457 C CA . THR A 1 66 ? -4.644 14.858 0.774 1.00 0.00 437 THR A CA 6
ATOM 10458 C C . THR A 1 66 ? -4.175 15.897 -0.239 1.00 0.00 437 THR A C 6
ATOM 10459 O O . THR A 1 66 ? -4.964 16.709 -0.723 1.00 0.00 437 THR A O 6
ATOM 10470 N N . SER A 1 67 ? -2.883 15.865 -0.555 1.00 0.00 438 SER A N 6
ATOM 10471 C CA . SER A 1 67 ? -2.303 16.801 -1.513 1.00 0.00 438 SER A CA 6
ATOM 10472 C C . SER A 1 67 ? -1.349 16.082 -2.461 1.00 0.00 438 SER A C 6
ATOM 10473 O O . SER A 1 67 ? -0.611 15.185 -2.052 1.00 0.00 438 SER A O 6
ATOM 10481 N N . VAL A 1 68 ? -1.368 16.481 -3.730 1.00 0.00 439 VAL A N 6
ATOM 10482 C CA . VAL A 1 68 ? -0.507 15.872 -4.738 1.00 0.00 439 VAL A CA 6
ATOM 10483 C C . VAL A 1 68 ? 0.953 16.261 -4.530 1.00 0.00 439 VAL A C 6
ATOM 10484 O O . VAL A 1 68 ? 1.849 15.707 -5.167 1.00 0.00 439 VAL A O 6
ATOM 10497 N N . PHE A 1 69 ? 1.186 17.219 -3.636 1.00 0.00 440 PHE A N 6
ATOM 10498 C CA . PHE A 1 69 ? 2.539 17.680 -3.353 1.00 0.00 440 PHE A CA 6
ATOM 10499 C C . PHE A 1 69 ? 3.313 16.593 -2.625 1.00 0.00 440 PHE A C 6
ATOM 10500 O O . PHE A 1 69 ? 4.417 16.221 -3.028 1.00 0.00 440 PHE A O 6
ATOM 10517 N N . ASP A 1 70 ? 2.722 16.089 -1.550 1.00 0.00 441 ASP A N 6
ATOM 10518 C CA . ASP A 1 70 ? 3.340 15.030 -0.771 1.00 0.00 441 ASP A CA 6
ATOM 10519 C C . ASP A 1 70 ? 3.122 13.689 -1.462 1.00 0.00 441 ASP A C 6
ATOM 10520 O O . ASP A 1 70 ? 3.868 12.736 -1.243 1.00 0.00 441 ASP A O 6
ATOM 10529 N N . CYS A 1 71 ? 2.089 13.631 -2.302 1.00 0.00 442 CYS A N 6
ATOM 10530 C CA . CYS A 1 71 ? 1.770 12.417 -3.044 1.00 0.00 442 CYS A CA 6
ATOM 10531 C C . CYS A 1 71 ? 2.857 12.132 -4.072 1.00 0.00 442 CYS A C 6
ATOM 10532 O O . CYS A 1 71 ? 3.272 10.988 -4.260 1.00 0.00 442 CYS A O 6
ATOM 10540 N N . GLN A 1 72 ? 3.310 13.191 -4.734 1.00 0.00 443 GLN A N 6
ATOM 10541 C CA . GLN A 1 72 ? 4.356 13.080 -5.741 1.00 0.00 443 GLN A CA 6
ATOM 10542 C C . GLN A 1 72 ? 5.699 12.795 -5.077 1.00 0.00 443 GLN A C 6
ATOM 10543 O O . GLN A 1 72 ? 6.456 11.931 -5.522 1.00 0.00 443 GLN A O 6
ATOM 10557 N N . LYS A 1 73 ? 5.982 13.528 -4.005 1.00 0.00 444 LYS A N 6
ATOM 10558 C CA . LYS A 1 73 ? 7.227 13.356 -3.267 1.00 0.00 444 LYS A CA 6
ATOM 10559 C C . LYS A 1 73 ? 7.272 11.985 -2.600 1.00 0.00 444 LYS A C 6
ATOM 10560 O O . LYS A 1 73 ? 8.338 11.506 -2.213 1.00 0.00 444 LYS A O 6
ATOM 10579 N N . ALA A 1 74 ? 6.105 11.360 -2.467 1.00 0.00 445 ALA A N 6
ATOM 10580 C CA . ALA A 1 74 ? 6.005 10.044 -1.849 1.00 0.00 445 ALA A CA 6
ATOM 10581 C C . ALA A 1 74 ? 6.430 8.947 -2.818 1.00 0.00 445 ALA A C 6
ATOM 10582 O O . ALA A 1 74 ? 7.292 8.128 -2.502 1.00 0.00 445 ALA A O 6
ATOM 10589 N N . MET A 1 75 ? 5.818 8.937 -4.000 1.00 0.00 446 MET A N 6
ATOM 10590 C CA . MET A 1 75 ? 6.135 7.938 -5.014 1.00 0.00 446 MET A CA 6
ATOM 10591 C C . MET A 1 75 ? 7.612 7.997 -5.396 1.00 0.00 446 MET A C 6
ATOM 10592 O O . MET A 1 75 ? 8.223 6.977 -5.710 1.00 0.00 446 MET A O 6
ATOM 10606 N N . GLN A 1 76 ? 8.180 9.200 -5.363 1.00 0.00 447 GLN A N 6
ATOM 10607 C CA . GLN A 1 76 ? 9.584 9.393 -5.707 1.00 0.00 447 GLN A CA 6
ATOM 10608 C C . GLN A 1 76 ? 10.493 8.710 -4.690 1.00 0.00 447 GLN A C 6
ATOM 10609 O O . GLN A 1 76 ? 11.642 8.382 -4.991 1.00 0.00 447 GLN A O 6
ATOM 10623 N N . GLY A 1 77 ? 9.973 8.498 -3.486 1.00 0.00 448 GLY A N 6
ATOM 10624 C CA . GLY A 1 77 ? 10.751 7.857 -2.441 1.00 0.00 448 GLY A CA 6
ATOM 10625 C C . GLY A 1 77 ? 10.282 6.445 -2.145 1.00 0.00 448 GLY A C 6
ATOM 10626 O O . GLY A 1 77 ? 10.821 5.779 -1.261 1.00 0.00 448 GLY A O 6
ATOM 10630 N N . LEU A 1 78 ? 9.276 5.989 -2.884 1.00 0.00 449 LEU A N 6
ATOM 10631 C CA . LEU A 1 78 ? 8.737 4.647 -2.698 1.00 0.00 449 LEU A CA 6
ATOM 10632 C C . LEU A 1 78 ? 9.116 3.743 -3.867 1.00 0.00 449 LEU A C 6
ATOM 10633 O O . LEU A 1 78 ? 9.016 2.519 -3.777 1.00 0.00 449 LEU A O 6
ATOM 10649 N N . THR A 1 79 ? 9.551 4.357 -4.964 1.00 0.00 450 THR A N 6
ATOM 10650 C CA . THR A 1 79 ? 9.947 3.610 -6.153 1.00 0.00 450 THR A CA 6
ATOM 10651 C C . THR A 1 79 ? 11.345 3.022 -5.991 1.00 0.00 45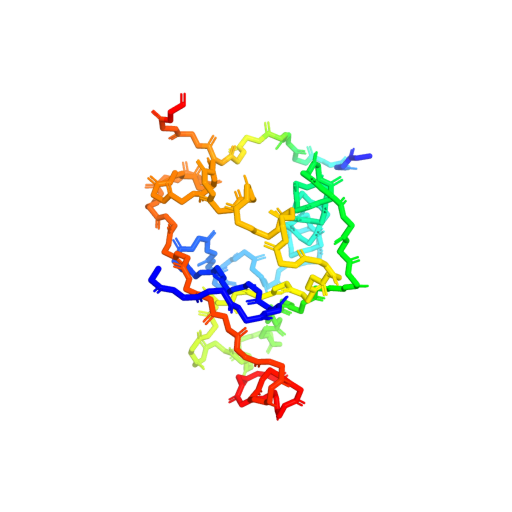0 THR A C 6
ATOM 10652 O O . THR A 1 79 ? 12.289 3.727 -5.636 1.00 0.00 450 THR A O 6
ATOM 10663 N N . GLY A 1 80 ? 11.470 1.724 -6.254 1.00 0.00 451 GLY A N 6
ATOM 10664 C CA . GLY A 1 80 ? 12.756 1.063 -6.134 1.00 0.00 451 GLY A CA 6
ATOM 10665 C C . GLY A 1 80 ? 13.008 0.538 -4.736 1.00 0.00 451 GLY A C 6
ATOM 10666 O O . GLY A 1 80 ? 14.071 -0.017 -4.455 1.00 0.00 451 GLY A O 6
ATOM 10670 N N . ARG A 1 81 ? 12.028 0.712 -3.855 1.00 0.00 452 ARG A N 6
ATOM 10671 C CA . ARG A 1 81 ? 12.146 0.253 -2.477 1.00 0.00 452 ARG A CA 6
ATOM 10672 C C . ARG A 1 81 ? 11.437 -1.084 -2.288 1.00 0.00 452 ARG A C 6
ATOM 10673 O O . ARG A 1 81 ? 10.273 -1.128 -1.890 1.00 0.00 452 ARG A O 6
ATOM 10694 N N . LYS A 1 82 ? 12.153 -2.167 -2.585 1.00 0.00 453 LYS A N 6
ATOM 10695 C CA . LYS A 1 82 ? 11.617 -3.522 -2.454 1.00 0.00 453 LYS A CA 6
ATOM 10696 C C . LYS A 1 82 ? 10.796 -3.674 -1.179 1.00 0.00 453 LYS A C 6
ATOM 10697 O O . LYS A 1 82 ? 11.220 -3.251 -0.108 1.00 0.00 453 LYS A O 6
ATOM 10716 N N . PHE A 1 83 ? 9.618 -4.278 -1.298 1.00 0.00 454 PHE A N 6
ATOM 10717 C CA . PHE A 1 83 ? 8.747 -4.481 -0.145 1.00 0.00 454 PHE A CA 6
ATOM 10718 C C . PHE A 1 83 ? 9.113 -5.763 0.599 1.00 0.00 454 PHE A C 6
ATOM 10719 O O . PHE A 1 83 ? 8.786 -5.922 1.776 1.00 0.00 454 PHE A O 6
ATOM 10736 N N . ALA A 1 84 ? 9.791 -6.674 -0.092 1.00 0.00 455 ALA A N 6
ATOM 10737 C CA . ALA A 1 84 ? 10.200 -7.940 0.505 1.00 0.00 455 ALA A CA 6
ATOM 10738 C C . ALA A 1 84 ? 11.363 -8.557 -0.263 1.00 0.00 455 ALA A C 6
ATOM 10739 O O . ALA A 1 84 ? 12.450 -8.747 0.285 1.00 0.00 455 ALA A O 6
ATOM 10746 N N . ASN A 1 85 ? 11.126 -8.870 -1.532 1.00 0.00 456 ASN A N 6
ATOM 10747 C CA . ASN A 1 85 ? 12.154 -9.463 -2.381 1.00 0.00 456 ASN A CA 6
ATOM 10748 C C . ASN A 1 85 ? 11.828 -9.249 -3.856 1.00 0.00 456 ASN A C 6
ATOM 10749 O O . ASN A 1 85 ? 12.377 -9.925 -4.727 1.00 0.00 456 ASN A O 6
ATOM 10760 N N . ARG A 1 86 ? 10.932 -8.306 -4.128 1.00 0.00 457 ARG A N 6
ATOM 10761 C CA . ARG A 1 86 ? 10.530 -8.001 -5.497 1.00 0.00 457 ARG A CA 6
ATOM 10762 C C . ARG A 1 86 ? 10.428 -6.494 -5.708 1.00 0.00 457 ARG A C 6
ATOM 10763 O O . ARG A 1 86 ? 9.961 -5.766 -4.832 1.00 0.00 457 ARG A O 6
ATOM 10784 N N . VAL A 1 87 ? 10.869 -6.032 -6.876 1.00 0.00 458 VAL A N 6
ATOM 10785 C CA . VAL A 1 87 ? 10.832 -4.611 -7.202 1.00 0.00 458 VAL A CA 6
ATOM 10786 C C . VAL A 1 87 ? 9.430 -4.041 -7.011 1.00 0.00 458 VAL A C 6
ATOM 10787 O O . VAL A 1 87 ? 8.432 -4.691 -7.325 1.00 0.00 458 VAL A O 6
ATOM 10800 N N . VAL A 1 88 ? 9.367 -2.821 -6.489 1.00 0.00 459 VAL A N 6
ATOM 10801 C CA . VAL A 1 88 ? 8.094 -2.154 -6.246 1.00 0.00 459 VAL A CA 6
ATOM 10802 C C . VAL A 1 88 ? 7.831 -1.076 -7.290 1.00 0.00 459 VAL A C 6
ATOM 10803 O O . VAL A 1 88 ? 8.670 -0.207 -7.525 1.00 0.00 459 VAL A O 6
ATOM 10816 N N . VAL A 1 89 ? 6.659 -1.140 -7.915 1.00 0.00 460 VAL A N 6
ATOM 10817 C CA . VAL A 1 89 ? 6.286 -0.168 -8.935 1.00 0.00 460 VAL A CA 6
ATOM 10818 C C . VAL A 1 89 ? 5.182 0.759 -8.433 1.00 0.00 460 VAL A C 6
ATOM 10819 O O . VAL A 1 89 ? 4.046 0.333 -8.224 1.00 0.00 460 VAL A O 6
ATOM 10832 N N . THR A 1 90 ? 5.527 2.029 -8.242 1.00 0.00 461 THR A N 6
ATOM 10833 C CA . THR A 1 90 ? 4.570 3.019 -7.766 1.00 0.00 461 THR A CA 6
ATOM 10834 C C . THR A 1 90 ? 3.863 3.698 -8.933 1.00 0.00 461 THR A C 6
ATOM 10835 O O . THR A 1 90 ? 4.465 3.936 -9.980 1.00 0.00 461 THR A O 6
ATOM 10846 N N . LYS A 1 91 ? 2.585 4.007 -8.746 1.00 0.00 462 LYS A N 6
ATOM 10847 C CA . LYS A 1 91 ? 1.799 4.659 -9.785 1.00 0.00 462 LYS A CA 6
ATOM 10848 C C . LYS A 1 91 ? 0.836 5.674 -9.184 1.00 0.00 462 LYS A C 6
ATOM 10849 O O . LYS A 1 91 ? 0.730 5.801 -7.965 1.00 0.00 462 LYS A O 6
ATOM 10868 N N . TYR A 1 92 ? 0.139 6.398 -10.052 1.00 0.00 463 TYR A N 6
ATOM 10869 C CA . TYR A 1 92 ? -0.821 7.404 -9.619 1.00 0.00 463 TYR A CA 6
ATOM 10870 C C . TYR A 1 92 ? -2.247 6.970 -9.946 1.00 0.00 463 TYR A C 6
ATOM 10871 O O . TYR A 1 92 ? -2.485 6.308 -10.956 1.00 0.00 463 TYR A O 6
ATOM 10889 N N . CYS A 1 93 ? -3.188 7.345 -9.086 1.00 0.00 464 CYS A N 6
ATOM 10890 C CA . CYS A 1 93 ? -4.589 6.996 -9.292 1.00 0.00 464 CYS A CA 6
ATOM 10891 C C . CYS A 1 93 ? -5.492 8.211 -9.102 1.00 0.00 464 CYS A C 6
ATOM 10892 O O . CYS A 1 93 ? -5.242 9.065 -8.244 1.00 0.00 464 CYS A O 6
ATOM 10900 N N . ASP A 1 94 ? -6.544 8.281 -9.912 1.00 0.00 465 ASP A N 6
ATOM 10901 C CA . ASP A 1 94 ? -7.488 9.387 -9.853 1.00 0.00 465 ASP A CA 6
ATOM 10902 C C . ASP A 1 94 ? -8.556 9.149 -8.787 1.00 0.00 465 ASP A C 6
ATOM 10903 O O . ASP A 1 94 ? -9.036 8.027 -8.625 1.00 0.00 465 ASP A O 6
ATOM 10912 N N . PRO A 1 95 ? -8.943 10.206 -8.044 1.00 0.00 466 PRO A N 6
ATOM 10913 C CA . PRO A 1 95 ? -9.965 10.109 -6.999 1.00 0.00 466 PRO A CA 6
ATOM 10914 C C . PRO A 1 95 ? -11.243 9.450 -7.509 1.00 0.00 466 PRO A C 6
ATOM 10915 O O . PRO A 1 95 ? -11.991 8.847 -6.739 1.00 0.00 466 PRO A O 6
ATOM 10926 N N . ASP A 1 96 ? -11.488 9.575 -8.811 1.00 0.00 467 ASP A N 6
ATOM 10927 C CA . ASP A 1 96 ? -12.670 8.984 -9.425 1.00 0.00 467 ASP A CA 6
ATOM 10928 C C . ASP A 1 96 ? -12.619 7.465 -9.330 1.00 0.00 467 ASP A C 6
ATOM 10929 O O . ASP A 1 96 ? -13.547 6.832 -8.825 1.00 0.00 467 ASP A O 6
ATOM 10938 N N . SER A 1 97 ? -11.526 6.884 -9.819 1.00 0.00 468 SER A N 6
ATOM 10939 C CA . SER A 1 97 ? -11.351 5.438 -9.783 1.00 0.00 468 SER A CA 6
ATOM 10940 C C . SER A 1 97 ? -11.244 4.946 -8.346 1.00 0.00 468 SER A C 6
ATOM 10941 O O . SER A 1 97 ? -11.625 3.817 -8.035 1.00 0.00 468 SER A O 6
ATOM 10949 N N . TYR A 1 98 ? -10.714 5.794 -7.469 1.00 0.00 469 TYR A N 6
ATOM 10950 C CA . TYR A 1 98 ? -10.580 5.443 -6.070 1.00 0.00 469 TYR A CA 6
ATOM 10951 C C . TYR A 1 98 ? -11.954 5.180 -5.471 1.00 0.00 469 TYR A C 6
ATOM 10952 O O . TYR A 1 98 ? -12.221 4.095 -4.955 1.00 0.00 469 TYR A O 6
ATOM 10970 N N . HIS A 1 99 ? -12.817 6.191 -5.530 1.00 0.00 470 HIS A N 6
ATOM 10971 C CA . HIS A 1 99 ? -14.173 6.065 -5.010 1.00 0.00 470 HIS A CA 6
ATOM 10972 C C . HIS A 1 99 ? -14.904 4.960 -5.754 1.00 0.00 470 HIS A C 6
ATOM 10973 O O . HIS A 1 99 ? -15.889 4.405 -5.267 1.00 0.00 470 HIS A O 6
ATOM 10988 N N . ARG A 1 100 ? -14.404 4.651 -6.945 1.00 0.00 471 ARG A N 6
ATOM 10989 C CA . ARG A 1 100 ? -14.977 3.604 -7.775 1.00 0.00 471 ARG A CA 6
ATOM 10990 C C . ARG A 1 100 ? -14.630 2.236 -7.201 1.00 0.00 471 ARG A C 6
ATOM 10991 O O . ARG A 1 100 ? -15.360 1.264 -7.400 1.00 0.00 471 ARG A O 6
ATOM 11012 N N . ARG A 1 101 ? -13.511 2.176 -6.480 1.00 0.00 472 ARG A N 6
ATOM 11013 C CA . ARG A 1 101 ? -13.052 0.934 -5.869 1.00 0.00 472 ARG A CA 6
ATOM 11014 C C . ARG A 1 101 ? -13.042 -0.203 -6.885 1.00 0.00 472 ARG A C 6
ATOM 11015 O O . ARG A 1 101 ? -13.392 -1.337 -6.563 1.00 0.00 472 ARG A O 6
ATOM 11036 N N . ASP A 1 102 ? -12.637 0.113 -8.114 1.00 0.00 473 ASP A N 6
ATOM 11037 C CA . ASP A 1 102 ? -12.574 -0.877 -9.187 1.00 0.00 473 ASP A CA 6
ATOM 11038 C C . ASP A 1 102 ? -11.783 -2.112 -8.761 1.00 0.00 473 ASP A C 6
ATOM 11039 O O . ASP A 1 102 ? -11.871 -3.165 -9.393 1.00 0.00 473 ASP A O 6
ATOM 11048 N N . PHE A 1 103 ? -11.008 -1.977 -7.691 1.00 0.00 474 PHE A N 6
ATOM 11049 C CA . PHE A 1 103 ? -10.206 -3.084 -7.182 1.00 0.00 474 PHE A CA 6
ATOM 11050 C C . PHE A 1 103 ? -10.922 -3.787 -6.034 1.00 0.00 474 PHE A C 6
ATOM 11051 O O . PHE A 1 103 ? -10.921 -5.016 -5.950 1.00 0.00 474 PHE A O 6
ATOM 11068 N N . TRP A 1 104 ? -11.531 -2.987 -5.157 1.00 0.00 475 TRP A N 6
ATOM 11069 C CA . TRP A 1 104 ? -12.261 -3.491 -3.990 1.00 0.00 475 TRP A CA 6
ATOM 11070 C C . TRP A 1 104 ? -11.515 -4.633 -3.299 1.00 0.00 475 TRP A C 6
ATOM 11071 O O . TRP A 1 104 ? -12.165 -5.402 -2.561 1.00 0.00 475 TRP A O 6
ATOM 11093 N N . PRO B 2 1 ? 8.040 -2.577 20.019 1.00 0.00 13 PRO B N 6
ATOM 11094 C CA . PRO B 2 1 ? 9.080 -3.449 19.465 1.00 0.00 13 PRO B CA 6
ATOM 11095 C C . PRO B 2 1 ? 8.566 -4.306 18.312 1.00 0.00 13 PRO B C 6
ATOM 11096 O O . PRO B 2 1 ? 9.350 -4.859 17.542 1.00 0.00 13 PRO B O 6
ATOM 11107 N N . SER B 2 2 ? 7.245 -4.412 18.201 1.00 0.00 14 SER B N 6
ATOM 11108 C CA . SER B 2 2 ? 6.631 -5.204 17.141 1.00 0.00 14 SER B CA 6
ATOM 11109 C C . SER B 2 2 ? 6.730 -4.488 15.799 1.00 0.00 14 SER B C 6
ATOM 11110 O O . SER B 2 2 ? 7.061 -3.302 15.741 1.00 0.00 14 SER B O 6
ATOM 11118 N N . LYS B 2 3 ? 6.443 -5.216 14.725 1.00 0.00 15 LYS B N 6
ATOM 11119 C CA . LYS B 2 3 ? 6.497 -4.657 13.377 1.00 0.00 15 LYS B CA 6
ATOM 11120 C C . LYS B 2 3 ? 7.876 -4.077 13.080 1.00 0.00 15 LYS B C 6
ATOM 11121 O O . LYS B 2 3 ? 7.998 -3.052 12.408 1.00 0.00 15 LYS B O 6
ATOM 11140 N N . LYS B 2 4 ? 8.913 -4.737 13.586 1.00 0.00 16 LYS B N 6
ATOM 11141 C CA . LYS B 2 4 ? 10.283 -4.284 13.374 1.00 0.00 16 LYS B CA 6
ATOM 11142 C C . LYS B 2 4 ? 11.259 -5.455 13.431 1.00 0.00 16 LYS B C 6
ATOM 11143 O O . LYS B 2 4 ? 12.402 -5.345 12.987 1.00 0.00 16 LYS B O 6
ATOM 11162 N N . ARG B 2 5 ? 10.802 -6.575 13.981 1.00 0.00 17 ARG B N 6
ATOM 11163 C CA . ARG B 2 5 ? 11.634 -7.766 14.097 1.00 0.00 17 ARG B CA 6
ATOM 11164 C C . ARG B 2 5 ? 11.979 -8.324 12.720 1.00 0.00 17 ARG B C 6
ATOM 11165 O O . ARG B 2 5 ? 11.146 -8.319 11.813 1.00 0.00 17 ARG B O 6
ATOM 11186 N N . LYS B 2 6 ? 13.215 -8.804 12.576 1.00 0.00 18 LYS B N 6
ATOM 11187 C CA . LYS B 2 6 ? 13.688 -9.371 11.315 1.00 0.00 18 LYS B CA 6
ATOM 11188 C C . LYS B 2 6 ? 13.772 -8.301 10.229 1.00 0.00 18 LYS B C 6
ATOM 11189 O O . LYS B 2 6 ? 12.890 -7.451 10.109 1.00 0.00 18 LYS B O 6
ATOM 11208 N N . ARG B 2 7 ? 14.841 -8.350 9.439 1.00 0.00 19 ARG B N 6
ATOM 11209 C CA . ARG B 2 7 ? 15.040 -7.387 8.362 1.00 0.00 19 ARG B CA 6
ATOM 11210 C C . ARG B 2 7 ? 14.066 -7.642 7.216 1.00 0.00 19 ARG B C 6
ATOM 11211 O O . ARG B 2 7 ? 14.145 -8.665 6.536 1.00 0.00 19 ARG B O 6
ATOM 11232 N N . SER B 2 8 ? 13.150 -6.701 7.009 1.00 0.00 20 SER B N 6
ATOM 11233 C CA . SER B 2 8 ? 12.158 -6.814 5.946 1.00 0.00 20 SER B CA 6
ATOM 11234 C C . SER B 2 8 ? 11.416 -5.493 5.763 1.00 0.00 20 SER B C 6
ATOM 11235 O O . SER B 2 8 ? 11.645 -4.538 6.506 1.00 0.00 20 SER B O 6
ATOM 11243 N N . ARG B 2 9 ? 10.529 -5.450 4.771 1.00 0.00 21 ARG B N 6
ATOM 11244 C CA . ARG B 2 9 ? 9.746 -4.249 4.482 1.00 0.00 21 ARG B CA 6
ATOM 11245 C C . ARG B 2 9 ? 10.642 -3.102 4.026 1.00 0.00 21 ARG B C 6
ATOM 11246 O O . ARG B 2 9 ? 11.534 -2.665 4.754 1.00 0.00 21 ARG B O 6
ATOM 11267 N N . TRP B 2 10 ? 10.392 -2.620 2.813 1.00 0.00 22 TRP B N 6
ATOM 11268 C CA . TRP B 2 10 ? 11.163 -1.520 2.242 1.00 0.00 22 TRP B CA 6
ATOM 11269 C C . TRP B 2 10 ? 12.643 -1.879 2.142 1.00 0.00 22 TRP B C 6
ATOM 11270 O O . TRP B 2 10 ? 13.517 -1.039 2.361 1.00 0.00 22 TRP B O 6
ATOM 11291 N N . ASN B 2 11 ? 12.911 -3.137 1.806 1.00 0.00 23 ASN B N 6
ATOM 11292 C CA . ASN B 2 11 ? 14.278 -3.623 1.655 1.00 0.00 23 ASN B CA 6
ATOM 11293 C C . ASN B 2 11 ? 14.819 -3.271 0.274 1.00 0.00 23 ASN B C 6
ATOM 11294 O O . ASN B 2 11 ? 14.178 -2.545 -0.486 1.00 0.00 23 ASN B O 6
ATOM 11305 N N . GLN B 2 12 ? 16.001 -3.792 -0.046 1.00 0.00 24 GLN B N 6
ATOM 11306 C CA . GLN B 2 12 ? 16.626 -3.537 -1.339 1.00 0.00 24 GLN B CA 6
ATOM 11307 C C . GLN B 2 12 ? 17.917 -4.340 -1.491 1.00 0.00 24 GLN B C 6
ATOM 11308 O O . GLN B 2 12 ? 19.016 -3.820 -1.296 1.00 0.00 24 GLN B O 6
ATOM 11322 N N . ASP B 2 13 ? 17.771 -5.611 -1.843 1.00 0.00 25 ASP B N 6
ATOM 11323 C CA . ASP B 2 13 ? 18.920 -6.491 -2.022 1.00 0.00 25 ASP B CA 6
ATOM 11324 C C . ASP B 2 13 ? 19.196 -6.731 -3.502 1.00 0.00 25 ASP B C 6
ATOM 11325 O O . ASP B 2 13 ? 18.276 -7.194 -4.207 1.00 0.00 25 ASP B O 6
ATOM 11335 N N . GLY A 1 1 ? 3.298 12.509 -16.673 1.00 0.00 372 GLY A N 7
ATOM 11336 C CA . GLY A 1 1 ? 3.048 12.694 -15.254 1.00 0.00 372 GLY A CA 7
ATOM 11337 C C . GLY A 1 1 ? 1.689 13.308 -14.983 1.00 0.00 372 GLY A C 7
ATOM 11338 O O . GLY A 1 1 ? 1.363 14.369 -15.515 1.00 0.00 372 GLY A O 7
ATOM 11342 N N . HIS A 1 2 ? 0.891 12.641 -14.153 1.00 0.00 373 HIS A N 7
ATOM 11343 C CA . HIS A 1 2 ? -0.441 13.129 -13.818 1.00 0.00 373 HIS A CA 7
ATOM 11344 C C . HIS A 1 2 ? -0.707 13.038 -12.310 1.00 0.00 373 HIS A C 7
ATOM 11345 O O . HIS A 1 2 ? -1.591 12.304 -11.870 1.00 0.00 373 HIS A O 7
ATOM 11360 N N . PRO A 1 3 ? 0.055 13.796 -11.494 1.00 0.00 374 PRO A N 7
ATOM 11361 C CA . PRO A 1 3 ? -0.100 13.798 -10.036 1.00 0.00 374 PRO A CA 7
ATOM 11362 C C . PRO A 1 3 ? -1.556 13.696 -9.599 1.00 0.00 374 PRO A C 7
ATOM 11363 O O . PRO A 1 3 ? -2.344 14.622 -9.787 1.00 0.00 374 PRO A O 7
ATOM 11374 N N . THR A 1 4 ? -1.899 12.553 -9.011 1.00 0.00 375 THR A N 7
ATOM 11375 C CA . THR A 1 4 ? -3.260 12.295 -8.561 1.00 0.00 375 THR A CA 7
ATOM 11376 C C . THR A 1 4 ? -3.433 12.538 -7.067 1.00 0.00 375 THR A C 7
ATOM 11377 O O . THR A 1 4 ? -2.458 12.681 -6.328 1.00 0.00 375 THR A O 7
ATOM 11388 N N . GLU A 1 5 ? -4.690 12.563 -6.632 1.00 0.00 376 GLU A N 7
ATOM 11389 C CA . GLU A 1 5 ? -5.023 12.806 -5.234 1.00 0.00 376 GLU A CA 7
ATOM 11390 C C . GLU A 1 5 ? -4.603 11.648 -4.332 1.00 0.00 376 GLU A C 7
ATOM 11391 O O . GLU A 1 5 ? -4.203 11.870 -3.191 1.00 0.00 376 GLU A O 7
ATOM 11403 N N . VAL A 1 6 ? -4.693 10.416 -4.832 1.00 0.00 377 VAL A N 7
ATOM 11404 C CA . VAL A 1 6 ? -4.319 9.255 -4.030 1.00 0.00 377 VAL A CA 7
ATOM 11405 C C . VAL A 1 6 ? -3.207 8.456 -4.698 1.00 0.00 377 VAL A C 7
ATOM 11406 O O . VAL A 1 6 ? -3.008 8.544 -5.910 1.00 0.00 377 VAL A O 7
ATOM 11419 N N . LEU A 1 7 ? -2.485 7.673 -3.901 1.00 0.00 378 LEU A N 7
ATOM 11420 C CA . LEU A 1 7 ? -1.381 6.870 -4.415 1.00 0.00 378 LEU A CA 7
ATOM 11421 C C . LEU A 1 7 ? -1.787 5.410 -4.578 1.00 0.00 378 LEU A C 7
ATOM 11422 O O . LEU A 1 7 ? -2.677 4.920 -3.884 1.00 0.00 378 LEU A O 7
ATOM 11438 N N . CYS A 1 8 ? -1.123 4.722 -5.502 1.00 0.00 379 CYS A N 7
ATOM 11439 C CA . CYS A 1 8 ? -1.402 3.314 -5.762 1.00 0.00 379 CYS A CA 7
ATOM 11440 C C . CYS A 1 8 ? -0.123 2.489 -5.669 1.00 0.00 379 CYS A C 7
ATOM 11441 O O . CYS A 1 8 ? 0.817 2.698 -6.436 1.00 0.00 379 CYS A O 7
ATOM 11449 N N . LEU A 1 9 ? -0.091 1.554 -4.727 1.00 0.00 380 LEU A N 7
ATOM 11450 C CA . LEU A 1 9 ? 1.079 0.706 -4.533 1.00 0.00 380 LEU A CA 7
ATOM 11451 C C . LEU A 1 9 ? 0.823 -0.712 -5.037 1.00 0.00 380 LEU A C 7
ATOM 11452 O O . LEU A 1 9 ? -0.040 -1.422 -4.519 1.00 0.00 380 LEU A O 7
ATOM 11468 N N . MET A 1 10 ? 1.583 -1.116 -6.051 1.00 0.00 381 MET A N 7
ATOM 11469 C CA . MET A 1 10 ? 1.446 -2.447 -6.632 1.00 0.00 381 MET A CA 7
ATOM 11470 C C . MET A 1 10 ? 2.792 -3.162 -6.676 1.00 0.00 381 MET A C 7
ATOM 11471 O O . MET A 1 10 ? 3.823 -2.585 -6.330 1.00 0.00 381 MET A O 7
ATOM 11485 N N . ASN A 1 11 ? 2.772 -4.422 -7.106 1.00 0.00 382 ASN A N 7
ATOM 11486 C CA . ASN A 1 11 ? 3.988 -5.224 -7.202 1.00 0.00 382 ASN A CA 7
ATOM 11487 C C . ASN A 1 11 ? 4.730 -5.261 -5.870 1.00 0.00 382 ASN A C 7
ATOM 11488 O O . ASN A 1 11 ? 5.958 -5.345 -5.833 1.00 0.00 382 ASN A O 7
ATOM 11499 N N . MET A 1 12 ? 3.975 -5.198 -4.777 1.00 0.00 383 MET A N 7
ATOM 11500 C CA . MET A 1 12 ? 4.558 -5.226 -3.442 1.00 0.00 383 MET A CA 7
ATOM 11501 C C . MET A 1 12 ? 3.650 -5.976 -2.475 1.00 0.00 383 MET A C 7
ATOM 11502 O O . MET A 1 12 ? 3.851 -5.940 -1.261 1.00 0.00 383 MET A O 7
ATOM 11516 N N . VAL A 1 13 ? 2.650 -6.655 -3.025 1.00 0.00 384 VAL A N 7
ATOM 11517 C CA . VAL A 1 13 ? 1.702 -7.415 -2.219 1.00 0.00 384 VAL A CA 7
ATOM 11518 C C . VAL A 1 13 ? 1.202 -8.643 -2.971 1.00 0.00 384 VAL A C 7
ATOM 11519 O O . VAL A 1 13 ? 0.729 -8.540 -4.103 1.00 0.00 384 VAL A O 7
ATOM 11532 N N . LEU A 1 14 ? 1.311 -9.802 -2.334 1.00 0.00 385 LEU A N 7
ATOM 11533 C CA . LEU A 1 14 ? 0.863 -11.052 -2.937 1.00 0.00 385 LEU A CA 7
ATOM 11534 C C . LEU A 1 14 ? -0.454 -11.504 -2.308 1.00 0.00 385 LEU A C 7
ATOM 11535 O O . LEU A 1 14 ? -0.727 -11.196 -1.148 1.00 0.00 385 LEU A O 7
ATOM 11551 N N . PRO A 1 15 ? -1.294 -12.240 -3.061 1.00 0.00 386 PRO A N 7
ATOM 11552 C CA . PRO A 1 15 ? -2.582 -12.724 -2.554 1.00 0.00 386 PRO A CA 7
ATOM 11553 C C . PRO A 1 15 ? -2.414 -13.692 -1.389 1.00 0.00 386 PRO A C 7
ATOM 11554 O O . PRO A 1 15 ? -3.348 -13.926 -0.622 1.00 0.00 386 PRO A O 7
ATOM 11565 N N . GLU A 1 16 ? -1.215 -14.254 -1.264 1.00 0.00 387 GLU A N 7
ATOM 11566 C CA . GLU A 1 16 ? -0.919 -15.193 -0.188 1.00 0.00 387 GLU A CA 7
ATOM 11567 C C . GLU A 1 16 ? -0.559 -14.445 1.090 1.00 0.00 387 GLU A C 7
ATOM 11568 O O . GLU A 1 16 ? -0.271 -15.055 2.120 1.00 0.00 387 GLU A O 7
ATOM 11580 N N . GLU A 1 17 ? -0.577 -13.118 1.011 1.00 0.00 388 GLU A N 7
ATOM 11581 C CA . GLU A 1 17 ? -0.257 -12.275 2.156 1.00 0.00 388 GLU A CA 7
ATOM 11582 C C . GLU A 1 17 ? -1.490 -11.509 2.622 1.00 0.00 388 GLU A C 7
ATOM 11583 O O . GLU A 1 17 ? -1.698 -11.317 3.820 1.00 0.00 388 GLU A O 7
ATOM 11595 N N . LEU A 1 18 ? -2.307 -11.076 1.666 1.00 0.00 389 LEU A N 7
ATOM 11596 C CA . LEU A 1 18 ? -3.522 -10.331 1.976 1.00 0.00 389 LEU A CA 7
ATOM 11597 C C . LEU A 1 18 ? -4.681 -11.281 2.259 1.00 0.00 389 LEU A C 7
ATOM 11598 O O . LEU A 1 18 ? -5.811 -11.046 1.830 1.00 0.00 389 LEU A O 7
ATOM 11614 N N . LEU A 1 19 ? -4.388 -12.357 2.984 1.00 0.00 390 LEU A N 7
ATOM 11615 C CA . LEU A 1 19 ? -5.399 -13.349 3.327 1.00 0.00 390 LEU A CA 7
ATOM 11616 C C . LEU A 1 19 ? -5.448 -13.575 4.836 1.00 0.00 390 LEU A C 7
ATOM 11617 O O . LEU A 1 19 ? -6.463 -14.017 5.374 1.00 0.00 390 LEU A O 7
ATOM 11633 N N . ASP A 1 20 ? -4.344 -13.269 5.511 1.00 0.00 391 ASP A N 7
ATOM 11634 C CA . ASP A 1 20 ? -4.262 -13.434 6.958 1.00 0.00 391 ASP A CA 7
ATOM 11635 C C . ASP A 1 20 ? -4.528 -12.111 7.668 1.00 0.00 391 ASP A C 7
ATOM 11636 O O . ASP A 1 20 ? -4.301 -11.039 7.106 1.00 0.00 391 ASP A O 7
ATOM 11645 N N . ASP A 1 21 ? -5.009 -12.191 8.905 1.00 0.00 392 ASP A N 7
ATOM 11646 C CA . ASP A 1 21 ? -5.311 -10.998 9.688 1.00 0.00 392 ASP A CA 7
ATOM 11647 C C . ASP A 1 21 ? -4.035 -10.347 10.216 1.00 0.00 392 ASP A C 7
ATOM 11648 O O . ASP A 1 21 ? -3.961 -9.124 10.350 1.00 0.00 392 ASP A O 7
ATOM 11657 N N . GLU A 1 22 ? -3.032 -11.169 10.509 1.00 0.00 393 GLU A N 7
ATOM 11658 C CA . GLU A 1 22 ? -1.763 -10.670 11.024 1.00 0.00 393 GLU A CA 7
ATOM 11659 C C . GLU A 1 22 ? -0.964 -9.998 9.917 1.00 0.00 393 GLU A C 7
ATOM 11660 O O . GLU A 1 22 ? -0.454 -8.889 10.085 1.00 0.00 393 GLU A O 7
ATOM 11672 N N . GLU A 1 23 ? -0.865 -10.678 8.780 1.00 0.00 394 GLU A N 7
ATOM 11673 C CA . GLU A 1 23 ? -0.133 -10.151 7.636 1.00 0.00 394 GLU A CA 7
ATOM 11674 C C . GLU A 1 23 ? -0.780 -8.867 7.132 1.00 0.00 394 GLU A C 7
ATOM 11675 O O . GLU A 1 23 ? -0.096 -7.948 6.681 1.00 0.00 394 GLU A O 7
ATOM 11687 N N . TYR A 1 24 ? -2.107 -8.815 7.209 1.00 0.00 395 TYR A N 7
ATOM 11688 C CA . TYR A 1 24 ? -2.859 -7.649 6.773 1.00 0.00 395 TYR A CA 7
ATOM 11689 C C . TYR A 1 24 ? -2.464 -6.413 7.571 1.00 0.00 395 TYR A C 7
ATOM 11690 O O . TYR A 1 24 ? -1.945 -5.444 7.014 1.00 0.00 395 TYR A O 7
ATOM 11708 N N . GLU A 1 25 ? -2.716 -6.450 8.877 1.00 0.00 396 GLU A N 7
ATOM 11709 C CA . GLU A 1 25 ? -2.385 -5.329 9.751 1.00 0.00 396 GLU A CA 7
ATOM 11710 C C . GLU A 1 25 ? -0.905 -4.980 9.646 1.00 0.00 396 GLU A C 7
ATOM 11711 O O . GLU A 1 25 ? -0.499 -3.856 9.937 1.00 0.00 396 GLU A O 7
ATOM 11723 N N . GLU A 1 26 ? -0.103 -5.953 9.227 1.00 0.00 397 GLU A N 7
ATOM 11724 C CA . GLU A 1 26 ? 1.333 -5.753 9.080 1.00 0.00 397 GLU A CA 7
ATOM 11725 C C . GLU A 1 26 ? 1.643 -4.786 7.940 1.00 0.00 397 GLU A C 7
ATOM 11726 O O . GLU A 1 26 ? 2.440 -3.862 8.098 1.00 0.00 397 GLU A O 7
ATOM 11738 N N . ILE A 1 27 ? 1.005 -5.005 6.794 1.00 0.00 398 ILE A N 7
ATOM 11739 C CA . ILE A 1 27 ? 1.221 -4.161 5.624 1.00 0.00 398 ILE A CA 7
ATOM 11740 C C . ILE A 1 27 ? 0.507 -2.820 5.754 1.00 0.00 398 ILE A C 7
ATOM 11741 O O . ILE A 1 27 ? 1.119 -1.768 5.595 1.00 0.00 398 ILE A O 7
ATOM 11757 N N . VAL A 1 28 ? -0.790 -2.865 6.034 1.00 0.00 399 VAL A N 7
ATOM 11758 C CA . VAL A 1 28 ? -1.585 -1.650 6.184 1.00 0.00 399 VAL A CA 7
ATOM 11759 C C . VAL A 1 28 ? -0.920 -0.653 7.131 1.00 0.00 399 VAL A C 7
ATOM 11760 O O . VAL A 1 28 ? -0.805 0.529 6.814 1.00 0.00 399 VAL A O 7
ATOM 11773 N N . GLU A 1 29 ? -0.483 -1.136 8.291 1.00 0.00 400 GLU A N 7
ATOM 11774 C CA . GLU A 1 29 ? 0.158 -0.277 9.284 1.00 0.00 400 GLU A CA 7
ATOM 11775 C C . GLU A 1 29 ? 1.498 0.257 8.783 1.00 0.00 400 GLU A C 7
ATOM 11776 O O . GLU A 1 29 ? 1.728 1.466 8.784 1.00 0.00 400 GLU A O 7
ATOM 11788 N N . ASP A 1 30 ? 2.378 -0.647 8.364 1.00 0.00 401 ASP A N 7
ATOM 11789 C CA . ASP A 1 30 ? 3.697 -0.259 7.866 1.00 0.00 401 ASP A CA 7
ATOM 11790 C C . ASP A 1 30 ? 3.577 0.751 6.728 1.00 0.00 401 ASP A C 7
ATOM 11791 O O . ASP A 1 30 ? 4.067 1.876 6.830 1.00 0.00 401 ASP A O 7
ATOM 11800 N N . VAL A 1 31 ? 2.926 0.335 5.647 1.00 0.00 402 VAL A N 7
ATOM 11801 C CA . VAL A 1 31 ? 2.727 1.192 4.484 1.00 0.00 402 VAL A CA 7
ATOM 11802 C C . VAL A 1 31 ? 2.135 2.543 4.890 1.00 0.00 402 VAL A C 7
ATOM 11803 O O . VAL A 1 31 ? 2.422 3.568 4.271 1.00 0.00 402 VAL A O 7
ATOM 11816 N N . ARG A 1 32 ? 1.314 2.537 5.937 1.00 0.00 403 ARG A N 7
ATOM 11817 C CA . ARG A 1 32 ? 0.688 3.762 6.424 1.00 0.00 403 ARG A CA 7
ATOM 11818 C C . ARG A 1 32 ? 1.722 4.691 7.049 1.00 0.00 403 ARG A C 7
ATOM 11819 O O . ARG A 1 32 ? 1.806 5.868 6.695 1.00 0.00 403 ARG A O 7
ATOM 11840 N N . ASP A 1 33 ? 2.502 4.154 7.980 1.00 0.00 404 ASP A N 7
ATOM 11841 C CA . ASP A 1 33 ? 3.532 4.931 8.661 1.00 0.00 404 ASP A CA 7
ATOM 11842 C C . ASP A 1 33 ? 4.492 5.563 7.658 1.00 0.00 404 ASP A C 7
ATOM 11843 O O . ASP A 1 33 ? 4.900 6.713 7.818 1.00 0.00 404 ASP A O 7
ATOM 11852 N N . GLU A 1 34 ? 4.849 4.806 6.624 1.00 0.00 405 GLU A N 7
ATOM 11853 C CA . GLU A 1 34 ? 5.761 5.297 5.597 1.00 0.00 405 GLU A CA 7
ATOM 11854 C C . GLU A 1 34 ? 5.118 6.421 4.790 1.00 0.00 405 GLU A C 7
ATOM 11855 O O . GLU A 1 34 ? 5.691 7.500 4.652 1.00 0.00 405 GLU A O 7
ATOM 11867 N N . CYS A 1 35 ? 3.927 6.157 4.260 1.00 0.00 406 CYS A N 7
ATOM 11868 C CA . CYS A 1 35 ? 3.204 7.148 3.466 1.00 0.00 406 CYS A CA 7
ATOM 11869 C C . CYS A 1 35 ? 2.958 8.419 4.276 1.00 0.00 406 CYS A C 7
ATOM 11870 O O . CYS A 1 35 ? 2.732 9.491 3.712 1.00 0.00 406 CYS A O 7
ATOM 11878 N N . SER A 1 36 ? 3.005 8.292 5.600 1.00 0.00 407 SER A N 7
ATOM 11879 C CA . SER A 1 36 ? 2.786 9.430 6.488 1.00 0.00 407 SER A CA 7
ATOM 11880 C C . SER A 1 36 ? 4.096 10.148 6.795 1.00 0.00 407 SER A C 7
ATOM 11881 O O . SER A 1 36 ? 4.194 10.892 7.772 1.00 0.00 407 SER A O 7
ATOM 11889 N N . LYS A 1 37 ? 5.100 9.918 5.956 1.00 0.00 408 LYS A N 7
ATOM 11890 C CA . LYS A 1 37 ? 6.405 10.546 6.133 1.00 0.00 408 LYS A CA 7
ATOM 11891 C C . LYS A 1 37 ? 6.655 11.571 5.034 1.00 0.00 408 LYS A C 7
ATOM 11892 O O . LYS A 1 37 ? 7.652 12.293 5.054 1.00 0.00 408 LYS A O 7
ATOM 11911 N N . TYR A 1 38 ? 5.737 11.622 4.075 1.00 0.00 409 TYR A N 7
ATOM 11912 C CA . TYR A 1 38 ? 5.835 12.559 2.963 1.00 0.00 409 TYR A CA 7
ATOM 11913 C C . TYR A 1 38 ? 4.612 13.465 2.925 1.00 0.00 409 TYR A C 7
ATOM 11914 O O . TYR A 1 38 ? 4.642 14.544 2.334 1.00 0.00 409 TYR A O 7
ATOM 11932 N N . GLY A 1 39 ? 3.536 13.011 3.560 1.00 0.00 410 GLY A N 7
ATOM 11933 C CA . GLY A 1 39 ? 2.309 13.784 3.591 1.00 0.00 410 GLY A CA 7
ATOM 11934 C C . GLY A 1 39 ? 1.306 13.242 4.589 1.00 0.00 410 GLY A C 7
ATOM 11935 O O . GLY A 1 39 ? 1.682 12.611 5.577 1.00 0.00 410 GLY A O 7
ATOM 11939 N N . LEU A 1 40 ? 0.028 13.491 4.330 1.00 0.00 411 LEU A N 7
ATOM 11940 C CA . LEU A 1 40 ? -1.036 13.031 5.212 1.00 0.00 411 LEU A CA 7
ATOM 11941 C C . LEU A 1 40 ? -1.912 11.988 4.526 1.00 0.00 411 LEU A C 7
ATOM 11942 O O . LEU A 1 40 ? -2.804 12.330 3.750 1.00 0.00 411 LEU A O 7
ATOM 11958 N N . VAL A 1 41 ? -1.655 10.715 4.809 1.00 0.00 412 VAL A N 7
ATOM 11959 C CA . VAL A 1 41 ? -2.438 9.636 4.222 1.00 0.00 412 VAL A CA 7
ATOM 11960 C C . VAL A 1 41 ? -3.720 9.413 5.026 1.00 0.00 412 VAL A C 7
ATOM 11961 O O . VAL A 1 41 ? -3.700 8.809 6.099 1.00 0.00 412 VAL A O 7
ATOM 11974 N N . LYS A 1 42 ? -4.832 9.920 4.499 1.00 0.00 413 LYS A N 7
ATOM 11975 C CA . LYS A 1 42 ? -6.129 9.798 5.160 1.00 0.00 413 LYS A CA 7
ATOM 11976 C C . LYS A 1 42 ? -6.421 8.358 5.565 1.00 0.00 413 LYS A C 7
ATOM 11977 O O . LYS A 1 42 ? -6.687 8.076 6.733 1.00 0.00 413 LYS A O 7
ATOM 11996 N N . SER A 1 43 ? -6.370 7.448 4.598 1.00 0.00 414 SER A N 7
ATOM 11997 C CA . SER A 1 43 ? -6.637 6.039 4.869 1.00 0.00 414 SER A CA 7
ATOM 11998 C C . SER A 1 43 ? -5.912 5.145 3.871 1.00 0.00 414 SER A C 7
ATOM 11999 O O . SER A 1 43 ? -5.094 5.616 3.083 1.00 0.00 414 SER A O 7
ATOM 12007 N N . ILE A 1 44 ? -6.211 3.851 3.919 1.00 0.00 415 ILE A N 7
ATOM 12008 C CA . ILE A 1 44 ? -5.595 2.888 3.013 1.00 0.00 415 ILE A CA 7
ATOM 12009 C C . ILE A 1 44 ? -6.574 1.779 2.648 1.00 0.00 415 ILE A C 7
ATOM 12010 O O . ILE A 1 44 ? -7.055 1.052 3.518 1.00 0.00 415 ILE A O 7
ATOM 12026 N N . GLU A 1 45 ? -6.865 1.653 1.359 1.00 0.00 416 GLU A N 7
ATOM 12027 C CA . GLU A 1 45 ? -7.774 0.621 0.880 1.00 0.00 416 GLU A CA 7
ATOM 12028 C C . GLU A 1 45 ? -6.985 -0.520 0.249 1.00 0.00 416 GLU A C 7
ATOM 12029 O O . GLU A 1 45 ? -6.386 -0.361 -0.816 1.00 0.00 416 GLU A O 7
ATOM 12041 N N . ILE A 1 46 ? -6.981 -1.667 0.917 1.00 0.00 417 ILE A N 7
ATOM 12042 C CA . ILE A 1 46 ? -6.250 -2.830 0.434 1.00 0.00 417 ILE A CA 7
ATOM 12043 C C . ILE A 1 46 ? -7.169 -4.043 0.279 1.00 0.00 417 ILE A C 7
ATOM 12044 O O . ILE A 1 46 ? -7.894 -4.398 1.206 1.00 0.00 417 ILE A O 7
ATOM 12060 N N . PRO A 1 47 ? -7.154 -4.695 -0.903 1.00 0.00 418 PRO A N 7
ATOM 12061 C CA . PRO A 1 47 ? -7.989 -5.875 -1.161 1.00 0.00 418 PRO A CA 7
ATOM 12062 C C . PRO A 1 47 ? -7.715 -7.003 -0.173 1.00 0.00 418 PRO A C 7
ATOM 12063 O O . PRO A 1 47 ? -6.611 -7.124 0.356 1.00 0.00 418 PRO A O 7
ATOM 12074 N N . ARG A 1 48 ? -8.730 -7.824 0.074 1.00 0.00 419 ARG A N 7
ATOM 12075 C CA . ARG A 1 48 ? -8.602 -8.944 0.997 1.00 0.00 419 ARG A CA 7
ATOM 12076 C C . ARG A 1 48 ? -9.434 -10.132 0.520 1.00 0.00 419 ARG A C 7
ATOM 12077 O O . ARG A 1 48 ? -10.504 -10.407 1.065 1.00 0.00 419 ARG A O 7
ATOM 12098 N N . PRO A 1 49 ? -8.950 -10.851 -0.511 1.00 0.00 420 PRO A N 7
ATOM 12099 C CA . PRO A 1 49 ? -9.655 -12.012 -1.062 1.00 0.00 420 PRO A CA 7
ATOM 12100 C C . PRO A 1 49 ? -10.083 -12.992 0.022 1.00 0.00 420 PRO A C 7
ATOM 12101 O O . PRO A 1 49 ? -9.243 -13.663 0.622 1.00 0.00 420 PRO A O 7
ATOM 12112 N N . VAL A 1 50 ? -11.387 -13.075 0.279 1.00 0.00 421 VAL A N 7
ATOM 12113 C CA . VAL A 1 50 ? -11.881 -13.987 1.301 1.00 0.00 421 VAL A CA 7
ATOM 12114 C C . VAL A 1 50 ? -11.741 -15.425 0.846 1.00 0.00 421 VAL A C 7
ATOM 12115 O O . VAL A 1 50 ? -12.610 -15.959 0.160 1.00 0.00 421 VAL A O 7
ATOM 12128 N N . ASP A 1 51 ? -10.636 -16.051 1.237 1.00 0.00 422 ASP A N 7
ATOM 12129 C CA . ASP A 1 51 ? -10.369 -17.422 0.843 1.00 0.00 422 ASP A CA 7
ATOM 12130 C C . ASP A 1 51 ? -10.374 -17.496 -0.674 1.00 0.00 422 ASP A C 7
ATOM 12131 O O . ASP A 1 51 ? -10.523 -18.564 -1.268 1.00 0.00 422 ASP A O 7
ATOM 12140 N N . GLY A 1 52 ? -10.207 -16.327 -1.284 1.00 0.00 423 GLY A N 7
ATOM 12141 C CA . GLY A 1 52 ? -10.214 -16.213 -2.723 1.00 0.00 423 GLY A CA 7
ATOM 12142 C C . GLY A 1 52 ? -11.503 -15.589 -3.220 1.00 0.00 423 GLY A C 7
ATOM 12143 O O . GLY A 1 52 ? -12.039 -15.991 -4.252 1.00 0.00 423 GLY A O 7
ATOM 12147 N N . VAL A 1 53 ? -12.004 -14.598 -2.477 1.00 0.00 424 VAL A N 7
ATOM 12148 C CA . VAL A 1 53 ? -13.247 -13.930 -2.842 1.00 0.00 424 VAL A CA 7
ATOM 12149 C C . VAL A 1 53 ? -12.994 -12.575 -3.505 1.00 0.00 424 VAL A C 7
ATOM 12150 O O . VAL A 1 53 ? -13.283 -12.393 -4.687 1.00 0.00 424 VAL A O 7
ATOM 12163 N N . GLU A 1 54 ? -12.457 -11.632 -2.736 1.00 0.00 425 GLU A N 7
ATOM 12164 C CA . GLU A 1 54 ? -12.181 -10.295 -3.248 1.00 0.00 425 GLU A CA 7
ATOM 12165 C C . GLU A 1 54 ? -11.182 -10.343 -4.395 1.00 0.00 425 GLU A C 7
ATOM 12166 O O . GLU A 1 54 ? -9.992 -10.560 -4.181 1.00 0.00 425 GLU A O 7
ATOM 12178 N N . VAL A 1 55 ? -11.696 -10.131 -5.604 1.00 0.00 426 VAL A N 7
ATOM 12179 C CA . VAL A 1 55 ? -10.898 -10.134 -6.833 1.00 0.00 426 VAL A CA 7
ATOM 12180 C C . VAL A 1 55 ? -9.778 -11.183 -6.808 1.00 0.00 426 VAL A C 7
ATOM 12181 O O . VAL A 1 55 ? -8.731 -10.972 -6.197 1.00 0.00 426 VAL A O 7
ATOM 12194 N N . PRO A 1 56 ? -9.984 -12.334 -7.485 1.00 0.00 427 PRO A N 7
ATOM 12195 C CA . PRO A 1 56 ? -8.986 -13.416 -7.547 1.00 0.00 427 PRO A CA 7
ATOM 12196 C C . PRO A 1 56 ? -7.752 -13.036 -8.356 1.00 0.00 427 PRO A C 7
ATOM 12197 O O . PRO A 1 56 ? -7.026 -13.896 -8.855 1.00 0.00 427 PRO A O 7
ATOM 12208 N N . GLY A 1 57 ? -7.534 -11.740 -8.473 1.00 0.00 428 GLY A N 7
ATOM 12209 C CA . GLY A 1 57 ? -6.390 -11.221 -9.187 1.00 0.00 428 GLY A CA 7
ATOM 12210 C C . GLY A 1 57 ? -5.732 -10.134 -8.375 1.00 0.00 428 GLY A C 7
ATOM 12211 O O . GLY A 1 57 ? -4.868 -9.403 -8.862 1.00 0.00 428 GLY A O 7
ATOM 12215 N N . CYS A 1 58 ? -6.167 -10.038 -7.120 1.00 0.00 429 CYS A N 7
ATOM 12216 C CA . CYS A 1 58 ? -5.656 -9.045 -6.184 1.00 0.00 429 CYS A CA 7
ATOM 12217 C C . CYS A 1 58 ? -4.129 -9.021 -6.173 1.00 0.00 429 CYS A C 7
ATOM 12218 O O . CYS A 1 58 ? -3.475 -9.980 -6.582 1.00 0.00 429 CYS A O 7
ATOM 12226 N N . GLY A 1 59 ? -3.575 -7.913 -5.696 1.00 0.00 430 GLY A N 7
ATOM 12227 C CA . GLY A 1 59 ? -2.134 -7.756 -5.642 1.00 0.00 430 GLY A CA 7
ATOM 12228 C C . GLY A 1 59 ? -1.717 -6.312 -5.839 1.00 0.00 430 GLY A C 7
ATOM 12229 O O . GLY A 1 59 ? -0.530 -5.987 -5.805 1.00 0.00 430 GLY A O 7
ATOM 12233 N N . LYS A 1 60 ? -2.705 -5.448 -6.048 1.00 0.00 431 LYS A N 7
ATOM 12234 C CA . LYS A 1 60 ? -2.461 -4.027 -6.249 1.00 0.00 431 LYS A CA 7
ATOM 12235 C C . LYS A 1 60 ? -3.317 -3.202 -5.292 1.00 0.00 431 LYS A C 7
ATOM 12236 O O . LYS A 1 60 ? -4.506 -2.990 -5.531 1.00 0.00 431 LYS A O 7
ATOM 12255 N N . ILE A 1 61 ? -2.708 -2.739 -4.205 1.00 0.00 432 ILE A N 7
ATOM 12256 C CA . ILE A 1 61 ? -3.429 -1.952 -3.212 1.00 0.00 432 ILE A CA 7
ATOM 12257 C C . ILE A 1 61 ? -3.118 -0.467 -3.364 1.00 0.00 432 ILE A C 7
ATOM 12258 O O . ILE A 1 61 ? -2.326 -0.079 -4.223 1.00 0.00 432 ILE A O 7
ATOM 12274 N N . PHE A 1 62 ? -3.742 0.363 -2.535 1.00 0.00 433 PHE A N 7
ATOM 12275 C CA . PHE A 1 62 ? -3.528 1.805 -2.618 1.00 0.00 433 PHE A CA 7
ATOM 12276 C C . PHE A 1 62 ? -3.881 2.508 -1.314 1.00 0.00 433 PHE A C 7
ATOM 12277 O O . PHE A 1 62 ? -4.507 1.926 -0.427 1.00 0.00 433 PHE A O 7
ATOM 12294 N N . VAL A 1 63 ? -3.471 3.769 -1.211 1.00 0.00 434 VAL A N 7
ATOM 12295 C CA . VAL A 1 63 ? -3.738 4.574 -0.027 1.00 0.00 434 VAL A CA 7
ATOM 12296 C C . VAL A 1 63 ? -4.416 5.890 -0.402 1.00 0.00 434 VAL A C 7
ATOM 12297 O O . VAL A 1 63 ? -4.077 6.512 -1.412 1.00 0.00 434 VAL A O 7
ATOM 12310 N N . GLU A 1 64 ? -5.378 6.304 0.415 1.00 0.00 435 GLU A N 7
ATOM 12311 C CA . GLU A 1 64 ? -6.097 7.546 0.183 1.00 0.00 435 GLU A CA 7
ATOM 12312 C C . GLU A 1 64 ? -5.281 8.709 0.715 1.00 0.00 435 GLU A C 7
ATOM 12313 O O . GLU A 1 64 ? -5.185 8.912 1.926 1.00 0.00 435 GLU A O 7
ATOM 12325 N N . PHE A 1 65 ? -4.696 9.471 -0.195 1.00 0.00 436 PHE A N 7
ATOM 12326 C CA . PHE A 1 65 ? -3.866 10.601 0.183 1.00 0.00 436 PHE A CA 7
ATOM 12327 C C . PHE A 1 65 ? -4.692 11.873 0.335 1.00 0.00 436 PHE A C 7
ATOM 12328 O O . PHE A 1 65 ? -5.907 11.866 0.135 1.00 0.00 436 PHE A O 7
ATOM 12345 N N . THR A 1 66 ? -4.020 12.965 0.690 1.00 0.00 437 THR A N 7
ATOM 12346 C CA . THR A 1 66 ? -4.685 14.248 0.879 1.00 0.00 437 THR A CA 7
ATOM 12347 C C . THR A 1 66 ? -4.429 15.191 -0.293 1.00 0.00 437 THR A C 7
ATOM 12348 O O . THR A 1 66 ? -5.354 15.828 -0.800 1.00 0.00 437 THR A O 7
ATOM 12359 N N . SER A 1 67 ? -3.173 15.278 -0.721 1.00 0.00 438 SER A N 7
ATOM 12360 C CA . SER A 1 67 ? -2.805 16.156 -1.828 1.00 0.00 438 SER A CA 7
ATOM 12361 C C . SER A 1 67 ? -1.832 15.473 -2.784 1.00 0.00 438 SER A C 7
ATOM 12362 O O . SER A 1 67 ? -1.152 14.514 -2.418 1.00 0.00 438 SER A O 7
ATOM 12370 N N . VAL A 1 68 ? -1.771 15.984 -4.011 1.00 0.00 439 VAL A N 7
ATOM 12371 C CA . VAL A 1 68 ? -0.887 15.438 -5.035 1.00 0.00 439 VAL A CA 7
ATOM 12372 C C . VAL A 1 68 ? 0.558 15.866 -4.808 1.00 0.00 439 VAL A C 7
ATOM 12373 O O . VAL A 1 68 ? 1.487 15.258 -5.341 1.00 0.00 439 VAL A O 7
ATOM 12386 N N . PHE A 1 69 ? 0.741 16.916 -4.013 1.00 0.00 440 PHE A N 7
ATOM 12387 C CA . PHE A 1 69 ? 2.075 17.426 -3.722 1.00 0.00 440 PHE A CA 7
ATOM 12388 C C . PHE A 1 69 ? 2.862 16.389 -2.943 1.00 0.00 440 PHE A C 7
ATOM 12389 O O . PHE A 1 69 ? 3.974 16.013 -3.320 1.00 0.00 440 PHE A O 7
ATOM 12406 N N . ASP A 1 70 ? 2.268 15.925 -1.855 1.00 0.00 441 ASP A N 7
ATOM 12407 C CA . ASP A 1 70 ? 2.892 14.913 -1.024 1.00 0.00 441 ASP A CA 7
ATOM 12408 C C . ASP A 1 70 ? 2.817 13.568 -1.733 1.00 0.00 441 ASP A C 7
ATOM 12409 O O . ASP A 1 70 ? 3.676 12.705 -1.548 1.00 0.00 441 ASP A O 7
ATOM 12418 N N . CYS A 1 71 ? 1.776 13.403 -2.549 1.00 0.00 442 CYS A N 7
ATOM 12419 C CA . CYS A 1 71 ? 1.589 12.179 -3.314 1.00 0.00 442 CYS A CA 7
ATOM 12420 C C . CYS A 1 71 ? 2.761 11.987 -4.267 1.00 0.00 442 CYS A C 7
ATOM 12421 O O . CYS A 1 71 ? 3.089 10.867 -4.660 1.00 0.00 442 CYS A O 7
ATOM 12429 N N . GLN A 1 72 ? 3.391 13.103 -4.626 1.00 0.00 443 GLN A N 7
ATOM 12430 C CA . GLN A 1 72 ? 4.534 13.092 -5.527 1.00 0.00 443 GLN A CA 7
ATOM 12431 C C . GLN A 1 72 ? 5.814 12.761 -4.769 1.00 0.00 443 GLN A C 7
ATOM 12432 O O . GLN A 1 72 ? 6.582 11.892 -5.180 1.00 0.00 443 GLN A O 7
ATOM 12446 N N . LYS A 1 73 ? 6.036 13.458 -3.659 1.00 0.00 444 LYS A N 7
ATOM 12447 C CA . LYS A 1 73 ? 7.224 13.231 -2.844 1.00 0.00 444 LYS A CA 7
ATOM 12448 C C . LYS A 1 73 ? 7.175 11.855 -2.186 1.00 0.00 444 LYS A C 7
ATOM 12449 O O . LYS A 1 73 ? 8.167 11.389 -1.625 1.00 0.00 444 LYS A O 7
ATOM 12468 N N . ALA A 1 74 ? 6.014 11.209 -2.260 1.00 0.00 445 ALA A N 7
ATOM 12469 C CA . ALA A 1 74 ? 5.832 9.888 -1.672 1.00 0.00 445 ALA A CA 7
ATOM 12470 C C . ALA A 1 74 ? 6.169 8.787 -2.672 1.00 0.00 445 ALA A C 7
ATOM 12471 O O . ALA A 1 74 ? 7.056 7.969 -2.430 1.00 0.00 445 ALA A O 7
ATOM 12478 N N . MET A 1 75 ? 5.456 8.771 -3.796 1.00 0.00 446 MET A N 7
ATOM 12479 C CA . MET A 1 75 ? 5.682 7.765 -4.829 1.00 0.00 446 MET A CA 7
ATOM 12480 C C . MET A 1 75 ? 7.129 7.798 -5.316 1.00 0.00 446 MET A C 7
ATOM 12481 O O . MET A 1 75 ? 7.665 6.783 -5.761 1.00 0.00 446 MET A O 7
ATOM 12495 N N . GLN A 1 76 ? 7.755 8.968 -5.228 1.00 0.00 447 GLN A N 7
ATOM 12496 C CA . GLN A 1 76 ? 9.139 9.127 -5.655 1.00 0.00 447 GLN A CA 7
ATOM 12497 C C . GLN A 1 76 ? 10.084 8.410 -4.697 1.00 0.00 447 GLN A C 7
ATOM 12498 O O . GLN A 1 76 ? 11.118 7.882 -5.105 1.00 0.00 447 GLN A O 7
ATOM 12512 N N . GLY A 1 77 ? 9.716 8.397 -3.418 1.00 0.00 448 GLY A N 7
ATOM 12513 C CA . GLY A 1 77 ? 10.535 7.741 -2.416 1.00 0.00 448 GLY A CA 7
ATOM 12514 C C . GLY A 1 77 ? 10.137 6.294 -2.202 1.00 0.00 448 GLY A C 7
ATOM 12515 O O . GLY A 1 77 ? 10.665 5.623 -1.314 1.00 0.00 448 GLY A O 7
ATOM 12519 N N . LEU A 1 78 ? 9.202 5.813 -3.017 1.00 0.00 449 LEU A N 7
ATOM 12520 C CA . LEU A 1 78 ? 8.734 4.435 -2.916 1.00 0.00 449 LEU A CA 7
ATOM 12521 C C . LEU A 1 78 ? 8.837 3.727 -4.263 1.00 0.00 449 LEU A C 7
ATOM 12522 O O . LEU A 1 78 ? 8.363 2.601 -4.420 1.00 0.00 449 LEU A O 7
ATOM 12538 N N . THR A 1 79 ? 9.457 4.394 -5.234 1.00 0.00 450 THR A N 7
ATOM 12539 C CA . THR A 1 79 ? 9.619 3.828 -6.569 1.00 0.00 450 THR A CA 7
ATOM 12540 C C . THR A 1 79 ? 10.461 2.555 -6.538 1.00 0.00 450 THR A C 7
ATOM 12541 O O . THR A 1 79 ? 9.945 1.457 -6.744 1.00 0.00 450 THR A O 7
ATOM 12552 N N . GLY A 1 80 ? 11.758 2.706 -6.280 1.00 0.00 451 GLY A N 7
ATOM 12553 C CA . GLY A 1 80 ? 12.643 1.555 -6.236 1.00 0.00 451 GLY A CA 7
ATOM 12554 C C . GLY A 1 80 ? 12.959 1.118 -4.819 1.00 0.00 451 GLY A C 7
ATOM 12555 O O . GLY A 1 80 ? 14.117 1.142 -4.401 1.00 0.00 451 GLY A O 7
ATOM 12559 N N . ARG A 1 81 ? 11.930 0.713 -4.081 1.00 0.00 452 ARG A N 7
ATOM 12560 C CA . ARG A 1 81 ? 12.103 0.270 -2.703 1.00 0.00 452 ARG A CA 7
ATOM 12561 C C . ARG A 1 81 ? 11.436 -1.088 -2.476 1.00 0.00 452 ARG A C 7
ATOM 12562 O O . ARG A 1 81 ? 10.366 -1.173 -1.872 1.00 0.00 452 ARG A O 7
ATOM 12583 N N . LYS A 1 82 ? 12.082 -2.139 -2.980 1.00 0.00 453 LYS A N 7
ATOM 12584 C CA . LYS A 1 82 ? 11.589 -3.513 -2.852 1.00 0.00 453 LYS A CA 7
ATOM 12585 C C . LYS A 1 82 ? 10.953 -3.772 -1.486 1.00 0.00 453 LYS A C 7
ATOM 12586 O O . LYS A 1 82 ? 11.650 -4.028 -0.505 1.00 0.00 453 LYS A O 7
ATOM 12605 N N . PHE A 1 83 ? 9.622 -3.725 -1.436 1.00 0.00 454 PHE A N 7
ATOM 12606 C CA . PHE A 1 83 ? 8.892 -3.952 -0.190 1.00 0.00 454 PHE A CA 7
ATOM 12607 C C . PHE A 1 83 ? 9.342 -5.247 0.479 1.00 0.00 454 PHE A C 7
ATOM 12608 O O . PHE A 1 83 ? 9.302 -5.372 1.704 1.00 0.00 454 PHE A O 7
ATOM 12625 N N . ALA A 1 84 ? 9.768 -6.208 -0.333 1.00 0.00 455 ALA A N 7
ATOM 12626 C CA . ALA A 1 84 ? 10.230 -7.493 0.175 1.00 0.00 455 ALA A CA 7
ATOM 12627 C C . ALA A 1 84 ? 11.419 -8.002 -0.632 1.00 0.00 455 ALA A C 7
ATOM 12628 O O . ALA A 1 84 ? 12.481 -8.288 -0.077 1.00 0.00 455 ALA A O 7
ATOM 12635 N N . ASN A 1 85 ? 11.233 -8.108 -1.946 1.00 0.00 456 ASN A N 7
ATOM 12636 C CA . ASN A 1 85 ? 12.289 -8.579 -2.837 1.00 0.00 456 ASN A CA 7
ATOM 12637 C C . ASN A 1 85 ? 11.871 -8.434 -4.297 1.00 0.00 456 ASN A C 7
ATOM 12638 O O . ASN A 1 85 ? 12.145 -9.304 -5.123 1.00 0.00 456 ASN A O 7
ATOM 12649 N N . ARG A 1 86 ? 11.205 -7.325 -4.607 1.00 0.00 457 ARG A N 7
ATOM 12650 C CA . ARG A 1 86 ? 10.743 -7.056 -5.962 1.00 0.00 457 ARG A CA 7
ATOM 12651 C C . ARG A 1 86 ? 10.507 -5.565 -6.145 1.00 0.00 457 ARG A C 7
ATOM 12652 O O . ARG A 1 86 ? 9.805 -4.939 -5.352 1.00 0.00 457 ARG A O 7
ATOM 12673 N N . VAL A 1 87 ? 11.106 -5.002 -7.190 1.00 0.00 458 VAL A N 7
ATOM 12674 C CA . VAL A 1 87 ? 1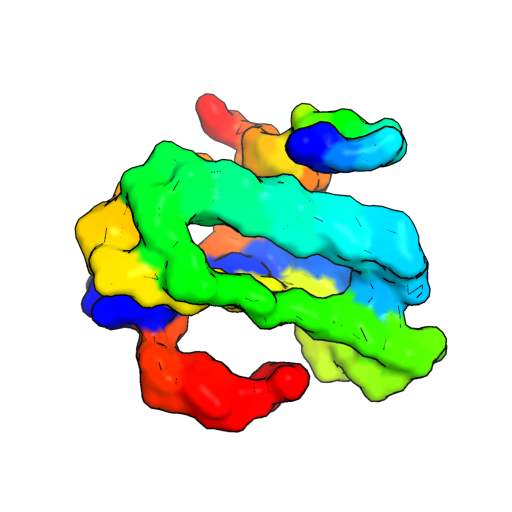0.975 -3.583 -7.476 1.00 0.00 458 VAL A CA 7
ATOM 12675 C C . VAL A 1 87 ? 9.524 -3.134 -7.428 1.00 0.00 458 VAL A C 7
ATOM 12676 O O . VAL A 1 87 ? 8.773 -3.290 -8.391 1.00 0.00 458 VAL A O 7
ATOM 12689 N N . VAL A 1 88 ? 9.148 -2.578 -6.288 1.00 0.00 459 VAL A N 7
ATOM 12690 C CA . VAL A 1 88 ? 7.800 -2.085 -6.065 1.00 0.00 459 VAL A CA 7
ATOM 12691 C C . VAL A 1 88 ? 7.380 -1.117 -7.167 1.00 0.00 459 VAL A C 7
ATOM 12692 O O . VAL A 1 88 ? 8.137 -0.223 -7.544 1.00 0.00 459 VAL A O 7
ATOM 12705 N N . VAL A 1 89 ? 6.170 -1.305 -7.681 1.00 0.00 460 VAL A N 7
ATOM 12706 C CA . VAL A 1 89 ? 5.648 -0.449 -8.740 1.00 0.00 460 VAL A CA 7
ATOM 12707 C C . VAL A 1 89 ? 4.688 0.595 -8.177 1.00 0.00 460 VAL A C 7
ATOM 12708 O O . VAL A 1 89 ? 3.550 0.283 -7.827 1.00 0.00 460 VAL A O 7
ATOM 12721 N N . THR A 1 90 ? 5.157 1.835 -8.094 1.00 0.00 461 THR A N 7
ATOM 12722 C CA . THR A 1 90 ? 4.342 2.929 -7.580 1.00 0.00 461 THR A CA 7
ATOM 12723 C C . THR A 1 90 ? 3.678 3.688 -8.722 1.00 0.00 461 THR A C 7
ATOM 12724 O O . THR A 1 90 ? 4.355 4.271 -9.569 1.00 0.00 461 THR A O 7
ATOM 12735 N N . LYS A 1 91 ? 2.349 3.677 -8.740 1.00 0.00 462 LYS A N 7
ATOM 12736 C CA . LYS A 1 91 ? 1.593 4.359 -9.784 1.00 0.00 462 LYS A CA 7
ATOM 12737 C C . LYS A 1 91 ? 0.613 5.365 -9.188 1.00 0.00 462 LYS A C 7
ATOM 12738 O O . LYS A 1 91 ? 0.226 5.260 -8.025 1.00 0.00 462 LYS A O 7
ATOM 12757 N N . TYR A 1 92 ? 0.218 6.338 -10.001 1.00 0.00 463 TYR A N 7
ATOM 12758 C CA . TYR A 1 92 ? -0.721 7.369 -9.572 1.00 0.00 463 TYR A CA 7
ATOM 12759 C C . TYR A 1 92 ? -2.163 6.898 -9.741 1.00 0.00 463 TYR A C 7
ATOM 12760 O O . TYR A 1 92 ? -2.484 6.182 -10.690 1.00 0.00 463 TYR A O 7
ATOM 12778 N N . CYS A 1 93 ? -3.030 7.303 -8.815 1.00 0.00 464 CYS A N 7
ATOM 12779 C CA . CYS A 1 93 ? -4.439 6.924 -8.865 1.00 0.00 464 CYS A CA 7
ATOM 12780 C C . CYS A 1 93 ? -5.343 8.139 -8.660 1.00 0.00 464 CYS A C 7
ATOM 12781 O O . CYS A 1 93 ? -5.319 8.777 -7.602 1.00 0.00 464 CYS A O 7
ATOM 12789 N N . ASP A 1 94 ? -6.138 8.453 -9.682 1.00 0.00 465 ASP A N 7
ATOM 12790 C CA . ASP A 1 94 ? -7.052 9.591 -9.626 1.00 0.00 465 ASP A CA 7
ATOM 12791 C C . ASP A 1 94 ? -8.243 9.298 -8.717 1.00 0.00 465 ASP A C 7
ATOM 12792 O O . ASP A 1 94 ? -8.707 8.160 -8.644 1.00 0.00 465 ASP A O 7
ATOM 12801 N N . PRO A 1 95 ? -8.755 10.325 -8.009 1.00 0.00 466 PRO A N 7
ATOM 12802 C CA . PRO A 1 95 ? -9.899 10.174 -7.105 1.00 0.00 466 PRO A CA 7
ATOM 12803 C C . PRO A 1 95 ? -11.115 9.579 -7.808 1.00 0.00 466 PRO A C 7
ATOM 12804 O O . PRO A 1 95 ? -12.011 9.034 -7.162 1.00 0.00 466 PRO A O 7
ATOM 12815 N N . ASP A 1 96 ? -11.140 9.691 -9.133 1.00 0.00 467 ASP A N 7
ATOM 12816 C CA . ASP A 1 96 ? -12.247 9.166 -9.924 1.00 0.00 467 ASP A CA 7
ATOM 12817 C C . ASP A 1 96 ? -12.342 7.649 -9.792 1.00 0.00 467 ASP A C 7
ATOM 12818 O O . ASP A 1 96 ? -13.165 7.134 -9.035 1.00 0.00 467 ASP A O 7
ATOM 12827 N N . SER A 1 97 ? -11.492 6.940 -10.532 1.00 0.00 468 SER A N 7
ATOM 12828 C CA . SER A 1 97 ? -11.483 5.482 -10.502 1.00 0.00 468 SER A CA 7
ATOM 12829 C C . SER A 1 97 ? -11.265 4.964 -9.083 1.00 0.00 468 SER A C 7
ATOM 12830 O O . SER A 1 97 ? -11.766 3.900 -8.719 1.00 0.00 468 SER A O 7
ATOM 12838 N N . TYR A 1 98 ? -10.516 5.722 -8.285 1.00 0.00 469 TYR A N 7
ATOM 12839 C CA . TYR A 1 98 ? -10.241 5.331 -6.913 1.00 0.00 469 TYR A CA 7
ATOM 12840 C C . TYR A 1 98 ? -11.543 5.179 -6.132 1.00 0.00 469 TYR A C 7
ATOM 12841 O O . TYR A 1 98 ? -11.818 4.121 -5.566 1.00 0.00 469 TYR A O 7
ATOM 12859 N N . HIS A 1 99 ? -12.333 6.248 -6.099 1.00 0.00 470 HIS A N 7
ATOM 12860 C CA . HIS A 1 99 ? -13.611 6.233 -5.397 1.00 0.00 470 HIS A CA 7
ATOM 12861 C C . HIS A 1 99 ? -14.492 5.105 -5.918 1.00 0.00 470 HIS A C 7
ATOM 12862 O O . HIS A 1 99 ? -15.293 4.534 -5.178 1.00 0.00 470 HIS A O 7
ATOM 12877 N N . ARG A 1 100 ? -14.336 4.790 -7.201 1.00 0.00 471 ARG A N 7
ATOM 12878 C CA . ARG A 1 100 ? -15.107 3.722 -7.824 1.00 0.00 471 ARG A CA 7
ATOM 12879 C C . ARG A 1 100 ? -14.707 2.369 -7.250 1.00 0.00 471 ARG A C 7
ATOM 12880 O O . ARG A 1 100 ? -15.510 1.436 -7.217 1.00 0.00 471 ARG A O 7
ATOM 12901 N N . ARG A 1 101 ? -13.457 2.271 -6.798 1.00 0.00 472 ARG A N 7
ATOM 12902 C CA . ARG A 1 101 ? -12.943 1.032 -6.224 1.00 0.00 472 ARG A CA 7
ATOM 12903 C C . ARG A 1 101 ? -13.071 -0.116 -7.219 1.00 0.00 472 ARG A C 7
ATOM 12904 O O . ARG A 1 101 ? -13.734 -1.118 -6.950 1.00 0.00 472 ARG A O 7
ATOM 12925 N N . ASP A 1 102 ? -12.427 0.039 -8.372 1.00 0.00 473 ASP A N 7
ATOM 12926 C CA . ASP A 1 102 ? -12.463 -0.981 -9.415 1.00 0.00 473 ASP A CA 7
ATOM 12927 C C . ASP A 1 102 ? -11.715 -2.237 -8.974 1.00 0.00 473 ASP A C 7
ATOM 12928 O O . ASP A 1 102 ? -11.674 -3.232 -9.697 1.00 0.00 473 ASP A O 7
ATOM 12937 N N . PHE A 1 103 ? -11.126 -2.180 -7.783 1.00 0.00 474 PHE A N 7
ATOM 12938 C CA . PHE A 1 103 ? -10.384 -3.312 -7.239 1.00 0.00 474 PHE A CA 7
ATOM 12939 C C . PHE A 1 103 ? -11.142 -3.950 -6.081 1.00 0.00 474 PHE A C 7
ATOM 12940 O O . PHE A 1 103 ? -11.502 -5.126 -6.136 1.00 0.00 474 PHE A O 7
ATOM 12957 N N . TRP A 1 104 ? -11.376 -3.164 -5.034 1.00 0.00 475 TRP A N 7
ATOM 12958 C CA . TRP A 1 104 ? -12.095 -3.639 -3.856 1.00 0.00 475 TRP A CA 7
ATOM 12959 C C . TRP A 1 104 ? -11.401 -4.850 -3.241 1.00 0.00 475 TRP A C 7
ATOM 12960 O O . TRP A 1 104 ? -10.220 -5.084 -3.569 1.00 0.00 475 TRP A O 7
ATOM 12982 N N . PRO B 2 1 ? 5.808 -8.246 22.776 1.00 0.00 13 PRO B N 7
ATOM 12983 C CA . PRO B 2 1 ? 6.165 -8.271 21.352 1.00 0.00 13 PRO B CA 7
ATOM 12984 C C . PRO B 2 1 ? 4.937 -8.324 20.449 1.00 0.00 13 PRO B C 7
ATOM 12985 O O . PRO B 2 1 ? 4.130 -9.248 20.537 1.00 0.00 13 PRO B O 7
ATOM 12996 N N . SER B 2 2 ? 4.804 -7.325 19.581 1.00 0.00 14 SER B N 7
ATOM 12997 C CA . SER B 2 2 ? 3.675 -7.257 18.661 1.00 0.00 14 SER B CA 7
ATOM 12998 C C . SER B 2 2 ? 4.147 -7.406 17.218 1.00 0.00 14 SER B C 7
ATOM 12999 O O . SER B 2 2 ? 3.724 -8.318 16.507 1.00 0.00 14 SER B O 7
ATOM 13007 N N . LYS B 2 3 ? 5.027 -6.504 16.794 1.00 0.00 15 LYS B N 7
ATOM 13008 C CA . LYS B 2 3 ? 5.564 -6.534 15.438 1.00 0.00 15 LYS B CA 7
ATOM 13009 C C . LYS B 2 3 ? 6.923 -5.842 15.381 1.00 0.00 15 LYS B C 7
ATOM 13010 O O . LYS B 2 3 ? 7.106 -4.866 14.653 1.00 0.00 15 LYS B O 7
ATOM 13029 N N . LYS B 2 4 ? 7.874 -6.358 16.155 1.00 0.00 16 LYS B N 7
ATOM 13030 C CA . LYS B 2 4 ? 9.218 -5.792 16.198 1.00 0.00 16 LYS B CA 7
ATOM 13031 C C . LYS B 2 4 ? 10.270 -6.869 15.963 1.00 0.00 16 LYS B C 7
ATOM 13032 O O . LYS B 2 4 ? 11.471 -6.599 16.013 1.00 0.00 16 LYS B O 7
ATOM 13051 N N . ARG B 2 5 ? 9.813 -8.092 15.707 1.00 0.00 17 ARG B N 7
ATOM 13052 C CA . ARG B 2 5 ? 10.715 -9.212 15.465 1.00 0.00 17 ARG B CA 7
ATOM 13053 C C . ARG B 2 5 ? 11.106 -9.287 13.992 1.00 0.00 17 ARG B C 7
ATOM 13054 O O . ARG B 2 5 ? 12.252 -9.592 13.660 1.00 0.00 17 ARG B O 7
ATOM 13075 N N . LYS B 2 6 ? 10.147 -9.006 13.116 1.00 0.00 18 LYS B N 7
ATOM 13076 C CA . LYS B 2 6 ? 10.392 -9.042 11.679 1.00 0.00 18 LYS B CA 7
ATOM 13077 C C . LYS B 2 6 ? 10.170 -7.670 11.053 1.00 0.00 18 LYS B C 7
ATOM 13078 O O . LYS B 2 6 ? 9.039 -7.194 10.960 1.00 0.00 18 LYS B O 7
ATOM 13097 N N . ARG B 2 7 ? 11.259 -7.039 10.625 1.00 0.00 19 ARG B N 7
ATOM 13098 C CA . ARG B 2 7 ? 11.185 -5.721 10.007 1.00 0.00 19 ARG B CA 7
ATOM 13099 C C . ARG B 2 7 ? 12.061 -5.652 8.760 1.00 0.00 19 ARG B C 7
ATOM 13100 O O . ARG B 2 7 ? 13.230 -5.272 8.830 1.00 0.00 19 ARG B O 7
ATOM 13121 N N . SER B 2 8 ? 11.486 -6.023 7.621 1.00 0.00 20 SER B N 7
ATOM 13122 C CA . SER B 2 8 ? 12.209 -6.001 6.355 1.00 0.00 20 SER B CA 7
ATOM 13123 C C . SER B 2 8 ? 11.328 -5.444 5.240 1.00 0.00 20 SER B C 7
ATOM 13124 O O . SER B 2 8 ? 10.798 -6.193 4.418 1.00 0.00 20 SER B O 7
ATOM 13132 N N . ARG B 2 9 ? 11.176 -4.124 5.222 1.00 0.00 21 ARG B N 7
ATOM 13133 C CA . ARG B 2 9 ? 10.357 -3.458 4.215 1.00 0.00 21 ARG B CA 7
ATOM 13134 C C . ARG B 2 9 ? 11.178 -2.440 3.430 1.00 0.00 21 ARG B C 7
ATOM 13135 O O . ARG B 2 9 ? 12.139 -1.872 3.949 1.00 0.00 21 ARG B O 7
ATOM 13156 N N . TRP B 2 10 ? 10.789 -2.219 2.175 1.00 0.00 22 TRP B N 7
ATOM 13157 C CA . TRP B 2 10 ? 11.474 -1.266 1.303 1.00 0.00 22 TRP B CA 7
ATOM 13158 C C . TRP B 2 10 ? 12.917 -1.689 1.041 1.00 0.00 22 TRP B C 7
ATOM 13159 O O . TRP B 2 10 ? 13.766 -1.631 1.930 1.00 0.00 22 TRP B O 7
ATOM 13180 N N . ASN B 2 11 ? 13.175 -2.100 -0.201 1.00 0.00 23 ASN B N 7
ATOM 13181 C CA . ASN B 2 11 ? 14.498 -2.547 -0.637 1.00 0.00 23 ASN B CA 7
ATOM 13182 C C . ASN B 2 11 ? 15.211 -3.353 0.444 1.00 0.00 23 ASN B C 7
ATOM 13183 O O . ASN B 2 11 ? 15.957 -2.809 1.258 1.00 0.00 23 ASN B O 7
ATOM 13194 N N . GLN B 2 12 ? 14.974 -4.660 0.434 1.00 0.00 24 GLN B N 7
ATOM 13195 C CA . GLN B 2 12 ? 15.582 -5.561 1.402 1.00 0.00 24 GLN B CA 7
ATOM 13196 C C . GLN B 2 12 ? 17.105 -5.468 1.354 1.00 0.00 24 GLN B C 7
ATOM 13197 O O . GLN B 2 12 ? 17.759 -5.302 2.384 1.00 0.00 24 GLN B O 7
ATOM 13211 N N . ASP B 2 13 ? 17.662 -5.576 0.151 1.00 0.00 25 ASP B N 7
ATOM 13212 C CA . ASP B 2 13 ? 19.108 -5.504 -0.032 1.00 0.00 25 ASP B CA 7
ATOM 13213 C C . ASP B 2 13 ? 19.479 -4.385 -0.998 1.00 0.00 25 ASP B C 7
ATOM 13214 O O . ASP B 2 13 ? 19.950 -3.329 -0.525 1.00 0.00 25 ASP B O 7
ATOM 13224 N N . GLY A 1 1 ? 4.528 10.990 -15.158 1.00 0.00 372 GLY A N 8
ATOM 13225 C CA . GLY A 1 1 ? 3.222 10.594 -15.653 1.00 0.00 372 GLY A CA 8
ATOM 13226 C C . GLY A 1 1 ? 2.210 11.718 -15.582 1.00 0.00 372 GLY A C 8
ATOM 13227 O O . GLY A 1 1 ? 2.083 12.510 -16.515 1.00 0.00 372 GLY A O 8
ATOM 13231 N N . HIS A 1 2 ? 1.492 11.787 -14.467 1.00 0.00 373 HIS A N 8
ATOM 13232 C CA . HIS A 1 2 ? 0.479 12.814 -14.267 1.00 0.00 373 HIS A CA 8
ATOM 13233 C C . HIS A 1 2 ? -0.018 12.794 -12.819 1.00 0.00 373 HIS A C 8
ATOM 13234 O O . HIS A 1 2 ? -0.534 11.779 -12.353 1.00 0.00 373 HIS A O 8
ATOM 13249 N N . PRO A 1 3 ? 0.137 13.912 -12.082 1.00 0.00 374 PRO A N 8
ATOM 13250 C CA . PRO A 1 3 ? -0.302 13.998 -10.690 1.00 0.00 374 PRO A CA 8
ATOM 13251 C C . PRO A 1 3 ? -1.795 14.279 -10.571 1.00 0.00 374 PRO A C 8
ATOM 13252 O O . PRO A 1 3 ? -2.317 15.185 -11.221 1.00 0.00 374 PRO A O 8
ATOM 13263 N N . THR A 1 4 ? -2.478 13.497 -9.740 1.00 0.00 375 THR A N 8
ATOM 13264 C CA . THR A 1 4 ? -3.913 13.668 -9.545 1.00 0.00 375 THR A CA 8
ATOM 13265 C C . THR A 1 4 ? -4.246 13.988 -8.092 1.00 0.00 375 THR A C 8
ATOM 13266 O O . THR A 1 4 ? -4.612 15.120 -7.775 1.00 0.00 375 THR A O 8
ATOM 13277 N N . GLU A 1 5 ? -4.125 12.993 -7.210 1.00 0.00 376 GLU A N 8
ATOM 13278 C CA . GLU A 1 5 ? -4.422 13.201 -5.794 1.00 0.00 376 GLU A CA 8
ATOM 13279 C C . GLU A 1 5 ? -4.109 11.968 -4.949 1.00 0.00 376 GLU A C 8
ATOM 13280 O O . GLU A 1 5 ? -3.528 12.093 -3.871 1.00 0.00 376 GLU A O 8
ATOM 13292 N N . VAL A 1 6 ? -4.487 10.781 -5.426 1.00 0.00 377 VAL A N 8
ATOM 13293 C CA . VAL A 1 6 ? -4.238 9.562 -4.657 1.00 0.00 377 VAL A CA 8
ATOM 13294 C C . VAL A 1 6 ? -3.103 8.738 -5.262 1.00 0.00 377 VAL A C 8
ATOM 13295 O O . VAL A 1 6 ? -2.845 8.807 -6.464 1.00 0.00 377 VAL A O 8
ATOM 13308 N N . LEU A 1 7 ? -2.429 7.961 -4.416 1.00 0.00 378 LEU A N 8
ATOM 13309 C CA . LEU A 1 7 ? -1.308 7.138 -4.855 1.00 0.00 378 LEU A CA 8
ATOM 13310 C C . LEU A 1 7 ? -1.729 5.691 -5.083 1.00 0.00 378 LEU A C 8
ATOM 13311 O O . LEU A 1 7 ? -2.720 5.220 -4.524 1.00 0.00 378 LEU A O 8
ATOM 13327 N N . CYS A 1 8 ? -0.956 4.993 -5.910 1.00 0.00 379 CYS A N 8
ATOM 13328 C CA . CYS A 1 8 ? -1.219 3.594 -6.224 1.00 0.00 379 CYS A CA 8
ATOM 13329 C C . CYS A 1 8 ? 0.034 2.756 -5.998 1.00 0.00 379 CYS A C 8
ATOM 13330 O O . CYS A 1 8 ? 1.122 3.113 -6.450 1.00 0.00 379 CYS A O 8
ATOM 13338 N N . LEU A 1 9 ? -0.124 1.639 -5.296 1.00 0.00 380 LEU A N 8
ATOM 13339 C CA . LEU A 1 9 ? 0.999 0.758 -5.003 1.00 0.00 380 LEU A CA 8
ATOM 13340 C C . LEU A 1 9 ? 0.672 -0.687 -5.368 1.00 0.00 380 LEU A C 8
ATOM 13341 O O . LEU A 1 9 ? -0.217 -1.300 -4.778 1.00 0.00 380 LEU A O 8
ATOM 13357 N N . MET A 1 10 ? 1.399 -1.227 -6.343 1.00 0.00 381 MET A N 8
ATOM 13358 C CA . MET A 1 10 ? 1.184 -2.602 -6.784 1.00 0.00 381 MET A CA 8
ATOM 13359 C C . MET A 1 10 ? 2.502 -3.369 -6.856 1.00 0.00 381 MET A C 8
ATOM 13360 O O . MET A 1 10 ? 3.577 -2.796 -6.665 1.00 0.00 381 MET A O 8
ATOM 13374 N N . ASN A 1 11 ? 2.406 -4.666 -7.138 1.00 0.00 382 ASN A N 8
ATOM 13375 C CA . ASN A 1 11 ? 3.581 -5.528 -7.232 1.00 0.00 382 ASN A CA 8
ATOM 13376 C C . ASN A 1 11 ? 4.379 -5.510 -5.932 1.00 0.00 382 ASN A C 8
ATOM 13377 O O . ASN A 1 11 ? 5.609 -5.571 -5.943 1.00 0.00 382 ASN A O 8
ATOM 13388 N N . MET A 1 12 ? 3.669 -5.425 -4.812 1.00 0.00 383 MET A N 8
ATOM 13389 C CA . MET A 1 12 ? 4.305 -5.400 -3.501 1.00 0.00 383 MET A CA 8
ATOM 13390 C C . MET A 1 12 ? 3.511 -6.226 -2.495 1.00 0.00 383 MET A C 8
ATOM 13391 O O . MET A 1 12 ? 3.783 -6.192 -1.294 1.00 0.00 383 MET A O 8
ATOM 13405 N N . VAL A 1 13 ? 2.525 -6.967 -2.993 1.00 0.00 384 VAL A N 8
ATOM 13406 C CA . VAL A 1 13 ? 1.690 -7.806 -2.140 1.00 0.00 384 VAL A CA 8
ATOM 13407 C C . VAL A 1 13 ? 1.348 -9.123 -2.826 1.00 0.00 384 VAL A C 8
ATOM 13408 O O . VAL A 1 13 ? 1.683 -9.337 -3.992 1.00 0.00 384 VAL A O 8
ATOM 13421 N N . LEU A 1 14 ? 0.677 -10.003 -2.091 1.00 0.00 385 LEU A N 8
ATOM 13422 C CA . LEU A 1 14 ? 0.279 -11.303 -2.617 1.00 0.00 385 LEU A CA 8
ATOM 13423 C C . LEU A 1 14 ? -0.977 -11.801 -1.902 1.00 0.00 385 LEU A C 8
ATOM 13424 O O . LEU A 1 14 ? -1.162 -11.531 -0.716 1.00 0.00 385 LEU A O 8
ATOM 13440 N N . PRO A 1 15 ? -1.862 -12.529 -2.609 1.00 0.00 386 PRO A N 8
ATOM 13441 C CA . PRO A 1 15 ? -3.096 -13.051 -2.013 1.00 0.00 386 PRO A CA 8
ATOM 13442 C C . PRO A 1 15 ? -2.813 -14.040 -0.887 1.00 0.00 386 PRO A C 8
ATOM 13443 O O . PRO A 1 15 ? -3.663 -14.275 -0.027 1.00 0.00 386 PRO A O 8
ATOM 13454 N N . GLU A 1 16 ? -1.615 -14.616 -0.898 1.00 0.00 387 GLU A N 8
ATOM 13455 C CA . GLU A 1 16 ? -1.217 -15.568 0.132 1.00 0.00 387 GLU A CA 8
ATOM 13456 C C . GLU A 1 16 ? -0.901 -14.836 1.431 1.00 0.00 387 GLU A C 8
ATOM 13457 O O . GLU A 1 16 ? -0.686 -15.455 2.473 1.00 0.00 387 GLU A O 8
ATOM 13469 N N . GLU A 1 17 ? -0.878 -13.510 1.353 1.00 0.00 388 GLU A N 8
ATOM 13470 C CA . GLU A 1 17 ? -0.592 -12.672 2.511 1.00 0.00 388 GLU A CA 8
ATOM 13471 C C . GLU A 1 17 ? -1.831 -11.881 2.914 1.00 0.00 388 GLU A C 8
ATOM 13472 O O . GLU A 1 17 ? -2.067 -11.638 4.097 1.00 0.00 388 GLU A O 8
ATOM 13484 N N . LEU A 1 18 ? -2.620 -11.483 1.920 1.00 0.00 389 LEU A N 8
ATOM 13485 C CA . LEU A 1 18 ? -3.843 -10.730 2.171 1.00 0.00 389 LEU A CA 8
ATOM 13486 C C . LEU A 1 18 ? -4.984 -11.675 2.530 1.00 0.00 389 LEU A C 8
ATOM 13487 O O . LEU A 1 18 ? -6.119 -11.496 2.089 1.00 0.00 389 LEU A O 8
ATOM 13503 N N . LEU A 1 19 ? -4.665 -12.686 3.333 1.00 0.00 390 LEU A N 8
ATOM 13504 C CA . LEU A 1 19 ? -5.649 -13.672 3.759 1.00 0.00 390 LEU A CA 8
ATOM 13505 C C . LEU A 1 19 ? -5.531 -13.944 5.257 1.00 0.00 390 LEU A C 8
ATOM 13506 O O . LEU A 1 19 ? -6.454 -14.474 5.877 1.00 0.00 390 LEU A O 8
ATOM 13522 N N . ASP A 1 20 ? -4.386 -13.579 5.832 1.00 0.00 391 ASP A N 8
ATOM 13523 C CA . ASP A 1 20 ? -4.144 -13.779 7.258 1.00 0.00 391 ASP A CA 8
ATOM 13524 C C . ASP A 1 20 ? -4.486 -12.520 8.048 1.00 0.00 391 ASP A C 8
ATOM 13525 O O . ASP A 1 20 ? -4.532 -11.422 7.493 1.00 0.00 391 ASP A O 8
ATOM 13534 N N . ASP A 1 21 ? -4.721 -12.685 9.346 1.00 0.00 392 ASP A N 8
ATOM 13535 C CA . ASP A 1 21 ? -5.061 -11.560 10.211 1.00 0.00 392 ASP A CA 8
ATOM 13536 C C . ASP A 1 21 ? -3.812 -10.785 10.620 1.00 0.00 392 ASP A C 8
ATOM 13537 O O . ASP A 1 21 ? -3.822 -9.554 10.663 1.00 0.00 392 ASP A O 8
ATOM 13546 N N . GLU A 1 22 ? -2.738 -11.511 10.917 1.00 0.00 393 GLU A N 8
ATOM 13547 C CA . GLU A 1 22 ? -1.482 -10.888 11.325 1.00 0.00 393 GLU A CA 8
ATOM 13548 C C . GLU A 1 22 ? -0.774 -10.253 10.132 1.00 0.00 393 GLU A C 8
ATOM 13549 O O . GLU A 1 22 ? -0.196 -9.172 10.246 1.00 0.00 393 GLU A O 8
ATOM 13561 N N . GLU A 1 23 ? -0.821 -10.931 8.991 1.00 0.00 394 GLU A N 8
ATOM 13562 C CA . GLU A 1 23 ? -0.185 -10.432 7.776 1.00 0.00 394 GLU A CA 8
ATOM 13563 C C . GLU A 1 23 ? -0.877 -9.165 7.285 1.00 0.00 394 GLU A C 8
ATOM 13564 O O . GLU A 1 23 ? -0.228 -8.151 7.024 1.00 0.00 394 GLU A O 8
ATOM 13576 N N . TYR A 1 24 ? -2.200 -9.234 7.155 1.00 0.00 395 TYR A N 8
ATOM 13577 C CA . TYR A 1 24 ? -2.991 -8.100 6.701 1.00 0.00 395 TYR A CA 8
ATOM 13578 C C . TYR A 1 24 ? -2.721 -6.865 7.553 1.00 0.00 395 TYR A C 8
ATOM 13579 O O . TYR A 1 24 ? -2.382 -5.801 7.032 1.00 0.00 395 TYR A O 8
ATOM 13597 N N . GLU A 1 25 ? -2.866 -7.012 8.866 1.00 0.00 396 GLU A N 8
ATOM 13598 C CA . GLU A 1 25 ? -2.644 -5.907 9.792 1.00 0.00 396 GLU A CA 8
ATOM 13599 C C . GLU A 1 25 ? -1.206 -5.400 9.714 1.00 0.00 396 GLU A C 8
ATOM 13600 O O . GLU A 1 25 ? -0.944 -4.217 9.933 1.00 0.00 396 GLU A O 8
ATOM 13612 N N . GLU A 1 26 ? -0.280 -6.301 9.400 1.00 0.00 397 GLU A N 8
ATOM 13613 C CA . GLU A 1 26 ? 1.131 -5.943 9.298 1.00 0.00 397 GLU A CA 8
ATOM 13614 C C . GLU A 1 26 ? 1.364 -4.939 8.173 1.00 0.00 397 GLU A C 8
ATOM 13615 O O . GLU A 1 26 ? 2.034 -3.923 8.364 1.00 0.00 397 GLU A O 8
ATOM 13627 N N . ILE A 1 27 ? 0.809 -5.230 7.000 1.00 0.00 398 ILE A N 8
ATOM 13628 C CA . ILE A 1 27 ? 0.961 -4.353 5.844 1.00 0.00 398 ILE A CA 8
ATOM 13629 C C . ILE A 1 27 ? 0.281 -3.008 6.075 1.00 0.00 398 ILE A C 8
ATOM 13630 O O . ILE A 1 27 ? 0.856 -1.960 5.798 1.00 0.00 398 ILE A O 8
ATOM 13646 N N . VAL A 1 28 ? -0.949 -3.047 6.578 1.00 0.00 399 VAL A N 8
ATOM 13647 C CA . VAL A 1 28 ? -1.708 -1.828 6.845 1.00 0.00 399 VAL A CA 8
ATOM 13648 C C . VAL A 1 28 ? -0.910 -0.848 7.704 1.00 0.00 399 VAL A C 8
ATOM 13649 O O . VAL A 1 28 ? -0.818 0.336 7.385 1.00 0.00 399 VAL A O 8
ATOM 13662 N N . GLU A 1 29 ? -0.335 -1.351 8.791 1.00 0.00 400 GLU A N 8
ATOM 13663 C CA . GLU A 1 29 ? 0.444 -0.518 9.704 1.00 0.00 400 GLU A CA 8
ATOM 13664 C C . GLU A 1 29 ? 1.676 0.072 9.020 1.00 0.00 400 GLU A C 8
ATOM 13665 O O . GLU A 1 29 ? 1.863 1.289 9.004 1.00 0.00 400 GLU A O 8
ATOM 13677 N N . ASP A 1 30 ? 2.513 -0.797 8.460 1.00 0.00 401 ASP A N 8
ATOM 13678 C CA . ASP A 1 30 ? 3.736 -0.364 7.787 1.00 0.00 401 ASP A CA 8
ATOM 13679 C C . ASP A 1 30 ? 3.434 0.600 6.641 1.00 0.00 401 ASP A C 8
ATOM 13680 O O . ASP A 1 30 ? 3.894 1.742 6.642 1.00 0.00 401 ASP A O 8
ATOM 13689 N N . VAL A 1 31 ? 2.666 0.127 5.665 1.00 0.00 402 VAL A N 8
ATOM 13690 C CA . VAL A 1 31 ? 2.299 0.934 4.504 1.00 0.00 402 VAL A CA 8
ATOM 13691 C C . VAL A 1 31 ? 1.749 2.299 4.923 1.00 0.00 402 VAL A C 8
ATOM 13692 O O . VAL A 1 31 ? 1.951 3.297 4.229 1.00 0.00 402 VAL A O 8
ATOM 13705 N N . ARG A 1 32 ? 1.062 2.343 6.061 1.00 0.00 403 ARG A N 8
ATOM 13706 C CA . ARG A 1 32 ? 0.496 3.594 6.558 1.00 0.00 403 ARG A CA 8
ATOM 13707 C C . ARG A 1 32 ? 1.589 4.523 7.072 1.00 0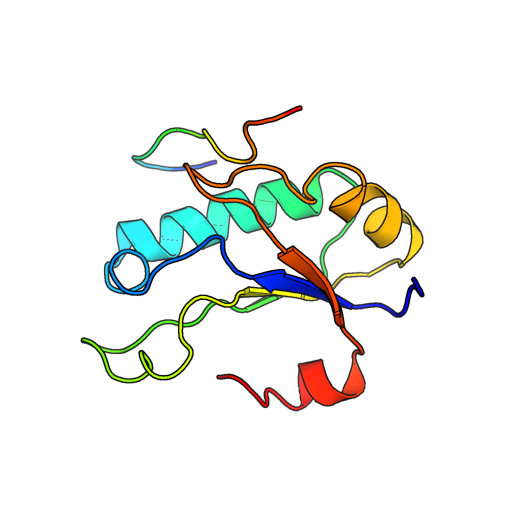.00 403 ARG A C 8
ATOM 13708 O O . ARG A 1 32 ? 1.626 5.703 6.725 1.00 0.00 403 ARG A O 8
ATOM 13729 N N . ASP A 1 33 ? 2.479 3.984 7.899 1.00 0.00 404 ASP A N 8
ATOM 13730 C CA . ASP A 1 33 ? 3.574 4.766 8.462 1.00 0.00 404 ASP A CA 8
ATOM 13731 C C . ASP A 1 33 ? 4.496 5.283 7.364 1.00 0.00 404 ASP A C 8
ATOM 13732 O O . ASP A 1 33 ? 5.142 6.321 7.518 1.00 0.00 404 ASP A O 8
ATOM 13741 N N . GLU A 1 34 ? 4.553 4.555 6.253 1.00 0.00 405 GLU A N 8
ATOM 13742 C CA . GLU A 1 34 ? 5.397 4.937 5.129 1.00 0.00 405 GLU A CA 8
ATOM 13743 C C . GLU A 1 34 ? 4.770 6.080 4.339 1.00 0.00 405 GLU A C 8
ATOM 13744 O O . GLU A 1 34 ? 5.383 7.132 4.161 1.00 0.00 405 GLU A O 8
ATOM 13756 N N . CYS A 1 35 ? 3.546 5.869 3.867 1.00 0.00 406 CYS A N 8
ATOM 13757 C CA . CYS A 1 35 ? 2.837 6.884 3.096 1.00 0.00 406 CYS A CA 8
ATOM 13758 C C . CYS A 1 35 ? 2.640 8.154 3.920 1.00 0.00 406 CYS A C 8
ATOM 13759 O O . CYS A 1 35 ? 2.589 9.257 3.375 1.00 0.00 406 CYS A O 8
ATOM 13767 N N . SER A 1 36 ? 2.529 7.991 5.236 1.00 0.00 407 SER A N 8
ATOM 13768 C CA . SER A 1 36 ? 2.336 9.122 6.138 1.00 0.00 407 SER A CA 8
ATOM 13769 C C . SER A 1 36 ? 3.676 9.675 6.615 1.00 0.00 407 SER A C 8
ATOM 13770 O O . SER A 1 36 ? 3.749 10.349 7.644 1.00 0.00 407 SER A O 8
ATOM 13778 N N . LYS A 1 37 ? 4.733 9.384 5.863 1.00 0.00 408 LYS A N 8
ATOM 13779 C CA . LYS A 1 37 ? 6.069 9.854 6.208 1.00 0.00 408 LYS A CA 8
ATOM 13780 C C . LYS A 1 37 ? 6.511 10.959 5.257 1.00 0.00 408 LYS A C 8
ATOM 13781 O O . LYS A 1 37 ? 7.511 11.637 5.495 1.00 0.00 408 LYS A O 8
ATOM 13800 N N . TYR A 1 38 ? 5.755 11.133 4.178 1.00 0.00 409 TYR A N 8
ATOM 13801 C CA . TYR A 1 38 ? 6.056 12.159 3.188 1.00 0.00 409 TYR A CA 8
ATOM 13802 C C . TYR A 1 38 ? 4.969 13.225 3.188 1.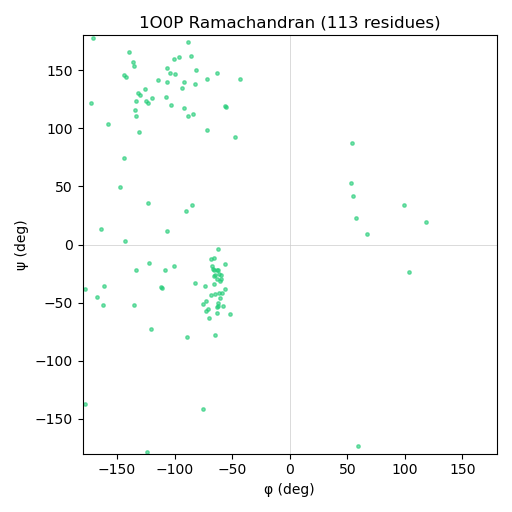00 0.00 409 TYR A C 8
ATOM 13803 O O . TYR A 1 38 ? 5.183 14.347 2.726 1.00 0.00 409 TYR A O 8
ATOM 13821 N N . GLY A 1 39 ? 3.803 12.863 3.710 1.00 0.00 410 GLY A N 8
ATOM 13822 C CA . GLY A 1 39 ? 2.692 13.791 3.761 1.00 0.00 410 GLY A CA 8
ATOM 13823 C C . GLY A 1 39 ? 1.579 13.320 4.675 1.00 0.00 410 GLY A C 8
ATOM 13824 O O . GLY A 1 39 ? 1.827 12.647 5.676 1.00 0.00 410 GLY A O 8
ATOM 13828 N N . LEU A 1 40 ? 0.348 13.677 4.324 1.00 0.00 411 LEU A N 8
ATOM 13829 C CA . LEU A 1 40 ? -0.815 13.297 5.115 1.00 0.00 411 LEU A CA 8
ATOM 13830 C C . LEU A 1 40 ? -1.719 12.340 4.345 1.00 0.00 411 LEU A C 8
ATOM 13831 O O . LEU A 1 40 ? -2.602 12.770 3.602 1.00 0.00 411 LEU A O 8
ATOM 13847 N N . VAL A 1 41 ? -1.496 11.040 4.520 1.00 0.00 412 VAL A N 8
ATOM 13848 C CA . VAL A 1 41 ? -2.311 10.038 3.847 1.00 0.00 412 VAL A CA 8
ATOM 13849 C C . VAL A 1 41 ? -3.666 9.907 4.540 1.00 0.00 412 VAL A C 8
ATOM 13850 O O . VAL A 1 41 ? -3.765 9.370 5.644 1.00 0.00 412 VAL A O 8
ATOM 13863 N N . LYS A 1 42 ? -4.706 10.419 3.888 1.00 0.00 413 LYS A N 8
ATOM 13864 C CA . LYS A 1 42 ? -6.059 10.379 4.437 1.00 0.00 413 LYS A CA 8
ATOM 13865 C C . LYS A 1 42 ? -6.438 8.976 4.898 1.00 0.00 413 LYS A C 8
ATOM 13866 O O . LYS A 1 42 ? -6.794 8.773 6.058 1.00 0.00 413 LYS A O 8
ATOM 13885 N N . SER A 1 43 ? -6.359 8.009 3.989 1.00 0.00 414 SER A N 8
ATOM 13886 C CA . SER A 1 43 ? -6.706 6.630 4.322 1.00 0.00 414 SER A CA 8
ATOM 13887 C C . SER A 1 43 ? -6.038 5.642 3.372 1.00 0.00 414 SER A C 8
ATOM 13888 O O . SER A 1 43 ? -5.325 6.036 2.450 1.00 0.00 414 SER A O 8
ATOM 13896 N N . ILE A 1 44 ? -6.271 4.354 3.614 1.00 0.00 415 ILE A N 8
ATOM 13897 C CA . ILE A 1 44 ? -5.701 3.297 2.785 1.00 0.00 415 ILE A CA 8
ATOM 13898 C C . ILE A 1 44 ? -6.681 2.140 2.622 1.00 0.00 415 ILE A C 8
ATOM 13899 O O . ILE A 1 44 ? -7.343 1.735 3.579 1.00 0.00 415 ILE A O 8
ATOM 13915 N N . GLU A 1 45 ? -6.771 1.614 1.406 1.00 0.00 416 GLU A N 8
ATOM 13916 C CA . GLU A 1 45 ? -7.658 0.495 1.118 1.00 0.00 416 GLU A CA 8
ATOM 13917 C C . GLU A 1 45 ? -6.866 -0.683 0.561 1.00 0.00 416 GLU A C 8
ATOM 13918 O O . GLU A 1 45 ? -6.065 -0.525 -0.365 1.00 0.00 416 GLU A O 8
ATOM 13930 N N . ILE A 1 46 ? -7.091 -1.860 1.136 1.00 0.00 417 ILE A N 8
ATOM 13931 C CA . ILE A 1 46 ? -6.393 -3.068 0.711 1.00 0.00 417 ILE A CA 8
ATOM 13932 C C . ILE A 1 46 ? -7.369 -4.221 0.481 1.00 0.00 417 ILE A C 8
ATOM 13933 O O . ILE A 1 46 ? -8.272 -4.442 1.289 1.00 0.00 417 ILE A O 8
ATOM 13949 N N . PRO A 1 47 ? -7.215 -4.971 -0.629 1.00 0.00 418 PRO A N 8
ATOM 13950 C CA . PRO A 1 47 ? -8.089 -6.108 -0.929 1.00 0.00 418 PRO A CA 8
ATOM 13951 C C . PRO A 1 47 ? -7.912 -7.242 0.075 1.00 0.00 418 PRO A C 8
ATOM 13952 O O . PRO A 1 47 ? -6.818 -7.457 0.597 1.00 0.00 418 PRO A O 8
ATOM 13963 N N . ARG A 1 48 ? -8.994 -7.963 0.342 1.00 0.00 419 ARG A N 8
ATOM 13964 C CA . ARG A 1 48 ? -8.964 -9.073 1.285 1.00 0.00 419 ARG A CA 8
ATOM 13965 C C . ARG A 1 48 ? -9.911 -10.177 0.829 1.00 0.00 419 ARG A C 8
ATOM 13966 O O . ARG A 1 48 ? -11.022 -10.305 1.344 1.00 0.00 419 ARG A O 8
ATOM 13987 N N . PRO A 1 49 ? -9.479 -10.987 -0.154 1.00 0.00 420 PRO A N 8
ATOM 13988 C CA . PRO A 1 49 ? -10.290 -12.081 -0.690 1.00 0.00 420 PRO A CA 8
ATOM 13989 C C . PRO A 1 49 ? -10.938 -12.920 0.403 1.00 0.00 420 PRO A C 8
ATOM 13990 O O . PRO A 1 49 ? -10.250 -13.504 1.240 1.00 0.00 420 PRO A O 8
ATOM 14001 N N . VAL A 1 50 ? -12.267 -12.976 0.390 1.00 0.00 421 VAL A N 8
ATOM 14002 C CA . VAL A 1 50 ? -12.998 -13.746 1.385 1.00 0.00 421 VAL A CA 8
ATOM 14003 C C . VAL A 1 50 ? -12.777 -15.237 1.180 1.00 0.00 421 VAL A C 8
ATOM 14004 O O . VAL A 1 50 ? -13.433 -15.865 0.351 1.00 0.00 421 VAL A O 8
ATOM 14017 N N . ASP A 1 51 ? -11.840 -15.796 1.942 1.00 0.00 422 ASP A N 8
ATOM 14018 C CA . ASP A 1 51 ? -11.514 -17.208 1.829 1.00 0.00 422 ASP A CA 8
ATOM 14019 C C . ASP A 1 51 ? -11.082 -17.498 0.402 1.00 0.00 422 ASP A C 8
ATOM 14020 O O . ASP A 1 51 ? -11.100 -18.639 -0.058 1.00 0.00 422 ASP A O 8
ATOM 14029 N N . GLY A 1 52 ? -10.690 -16.431 -0.287 1.00 0.00 423 GLY A N 8
ATOM 14030 C CA . GLY A 1 52 ? -10.270 -16.533 -1.664 1.00 0.00 423 GLY A CA 8
ATOM 14031 C C . GLY A 1 52 ? -11.339 -16.023 -2.608 1.00 0.00 423 GLY A C 8
ATOM 14032 O O . GLY A 1 52 ? -11.472 -16.510 -3.732 1.00 0.00 423 GLY A O 8
ATOM 14036 N N . VAL A 1 53 ? -12.107 -15.034 -2.147 1.00 0.00 424 VAL A N 8
ATOM 14037 C CA . VAL A 1 53 ? -13.182 -14.466 -2.951 1.00 0.00 424 VAL A CA 8
ATOM 14038 C C . VAL A 1 53 ? -12.682 -13.343 -3.860 1.00 0.00 424 VAL A C 8
ATOM 14039 O O . VAL A 1 53 ? -12.781 -13.433 -5.083 1.00 0.00 424 VAL A O 8
ATOM 14052 N N . GLU A 1 54 ? -12.149 -12.288 -3.252 1.00 0.00 425 GLU A N 8
ATOM 14053 C CA . GLU A 1 54 ? -11.649 -11.138 -3.995 1.00 0.00 425 GLU A CA 8
ATOM 14054 C C . GLU A 1 54 ? -10.262 -11.401 -4.574 1.00 0.00 425 GLU A C 8
ATOM 14055 O O . GLU A 1 54 ? -9.430 -10.496 -4.653 1.00 0.00 425 GLU A O 8
ATOM 14067 N N . VAL A 1 55 ? -10.023 -12.641 -4.979 1.00 0.00 426 VAL A N 8
ATOM 14068 C CA . VAL A 1 55 ? -8.745 -13.022 -5.569 1.00 0.00 426 VAL A CA 8
ATOM 14069 C C . VAL A 1 55 ? -8.531 -12.368 -6.936 1.00 0.00 426 VAL A C 8
ATOM 14070 O O . VAL A 1 55 ? -7.430 -11.914 -7.243 1.00 0.00 426 VAL A O 8
ATOM 14083 N N . PRO A 1 56 ? -9.578 -12.325 -7.776 1.00 0.00 427 PRO A N 8
ATOM 14084 C CA . PRO A 1 56 ? -9.497 -11.717 -9.103 1.00 0.00 427 PRO A CA 8
ATOM 14085 C C . PRO A 1 56 ? -9.263 -10.214 -9.015 1.00 0.00 427 PRO A C 8
ATOM 14086 O O . PRO A 1 56 ? -10.189 -9.415 -9.162 1.00 0.00 427 PRO A O 8
ATOM 14097 N N . GLY A 1 57 ? -8.012 -9.843 -8.771 1.00 0.00 428 GLY A N 8
ATOM 14098 C CA . GLY A 1 57 ? -7.653 -8.445 -8.644 1.00 0.00 428 GLY A CA 8
ATOM 14099 C C . GLY A 1 57 ? -6.822 -8.191 -7.402 1.00 0.00 428 GLY A C 8
ATOM 14100 O O . GLY A 1 57 ? -6.269 -7.106 -7.224 1.00 0.00 428 GLY A O 8
ATOM 14104 N N . CYS A 1 58 ? -6.738 -9.204 -6.540 1.00 0.00 429 CYS A N 8
ATOM 14105 C CA . CYS A 1 58 ? -5.969 -9.102 -5.304 1.00 0.00 429 CYS A CA 8
ATOM 14106 C C . CYS A 1 58 ? -4.487 -8.888 -5.597 1.00 0.00 429 CYS A C 8
ATOM 14107 O O . CYS A 1 58 ? -3.967 -9.376 -6.602 1.00 0.00 429 CYS A O 8
ATOM 14115 N N . GLY A 1 59 ? -3.813 -8.157 -4.714 1.00 0.00 430 GLY A N 8
ATOM 14116 C CA . GLY A 1 59 ? -2.396 -7.897 -4.893 1.00 0.00 430 GLY A CA 8
ATOM 14117 C C . GLY A 1 59 ? -2.105 -6.463 -5.289 1.00 0.00 430 GLY A C 8
ATOM 14118 O O . GLY A 1 59 ? -1.062 -6.177 -5.880 1.00 0.00 430 GLY A O 8
ATOM 14122 N N . LYS A 1 60 ? -3.023 -5.557 -4.967 1.00 0.00 431 LYS A N 8
ATOM 14123 C CA . LYS A 1 60 ? -2.854 -4.146 -5.297 1.00 0.00 431 LYS A CA 8
ATOM 14124 C C . LYS A 1 60 ? -3.417 -3.250 -4.198 1.00 0.00 431 LYS A C 8
ATOM 14125 O O . LYS A 1 60 ? -4.618 -3.268 -3.926 1.00 0.00 431 LYS A O 8
ATOM 14144 N N . ILE A 1 61 ? -2.543 -2.467 -3.572 1.00 0.00 432 ILE A N 8
ATOM 14145 C CA . ILE A 1 61 ? -2.955 -1.555 -2.509 1.00 0.00 432 ILE A CA 8
ATOM 14146 C C . ILE A 1 61 ? -2.931 -0.112 -2.999 1.00 0.00 432 ILE A C 8
ATOM 14147 O O . ILE A 1 61 ? -2.141 0.239 -3.873 1.00 0.00 432 ILE A O 8
ATOM 14163 N N . PHE A 1 62 ? -3.800 0.725 -2.437 1.00 0.00 433 PHE A N 8
ATOM 14164 C CA . PHE A 1 62 ? -3.855 2.131 -2.825 1.00 0.00 433 PHE A CA 8
ATOM 14165 C C . PHE A 1 62 ? -4.231 3.005 -1.635 1.00 0.00 433 PHE A C 8
ATOM 14166 O O . PHE A 1 62 ? -4.980 2.580 -0.756 1.00 0.00 433 PHE A O 8
ATOM 14183 N N . VAL A 1 63 ? -3.709 4.229 -1.614 1.00 0.00 434 VAL A N 8
ATOM 14184 C CA . VAL A 1 63 ? -3.976 5.150 -0.514 1.00 0.00 434 VAL A CA 8
ATOM 14185 C C . VAL A 1 63 ? -4.512 6.491 -1.007 1.00 0.00 434 VAL A C 8
ATOM 14186 O O . VAL A 1 63 ? -4.159 6.957 -2.092 1.00 0.00 434 VAL A O 8
ATOM 14199 N N . GLU A 1 64 ? -5.372 7.099 -0.199 1.00 0.00 435 GLU A N 8
ATOM 14200 C CA . GLU A 1 64 ? -5.943 8.398 -0.520 1.00 0.00 435 GLU A CA 8
ATOM 14201 C C . GLU A 1 64 ? -5.137 9.495 0.159 1.00 0.00 435 GLU A C 8
ATOM 14202 O O . GLU A 1 64 ? -5.122 9.599 1.387 1.00 0.00 435 GLU A O 8
ATOM 14214 N N . PHE A 1 65 ? -4.460 10.300 -0.649 1.00 0.00 436 PHE A N 8
ATOM 14215 C CA . PHE A 1 65 ? -3.631 11.386 -0.139 1.00 0.00 436 PHE A CA 8
ATOM 14216 C C . PHE A 1 65 ? -4.423 12.680 0.018 1.00 0.00 436 PHE A C 8
ATOM 14217 O O . PHE A 1 65 ? -5.606 12.747 -0.320 1.00 0.00 436 PHE A O 8
ATOM 14234 N N . THR A 1 66 ? -3.753 13.707 0.537 1.00 0.00 437 THR A N 8
ATOM 14235 C CA . THR A 1 66 ? -4.371 15.011 0.747 1.00 0.00 437 THR A CA 8
ATOM 14236 C C . THR A 1 66 ? -3.904 16.011 -0.305 1.00 0.00 437 THR A C 8
ATOM 14237 O O . THR A 1 66 ? -4.695 16.803 -0.820 1.00 0.00 437 THR A O 8
ATOM 14248 N N . SER A 1 67 ? -2.611 15.968 -0.619 1.00 0.00 438 SER A N 8
ATOM 14249 C CA . SER A 1 67 ? -2.032 16.873 -1.607 1.00 0.00 438 SER A CA 8
ATOM 14250 C C . SER A 1 67 ? -1.088 16.129 -2.546 1.00 0.00 438 SER A C 8
ATOM 14251 O O . SER A 1 67 ? -0.365 15.221 -2.132 1.00 0.00 438 SER A O 8
ATOM 14259 N N . VAL A 1 68 ? -1.095 16.528 -3.814 1.00 0.00 439 VAL A N 8
ATOM 14260 C CA . VAL A 1 68 ? -0.243 15.905 -4.819 1.00 0.00 439 VAL A CA 8
ATOM 14261 C C . VAL A 1 68 ? 1.223 16.249 -4.591 1.00 0.00 439 VAL A C 8
ATOM 14262 O O . VAL A 1 68 ? 2.113 15.624 -5.167 1.00 0.00 439 VAL A O 8
ATOM 14275 N N . PHE A 1 69 ? 1.468 17.250 -3.750 1.00 0.00 440 PHE A N 8
ATOM 14276 C CA . PHE A 1 69 ? 2.830 17.675 -3.454 1.00 0.00 440 PHE A CA 8
ATOM 14277 C C . PHE A 1 69 ? 3.575 16.561 -2.741 1.00 0.00 440 PHE A C 8
ATOM 14278 O O . PHE A 1 69 ? 4.643 16.132 -3.177 1.00 0.00 440 PHE A O 8
ATOM 14295 N N . ASP A 1 70 ? 2.999 16.097 -1.640 1.00 0.00 441 ASP A N 8
ATOM 14296 C CA . ASP A 1 70 ? 3.593 15.019 -0.870 1.00 0.00 441 ASP A CA 8
ATOM 14297 C C . ASP A 1 70 ? 3.446 13.705 -1.626 1.00 0.00 441 ASP A C 8
ATOM 14298 O O . ASP A 1 70 ? 4.260 12.794 -1.475 1.00 0.00 441 ASP A O 8
ATOM 14307 N N . CYS A 1 71 ? 2.400 13.619 -2.448 1.00 0.00 442 CYS A N 8
ATOM 14308 C CA . CYS A 1 71 ? 2.146 12.423 -3.243 1.00 0.00 442 CYS A CA 8
ATOM 14309 C C . CYS A 1 71 ? 3.285 12.196 -4.232 1.00 0.00 442 CYS A C 8
ATOM 14310 O O . CYS A 1 71 ? 3.692 11.061 -4.487 1.00 0.00 442 CYS A O 8
ATOM 14318 N N . GLN A 1 72 ? 3.795 13.294 -4.778 1.00 0.00 443 GLN A N 8
ATOM 14319 C CA . GLN A 1 72 ? 4.886 13.246 -5.741 1.00 0.00 443 GLN A CA 8
ATOM 14320 C C . GLN A 1 72 ? 6.200 12.872 -5.061 1.00 0.00 443 GLN A C 8
ATOM 14321 O O . GLN A 1 72 ? 6.905 11.968 -5.506 1.00 0.00 443 GLN A O 8
ATOM 14335 N N . LYS A 1 73 ? 6.521 13.575 -3.978 1.00 0.00 444 LYS A N 8
ATOM 14336 C CA . LYS A 1 73 ? 7.753 13.324 -3.239 1.00 0.00 444 LYS A CA 8
ATOM 14337 C C . LYS A 1 73 ? 7.707 11.976 -2.525 1.00 0.00 444 LYS A C 8
ATOM 14338 O O . LYS A 1 73 ? 8.723 11.496 -2.023 1.00 0.00 444 LYS A O 8
ATOM 14357 N N . ALA A 1 74 ? 6.524 11.368 -2.485 1.00 0.00 445 ALA A N 8
ATOM 14358 C CA . ALA A 1 74 ? 6.353 10.075 -1.836 1.00 0.00 445 ALA A CA 8
ATOM 14359 C C . ALA A 1 74 ? 6.756 8.939 -2.768 1.00 0.00 445 ALA A C 8
ATOM 14360 O O . ALA A 1 74 ? 7.670 8.172 -2.467 1.00 0.00 445 ALA A O 8
ATOM 14367 N N . MET A 1 75 ? 6.067 8.840 -3.901 1.00 0.00 446 MET A N 8
ATOM 14368 C CA . MET A 1 75 ? 6.352 7.794 -4.878 1.00 0.00 446 MET A CA 8
ATOM 14369 C C . MET A 1 75 ? 7.770 7.925 -5.423 1.00 0.00 446 MET A C 8
ATOM 14370 O O . MET A 1 75 ? 8.370 6.943 -5.858 1.00 0.00 446 MET A O 8
ATOM 14384 N N . GLN A 1 76 ? 8.300 9.144 -5.398 1.00 0.00 447 GLN A N 8
ATOM 14385 C CA . GLN A 1 76 ? 9.650 9.401 -5.890 1.00 0.00 447 GLN A CA 8
ATOM 14386 C C . GLN A 1 76 ? 10.683 8.631 -5.076 1.00 0.00 447 GLN A C 8
ATOM 14387 O O . GLN A 1 76 ? 11.805 8.406 -5.532 1.00 0.00 447 GLN A O 8
ATOM 14401 N N . GLY A 1 77 ? 10.298 8.228 -3.868 1.00 0.00 448 GLY A N 8
ATOM 14402 C CA . GLY A 1 77 ? 11.204 7.487 -3.008 1.00 0.00 448 GLY A CA 8
ATOM 14403 C C . GLY A 1 77 ? 10.802 6.033 -2.850 1.00 0.00 448 GLY A C 8
ATOM 14404 O O . GLY A 1 77 ? 11.580 5.220 -2.352 1.00 0.00 448 GLY A O 8
ATOM 14408 N N . LEU A 1 78 ? 9.585 5.705 -3.276 1.00 0.00 449 LEU A N 8
ATOM 14409 C CA . LEU A 1 78 ? 9.085 4.338 -3.175 1.00 0.00 449 LEU A CA 8
ATOM 14410 C C . LEU A 1 78 ? 9.365 3.555 -4.456 1.00 0.00 449 LEU A C 8
ATOM 14411 O O . LEU A 1 78 ? 9.423 2.325 -4.441 1.00 0.00 449 LEU A O 8
ATOM 14427 N N . THR A 1 79 ? 9.540 4.274 -5.560 1.00 0.00 450 THR A N 8
ATOM 14428 C CA . THR A 1 79 ? 9.812 3.645 -6.847 1.00 0.00 450 THR A CA 8
ATOM 14429 C C . THR A 1 79 ? 11.209 3.031 -6.876 1.00 0.00 450 THR A C 8
ATOM 14430 O O . THR A 1 79 ? 12.190 3.681 -6.517 1.00 0.00 450 THR A O 8
ATOM 14441 N N . GLY A 1 80 ? 11.288 1.775 -7.306 1.00 0.00 451 GLY A N 8
ATOM 14442 C CA . GLY A 1 80 ? 12.567 1.093 -7.376 1.00 0.00 451 GLY A CA 8
ATOM 14443 C C . GLY A 1 80 ? 12.976 0.489 -6.048 1.00 0.00 451 GLY A C 8
ATOM 14444 O O . GLY A 1 80 ? 14.151 0.509 -5.684 1.00 0.00 451 GLY A O 8
ATOM 14448 N N . ARG A 1 81 ? 12.001 -0.051 -5.323 1.00 0.00 452 ARG A N 8
ATOM 14449 C CA . ARG A 1 81 ? 12.258 -0.667 -4.028 1.00 0.00 452 ARG A CA 8
ATOM 14450 C C . ARG A 1 81 ? 11.873 -2.140 -4.050 1.00 0.00 452 ARG A C 8
ATOM 14451 O O . ARG A 1 81 ? 11.672 -2.719 -5.117 1.00 0.00 452 ARG A O 8
ATOM 14472 N N . LYS A 1 82 ? 11.765 -2.741 -2.870 1.00 0.00 453 LYS A N 8
ATOM 14473 C CA . LYS A 1 82 ? 11.406 -4.150 -2.760 1.00 0.00 453 LYS A CA 8
ATOM 14474 C C . LYS A 1 82 ? 10.693 -4.431 -1.440 1.00 0.00 453 LYS A C 8
ATOM 14475 O O . LYS A 1 82 ? 11.336 -4.618 -0.407 1.00 0.00 453 LYS A O 8
ATOM 14494 N N . PHE A 1 83 ? 9.363 -4.460 -1.482 1.00 0.00 454 PHE A N 8
ATOM 14495 C CA . PHE A 1 83 ? 8.565 -4.723 -0.287 1.00 0.00 454 PHE A CA 8
ATOM 14496 C C . PHE A 1 83 ? 9.003 -6.021 0.383 1.00 0.00 454 PHE A C 8
ATOM 14497 O O . PHE A 1 83 ? 8.777 -6.223 1.576 1.00 0.00 454 PHE A O 8
ATOM 14514 N N . ALA A 1 84 ? 9.632 -6.895 -0.395 1.00 0.00 455 ALA A N 8
ATOM 14515 C CA . ALA A 1 84 ? 10.107 -8.174 0.118 1.00 0.00 455 ALA A CA 8
ATOM 14516 C C . ALA A 1 84 ? 11.092 -8.820 -0.851 1.00 0.00 455 ALA A C 8
ATOM 14517 O O . ALA A 1 84 ? 12.151 -9.303 -0.445 1.00 0.00 455 ALA A O 8
ATOM 14524 N N . ASN A 1 85 ? 10.736 -8.822 -2.133 1.00 0.00 456 ASN A N 8
ATOM 14525 C CA . ASN A 1 85 ? 11.584 -9.408 -3.167 1.00 0.00 456 ASN A CA 8
ATOM 14526 C C . ASN A 1 85 ? 11.019 -9.124 -4.556 1.00 0.00 456 ASN A C 8
ATOM 14527 O O . ASN A 1 85 ? 11.142 -9.944 -5.467 1.00 0.00 456 ASN A O 8
ATOM 14538 N N . ARG A 1 86 ? 10.398 -7.957 -4.708 1.00 0.00 457 ARG A N 8
ATOM 14539 C CA . ARG A 1 86 ? 9.810 -7.556 -5.981 1.00 0.00 457 ARG A CA 8
ATOM 14540 C C . ARG A 1 86 ? 9.847 -6.042 -6.124 1.00 0.00 457 ARG A C 8
ATOM 14541 O O . ARG A 1 86 ? 9.541 -5.313 -5.181 1.00 0.00 457 ARG A O 8
ATOM 14562 N N . VAL A 1 87 ? 10.220 -5.575 -7.307 1.00 0.00 458 VAL A N 8
ATOM 14563 C CA . VAL A 1 87 ? 10.302 -4.145 -7.563 1.00 0.00 458 VAL A CA 8
ATOM 14564 C C . VAL A 1 87 ? 8.932 -3.487 -7.459 1.00 0.00 458 VAL A C 8
ATOM 14565 O O . VAL A 1 87 ? 8.048 -3.731 -8.280 1.00 0.00 458 VAL A O 8
ATOM 14578 N N . VAL A 1 88 ? 8.765 -2.648 -6.439 1.00 0.00 459 VAL A N 8
ATOM 14579 C CA . VAL A 1 88 ? 7.503 -1.951 -6.218 1.00 0.00 459 VAL A CA 8
ATOM 14580 C C . VAL A 1 88 ? 7.241 -0.932 -7.321 1.00 0.00 459 VAL A C 8
ATOM 14581 O O . VAL A 1 88 ? 8.121 -0.149 -7.677 1.00 0.00 459 VAL A O 8
ATOM 14594 N N . VAL A 1 89 ? 6.025 -0.951 -7.859 1.00 0.00 460 VAL A N 8
ATOM 14595 C CA . VAL A 1 89 ? 5.648 -0.028 -8.923 1.00 0.00 460 VAL A CA 8
ATOM 14596 C C . VAL A 1 89 ? 4.635 0.998 -8.424 1.00 0.00 460 VAL A C 8
ATOM 14597 O O . VAL A 1 89 ? 3.563 0.643 -7.934 1.00 0.00 460 VAL A O 8
ATOM 14610 N N . THR A 1 90 ? 4.986 2.274 -8.550 1.00 0.00 461 THR A N 8
ATOM 14611 C CA . THR A 1 90 ? 4.111 3.355 -8.115 1.00 0.00 461 THR A CA 8
ATOM 14612 C C . THR A 1 90 ? 3.298 3.904 -9.282 1.00 0.00 461 THR A C 8
ATOM 14613 O O . THR A 1 90 ? 3.778 3.955 -10.414 1.00 0.00 461 THR A O 8
ATOM 14624 N N . LYS A 1 91 ? 2.066 4.314 -8.997 1.00 0.00 462 LYS A N 8
ATOM 14625 C CA . LYS A 1 91 ? 1.187 4.861 -10.023 1.00 0.00 462 LYS A CA 8
ATOM 14626 C C . LYS A 1 91 ? 0.321 5.980 -9.456 1.00 0.00 462 LYS A C 8
ATOM 14627 O O . LYS A 1 91 ? 0.117 6.068 -8.246 1.00 0.00 462 LYS A O 8
ATOM 14646 N N . TYR A 1 92 ? -0.183 6.836 -10.338 1.00 0.00 463 TYR A N 8
ATOM 14647 C CA . TYR A 1 92 ? -1.032 7.947 -9.927 1.00 0.00 463 TYR A CA 8
ATOM 14648 C C . TYR A 1 92 ? -2.490 7.663 -10.267 1.00 0.00 463 TYR A C 8
ATOM 14649 O O . TYR A 1 92 ? -2.849 7.529 -11.438 1.00 0.00 463 TYR A O 8
ATOM 14667 N N . CYS A 1 93 ? -3.328 7.571 -9.240 1.00 0.00 464 CYS A N 8
ATOM 14668 C CA . CYS A 1 93 ? -4.747 7.296 -9.436 1.00 0.00 464 CYS A CA 8
ATOM 14669 C C . CYS A 1 93 ? -5.597 8.530 -9.146 1.00 0.00 464 CYS A C 8
ATOM 14670 O O . CYS A 1 93 ? -5.257 9.356 -8.290 1.00 0.00 464 CYS A O 8
ATOM 14678 N N . ASP A 1 94 ? -6.708 8.646 -9.869 1.00 0.00 465 ASP A N 8
ATOM 14679 C CA . ASP A 1 94 ? -7.618 9.771 -9.707 1.00 0.00 465 ASP A CA 8
ATOM 14680 C C . ASP A 1 94 ? -8.618 9.511 -8.582 1.00 0.00 465 ASP A C 8
ATOM 14681 O O . ASP A 1 94 ? -9.066 8.381 -8.397 1.00 0.00 465 ASP A O 8
ATOM 14690 N N . PRO A 1 95 ? -8.976 10.557 -7.813 1.00 0.00 466 PRO A N 8
ATOM 14691 C CA . PRO A 1 95 ? -9.931 10.438 -6.708 1.00 0.00 466 PRO A CA 8
ATOM 14692 C C . PRO A 1 95 ? -11.231 9.768 -7.141 1.00 0.00 466 PRO A C 8
ATOM 14693 O O . PRO A 1 95 ? -11.909 9.127 -6.337 1.00 0.00 466 PRO A O 8
ATOM 14704 N N . ASP A 1 96 ? -11.574 9.920 -8.417 1.00 0.00 467 ASP A N 8
ATOM 14705 C CA . ASP A 1 96 ? -12.790 9.326 -8.960 1.00 0.00 467 ASP A CA 8
ATOM 14706 C C . ASP A 1 96 ? -12.666 7.807 -9.020 1.00 0.00 467 ASP A C 8
ATOM 14707 O O . ASP A 1 96 ? -13.422 7.084 -8.366 1.00 0.00 467 ASP A O 8
ATOM 14716 N N . SER A 1 97 ? -11.707 7.329 -9.808 1.00 0.00 468 SER A N 8
ATOM 14717 C CA . SER A 1 97 ? -11.480 5.897 -9.950 1.00 0.00 468 SER A CA 8
ATOM 14718 C C . SER A 1 97 ? -11.181 5.268 -8.594 1.00 0.00 468 SER A C 8
ATOM 14719 O O . SER A 1 97 ? -11.396 4.073 -8.392 1.00 0.00 468 SER A O 8
ATOM 14727 N N . TYR A 1 98 ? -10.682 6.081 -7.669 1.00 0.00 469 TYR A N 8
ATOM 14728 C CA . TYR A 1 98 ? -10.363 5.606 -6.331 1.00 0.00 469 TYR A CA 8
ATOM 14729 C C . TYR A 1 98 ? -11.642 5.332 -5.549 1.00 0.00 469 TYR A C 8
ATOM 14730 O O . TYR A 1 98 ? -11.749 4.322 -4.851 1.00 0.00 469 TYR A O 8
ATOM 14748 N N . HIS A 1 99 ? -12.606 6.242 -5.660 1.00 0.00 470 HIS A N 8
ATOM 14749 C CA . HIS A 1 99 ? -13.878 6.087 -4.967 1.00 0.00 470 HIS A CA 8
ATOM 14750 C C . HIS A 1 99 ? -14.539 4.795 -5.414 1.00 0.00 470 HIS A C 8
ATOM 14751 O O . HIS A 1 99 ? -15.217 4.122 -4.638 1.00 0.00 470 HIS A O 8
ATOM 14766 N N . ARG A 1 100 ? -14.329 4.460 -6.681 1.00 0.00 471 ARG A N 8
ATOM 14767 C CA . ARG A 1 100 ? -14.872 3.241 -7.253 1.00 0.00 471 ARG A CA 8
ATOM 14768 C C . ARG A 1 100 ? -13.919 2.078 -6.999 1.00 0.00 471 ARG A C 8
ATOM 14769 O O . ARG A 1 100 ? -14.284 0.917 -7.185 1.00 0.00 471 ARG A O 8
ATOM 14790 N N . ARG A 1 101 ? -12.695 2.420 -6.576 1.00 0.00 472 ARG A N 8
ATOM 14791 C CA . ARG A 1 101 ? -11.648 1.444 -6.284 1.00 0.00 472 ARG A CA 8
ATOM 14792 C C . ARG A 1 101 ? -11.036 0.911 -7.572 1.00 0.00 472 ARG A C 8
ATOM 14793 O O . ARG A 1 101 ? -9.820 0.898 -7.724 1.00 0.00 472 ARG A O 8
ATOM 14814 N N . ASP A 1 102 ? -11.891 0.503 -8.505 1.00 0.00 473 ASP A N 8
ATOM 14815 C CA . ASP A 1 102 ? -11.447 -0.043 -9.788 1.00 0.00 473 ASP A CA 8
ATOM 14816 C C . ASP A 1 102 ? -10.805 -1.419 -9.609 1.00 0.00 473 ASP A C 8
ATOM 14817 O O . ASP A 1 102 ? -10.344 -2.027 -10.574 1.00 0.00 473 ASP A O 8
ATOM 14826 N N . PHE A 1 103 ? -10.780 -1.902 -8.368 1.00 0.00 474 PHE A N 8
ATOM 14827 C CA . PHE A 1 103 ? -10.208 -3.211 -8.065 1.00 0.00 474 PHE A CA 8
ATOM 14828 C C . PHE A 1 103 ? -11.247 -4.095 -7.387 1.00 0.00 474 PHE A C 8
ATOM 14829 O O . PHE A 1 103 ? -11.759 -5.041 -7.985 1.00 0.00 474 PHE A O 8
ATOM 14846 N N . TRP A 1 104 ? -11.556 -3.770 -6.132 1.00 0.00 475 TRP A N 8
ATOM 14847 C CA . TRP A 1 104 ? -12.540 -4.521 -5.360 1.00 0.00 475 TRP A CA 8
ATOM 14848 C C . TRP A 1 104 ? -12.781 -3.866 -4.005 1.00 0.00 475 TRP A C 8
ATOM 14849 O O . TRP A 1 104 ? -12.073 -2.886 -3.688 1.00 0.00 475 TRP A O 8
ATOM 14871 N N . PRO B 2 1 ? 10.612 3.799 14.923 1.00 0.00 13 PRO B N 8
ATOM 14872 C CA . PRO B 2 1 ? 10.460 2.393 14.537 1.00 0.00 13 PRO B CA 8
ATOM 14873 C C . PRO B 2 1 ? 9.007 2.031 14.250 1.00 0.00 13 PRO B C 8
ATOM 14874 O O . PRO B 2 1 ? 8.142 2.905 14.181 1.00 0.00 13 PRO B O 8
ATOM 14885 N N . SER B 2 2 ? 8.745 0.739 14.084 1.00 0.00 14 SER B N 8
ATOM 14886 C CA . SER B 2 2 ? 7.394 0.263 13.805 1.00 0.00 14 SER B CA 8
ATOM 14887 C C . SER B 2 2 ? 6.816 -0.464 15.014 1.00 0.00 14 SER B C 8
ATOM 14888 O O . SER B 2 2 ? 5.802 -0.051 15.574 1.00 0.00 14 SER B O 8
ATOM 14896 N N . LYS B 2 3 ? 7.472 -1.551 15.412 1.00 0.00 15 LYS B N 8
ATOM 14897 C CA . LYS B 2 3 ? 7.025 -2.337 16.556 1.00 0.00 15 LYS B CA 8
ATOM 14898 C C . LYS B 2 3 ? 8.090 -2.365 17.647 1.00 0.00 15 LYS B C 8
ATOM 14899 O O . LYS B 2 3 ? 7.872 -1.871 18.754 1.00 0.00 15 LYS B O 8
ATOM 14918 N N . LYS B 2 4 ? 9.244 -2.944 17.327 1.00 0.00 16 LYS B N 8
ATOM 14919 C CA . LYS B 2 4 ? 10.342 -3.035 18.282 1.00 0.00 16 LYS B CA 8
ATOM 14920 C C . LYS B 2 4 ? 11.675 -2.721 17.612 1.00 0.00 16 LYS B C 8
ATOM 14921 O O . LYS B 2 4 ? 12.418 -1.850 18.066 1.00 0.00 16 LYS B O 8
ATOM 14940 N N . ARG B 2 5 ? 11.973 -3.434 16.529 1.00 0.00 17 ARG B N 8
ATOM 14941 C CA . ARG B 2 5 ? 13.220 -3.229 15.802 1.00 0.00 17 ARG B CA 8
ATOM 14942 C C . ARG B 2 5 ? 13.057 -3.568 14.322 1.00 0.00 17 ARG B C 8
ATOM 14943 O O . ARG B 2 5 ? 14.040 -3.662 13.587 1.00 0.00 17 ARG B O 8
ATOM 14964 N N . LYS B 2 6 ? 11.813 -3.753 13.893 1.00 0.00 18 LYS B N 8
ATOM 14965 C CA . LYS B 2 6 ? 11.527 -4.082 12.501 1.00 0.00 18 LYS B CA 8
ATOM 14966 C C . LYS B 2 6 ? 11.921 -2.933 11.578 1.00 0.00 18 LYS B C 8
ATOM 14967 O O . LYS B 2 6 ? 11.338 -1.850 11.636 1.00 0.00 18 LYS B O 8
ATOM 14986 N N . ARG B 2 7 ? 12.915 -3.176 10.728 1.00 0.00 19 ARG B N 8
ATOM 14987 C CA . ARG B 2 7 ? 13.387 -2.158 9.794 1.00 0.00 19 ARG B CA 8
ATOM 14988 C C . ARG B 2 7 ? 13.484 -2.714 8.376 1.00 0.00 19 ARG B C 8
ATOM 14989 O O . ARG B 2 7 ? 14.148 -2.135 7.516 1.00 0.00 19 ARG B O 8
ATOM 15010 N N . SER B 2 8 ? 12.819 -3.840 8.138 1.00 0.00 20 SER B N 8
ATOM 15011 C CA . SER B 2 8 ? 12.831 -4.469 6.822 1.00 0.00 20 SER B CA 8
ATOM 15012 C C . SER B 2 8 ? 11.913 -3.722 5.857 1.00 0.00 20 SER B C 8
ATOM 15013 O O . SER B 2 8 ? 11.642 -2.535 6.042 1.00 0.00 20 SER B O 8
ATOM 15021 N N . ARG B 2 9 ? 11.444 -4.425 4.826 1.00 0.00 21 ARG B N 8
ATOM 15022 C CA . ARG B 2 9 ? 10.553 -3.839 3.826 1.00 0.00 21 ARG B CA 8
ATOM 15023 C C . ARG B 2 9 ? 11.260 -2.755 3.017 1.00 0.00 21 ARG B C 8
ATOM 15024 O O . ARG B 2 9 ? 12.178 -2.096 3.507 1.00 0.00 21 ARG B O 8
ATOM 15045 N N . TRP B 2 10 ? 10.824 -2.584 1.772 1.00 0.00 22 TRP B N 8
ATOM 15046 C CA . TRP B 2 10 ? 11.396 -1.581 0.877 1.00 0.00 22 TRP B CA 8
ATOM 15047 C C . TRP B 2 10 ? 12.877 -1.840 0.616 1.00 0.00 22 TRP B C 8
ATOM 15048 O O . TRP B 2 10 ? 13.743 -1.335 1.330 1.00 0.00 22 TRP B O 8
ATOM 15069 N N . ASN B 2 11 ? 13.151 -2.629 -0.421 1.00 0.00 23 ASN B N 8
ATOM 15070 C CA . ASN B 2 11 ? 14.514 -2.971 -0.811 1.00 0.00 23 ASN B CA 8
ATOM 15071 C C . ASN B 2 11 ? 15.244 -3.738 0.287 1.00 0.00 23 ASN B C 8
ATOM 15072 O O . ASN B 2 11 ? 15.312 -3.306 1.437 1.00 0.00 23 ASN B O 8
ATOM 15083 N N . GLN B 2 12 ? 15.790 -4.887 -0.093 1.00 0.00 24 GLN B N 8
ATOM 15084 C CA . GLN B 2 12 ? 16.513 -5.745 0.833 1.00 0.00 24 GLN B CA 8
ATOM 15085 C C . GLN B 2 12 ? 17.996 -5.804 0.475 1.00 0.00 24 GLN B C 8
ATOM 15086 O O . GLN B 2 12 ? 18.856 -5.830 1.355 1.00 0.00 24 GLN B O 8
ATOM 15100 N N . ASP B 2 13 ? 18.285 -5.826 -0.822 1.00 0.00 25 ASP B N 8
ATOM 15101 C CA . ASP B 2 13 ? 19.664 -5.883 -1.298 1.00 0.00 25 ASP B CA 8
ATOM 15102 C C . ASP B 2 13 ? 20.217 -4.480 -1.534 1.00 0.00 25 ASP B C 8
ATOM 15103 O O . ASP B 2 13 ? 20.924 -4.284 -2.546 1.00 0.00 25 ASP B O 8
ATOM 15113 N N . GLY A 1 1 ? 3.943 9.973 -16.688 1.00 0.00 372 GLY A N 9
ATOM 15114 C CA . GLY A 1 1 ? 3.869 10.592 -15.377 1.00 0.00 372 GLY A CA 9
ATOM 15115 C C . GLY A 1 1 ? 2.803 11.666 -15.304 1.00 0.00 372 GLY A C 9
ATOM 15116 O O . GLY A 1 1 ? 2.713 12.522 -16.184 1.00 0.00 372 GLY A O 9
ATOM 15120 N N . HIS A 1 2 ? 1.996 11.623 -14.248 1.00 0.00 373 HIS A N 9
ATOM 15121 C CA . HIS A 1 2 ? 0.928 12.598 -14.062 1.00 0.00 373 HIS A CA 9
ATOM 15122 C C . HIS A 1 2 ? 0.334 12.488 -12.653 1.00 0.00 373 HIS A C 9
ATOM 15123 O O . HIS A 1 2 ? -0.108 11.414 -12.244 1.00 0.00 373 HIS A O 9
ATOM 15138 N N . PRO A 1 3 ? 0.325 13.597 -11.886 1.00 0.00 374 PRO A N 9
ATOM 15139 C CA . PRO A 1 3 ? -0.223 13.612 -10.533 1.00 0.00 374 PRO A CA 9
ATOM 15140 C C . PRO A 1 3 ? -1.724 13.871 -10.525 1.00 0.00 374 PRO A C 9
ATOM 15141 O O . PRO A 1 3 ? -2.209 14.774 -11.207 1.00 0.00 374 PRO A O 9
ATOM 15152 N N . THR A 1 4 ? -2.456 13.077 -9.751 1.00 0.00 375 THR A N 9
ATOM 15153 C CA . THR A 1 4 ? -3.904 13.226 -9.668 1.00 0.00 375 THR A CA 9
ATOM 15154 C C . THR A 1 4 ? -4.345 13.596 -8.258 1.00 0.00 375 THR A C 9
ATOM 15155 O O . THR A 1 4 ? -4.806 14.713 -8.023 1.00 0.00 375 THR A O 9
ATOM 15166 N N . GLU A 1 5 ? -4.206 12.657 -7.322 1.00 0.00 376 GLU A N 9
ATOM 15167 C CA . GLU A 1 5 ? -4.602 12.901 -5.940 1.00 0.00 376 GLU A CA 9
ATOM 15168 C C . GLU A 1 5 ? -4.258 11.723 -5.034 1.00 0.00 376 GLU A C 9
ATOM 15169 O O . GLU A 1 5 ? -3.714 11.915 -3.945 1.00 0.00 376 GLU A O 9
ATOM 15181 N N . VAL A 1 6 ? -4.570 10.505 -5.475 1.00 0.00 377 VAL A N 9
ATOM 15182 C CA . VAL A 1 6 ? -4.285 9.324 -4.663 1.00 0.00 377 VAL A CA 9
ATOM 15183 C C . VAL A 1 6 ? -3.163 8.487 -5.268 1.00 0.00 377 VAL A C 9
ATOM 15184 O O . VAL A 1 6 ? -2.958 8.487 -6.482 1.00 0.00 377 VAL A O 9
ATOM 15197 N N . LEU A 1 7 ? -2.440 7.777 -4.409 1.00 0.00 378 LEU A N 9
ATOM 15198 C CA . LEU A 1 7 ? -1.326 6.944 -4.847 1.00 0.00 378 LEU A CA 9
ATOM 15199 C C . LEU A 1 7 ? -1.767 5.504 -5.088 1.00 0.00 378 LEU A C 9
ATOM 15200 O O . LEU A 1 7 ? -2.758 5.042 -4.522 1.00 0.00 378 LEU A O 9
ATOM 15216 N N . CYS A 1 8 ? -1.018 4.803 -5.934 1.00 0.00 379 CYS A N 9
ATOM 15217 C CA . CYS A 1 8 ? -1.311 3.411 -6.254 1.00 0.00 379 CYS A CA 9
ATOM 15218 C C . CYS A 1 8 ? -0.022 2.597 -6.314 1.00 0.00 379 CYS A C 9
ATOM 15219 O O . CYS A 1 8 ? 0.696 2.628 -7.314 1.00 0.00 379 CYS A O 9
ATOM 15227 N N . LEU A 1 9 ? 0.264 1.871 -5.238 1.00 0.00 380 LEU A N 9
ATOM 15228 C CA . LEU A 1 9 ? 1.472 1.053 -5.163 1.00 0.00 380 LEU A CA 9
ATOM 15229 C C . LEU A 1 9 ? 1.144 -0.425 -5.352 1.00 0.00 380 LEU A C 9
ATOM 15230 O O . LEU A 1 9 ? 0.249 -0.961 -4.699 1.00 0.00 380 LEU A O 9
ATOM 15246 N N . MET A 1 10 ? 1.879 -1.080 -6.247 1.00 0.00 381 MET A N 9
ATOM 15247 C CA . MET A 1 10 ? 1.664 -2.497 -6.521 1.00 0.00 381 MET A CA 9
ATOM 15248 C C . MET A 1 10 ? 2.974 -3.276 -6.448 1.00 0.00 381 MET A C 9
ATOM 15249 O O . MET A 1 10 ? 4.032 -2.709 -6.167 1.00 0.00 381 MET A O 9
ATOM 15263 N N . ASN A 1 11 ? 2.891 -4.581 -6.703 1.00 0.00 382 ASN A N 9
ATOM 15264 C CA . ASN A 1 11 ? 4.062 -5.453 -6.667 1.00 0.00 382 ASN A CA 9
ATOM 15265 C C . ASN A 1 11 ? 4.725 -5.421 -5.293 1.00 0.00 382 ASN A C 9
ATOM 15266 O O . ASN A 1 11 ? 5.944 -5.285 -5.183 1.00 0.00 382 ASN A O 9
ATOM 15277 N N . MET A 1 12 ? 3.913 -5.550 -4.248 1.00 0.00 383 MET A N 9
ATOM 15278 C CA . MET A 1 12 ? 4.422 -5.533 -2.880 1.00 0.00 383 MET A CA 9
ATOM 15279 C C . MET A 1 12 ? 3.669 -6.526 -1.999 1.00 0.00 383 MET A C 9
ATOM 15280 O O . MET A 1 12 ? 4.205 -7.010 -1.001 1.00 0.00 383 MET A O 9
ATOM 15294 N N . VAL A 1 13 ? 2.428 -6.829 -2.371 1.00 0.00 384 VAL A N 9
ATOM 15295 C CA . VAL A 1 13 ? 1.610 -7.762 -1.601 1.00 0.00 384 VAL A CA 9
ATOM 15296 C C . VAL A 1 13 ? 1.346 -9.049 -2.368 1.00 0.00 384 VAL A C 9
ATOM 15297 O O . VAL A 1 13 ? 1.503 -9.108 -3.589 1.00 0.00 384 VAL A O 9
ATOM 15310 N N . LEU A 1 14 ? 0.943 -10.075 -1.632 1.00 0.00 385 LEU A N 9
ATOM 15311 C CA . LEU A 1 14 ? 0.620 -11.367 -2.213 1.00 0.00 385 LEU A CA 9
ATOM 15312 C C . LEU A 1 14 ? -0.777 -11.785 -1.756 1.00 0.00 385 LEU A C 9
ATOM 15313 O O . LEU A 1 14 ? -1.075 -11.736 -0.565 1.00 0.00 385 LEU A O 9
ATOM 15329 N N . PRO A 1 15 ? -1.659 -12.191 -2.687 1.00 0.00 386 PRO A N 9
ATOM 15330 C CA . PRO A 1 15 ? -3.026 -12.593 -2.338 1.00 0.00 386 PRO A CA 9
ATOM 15331 C C . PRO A 1 15 ? -3.071 -13.864 -1.499 1.00 0.00 386 PRO A C 9
ATOM 15332 O O . PRO A 1 15 ? -4.143 -14.317 -1.098 1.00 0.00 386 PRO A O 9
ATOM 15343 N N . GLU A 1 16 ? -1.904 -14.441 -1.241 1.00 0.00 387 GLU A N 9
ATOM 15344 C CA . GLU A 1 16 ? -1.811 -15.646 -0.427 1.00 0.00 387 GLU A CA 9
ATOM 15345 C C . GLU A 1 16 ? -1.432 -15.268 0.998 1.00 0.00 387 GLU A C 9
ATOM 15346 O O . GLU A 1 16 ? -1.354 -16.115 1.889 1.00 0.00 387 GLU A O 9
ATOM 15358 N N . GLU A 1 17 ? -1.201 -13.975 1.191 1.00 0.00 388 GLU A N 9
ATOM 15359 C CA . GLU A 1 17 ? -0.835 -13.425 2.488 1.00 0.00 388 GLU A CA 9
ATOM 15360 C C . GLU A 1 17 ? -1.915 -12.459 2.952 1.00 0.00 388 GLU A C 9
ATOM 15361 O O . GLU A 1 17 ? -2.162 -12.306 4.148 1.00 0.00 388 GLU A O 9
ATOM 15373 N N . LEU A 1 18 ? -2.556 -11.809 1.981 1.00 0.00 389 LEU A N 9
ATOM 15374 C CA . LEU A 1 18 ? -3.628 -10.864 2.261 1.00 0.00 389 LEU A CA 9
ATOM 15375 C C . LEU A 1 18 ? -4.832 -11.597 2.835 1.00 0.00 389 LEU A C 9
ATOM 15376 O O . LEU A 1 18 ? -5.835 -10.986 3.200 1.00 0.00 389 LEU A O 9
ATOM 15392 N N . LEU A 1 19 ? -4.711 -12.917 2.909 1.00 0.00 390 LEU A N 9
ATOM 15393 C CA . LEU A 1 19 ? -5.772 -13.761 3.429 1.00 0.00 390 LEU A CA 9
ATOM 15394 C C . LEU A 1 19 ? -5.517 -14.136 4.884 1.00 0.00 390 LEU A C 9
ATOM 15395 O O . LEU A 1 19 ? -6.185 -15.008 5.440 1.00 0.00 390 LEU A O 9
ATOM 15411 N N . ASP A 1 20 ? -4.541 -13.469 5.494 1.00 0.00 391 ASP A N 9
ATOM 15412 C CA . ASP A 1 20 ? -4.194 -13.717 6.888 1.00 0.00 391 ASP A CA 9
ATOM 15413 C C . ASP A 1 20 ? -4.497 -12.488 7.739 1.00 0.00 391 ASP A C 9
ATOM 15414 O O . ASP A 1 20 ? -4.462 -11.361 7.247 1.00 0.00 391 ASP A O 9
ATOM 15423 N N . ASP A 1 21 ? -4.792 -12.711 9.015 1.00 0.00 392 ASP A N 9
ATOM 15424 C CA . ASP A 1 21 ? -5.110 -11.617 9.927 1.00 0.00 392 ASP A CA 9
ATOM 15425 C C . ASP A 1 21 ? -3.850 -10.868 10.356 1.00 0.00 392 ASP A C 9
ATOM 15426 O O . ASP A 1 21 ? -3.835 -9.638 10.403 1.00 0.00 392 ASP A O 9
ATOM 15435 N N . GLU A 1 22 ? -2.797 -11.618 10.662 1.00 0.00 393 GLU A N 9
ATOM 15436 C CA . GLU A 1 22 ? -1.537 -11.026 11.097 1.00 0.00 393 GLU A CA 9
ATOM 15437 C C . GLU A 1 22 ? -0.828 -10.338 9.938 1.00 0.00 393 GLU A C 9
ATOM 15438 O O . GLU A 1 22 ? -0.243 -9.269 10.103 1.00 0.00 393 GLU A O 9
ATOM 15450 N N . GLU A 1 23 ? -0.888 -10.957 8.765 1.00 0.00 394 GLU A N 9
ATOM 15451 C CA . GLU A 1 23 ? -0.245 -10.407 7.576 1.00 0.00 394 GLU A CA 9
ATOM 15452 C C . GLU A 1 23 ? -0.941 -9.129 7.117 1.00 0.00 394 GLU A C 9
ATOM 15453 O O . GLU A 1 23 ? -0.292 -8.112 6.872 1.00 0.00 394 GLU A O 9
ATOM 15465 N N . TYR A 1 24 ? -2.264 -9.191 7.000 1.00 0.00 395 TYR A N 9
ATOM 15466 C CA . TYR A 1 24 ? -3.057 -8.049 6.576 1.00 0.00 395 TYR A CA 9
ATOM 15467 C C . TYR A 1 24 ? -2.759 -6.820 7.430 1.00 0.00 395 TYR A C 9
ATOM 15468 O O . TYR A 1 24 ? -2.370 -5.773 6.913 1.00 0.00 395 TYR A O 9
ATOM 15486 N N . GLU A 1 25 ? -2.943 -6.955 8.741 1.00 0.00 396 GLU A N 9
ATOM 15487 C CA . GLU A 1 25 ? -2.696 -5.854 9.665 1.00 0.00 396 GLU A CA 9
ATOM 15488 C C . GLU A 1 25 ? -1.237 -5.411 9.619 1.00 0.00 396 GLU A C 9
ATOM 15489 O O . GLU A 1 25 ? -0.925 -4.249 9.878 1.00 0.00 396 GLU A O 9
ATOM 15501 N N . GLU A 1 26 ? -0.348 -6.341 9.285 1.00 0.00 397 GLU A N 9
ATOM 15502 C CA . GLU A 1 26 ? 1.078 -6.041 9.210 1.00 0.00 397 GLU A CA 9
ATOM 15503 C C . GLU A 1 26 ? 1.375 -5.054 8.086 1.00 0.00 397 GLU A C 9
ATOM 15504 O O . GLU A 1 26 ? 2.165 -4.126 8.256 1.00 0.00 397 GLU A O 9
ATOM 15516 N N . ILE A 1 27 ? 0.738 -5.262 6.938 1.00 0.00 398 ILE A N 9
ATOM 15517 C CA . ILE A 1 27 ? 0.939 -4.392 5.786 1.00 0.00 398 ILE A CA 9
ATOM 15518 C C . ILE A 1 27 ? 0.330 -3.018 6.024 1.00 0.00 398 ILE A C 9
ATOM 15519 O O . ILE A 1 27 ? 1.002 -2.001 5.881 1.00 0.00 398 ILE A O 9
ATOM 15535 N N . VAL A 1 28 ? -0.949 -2.996 6.382 1.00 0.00 399 VAL A N 9
ATOM 15536 C CA . VAL A 1 28 ? -1.651 -1.744 6.642 1.00 0.00 399 VAL A CA 9
ATOM 15537 C C . VAL A 1 28 ? -0.879 -0.863 7.622 1.00 0.00 399 VAL A C 9
ATOM 15538 O O . VAL A 1 28 ? -0.830 0.357 7.467 1.00 0.00 399 VAL A O 9
ATOM 15551 N N . GLU A 1 29 ? -0.269 -1.489 8.624 1.00 0.00 400 GLU A N 9
ATOM 15552 C CA . GLU A 1 29 ? 0.493 -0.758 9.635 1.00 0.00 400 GLU A CA 9
ATOM 15553 C C . GLU A 1 29 ? 1.733 -0.098 9.036 1.00 0.00 400 GLU A C 9
ATOM 15554 O O . GLU A 1 29 ? 1.861 1.126 9.046 1.00 0.00 400 GLU A O 9
ATOM 15566 N N . ASP A 1 30 ? 2.643 -0.918 8.515 1.00 0.00 401 ASP A N 9
ATOM 15567 C CA . ASP A 1 30 ? 3.880 -0.416 7.921 1.00 0.00 401 ASP A CA 9
ATOM 15568 C C . ASP A 1 30 ? 3.595 0.544 6.770 1.00 0.00 401 ASP A C 9
ATOM 15569 O O . ASP A 1 30 ? 4.078 1.676 6.760 1.00 0.00 401 ASP A O 9
ATOM 15578 N N . VAL A 1 31 ? 2.815 0.078 5.801 1.00 0.00 402 VAL A N 9
ATOM 15579 C CA . VAL A 1 31 ? 2.461 0.882 4.637 1.00 0.00 402 VAL A CA 9
ATOM 15580 C C . VAL A 1 31 ? 1.935 2.259 5.049 1.00 0.00 402 VAL A C 9
ATOM 15581 O O . VAL A 1 31 ? 2.192 3.256 4.372 1.00 0.00 402 VAL A O 9
ATOM 15594 N N . ARG A 1 32 ? 1.205 2.312 6.160 1.00 0.00 403 ARG A N 9
ATOM 15595 C CA . ARG A 1 32 ? 0.657 3.574 6.651 1.00 0.00 403 ARG A CA 9
ATOM 15596 C C . ARG A 1 32 ? 1.733 4.408 7.341 1.00 0.00 403 ARG A C 9
ATOM 15597 O O . ARG A 1 32 ? 1.698 5.638 7.302 1.00 0.00 403 ARG A O 9
ATOM 15618 N N . ASP A 1 33 ? 2.686 3.732 7.973 1.00 0.00 404 ASP A N 9
ATOM 15619 C CA . ASP A 1 33 ? 3.770 4.411 8.672 1.00 0.00 404 ASP A CA 9
ATOM 15620 C C . ASP A 1 33 ? 4.646 5.189 7.695 1.00 0.00 404 ASP A C 9
ATOM 15621 O O . ASP A 1 33 ? 5.070 6.308 7.983 1.00 0.00 404 ASP A O 9
ATOM 15630 N N . GLU A 1 34 ? 4.915 4.588 6.541 1.00 0.00 405 GLU A N 9
ATOM 15631 C CA . GLU A 1 34 ? 5.742 5.224 5.522 1.00 0.00 405 GLU A CA 9
ATOM 15632 C C . GLU A 1 34 ? 4.959 6.297 4.772 1.00 0.00 405 GLU A C 9
ATOM 15633 O O . GLU A 1 34 ? 5.460 7.398 4.543 1.00 0.00 405 GLU A O 9
ATOM 15645 N N . CYS A 1 35 ? 3.729 5.969 4.389 1.00 0.00 406 CYS A N 9
ATOM 15646 C CA . CYS A 1 35 ? 2.878 6.906 3.662 1.00 0.00 406 CYS A CA 9
ATOM 15647 C C . CYS A 1 35 ? 2.659 8.181 4.470 1.00 0.00 406 CYS A C 9
ATOM 15648 O O . CYS A 1 35 ? 2.538 9.271 3.909 1.00 0.00 406 CYS A O 9
ATOM 15656 N N . SER A 1 36 ? 2.610 8.037 5.791 1.00 0.00 407 SER A N 9
ATOM 15657 C CA . SER A 1 36 ? 2.403 9.176 6.680 1.00 0.00 407 SER A CA 9
ATOM 15658 C C . SER A 1 36 ? 3.729 9.807 7.094 1.00 0.00 407 SER A C 9
ATOM 15659 O O . SER A 1 36 ? 3.850 10.353 8.192 1.00 0.00 407 SER A O 9
ATOM 15667 N N . LYS A 1 37 ? 4.723 9.735 6.212 1.00 0.00 408 LYS A N 9
ATOM 15668 C CA . LYS A 1 37 ? 6.037 10.305 6.495 1.00 0.00 408 LYS A CA 9
ATOM 15669 C C . LYS A 1 37 ? 6.404 11.362 5.458 1.00 0.00 408 LYS A C 9
ATOM 15670 O O . LYS A 1 37 ? 7.403 12.067 5.603 1.00 0.00 408 LYS A O 9
ATOM 15689 N N . TYR A 1 38 ? 5.587 11.468 4.415 1.00 0.00 409 TYR A N 9
ATOM 15690 C CA . TYR A 1 38 ? 5.818 12.442 3.354 1.00 0.00 409 TYR A CA 9
ATOM 15691 C C . TYR A 1 38 ? 4.725 13.502 3.359 1.00 0.00 409 TYR A C 9
ATOM 15692 O O . TYR A 1 38 ? 4.918 14.613 2.865 1.00 0.00 409 TYR A O 9
ATOM 15710 N N . GLY A 1 39 ? 3.577 13.145 3.923 1.00 0.00 410 GLY A N 9
ATOM 15711 C CA . GLY A 1 39 ? 2.461 14.067 3.987 1.00 0.00 410 GLY A CA 9
ATOM 15712 C C . GLY A 1 39 ? 1.339 13.555 4.866 1.00 0.00 410 GLY A C 9
ATOM 15713 O O . GLY A 1 39 ? 1.583 12.884 5.868 1.00 0.00 410 GLY A O 9
ATOM 15717 N N . LEU A 1 40 ? 0.106 13.870 4.488 1.00 0.00 411 LEU A N 9
ATOM 15718 C CA . LEU A 1 40 ? -1.061 13.440 5.248 1.00 0.00 411 LEU A CA 9
ATOM 15719 C C . LEU A 1 40 ? -1.909 12.457 4.447 1.00 0.00 411 LEU A C 9
ATOM 15720 O O . LEU A 1 40 ? -2.692 12.860 3.587 1.00 0.00 411 LEU A O 9
ATOM 15736 N N . VAL A 1 41 ? -1.749 11.168 4.730 1.00 0.00 412 VAL A N 9
ATOM 15737 C CA . VAL A 1 41 ? -2.516 10.140 4.039 1.00 0.00 412 VAL A CA 9
ATOM 15738 C C . VAL A 1 41 ? -3.872 9.939 4.714 1.00 0.00 412 VAL A C 9
ATOM 15739 O O . VAL A 1 41 ? -3.950 9.479 5.853 1.00 0.00 412 VAL A O 9
ATOM 15752 N N . LYS A 1 42 ? -4.938 10.302 4.006 1.00 0.00 413 LYS A N 9
ATOM 15753 C CA . LYS A 1 42 ? -6.292 10.172 4.533 1.00 0.00 413 LYS A CA 9
ATOM 15754 C C . LYS A 1 42 ? -6.570 8.749 5.002 1.00 0.00 413 LYS A C 9
ATOM 15755 O O . LYS A 1 42 ? -7.022 8.535 6.128 1.00 0.00 413 LYS A O 9
ATOM 15774 N N . SER A 1 43 ? -6.301 7.777 4.136 1.00 0.00 414 SER A N 9
ATOM 15775 C CA . SER A 1 43 ? -6.529 6.375 4.475 1.00 0.00 414 SER A CA 9
ATOM 15776 C C . SER A 1 43 ? -5.822 5.448 3.494 1.00 0.00 414 SER A C 9
ATOM 15777 O O . SER A 1 43 ? -5.188 5.902 2.542 1.00 0.00 414 SER A O 9
ATOM 15785 N N . ILE A 1 44 ? -5.931 4.146 3.739 1.00 0.00 415 ILE A N 9
ATOM 15786 C CA . ILE A 1 44 ? -5.307 3.147 2.880 1.00 0.00 415 ILE A CA 9
ATOM 15787 C C . ILE A 1 44 ? -6.210 1.933 2.705 1.00 0.00 415 ILE A C 9
ATOM 15788 O O . ILE A 1 44 ? -6.709 1.372 3.680 1.00 0.00 415 ILE A O 9
ATOM 15804 N N . GLU A 1 45 ? -6.416 1.534 1.456 1.00 0.00 416 GLU A N 9
ATOM 15805 C CA . GLU A 1 45 ? -7.248 0.381 1.153 1.00 0.00 416 GLU A CA 9
ATOM 15806 C C . GLU A 1 45 ? -6.404 -0.754 0.582 1.00 0.00 416 GLU A C 9
ATOM 15807 O O . GLU A 1 45 ? -5.708 -0.582 -0.425 1.00 0.00 416 GLU A O 9
ATOM 15819 N N . ILE A 1 46 ? -6.468 -1.909 1.239 1.00 0.00 417 ILE A N 9
ATOM 15820 C CA . ILE A 1 46 ? -5.709 -3.080 0.815 1.00 0.00 417 ILE A CA 9
ATOM 15821 C C . ILE A 1 46 ? -6.637 -4.265 0.540 1.00 0.00 417 ILE A C 9
ATOM 15822 O O . ILE A 1 46 ? -7.535 -4.550 1.334 1.00 0.00 417 ILE A O 9
ATOM 15838 N N . PRO A 1 47 ? -6.439 -4.973 -0.590 1.00 0.00 418 PRO A N 9
ATOM 15839 C CA . PRO A 1 47 ? -7.270 -6.129 -0.950 1.00 0.00 418 PRO A CA 9
ATOM 15840 C C . PRO A 1 47 ? -7.203 -7.242 0.092 1.00 0.00 418 PRO A C 9
ATOM 15841 O O . PRO A 1 47 ? -6.136 -7.543 0.628 1.00 0.00 418 PRO A O 9
ATOM 15852 N N . ARG A 1 48 ? -8.354 -7.847 0.375 1.00 0.00 419 ARG A N 9
ATOM 15853 C CA . ARG A 1 48 ? -8.441 -8.925 1.353 1.00 0.00 419 ARG A CA 9
ATOM 15854 C C . ARG A 1 48 ? -9.496 -9.952 0.941 1.00 0.00 419 ARG A C 9
ATOM 15855 O O . ARG A 1 48 ? -10.601 -9.964 1.483 1.00 0.00 419 ARG A O 9
ATOM 15876 N N . PRO A 1 49 ? -9.171 -10.821 -0.035 1.00 0.00 420 PRO A N 9
ATOM 15877 C CA . PRO A 1 49 ? -10.095 -11.862 -0.512 1.00 0.00 420 PRO A CA 9
ATOM 15878 C C . PRO A 1 49 ? -10.725 -12.650 0.632 1.00 0.00 420 PRO A C 9
ATOM 15879 O O . PRO A 1 49 ? -10.281 -12.559 1.776 1.00 0.00 420 PRO A O 9
ATOM 15890 N N . VAL A 1 50 ? -11.774 -13.411 0.327 1.00 0.00 421 VAL A N 9
ATOM 15891 C CA . VAL A 1 50 ? -12.444 -14.209 1.346 1.00 0.00 421 VAL A CA 9
ATOM 15892 C C . VAL A 1 50 ? -12.126 -15.685 1.182 1.00 0.00 421 VAL A C 9
ATOM 15893 O O . VAL A 1 50 ? -12.770 -16.391 0.407 1.00 0.00 421 VAL A O 9
ATOM 15906 N N . ASP A 1 51 ? -11.120 -16.144 1.922 1.00 0.00 422 ASP A N 9
ATOM 15907 C CA . ASP A 1 51 ? -10.699 -17.534 1.859 1.00 0.00 422 ASP A CA 9
ATOM 15908 C C . ASP A 1 51 ? -10.331 -17.878 0.426 1.00 0.00 422 ASP A C 9
ATOM 15909 O O . ASP A 1 51 ? -10.321 -19.043 0.026 1.00 0.00 422 ASP A O 9
ATOM 15918 N N . GLY A 1 52 ? -10.031 -16.834 -0.337 1.00 0.00 423 GLY A N 9
ATOM 15919 C CA . GLY A 1 52 ? -9.684 -16.994 -1.728 1.00 0.00 423 GLY A CA 9
ATOM 15920 C C . GLY A 1 52 ? -10.853 -16.664 -2.630 1.00 0.00 423 GLY A C 9
ATOM 15921 O O . GLY A 1 52 ? -10.961 -17.187 -3.740 1.00 0.00 423 GLY A O 9
ATOM 15925 N N . VAL A 1 53 ? -11.738 -15.789 -2.147 1.00 0.00 424 VAL A N 9
ATOM 15926 C CA . VAL A 1 53 ? -12.911 -15.391 -2.910 1.00 0.00 424 VAL A CA 9
ATOM 15927 C C . VAL A 1 53 ? -12.535 -14.411 -4.019 1.00 0.00 424 VAL A C 9
ATOM 15928 O O . VAL A 1 53 ? -12.770 -14.668 -5.199 1.00 0.00 424 VAL A O 9
ATOM 15941 N N . GLU A 1 54 ? -11.952 -13.287 -3.619 1.00 0.00 425 GLU A N 9
ATOM 15942 C CA . GLU A 1 54 ? -11.536 -12.253 -4.549 1.00 0.00 425 GLU A CA 9
ATOM 15943 C C . GLU A 1 54 ? -10.387 -12.720 -5.432 1.00 0.00 425 GLU A C 9
ATOM 15944 O O . GLU A 1 54 ? -10.472 -13.749 -6.103 1.00 0.00 425 GLU A O 9
ATOM 15956 N N . VAL A 1 55 ? -9.327 -11.938 -5.423 1.00 0.00 426 VAL A N 9
ATOM 15957 C CA . VAL A 1 55 ? -8.130 -12.206 -6.217 1.00 0.00 426 VAL A CA 9
ATOM 15958 C C . VAL A 1 55 ? -8.396 -12.043 -7.721 1.00 0.00 426 VAL A C 9
ATOM 15959 O O . VAL A 1 55 ? -7.948 -12.862 -8.525 1.00 0.00 426 VAL A O 9
ATOM 15972 N N . PRO A 1 56 ? -9.133 -10.989 -8.132 1.00 0.00 427 PRO A N 9
ATOM 15973 C CA . PRO A 1 56 ? -9.422 -10.725 -9.531 1.00 0.00 427 PRO A CA 9
ATOM 15974 C C . PRO A 1 56 ? -8.413 -9.748 -10.123 1.00 0.00 427 PRO A C 9
ATOM 15975 O O . PRO A 1 56 ? -8.743 -8.924 -10.975 1.00 0.00 427 PRO A O 9
ATOM 15986 N N . GLY A 1 57 ? -7.176 -9.862 -9.653 1.00 0.00 428 GLY A N 9
ATOM 15987 C CA . GLY A 1 57 ? -6.110 -8.986 -10.100 1.00 0.00 428 GLY A CA 9
ATOM 15988 C C . GLY A 1 57 ? -5.405 -8.357 -8.916 1.00 0.00 428 GLY A C 9
ATOM 15989 O O . GLY A 1 57 ? -4.867 -7.255 -9.008 1.00 0.00 428 GLY A O 9
ATOM 15993 N N . CYS A 1 58 ? -5.421 -9.081 -7.800 1.00 0.00 429 CYS A N 9
ATOM 15994 C CA . CYS A 1 58 ? -4.808 -8.627 -6.556 1.00 0.00 429 CYS A CA 9
ATOM 15995 C C . CYS A 1 58 ? -3.330 -8.290 -6.736 1.00 0.00 429 CYS A C 9
ATOM 15996 O O . CYS A 1 58 ? -2.770 -8.438 -7.824 1.00 0.00 429 CYS A O 9
ATOM 16004 N N . GLY A 1 59 ? -2.705 -7.836 -5.652 1.00 0.00 430 GLY A N 9
ATOM 16005 C CA . GLY A 1 59 ? -1.302 -7.475 -5.693 1.00 0.00 430 GLY A CA 9
ATOM 16006 C C . GLY A 1 59 ? -1.097 -6.004 -5.993 1.00 0.00 430 GLY A C 9
ATOM 16007 O O . GLY A 1 59 ? -0.062 -5.613 -6.534 1.00 0.00 430 GLY A O 9
ATOM 16011 N N . LYS A 1 60 ? -2.086 -5.186 -5.641 1.00 0.00 431 LYS A N 9
ATOM 16012 C CA . LYS A 1 60 ? -2.012 -3.748 -5.884 1.00 0.00 431 LYS A CA 9
ATOM 16013 C C . LYS A 1 60 ? -2.770 -2.959 -4.818 1.00 0.00 431 LYS A C 9
ATOM 16014 O O . LYS A 1 60 ? -3.999 -2.891 -4.842 1.00 0.00 431 LYS A O 9
ATOM 16033 N N . ILE A 1 61 ? -2.031 -2.364 -3.883 1.00 0.00 432 ILE A N 9
ATOM 16034 C CA . ILE A 1 61 ? -2.638 -1.561 -2.826 1.00 0.00 432 ILE A CA 9
ATOM 16035 C C . ILE A 1 61 ? -2.682 -0.094 -3.239 1.00 0.00 432 ILE A C 9
ATOM 16036 O O . ILE A 1 61 ? -1.997 0.309 -4.180 1.00 0.00 432 ILE A O 9
ATOM 16052 N N . PHE A 1 62 ? -3.483 0.706 -2.542 1.00 0.00 433 PHE A N 9
ATOM 16053 C CA . PHE A 1 62 ? -3.582 2.127 -2.859 1.00 0.00 433 PHE A CA 9
ATOM 16054 C C . PHE A 1 62 ? -3.943 2.940 -1.624 1.00 0.00 433 PHE A C 9
ATOM 16055 O O . PHE A 1 62 ? -4.602 2.443 -0.710 1.00 0.00 433 PHE A O 9
ATOM 16072 N N . VAL A 1 63 ? -3.503 4.193 -1.605 1.00 0.00 434 VAL A N 9
ATOM 16073 C CA . VAL A 1 63 ? -3.764 5.075 -0.477 1.00 0.00 434 VAL A CA 9
ATOM 16074 C C . VAL A 1 63 ? -4.396 6.388 -0.927 1.00 0.00 434 VAL A C 9
ATOM 16075 O O . VAL A 1 63 ? -4.068 6.919 -1.988 1.00 0.00 434 VAL A O 9
ATOM 16088 N N . GLU A 1 64 ? -5.312 6.898 -0.113 1.00 0.00 435 GLU A N 9
ATOM 16089 C CA . GLU A 1 64 ? -5.976 8.156 -0.407 1.00 0.00 435 GLU A CA 9
ATOM 16090 C C . GLU A 1 64 ? -5.233 9.294 0.276 1.00 0.00 435 GLU A C 9
ATOM 16091 O O . GLU A 1 64 ? -5.237 9.403 1.503 1.00 0.00 435 GLU A O 9
ATOM 16103 N N . PHE A 1 65 ? -4.588 10.129 -0.526 1.00 0.00 436 PHE A N 9
ATOM 16104 C CA . PHE A 1 65 ? -3.818 11.252 -0.009 1.00 0.00 436 PHE A CA 9
ATOM 16105 C C . PHE A 1 65 ? -4.675 12.505 0.140 1.00 0.00 436 PHE A C 9
ATOM 16106 O O . PHE A 1 65 ? -5.866 12.502 -0.172 1.00 0.00 436 PHE A O 9
ATOM 16123 N N . THR A 1 66 ? -4.048 13.576 0.622 1.00 0.00 437 THR A N 9
ATOM 16124 C CA . THR A 1 66 ? -4.727 14.850 0.817 1.00 0.00 437 THR A CA 9
ATOM 16125 C C . THR A 1 66 ? -4.265 15.877 -0.213 1.00 0.00 437 THR A C 9
ATOM 16126 O O . THR A 1 66 ? -5.023 16.765 -0.603 1.00 0.00 437 THR A O 9
ATOM 16137 N N . SER A 1 67 ? -3.014 15.746 -0.649 1.00 0.00 438 SER A N 9
ATOM 16138 C CA . SER A 1 67 ? -2.444 16.664 -1.629 1.00 0.00 438 SER A CA 9
ATOM 16139 C C . SER A 1 67 ? -1.466 15.946 -2.555 1.00 0.00 438 SER A C 9
ATOM 16140 O O . SER A 1 67 ? -0.724 15.060 -2.126 1.00 0.00 438 SER A O 9
ATOM 16148 N N . VAL A 1 68 ? -1.467 16.339 -3.825 1.00 0.00 439 VAL A N 9
ATOM 16149 C CA . VAL A 1 68 ? -0.585 15.734 -4.818 1.00 0.00 439 VAL A CA 9
ATOM 16150 C C . VAL A 1 68 ? 0.869 16.133 -4.593 1.00 0.00 439 VAL A C 9
ATOM 16151 O O . VAL A 1 68 ? 1.782 15.531 -5.160 1.00 0.00 439 VAL A O 9
ATOM 16164 N N . PHE A 1 69 ? 1.080 17.151 -3.764 1.00 0.00 440 PHE A N 9
ATOM 16165 C CA . PHE A 1 69 ? 2.426 17.634 -3.476 1.00 0.00 440 PHE A CA 9
ATOM 16166 C C . PHE A 1 69 ? 3.223 16.558 -2.759 1.00 0.00 440 PHE A C 9
ATOM 16167 O O . PHE A 1 69 ? 4.302 16.163 -3.202 1.00 0.00 440 PHE A O 9
ATOM 16184 N N . ASP A 1 70 ? 2.677 16.085 -1.647 1.00 0.00 441 ASP A N 9
ATOM 16185 C CA . ASP A 1 70 ? 3.323 15.044 -0.868 1.00 0.00 441 ASP A CA 9
ATOM 16186 C C . ASP A 1 70 ? 3.156 13.700 -1.564 1.00 0.00 441 ASP A C 9
ATOM 16187 O O . ASP A 1 70 ? 3.970 12.795 -1.389 1.00 0.00 441 ASP A O 9
ATOM 16196 N N . CYS A 1 71 ? 2.092 13.581 -2.357 1.00 0.00 442 CYS A N 9
ATOM 16197 C CA . CYS A 1 71 ? 1.821 12.354 -3.095 1.00 0.00 442 CYS A CA 9
ATOM 16198 C C . CYS A 1 71 ? 2.926 12.094 -4.113 1.00 0.00 442 CYS A C 9
ATOM 16199 O O . CYS A 1 71 ? 3.277 10.947 -4.390 1.00 0.00 442 CYS A O 9
ATOM 16207 N N . GLN A 1 72 ? 3.469 13.175 -4.660 1.00 0.00 443 GLN A N 9
ATOM 16208 C CA . GLN A 1 72 ? 4.536 13.087 -5.648 1.00 0.00 443 GLN A CA 9
ATOM 16209 C C . GLN A 1 72 ? 5.873 12.796 -4.976 1.00 0.00 443 GLN A C 9
ATOM 16210 O O . GLN A 1 72 ? 6.614 11.910 -5.401 1.00 0.00 443 GLN A O 9
ATOM 16224 N N . LYS A 1 73 ? 6.173 13.549 -3.922 1.00 0.00 444 LYS A N 9
ATOM 16225 C CA . LYS A 1 73 ? 7.423 13.373 -3.189 1.00 0.00 444 LYS A CA 9
ATOM 16226 C C . LYS A 1 73 ? 7.436 12.045 -2.436 1.00 0.00 444 LYS A C 9
ATOM 16227 O O . LYS A 1 73 ? 8.485 11.593 -1.978 1.00 0.00 444 LYS A O 9
ATOM 16246 N N . ALA A 1 74 ? 6.266 11.424 -2.314 1.00 0.00 445 ALA A N 9
ATOM 16247 C CA . ALA A 1 74 ? 6.149 10.147 -1.622 1.00 0.00 445 ALA A CA 9
ATOM 16248 C C . ALA A 1 74 ? 6.488 8.993 -2.555 1.00 0.00 445 ALA A C 9
ATOM 16249 O O . ALA A 1 74 ? 7.402 8.214 -2.285 1.00 0.00 445 ALA A O 9
ATOM 16256 N N . MET A 1 75 ? 5.748 8.893 -3.654 1.00 0.00 446 MET A N 9
ATOM 16257 C CA . MET A 1 75 ? 5.970 7.832 -4.628 1.00 0.00 446 MET A CA 9
ATOM 16258 C C . MET A 1 75 ? 7.391 7.884 -5.175 1.00 0.00 446 MET A C 9
ATOM 16259 O O . MET A 1 75 ? 7.995 6.850 -5.456 1.00 0.00 446 MET A O 9
ATOM 16273 N N . GLN A 1 76 ? 7.923 9.095 -5.323 1.00 0.00 447 GLN A N 9
ATOM 16274 C CA . GLN A 1 76 ? 9.276 9.281 -5.835 1.00 0.00 447 GLN A CA 9
ATOM 16275 C C . GLN A 1 76 ? 10.305 8.714 -4.863 1.00 0.00 447 GLN A C 9
ATOM 16276 O O . GLN A 1 76 ? 11.407 8.335 -5.260 1.00 0.00 447 GLN A O 9
ATOM 16290 N N . GLY A 1 77 ? 9.937 8.660 -3.587 1.00 0.00 448 GLY A N 9
ATOM 16291 C CA . GLY A 1 77 ? 10.835 8.138 -2.575 1.00 0.00 448 GLY A CA 9
ATOM 16292 C C . GLY A 1 77 ? 10.556 6.684 -2.250 1.00 0.00 448 GLY A C 9
ATOM 16293 O O . GLY A 1 77 ? 11.179 6.111 -1.356 1.00 0.00 448 GLY A O 9
ATOM 16297 N N . LEU A 1 78 ? 9.617 6.086 -2.978 1.00 0.00 449 LEU A N 9
ATOM 16298 C CA . LEU A 1 78 ? 9.256 4.690 -2.763 1.00 0.00 449 LEU A CA 9
ATOM 16299 C C . LEU A 1 78 ? 9.583 3.847 -3.992 1.00 0.00 449 LEU A C 9
ATOM 16300 O O . LEU A 1 78 ? 9.353 2.638 -4.005 1.00 0.00 449 LEU A O 9
ATOM 16316 N N . THR A 1 79 ? 10.117 4.493 -5.026 1.00 0.00 450 THR A N 9
ATOM 16317 C CA . THR A 1 79 ? 10.474 3.798 -6.258 1.00 0.00 450 THR A CA 9
ATOM 16318 C C . THR A 1 79 ? 11.880 3.212 -6.173 1.00 0.00 450 THR A C 9
ATOM 16319 O O . THR A 1 79 ? 12.833 3.910 -5.828 1.00 0.00 450 THR A O 9
ATOM 16330 N N . GLY A 1 80 ? 11.999 1.925 -6.490 1.00 0.00 451 GLY A N 9
ATOM 16331 C CA . GLY A 1 80 ? 13.291 1.265 -6.445 1.00 0.00 451 GLY A CA 9
ATOM 16332 C C . GLY A 1 80 ? 13.529 0.542 -5.134 1.00 0.00 451 GLY A C 9
ATOM 16333 O O . GLY A 1 80 ? 14.497 -0.207 -4.997 1.00 0.00 451 GLY A O 9
ATOM 16337 N N . ARG A 1 81 ? 12.643 0.767 -4.169 1.00 0.00 452 ARG A N 9
ATOM 16338 C CA . ARG A 1 81 ? 12.757 0.134 -2.860 1.00 0.00 452 ARG A CA 9
ATOM 16339 C C . ARG A 1 81 ? 12.439 -1.356 -2.946 1.00 0.00 452 ARG A C 9
ATOM 16340 O O . ARG A 1 81 ? 12.497 -1.951 -4.022 1.00 0.00 452 ARG A O 9
ATOM 16361 N N . LYS A 1 82 ? 12.103 -1.955 -1.807 1.00 0.00 453 LYS A N 9
ATOM 16362 C CA . LYS A 1 82 ? 11.777 -3.375 -1.760 1.00 0.00 453 LYS A CA 9
ATOM 16363 C C . LYS A 1 82 ? 10.923 -3.700 -0.540 1.00 0.00 453 LYS A C 9
ATOM 16364 O O . LYS A 1 82 ? 11.352 -3.512 0.599 1.00 0.00 453 LYS A O 9
ATOM 16383 N N . PHE A 1 83 ? 9.711 -4.189 -0.786 1.00 0.00 454 PHE A N 9
ATOM 16384 C CA . PHE A 1 83 ? 8.794 -4.542 0.291 1.00 0.00 454 PHE A CA 9
ATOM 16385 C C . PHE A 1 83 ? 9.379 -5.653 1.156 1.00 0.00 454 PHE A C 9
ATOM 16386 O O . PHE A 1 83 ? 9.229 -5.647 2.378 1.00 0.00 454 PHE A O 9
ATOM 16403 N N . ALA A 1 84 ? 10.048 -6.604 0.512 1.00 0.00 455 ALA A N 9
ATOM 16404 C CA . ALA A 1 84 ? 10.659 -7.725 1.219 1.00 0.00 455 ALA A CA 9
ATOM 16405 C C . ALA A 1 84 ? 11.584 -8.516 0.301 1.00 0.00 455 ALA A C 9
ATOM 16406 O O . ALA A 1 84 ? 12.650 -8.970 0.720 1.00 0.00 455 ALA A O 9
ATOM 16413 N N . ASN A 1 85 ? 11.176 -8.677 -0.954 1.00 0.00 456 ASN A N 9
ATOM 16414 C CA . ASN A 1 85 ? 11.970 -9.417 -1.928 1.00 0.00 456 ASN A CA 9
ATOM 16415 C C . ASN A 1 85 ? 11.546 -9.078 -3.354 1.00 0.00 456 ASN A C 9
ATOM 16416 O O . ASN A 1 85 ? 11.767 -9.860 -4.279 1.00 0.00 456 ASN A O 9
ATOM 16427 N N . ARG A 1 86 ? 10.936 -7.909 -3.525 1.00 0.00 457 ARG A N 9
ATOM 16428 C CA . ARG A 1 86 ? 10.480 -7.469 -4.839 1.00 0.00 457 ARG A CA 9
ATOM 16429 C C . ARG A 1 86 ? 10.456 -5.949 -4.916 1.00 0.00 457 ARG A C 9
ATOM 16430 O O . ARG A 1 86 ? 10.095 -5.274 -3.953 1.00 0.00 457 ARG A O 9
ATOM 16451 N N . VAL A 1 87 ? 10.844 -5.415 -6.069 1.00 0.00 458 VAL A N 9
ATOM 16452 C CA . VAL A 1 87 ? 10.870 -3.972 -6.267 1.00 0.00 458 VAL A CA 9
ATOM 16453 C C . VAL A 1 87 ? 9.461 -3.392 -6.253 1.00 0.00 458 VAL A C 9
ATOM 16454 O O . VAL A 1 87 ? 8.581 -3.852 -6.981 1.00 0.00 458 VAL A O 9
ATOM 16467 N N . VAL A 1 88 ? 9.255 -2.376 -5.420 1.00 0.00 459 VAL A N 9
ATOM 16468 C CA . VAL A 1 88 ? 7.952 -1.731 -5.305 1.00 0.00 459 VAL A CA 9
ATOM 16469 C C . VAL A 1 88 ? 7.725 -0.752 -6.451 1.00 0.00 459 VAL A C 9
ATOM 16470 O O . VAL A 1 88 ? 8.565 0.108 -6.719 1.00 0.00 459 VAL A O 9
ATOM 16483 N N . VAL A 1 89 ? 6.588 -0.886 -7.125 1.00 0.00 460 VAL A N 9
ATOM 16484 C CA . VAL A 1 89 ? 6.257 -0.005 -8.239 1.00 0.00 460 VAL A CA 9
ATOM 16485 C C . VAL A 1 89 ? 5.148 0.969 -7.848 1.00 0.00 460 VAL A C 9
ATOM 16486 O O . VAL A 1 89 ? 3.986 0.585 -7.716 1.00 0.00 460 VAL A O 9
ATOM 16499 N N . THR A 1 90 ? 5.519 2.231 -7.658 1.00 0.00 461 THR A N 9
ATOM 16500 C CA . THR A 1 90 ? 4.561 3.259 -7.277 1.00 0.00 461 THR A CA 9
ATOM 16501 C C . THR A 1 90 ? 3.945 3.920 -8.503 1.00 0.00 461 THR A C 9
ATOM 16502 O O . THR A 1 90 ? 4.599 4.071 -9.535 1.00 0.00 461 THR A O 9
ATOM 16513 N N . LYS A 1 91 ? 2.682 4.311 -8.382 1.00 0.00 462 LYS A N 9
ATOM 16514 C CA . LYS A 1 91 ? 1.974 4.956 -9.479 1.00 0.00 462 LYS A CA 9
ATOM 16515 C C . LYS A 1 91 ? 0.959 5.965 -8.952 1.00 0.00 462 LYS A C 9
ATOM 16516 O O . LYS A 1 91 ? 0.944 6.282 -7.762 1.00 0.00 462 LYS A O 9
ATOM 16535 N N . TYR A 1 92 ? 0.114 6.463 -9.847 1.00 0.00 463 TYR A N 9
ATOM 16536 C CA . TYR A 1 92 ? -0.907 7.435 -9.480 1.00 0.00 463 TYR A CA 9
ATOM 16537 C C . TYR A 1 92 ? -2.297 6.927 -9.845 1.00 0.00 463 TYR A C 9
ATOM 16538 O O . TYR A 1 92 ? -2.448 6.083 -10.728 1.00 0.00 463 TYR A O 9
ATOM 16556 N N . CYS A 1 93 ? -3.310 7.447 -9.159 1.00 0.00 464 CYS A N 9
ATOM 16557 C CA . CYS A 1 93 ? -4.688 7.046 -9.414 1.00 0.00 464 CYS A CA 9
ATOM 16558 C C . CYS A 1 93 ? -5.645 8.216 -9.207 1.00 0.00 464 CYS A C 9
ATOM 16559 O O . CYS A 1 93 ? -5.464 9.035 -8.299 1.00 0.00 464 CYS A O 9
ATOM 16567 N N . ASP A 1 94 ? -6.663 8.286 -10.060 1.00 0.00 465 ASP A N 9
ATOM 16568 C CA . ASP A 1 94 ? -7.656 9.350 -9.987 1.00 0.00 465 ASP A CA 9
ATOM 16569 C C . ASP A 1 94 ? -8.689 9.062 -8.898 1.00 0.00 465 ASP A C 9
ATOM 16570 O O . ASP A 1 94 ? -9.207 7.949 -8.810 1.00 0.00 465 ASP A O 9
ATOM 16579 N N . PRO A 1 95 ? -8.999 10.063 -8.049 1.00 0.00 466 PRO A N 9
ATOM 16580 C CA . PRO A 1 95 ? -9.979 9.912 -6.969 1.00 0.00 466 PRO A CA 9
ATOM 16581 C C . PRO A 1 95 ? -11.305 9.348 -7.468 1.00 0.00 466 PRO A C 9
ATOM 16582 O O . PRO A 1 95 ? -12.060 8.743 -6.707 1.00 0.00 466 PRO A O 9
ATOM 16593 N N . ASP A 1 96 ? -11.584 9.554 -8.753 1.00 0.00 467 ASP A N 9
ATOM 16594 C CA . ASP A 1 96 ? -12.817 9.062 -9.355 1.00 0.00 467 ASP A CA 9
ATOM 16595 C C . ASP A 1 96 ? -12.856 7.538 -9.337 1.00 0.00 467 ASP A C 9
ATOM 16596 O O . ASP A 1 96 ? -13.618 6.935 -8.580 1.00 0.00 467 ASP A O 9
ATOM 16605 N N . SER A 1 97 ? -12.026 6.920 -10.175 1.00 0.00 468 SER A N 9
ATOM 16606 C CA . SER A 1 97 ? -11.962 5.464 -10.250 1.00 0.00 468 SER A CA 9
ATOM 16607 C C . SER A 1 97 ? -11.626 4.872 -8.886 1.00 0.00 468 SER A C 9
ATOM 16608 O O . SER A 1 97 ? -12.078 3.778 -8.542 1.00 0.00 468 SER A O 9
ATOM 16616 N N . TYR A 1 98 ? -10.830 5.604 -8.112 1.00 0.00 469 TYR A N 9
ATOM 16617 C CA . TYR A 1 98 ? -10.439 5.156 -6.785 1.00 0.00 469 TYR A CA 9
ATOM 16618 C C . TYR A 1 98 ? -11.674 4.916 -5.924 1.00 0.00 469 TYR A C 9
ATOM 16619 O O . TYR A 1 98 ? -11.829 3.853 -5.324 1.00 0.00 469 TYR A O 9
ATOM 16637 N N . HIS A 1 99 ? -12.545 5.920 -5.861 1.00 0.00 470 HIS A N 9
ATOM 16638 C CA . HIS A 1 99 ? -13.772 5.816 -5.082 1.00 0.00 470 HIS A CA 9
ATOM 16639 C C . HIS A 1 99 ? -14.620 4.660 -5.593 1.00 0.00 470 HIS A C 9
ATOM 16640 O O . HIS A 1 99 ? -15.351 4.026 -4.832 1.00 0.00 470 HIS A O 9
ATOM 16655 N N . ARG A 1 100 ? -14.515 4.394 -6.892 1.00 0.00 471 ARG A N 9
ATOM 16656 C CA . ARG A 1 100 ? -15.259 3.307 -7.513 1.00 0.00 471 ARG A CA 9
ATOM 16657 C C . ARG A 1 100 ? -14.721 1.960 -7.047 1.00 0.00 471 ARG A C 9
ATOM 16658 O O . ARG A 1 100 ? -15.429 0.953 -7.083 1.00 0.00 471 ARG A O 9
ATOM 16679 N N . ARG A 1 101 ? -13.462 1.952 -6.611 1.00 0.00 472 ARG A N 9
ATOM 16680 C CA . ARG A 1 101 ? -12.821 0.728 -6.137 1.00 0.00 472 ARG A CA 9
ATOM 16681 C C . ARG A 1 101 ? -12.931 -0.382 -7.179 1.00 0.00 472 ARG A C 9
ATOM 16682 O O . ARG A 1 101 ? -13.545 -1.420 -6.933 1.00 0.00 472 ARG A O 9
ATOM 16703 N N . ASP A 1 102 ? -12.332 -0.153 -8.343 1.00 0.00 473 ASP A N 9
ATOM 16704 C CA . ASP A 1 102 ? -12.364 -1.131 -9.426 1.00 0.00 473 ASP A CA 9
ATOM 16705 C C . ASP A 1 102 ? -11.324 -2.225 -9.206 1.00 0.00 473 ASP A C 9
ATOM 16706 O O . ASP A 1 102 ? -11.017 -2.993 -10.119 1.00 0.00 473 ASP A O 9
ATOM 16715 N N . PHE A 1 103 ? -10.785 -2.291 -7.992 1.00 0.00 474 PHE A N 9
ATOM 16716 C CA . PHE A 1 103 ? -9.781 -3.292 -7.654 1.00 0.00 474 PHE A CA 9
ATOM 16717 C C . PHE A 1 103 ? -10.398 -4.432 -6.850 1.00 0.00 474 PHE A C 9
ATOM 16718 O O . PHE A 1 103 ? -10.641 -5.517 -7.379 1.00 0.00 474 PHE A O 9
ATOM 16735 N N . TRP A 1 104 ? -10.649 -4.176 -5.570 1.00 0.00 475 TRP A N 9
ATOM 16736 C CA . TRP A 1 104 ? -11.235 -5.179 -4.689 1.00 0.00 475 TRP A CA 9
ATOM 16737 C C . TRP A 1 104 ? -12.734 -4.938 -4.512 1.00 0.00 475 TRP A C 9
ATOM 16738 O O . TRP A 1 104 ? -13.449 -5.900 -4.160 1.00 0.00 475 TRP A O 9
ATOM 16760 N N . PRO B 2 1 ? 6.275 -0.201 19.635 1.00 0.00 13 PRO B N 9
ATOM 16761 C CA . PRO B 2 1 ? 7.419 -0.854 18.988 1.00 0.00 13 PRO B CA 9
ATOM 16762 C C . PRO B 2 1 ? 6.990 -1.804 17.874 1.00 0.00 13 PRO B C 9
ATOM 16763 O O . PRO B 2 1 ? 5.818 -1.851 17.501 1.00 0.00 13 PRO B O 9
ATOM 16774 N N . SER B 2 2 ? 7.949 -2.560 17.345 1.00 0.00 14 SER B N 9
ATOM 16775 C CA . SER B 2 2 ? 7.673 -3.511 16.275 1.00 0.00 14 SER B CA 9
ATOM 16776 C C . SER B 2 2 ? 7.321 -4.881 16.845 1.00 0.00 14 SER B C 9
ATOM 16777 O O . SER B 2 2 ? 7.369 -5.090 18.058 1.00 0.00 14 SER B O 9
ATOM 16785 N N . LYS B 2 3 ? 6.969 -5.811 15.963 1.00 0.00 15 LYS B N 9
ATOM 16786 C CA . LYS B 2 3 ? 6.607 -7.162 16.378 1.00 0.00 15 LYS B CA 9
ATOM 16787 C C . LYS B 2 3 ? 7.847 -7.971 16.744 1.00 0.00 15 LYS B C 9
ATOM 16788 O O . LYS B 2 3 ? 8.096 -8.246 17.918 1.00 0.00 15 LYS B O 9
ATOM 16807 N N . LYS B 2 4 ? 8.621 -8.349 15.731 1.00 0.00 16 LYS B N 9
ATOM 16808 C CA . LYS B 2 4 ? 9.837 -9.126 15.943 1.00 0.00 16 LYS B CA 9
ATOM 16809 C C . LYS B 2 4 ? 11.021 -8.494 15.217 1.00 0.00 16 LYS B C 9
ATOM 16810 O O . LYS B 2 4 ? 12.077 -8.273 15.809 1.00 0.00 16 LYS B O 9
ATOM 16829 N N . ARG B 2 5 ? 10.834 -8.206 13.934 1.00 0.00 17 ARG B N 9
ATOM 16830 C CA . ARG B 2 5 ? 11.885 -7.598 13.126 1.00 0.00 17 ARG B CA 9
ATOM 16831 C C . ARG B 2 5 ? 11.697 -6.088 13.036 1.00 0.00 17 ARG B C 9
ATOM 16832 O O . ARG B 2 5 ? 10.755 -5.606 12.408 1.00 0.00 17 ARG B O 9
ATOM 16853 N N . LYS B 2 6 ? 12.601 -5.346 13.669 1.00 0.00 18 LYS B N 9
ATOM 16854 C CA . LYS B 2 6 ? 12.542 -3.896 13.665 1.00 0.00 18 LYS B CA 9
ATOM 16855 C C . LYS B 2 6 ? 13.018 -3.327 12.329 1.00 0.00 18 LYS B C 9
ATOM 16856 O O . LYS B 2 6 ? 13.287 -2.131 12.214 1.00 0.00 18 LYS B O 9
ATOM 16875 N N . ARG B 2 7 ? 13.119 -4.191 11.322 1.00 0.00 19 ARG B N 9
ATOM 16876 C CA . ARG B 2 7 ? 13.559 -3.773 9.995 1.00 0.00 19 ARG B CA 9
ATOM 16877 C C . ARG B 2 7 ? 12.414 -3.126 9.224 1.00 0.00 19 ARG B C 9
ATOM 16878 O O . ARG B 2 7 ? 11.243 -3.406 9.482 1.00 0.00 19 ARG B O 9
ATOM 16899 N N . SER B 2 8 ? 12.760 -2.259 8.276 1.00 0.00 20 SER B N 9
ATOM 16900 C CA . SER B 2 8 ? 11.761 -1.573 7.465 1.00 0.00 20 SER B CA 9
ATOM 16901 C C . SER B 2 8 ? 11.336 -2.438 6.283 1.00 0.00 20 SER B C 9
ATOM 16902 O O . SER B 2 8 ? 11.998 -3.423 5.954 1.00 0.00 20 SER B O 9
ATOM 16910 N N . ARG B 2 9 ? 10.231 -2.063 5.646 1.00 0.00 21 ARG B N 9
ATOM 16911 C CA . ARG B 2 9 ? 9.720 -2.808 4.501 1.00 0.00 21 ARG B CA 9
ATOM 16912 C C . ARG B 2 9 ? 10.030 -2.080 3.196 1.00 0.00 21 ARG B C 9
ATOM 16913 O O . ARG B 2 9 ? 9.220 -2.073 2.268 1.00 0.00 21 ARG B O 9
ATOM 16934 N N . TRP B 2 10 ? 11.208 -1.468 3.132 1.00 0.00 22 TRP B N 9
ATOM 16935 C CA . TRP B 2 10 ? 11.632 -0.738 1.942 1.00 0.00 22 TRP B CA 9
ATOM 16936 C C . TRP B 2 10 ? 13.130 -0.910 1.705 1.00 0.00 22 TRP B C 9
ATOM 16937 O O . TRP B 2 10 ? 13.844 0.057 1.437 1.00 0.00 22 TRP B O 9
ATOM 16958 N N . ASN B 2 11 ? 13.598 -2.151 1.806 1.00 0.00 23 ASN B N 9
ATOM 16959 C CA . ASN B 2 11 ? 15.010 -2.457 1.602 1.00 0.00 23 ASN B CA 9
ATOM 16960 C C . ASN B 2 11 ? 15.381 -2.347 0.126 1.00 0.00 23 ASN B C 9
ATOM 16961 O O . ASN B 2 11 ? 14.641 -1.763 -0.667 1.00 0.00 23 ASN B O 9
ATOM 16972 N N . GLN B 2 12 ? 16.531 -2.910 -0.236 1.00 0.00 24 GLN B N 9
ATOM 16973 C CA . GLN B 2 12 ? 17.004 -2.879 -1.617 1.00 0.00 24 GLN B CA 9
ATOM 16974 C C . GLN B 2 12 ? 18.281 -3.701 -1.770 1.00 0.00 24 GLN B C 9
ATOM 16975 O O . GLN B 2 12 ? 18.482 -4.374 -2.783 1.00 0.00 24 GLN B O 9
ATOM 16989 N N . ASP B 2 13 ? 19.140 -3.645 -0.757 1.00 0.00 25 ASP B N 9
ATOM 16990 C CA . ASP B 2 13 ? 20.399 -4.382 -0.780 1.00 0.00 25 ASP B CA 9
ATOM 16991 C C . ASP B 2 13 ? 20.881 -4.681 0.636 1.00 0.00 25 ASP B C 9
ATOM 16992 O O . ASP B 2 13 ? 21.315 -5.825 0.884 1.00 0.00 25 ASP B O 9
ATOM 17002 N N . GLY A 1 1 ? 5.197 10.429 -14.449 1.00 0.00 372 GLY A N 10
ATOM 17003 C CA . GLY A 1 1 ? 3.904 10.174 -15.057 1.00 0.00 372 GLY A CA 10
ATOM 17004 C C . GLY A 1 1 ? 3.000 11.391 -15.046 1.00 0.00 372 GLY A C 10
ATOM 17005 O O . GLY A 1 1 ? 3.037 12.209 -15.965 1.00 0.00 372 GLY A O 10
ATOM 17009 N N . HIS A 1 2 ? 2.190 11.509 -13.998 1.00 0.00 373 HIS A N 10
ATOM 17010 C CA . HIS A 1 2 ? 1.262 12.623 -13.861 1.00 0.00 373 HIS A CA 10
ATOM 17011 C C . HIS A 1 2 ? 0.579 12.578 -12.492 1.00 0.00 373 HIS A C 10
ATOM 17012 O O . HIS A 1 2 ? -0.051 11.579 -12.142 1.00 0.00 373 HIS A O 10
ATOM 17027 N N . PRO A 1 3 ? 0.697 13.656 -11.692 1.00 0.00 374 PRO A N 10
ATOM 17028 C CA . PRO A 1 3 ? 0.090 13.717 -10.363 1.00 0.00 374 PRO A CA 10
ATOM 17029 C C . PRO A 1 3 ? -1.392 14.069 -10.419 1.00 0.00 374 PRO A C 10
ATOM 17030 O O . PRO A 1 3 ? -1.790 15.017 -11.096 1.00 0.00 374 PRO A O 10
ATOM 17041 N N . THR A 1 4 ? -2.207 13.300 -9.701 1.00 0.00 375 THR A N 10
ATOM 17042 C CA . THR A 1 4 ? -3.646 13.531 -9.671 1.00 0.00 375 THR A CA 10
ATOM 17043 C C . THR A 1 4 ? -4.125 13.879 -8.265 1.00 0.00 375 THR A C 10
ATOM 17044 O O . THR A 1 4 ? -4.545 15.007 -8.010 1.00 0.00 375 THR A O 10
ATOM 17055 N N . GLU A 1 5 ? -4.066 12.905 -7.355 1.00 0.00 376 GLU A N 10
ATOM 17056 C CA . GLU A 1 5 ? -4.497 13.127 -5.977 1.00 0.00 376 GLU A CA 10
ATOM 17057 C C . GLU A 1 5 ? -4.213 11.916 -5.092 1.00 0.00 376 GLU A C 10
ATOM 17058 O O . GLU A 1 5 ? -3.732 12.068 -3.969 1.00 0.00 376 GLU A O 10
ATOM 17070 N N . VAL A 1 6 ? -4.510 10.717 -5.589 1.00 0.00 377 VAL A N 10
ATOM 17071 C CA . VAL A 1 6 ? -4.281 9.506 -4.806 1.00 0.00 377 VAL A CA 10
ATOM 17072 C C . VAL A 1 6 ? -3.212 8.626 -5.445 1.00 0.00 377 VAL A C 10
ATOM 17073 O O . VAL A 1 6 ? -2.983 8.687 -6.653 1.00 0.00 377 VAL A O 10
ATOM 17086 N N . LEU A 1 7 ? -2.558 7.813 -4.622 1.00 0.00 378 LEU A N 10
ATOM 17087 C CA . LEU A 1 7 ? -1.505 6.925 -5.097 1.00 0.00 378 LEU A CA 10
ATOM 17088 C C . LEU A 1 7 ? -1.962 5.470 -5.078 1.00 0.00 378 LEU A C 10
ATOM 17089 O O . LEU A 1 7 ? -2.811 5.085 -4.274 1.00 0.00 378 LEU A O 10
ATOM 17105 N N . CYS A 1 8 ? -1.390 4.668 -5.969 1.00 0.00 379 CYS A N 10
ATOM 17106 C CA . CYS A 1 8 ? -1.729 3.252 -6.058 1.00 0.00 379 CYS A CA 10
ATOM 17107 C C . CYS A 1 8 ? -0.464 2.402 -6.132 1.00 0.00 379 CYS A C 10
ATOM 17108 O O . CYS A 1 8 ? 0.135 2.254 -7.197 1.00 0.00 379 CYS A O 10
ATOM 17116 N N . LEU A 1 9 ? -0.067 1.843 -4.994 1.00 0.00 380 LEU A N 10
ATOM 17117 C CA . LEU A 1 9 ? 1.132 1.015 -4.922 1.00 0.00 380 LEU A CA 10
ATOM 17118 C C . LEU A 1 9 ? 0.824 -0.426 -5.319 1.00 0.00 380 LEU A C 10
ATOM 17119 O O . LEU A 1 9 ? 0.116 -1.139 -4.607 1.00 0.00 380 LEU A O 10
ATOM 17135 N N . MET A 1 10 ? 1.361 -0.847 -6.462 1.00 0.00 381 MET A N 10
ATOM 17136 C CA . MET A 1 10 ? 1.146 -2.203 -6.956 1.00 0.00 381 MET A CA 10
ATOM 17137 C C . MET A 1 10 ? 2.368 -3.079 -6.692 1.00 0.00 381 MET A C 10
ATOM 17138 O O . MET A 1 10 ? 3.479 -2.575 -6.517 1.00 0.00 381 MET A O 10
ATOM 17152 N N . ASN A 1 11 ? 2.153 -4.393 -6.672 1.00 0.00 382 ASN A N 10
ATOM 17153 C CA . ASN A 1 11 ? 3.230 -5.345 -6.420 1.00 0.00 382 ASN A CA 10
ATOM 17154 C C . ASN A 1 11 ? 3.913 -5.037 -5.092 1.00 0.00 382 ASN A C 10
ATOM 17155 O O . ASN A 1 11 ? 5.122 -4.808 -5.037 1.00 0.00 382 ASN A O 10
ATOM 17166 N N . MET A 1 12 ? 3.124 -5.031 -4.022 1.00 0.00 383 MET A N 10
ATOM 17167 C CA . MET A 1 12 ? 3.636 -4.742 -2.693 1.00 0.00 383 MET A CA 10
ATOM 17168 C C . MET A 1 12 ? 2.811 -5.459 -1.625 1.00 0.00 383 MET A C 10
ATOM 17169 O O . MET A 1 12 ? 2.737 -5.010 -0.480 1.00 0.00 383 MET A O 10
ATOM 17183 N N . VAL A 1 13 ? 2.192 -6.575 -2.003 1.00 0.00 384 VAL A N 10
ATOM 17184 C CA . VAL A 1 13 ? 1.371 -7.342 -1.072 1.00 0.00 384 VAL A CA 10
ATOM 17185 C C . VAL A 1 13 ? 1.347 -8.822 -1.422 1.00 0.00 384 VAL A C 10
ATOM 17186 O O . VAL A 1 13 ? 1.902 -9.649 -0.698 1.00 0.00 384 VAL A O 10
ATOM 17199 N N . LEU A 1 14 ? 0.693 -9.142 -2.535 1.00 0.00 385 LEU A N 10
ATOM 17200 C CA . LEU A 1 14 ? 0.558 -10.522 -2.995 1.00 0.00 385 LEU A CA 10
ATOM 17201 C C . LEU A 1 14 ? -0.423 -11.280 -2.101 1.00 0.00 385 LEU A C 10
ATOM 17202 O O . LEU A 1 14 ? -0.453 -11.065 -0.889 1.00 0.00 385 LEU A O 10
ATOM 17218 N N . PRO A 1 15 ? -1.243 -12.176 -2.682 1.00 0.00 386 PRO A N 10
ATOM 17219 C CA . PRO A 1 15 ? -2.232 -12.947 -1.918 1.00 0.00 386 PRO A CA 10
ATOM 17220 C C . PRO A 1 15 ? -1.594 -13.819 -0.842 1.00 0.00 386 PRO A C 10
ATOM 17221 O O . PRO A 1 15 ? -2.250 -14.201 0.127 1.00 0.00 386 PRO A O 10
ATOM 17232 N N . GLU A 1 16 ? -0.313 -14.131 -1.016 1.00 0.00 387 GLU A N 10
ATOM 17233 C CA . GLU A 1 16 ? 0.408 -14.954 -0.051 1.00 0.00 387 GLU A CA 10
ATOM 17234 C C . GLU A 1 16 ? 0.623 -14.189 1.251 1.00 0.00 387 GLU A C 10
ATOM 17235 O O . GLU A 1 16 ? 1.154 -14.730 2.223 1.00 0.00 387 GLU A O 10
ATOM 17247 N N . GLU A 1 17 ? 0.207 -12.927 1.260 1.00 0.00 388 GLU A N 10
ATOM 17248 C CA . GLU A 1 17 ? 0.348 -12.076 2.436 1.00 0.00 388 GLU A CA 10
ATOM 17249 C C . GLU A 1 17 ? -1.017 -11.659 2.977 1.00 0.00 388 GLU A C 10
ATOM 17250 O O . GLU A 1 17 ? -1.201 -11.526 4.187 1.00 0.00 388 GLU A O 10
ATOM 17262 N N . LEU A 1 18 ? -1.973 -11.454 2.074 1.00 0.00 389 LEU A N 10
ATOM 17263 C CA . LEU A 1 18 ? -3.320 -11.047 2.462 1.00 0.00 389 LEU A CA 10
ATOM 17264 C C . LEU A 1 18 ? -4.189 -12.257 2.782 1.00 0.00 389 LEU A C 10
ATOM 17265 O O . LEU A 1 18 ? -5.400 -12.239 2.569 1.00 0.00 389 LEU A O 10
ATOM 17281 N N . LEU A 1 19 ? -3.560 -13.305 3.300 1.00 0.00 390 LEU A N 10
ATOM 17282 C CA . LEU A 1 19 ? -4.272 -14.526 3.651 1.00 0.00 390 LEU A CA 10
ATOM 17283 C C . LEU A 1 19 ? -4.081 -14.860 5.125 1.00 0.00 390 LEU A C 10
ATOM 17284 O O . LEU A 1 19 ? -4.231 -16.011 5.539 1.00 0.00 390 LEU A O 10
ATOM 17300 N N . ASP A 1 20 ? -3.748 -13.843 5.915 1.00 0.00 391 ASP A N 10
ATOM 17301 C CA . ASP A 1 20 ? -3.538 -14.018 7.348 1.00 0.00 391 ASP A CA 10
ATOM 17302 C C . ASP A 1 20 ? -4.004 -12.786 8.118 1.00 0.00 391 ASP A C 10
ATOM 17303 O O . ASP A 1 20 ? -4.088 -11.689 7.563 1.00 0.00 391 ASP A O 10
ATOM 17312 N N . ASP A 1 21 ? -4.299 -12.975 9.399 1.00 0.00 392 ASP A N 10
ATOM 17313 C CA . ASP A 1 21 ? -4.770 -11.885 10.249 1.00 0.00 392 ASP A CA 10
ATOM 17314 C C . ASP A 1 21 ? -3.626 -10.969 10.674 1.00 0.00 392 ASP A C 10
ATOM 17315 O O . ASP A 1 21 ? -3.734 -9.746 10.580 1.00 0.00 392 ASP A O 10
ATOM 17324 N N . GLU A 1 22 ? -2.532 -11.564 11.138 1.00 0.00 393 GLU A N 10
ATOM 17325 C CA . GLU A 1 22 ? -1.376 -10.796 11.588 1.00 0.00 393 GLU A CA 10
ATOM 17326 C C . GLU A 1 22 ? -0.626 -10.187 10.407 1.00 0.00 393 GLU A C 10
ATOM 17327 O O . GLU A 1 22 ? -0.119 -9.068 10.492 1.00 0.00 393 GLU A O 10
ATOM 17339 N N . GLU A 1 23 ? -0.559 -10.930 9.307 1.00 0.00 394 GLU A N 10
ATOM 17340 C CA . GLU A 1 23 ? 0.132 -10.463 8.112 1.00 0.00 394 GLU A CA 10
ATOM 17341 C C . GLU A 1 23 ? -0.567 -9.243 7.518 1.00 0.00 394 GLU A C 10
ATOM 17342 O O . GLU A 1 23 ? 0.034 -8.177 7.388 1.00 0.00 394 GLU A O 10
ATOM 17354 N N . TYR A 1 24 ? -1.838 -9.408 7.161 1.00 0.00 395 TYR A N 10
ATOM 17355 C CA . TYR A 1 24 ? -2.623 -8.330 6.587 1.00 0.00 395 TYR A CA 10
ATOM 17356 C C . TYR A 1 24 ? -2.598 -7.095 7.485 1.00 0.00 395 TYR A C 10
ATOM 17357 O O . TYR A 1 24 ? -2.471 -5.968 7.004 1.00 0.00 395 TYR A O 10
ATOM 17375 N N . GLU A 1 25 ? -2.714 -7.315 8.792 1.00 0.00 396 GLU A N 10
ATOM 17376 C CA . GLU A 1 25 ? -2.700 -6.220 9.756 1.00 0.00 396 GLU A CA 10
ATOM 17377 C C . GLU A 1 25 ? -1.363 -5.487 9.723 1.00 0.00 396 GLU A C 10
ATOM 17378 O O . GLU A 1 25 ? -1.299 -4.278 9.947 1.00 0.00 396 GLU A O 10
ATOM 17390 N N . GLU A 1 26 ? -0.296 -6.230 9.436 1.00 0.00 397 GLU A N 10
ATOM 17391 C CA . GLU A 1 26 ? 1.043 -5.656 9.378 1.00 0.00 397 GLU A CA 10
ATOM 17392 C C . GLU A 1 26 ? 1.231 -4.820 8.114 1.00 0.00 397 GLU A C 10
ATOM 17393 O O . GLU A 1 26 ? 1.931 -3.808 8.131 1.00 0.00 397 GLU A O 10
ATOM 17405 N N . ILE A 1 27 ? 0.606 -5.249 7.020 1.00 0.00 398 ILE A N 10
ATOM 17406 C CA . ILE A 1 27 ? 0.709 -4.529 5.754 1.00 0.00 398 ILE A CA 10
ATOM 17407 C C . ILE A 1 27 ? 0.127 -3.125 5.877 1.00 0.00 398 ILE A C 10
ATOM 17408 O O . ILE A 1 27 ? 0.789 -2.137 5.561 1.00 0.00 398 ILE A O 10
ATOM 17424 N N . VAL A 1 28 ? -1.116 -3.050 6.335 1.00 0.00 399 VAL A N 10
ATOM 17425 C CA . VAL A 1 28 ? -1.795 -1.771 6.512 1.00 0.00 399 VAL A CA 10
ATOM 17426 C C . VAL A 1 28 ? -1.012 -0.848 7.441 1.00 0.00 399 VAL A C 10
ATOM 17427 O O . VAL A 1 28 ? -0.747 0.305 7.104 1.00 0.00 399 VAL A O 10
ATOM 17440 N N . GLU A 1 29 ? -0.646 -1.366 8.610 1.00 0.00 400 GLU A N 10
ATOM 17441 C CA . GLU A 1 29 ? 0.093 -0.587 9.600 1.00 0.00 400 GLU A CA 10
ATOM 17442 C C . GLU A 1 29 ? 1.400 -0.039 9.028 1.00 0.00 400 GLU A C 10
ATOM 17443 O O . GLU A 1 29 ? 1.725 1.134 9.216 1.00 0.00 400 GLU A O 10
ATOM 17455 N N . ASP A 1 30 ? 2.144 -0.889 8.329 1.00 0.00 401 ASP A N 10
ATOM 17456 C CA . ASP A 1 30 ? 3.422 -0.488 7.746 1.00 0.00 401 ASP A CA 10
ATOM 17457 C C . ASP A 1 30 ? 3.234 0.580 6.671 1.00 0.00 401 ASP A C 10
ATOM 17458 O O . ASP A 1 30 ? 3.741 1.695 6.798 1.00 0.00 401 ASP A O 10
ATOM 17467 N N . VAL A 1 31 ? 2.507 0.229 5.615 1.00 0.00 402 VAL A N 10
ATOM 17468 C CA . VAL A 1 31 ? 2.255 1.153 4.512 1.00 0.00 402 VAL A CA 10
ATOM 17469 C C . VAL A 1 31 ? 1.646 2.464 5.007 1.00 0.00 402 VAL A C 10
ATOM 17470 O O . VAL A 1 31 ? 1.761 3.499 4.348 1.00 0.00 402 VAL A O 10
ATOM 17483 N N . ARG A 1 32 ? 1.005 2.419 6.171 1.00 0.00 403 ARG A N 10
ATOM 17484 C CA . ARG A 1 32 ? 0.387 3.608 6.748 1.00 0.00 403 ARG A CA 10
ATOM 17485 C C . ARG A 1 32 ? 1.442 4.552 7.309 1.00 0.00 403 ARG A C 10
ATOM 17486 O O . ARG A 1 32 ? 1.463 5.740 6.985 1.00 0.00 403 ARG A O 10
ATOM 17507 N N . ASP A 1 33 ? 2.317 4.017 8.154 1.00 0.00 404 ASP A N 10
ATOM 17508 C CA . ASP A 1 33 ? 3.379 4.809 8.765 1.00 0.00 404 ASP A CA 10
ATOM 17509 C C . ASP A 1 33 ? 4.272 5.438 7.700 1.00 0.00 404 ASP A C 10
ATOM 17510 O O . ASP A 1 33 ? 4.820 6.524 7.897 1.00 0.00 404 ASP A O 10
ATOM 17519 N N . GLU A 1 34 ? 4.414 4.750 6.571 1.00 0.00 405 GLU A N 10
ATOM 17520 C CA . GLU A 1 34 ? 5.246 5.239 5.477 1.00 0.00 405 GLU A CA 10
ATOM 17521 C C . GLU A 1 34 ? 4.543 6.352 4.705 1.00 0.00 405 GLU A C 10
ATOM 17522 O O . GLU A 1 34 ? 5.110 7.420 4.485 1.00 0.00 405 GLU A O 10
ATOM 17534 N N . CYS A 1 35 ? 3.306 6.092 4.293 1.00 0.00 406 CYS A N 10
ATOM 17535 C CA . CYS A 1 35 ? 2.527 7.072 3.543 1.00 0.00 406 CYS A CA 10
ATOM 17536 C C . CYS A 1 35 ? 2.370 8.367 4.335 1.00 0.00 406 CYS A C 10
ATOM 17537 O O . CYS A 1 35 ? 2.303 9.455 3.760 1.00 0.00 406 CYS A O 10
ATOM 17545 N N . SER A 1 36 ? 2.312 8.245 5.660 1.00 0.00 407 SER A N 10
ATOM 17546 C CA . SER A 1 36 ? 2.159 9.405 6.531 1.00 0.00 407 SER A CA 10
ATOM 17547 C C . SER A 1 36 ? 3.514 9.974 6.944 1.00 0.00 407 SER A C 10
ATOM 17548 O O . SER A 1 36 ? 3.613 10.711 7.925 1.00 0.00 407 SER A O 10
ATOM 17556 N N . LYS A 1 37 ? 4.554 9.629 6.192 1.00 0.00 408 LYS A N 10
ATOM 17557 C CA . LYS A 1 37 ? 5.899 10.112 6.485 1.00 0.00 408 LYS A CA 10
ATOM 17558 C C . LYS A 1 37 ? 6.306 11.206 5.504 1.00 0.00 408 LYS A C 10
ATOM 17559 O O . LYS A 1 37 ? 7.257 11.950 5.747 1.00 0.00 408 LYS A O 10
ATOM 17578 N N . TYR A 1 38 ? 5.577 11.300 4.398 1.00 0.00 409 TYR A N 10
ATOM 17579 C CA . TYR A 1 38 ? 5.850 12.306 3.381 1.00 0.00 409 TYR A CA 10
ATOM 17580 C C . TYR A 1 38 ? 4.744 13.350 3.377 1.00 0.00 409 TYR A C 10
ATOM 17581 O O . TYR A 1 38 ? 4.936 14.482 2.932 1.00 0.00 409 TYR A O 10
ATOM 17599 N N . GLY A 1 39 ? 3.582 12.950 3.881 1.00 0.00 410 GLY A N 10
ATOM 17600 C CA . GLY A 1 39 ? 2.444 13.844 3.941 1.00 0.00 410 GLY A CA 10
ATOM 17601 C C . GLY A 1 39 ? 1.338 13.301 4.824 1.00 0.00 410 GLY A C 10
ATOM 17602 O O . GLY A 1 39 ? 1.600 12.587 5.791 1.00 0.00 410 GLY A O 10
ATOM 17606 N N . LEU A 1 40 ? 0.100 13.642 4.488 1.00 0.00 411 LEU A N 10
ATOM 17607 C CA . LEU A 1 40 ? -1.055 13.186 5.253 1.00 0.00 411 LEU A CA 10
ATOM 17608 C C . LEU A 1 40 ? -1.928 12.255 4.418 1.00 0.00 411 LEU A C 10
ATOM 17609 O O . LEU A 1 40 ? -2.713 12.709 3.585 1.00 0.00 411 LEU A O 10
ATOM 17625 N N . VAL A 1 41 ? -1.788 10.953 4.643 1.00 0.00 412 VAL A N 10
ATOM 17626 C CA . VAL A 1 41 ? -2.576 9.972 3.907 1.00 0.00 412 VAL A CA 10
ATOM 17627 C C . VAL A 1 41 ? -3.965 9.815 4.524 1.00 0.00 412 VAL A C 10
ATOM 17628 O O . VAL A 1 41 ? -4.114 9.289 5.627 1.00 0.00 412 VAL A O 10
ATOM 17641 N N . LYS A 1 42 ? -4.977 10.288 3.803 1.00 0.00 413 LYS A N 10
ATOM 17642 C CA . LYS A 1 42 ? -6.359 10.214 4.268 1.00 0.00 413 LYS A CA 10
ATOM 17643 C C . LYS A 1 42 ? -6.744 8.791 4.663 1.00 0.00 413 LYS A C 10
ATOM 17644 O O . LYS A 1 42 ? -7.232 8.561 5.769 1.00 0.00 413 LYS A O 10
ATOM 17663 N N . SER A 1 43 ? -6.526 7.835 3.760 1.00 0.00 414 SER A N 10
ATOM 17664 C CA . SER A 1 43 ? -6.872 6.442 4.046 1.00 0.00 414 SER A CA 10
ATOM 17665 C C . SER A 1 43 ? -6.111 5.465 3.152 1.00 0.00 414 SER A C 10
ATOM 17666 O O . SER A 1 43 ? -5.403 5.868 2.230 1.00 0.00 414 SER A O 10
ATOM 17674 N N . ILE A 1 44 ? -6.264 4.175 3.446 1.00 0.00 415 ILE A N 10
ATOM 17675 C CA . ILE A 1 44 ? -5.612 3.117 2.678 1.00 0.00 415 ILE A CA 10
ATOM 17676 C C . ILE A 1 44 ? -6.565 1.946 2.461 1.00 0.00 415 ILE A C 10
ATOM 17677 O O . ILE A 1 44 ? -7.363 1.615 3.338 1.00 0.00 415 ILE A O 10
ATOM 17693 N N . GLU A 1 45 ? -6.478 1.323 1.291 1.00 0.00 416 GLU A N 10
ATOM 17694 C CA . GLU A 1 45 ? -7.329 0.185 0.968 1.00 0.00 416 GLU A CA 10
ATOM 17695 C C . GLU A 1 45 ? -6.509 -0.935 0.336 1.00 0.00 416 GLU A C 10
ATOM 17696 O O . GLU A 1 45 ? -5.735 -0.704 -0.595 1.00 0.00 416 GLU A O 10
ATOM 17708 N N . ILE A 1 46 ? -6.681 -2.150 0.851 1.00 0.00 417 ILE A N 10
ATOM 17709 C CA . ILE A 1 46 ? -5.948 -3.307 0.346 1.00 0.00 417 ILE A CA 10
ATOM 17710 C C . ILE A 1 46 ? -6.875 -4.510 0.157 1.00 0.00 417 ILE A C 10
ATOM 17711 O O . ILE A 1 46 ? -7.780 -4.728 0.962 1.00 0.00 417 ILE A O 10
ATOM 17727 N N . PRO A 1 47 ? -6.668 -5.304 -0.914 1.00 0.00 418 PRO A N 10
ATOM 17728 C CA . PRO A 1 47 ? -7.492 -6.487 -1.185 1.00 0.00 418 PRO A CA 10
ATOM 17729 C C . PRO A 1 47 ? -7.588 -7.418 0.020 1.00 0.00 418 PRO A C 10
ATOM 17730 O O . PRO A 1 47 ? -6.760 -7.362 0.930 1.00 0.00 418 PRO A O 10
ATOM 17741 N N . ARG A 1 48 ? -8.603 -8.274 0.016 1.00 0.00 419 ARG A N 10
ATOM 17742 C CA . ARG A 1 48 ? -8.827 -9.215 1.099 1.00 0.00 419 ARG A CA 10
ATOM 17743 C C . ARG A 1 48 ? -9.432 -10.490 0.538 1.00 0.00 419 ARG A C 10
ATOM 17744 O O . ARG A 1 48 ? -10.648 -10.673 0.590 1.00 0.00 419 ARG A O 10
ATOM 17765 N N . PRO A 1 49 ? -8.588 -11.380 -0.019 1.00 0.00 420 PRO A N 10
ATOM 17766 C CA . PRO A 1 49 ? -9.025 -12.635 -0.613 1.00 0.00 420 PRO A CA 10
ATOM 17767 C C . PRO A 1 49 ? -10.303 -13.172 0.013 1.00 0.00 420 PRO A C 10
ATOM 17768 O O . PRO A 1 49 ? -10.275 -13.856 1.037 1.00 0.00 420 PRO A O 10
ATOM 17779 N N . VAL A 1 50 ? -11.426 -12.853 -0.622 1.00 0.00 421 VAL A N 10
ATOM 17780 C CA . VAL A 1 50 ? -12.731 -13.271 -0.139 1.00 0.00 421 VAL A CA 10
ATOM 17781 C C . VAL A 1 50 ? -13.027 -14.721 -0.495 1.00 0.00 421 VAL A C 10
ATOM 17782 O O . VAL A 1 50 ? -13.430 -15.032 -1.616 1.00 0.00 421 VAL A O 10
ATOM 17795 N N . ASP A 1 51 ? -12.813 -15.609 0.475 1.00 0.00 422 ASP A N 10
ATOM 17796 C CA . ASP A 1 51 ? -13.052 -17.029 0.278 1.00 0.00 422 ASP A CA 10
ATOM 17797 C C . ASP A 1 51 ? -12.270 -17.507 -0.932 1.00 0.00 422 ASP A C 10
ATOM 17798 O O . ASP A 1 51 ? -12.569 -18.545 -1.522 1.00 0.00 422 ASP A O 10
ATOM 17807 N N . GLY A 1 52 ? -11.261 -16.724 -1.284 1.00 0.00 423 GLY A N 10
ATOM 17808 C CA . GLY A 1 52 ? -10.436 -17.029 -2.426 1.00 0.00 423 GLY A CA 10
ATOM 17809 C C . GLY A 1 52 ? -10.810 -16.179 -3.622 1.00 0.00 423 GLY A C 10
ATOM 17810 O O . GLY A 1 52 ? -10.569 -16.562 -4.766 1.00 0.00 423 GLY A O 10
ATOM 17814 N N . VAL A 1 53 ? -11.401 -15.013 -3.350 1.00 0.00 424 VAL A N 10
ATOM 17815 C CA . VAL A 1 53 ? -11.815 -14.105 -4.405 1.00 0.00 424 VAL A CA 10
ATOM 17816 C C . VAL A 1 53 ? -10.592 -13.475 -5.048 1.00 0.00 424 VAL A C 10
ATOM 17817 O O . VAL A 1 53 ? -10.380 -13.597 -6.253 1.00 0.00 424 VAL A O 10
ATOM 17830 N N . GLU A 1 54 ? -9.812 -12.800 -4.205 1.00 0.00 425 GLU A N 10
ATOM 17831 C CA . GLU A 1 54 ? -8.573 -12.131 -4.593 1.00 0.00 425 GLU A CA 10
ATOM 17832 C C . GLU A 1 54 ? -8.268 -12.247 -6.083 1.00 0.00 425 GLU A C 10
ATOM 17833 O O . GLU A 1 54 ? -7.519 -13.123 -6.517 1.00 0.00 425 GLU A O 10
ATOM 17845 N N . VAL A 1 55 ? -8.855 -11.342 -6.851 1.00 0.00 426 VAL A N 10
ATOM 17846 C CA . VAL A 1 55 ? -8.660 -11.305 -8.301 1.00 0.00 426 VAL A CA 10
ATOM 17847 C C . VAL A 1 55 ? -8.812 -9.886 -8.854 1.00 0.00 426 VAL A C 10
ATOM 17848 O O . VAL A 1 55 ? -7.864 -9.333 -9.412 1.00 0.00 426 VAL A O 10
ATOM 17861 N N . PRO A 1 56 ? -10.001 -9.281 -8.714 1.00 0.00 427 PRO A N 10
ATOM 17862 C CA . PRO A 1 56 ? -10.254 -7.922 -9.196 1.00 0.00 427 PRO A CA 10
ATOM 17863 C C . PRO A 1 56 ? -9.405 -6.903 -8.448 1.00 0.00 427 PRO A C 10
ATOM 17864 O O . PRO A 1 56 ? -9.861 -6.278 -7.490 1.00 0.00 427 PRO A O 10
ATOM 17875 N N . GLY A 1 57 ? -8.164 -6.744 -8.895 1.00 0.00 428 GLY A N 10
ATOM 17876 C CA . GLY A 1 57 ? -7.254 -5.821 -8.249 1.00 0.00 428 GLY A CA 10
ATOM 17877 C C . GLY A 1 57 ? -6.417 -6.516 -7.194 1.00 0.00 428 GLY A C 10
ATOM 17878 O O . GLY A 1 57 ? -5.825 -5.869 -6.331 1.00 0.00 428 GLY A O 10
ATOM 17882 N N . CYS A 1 58 ? -6.380 -7.846 -7.268 1.00 0.00 429 CYS A N 10
ATOM 17883 C CA . CYS A 1 58 ? -5.622 -8.657 -6.321 1.00 0.00 429 CYS A CA 10
ATOM 17884 C C . CYS A 1 58 ? -4.178 -8.174 -6.198 1.00 0.00 429 CYS A C 10
ATOM 17885 O O . CYS A 1 58 ? -3.535 -7.846 -7.195 1.00 0.00 429 CYS A O 10
ATOM 17893 N N . GLY A 1 59 ? -3.680 -8.132 -4.963 1.00 0.00 430 GLY A N 10
ATOM 17894 C CA . GLY A 1 59 ? -2.316 -7.698 -4.717 1.00 0.00 430 GLY A CA 10
ATOM 17895 C C . GLY A 1 59 ? -2.033 -6.303 -5.240 1.00 0.00 430 GLY A C 10
ATOM 17896 O O . GLY A 1 59 ? -1.044 -6.087 -5.943 1.00 0.00 430 GLY A O 10
ATOM 17900 N N . LYS A 1 60 ? -2.899 -5.353 -4.898 1.00 0.00 431 LYS A N 10
ATOM 17901 C CA . LYS A 1 60 ? -2.733 -3.971 -5.340 1.00 0.00 431 LYS A CA 10
ATOM 17902 C C . LYS A 1 60 ? -3.260 -2.996 -4.293 1.00 0.00 431 LYS A C 10
ATOM 17903 O O . LYS A 1 60 ? -4.470 -2.851 -4.122 1.00 0.00 431 LYS A O 10
ATOM 17922 N N . ILE A 1 61 ? -2.346 -2.329 -3.592 1.00 0.00 432 ILE A N 10
ATOM 17923 C CA . ILE A 1 61 ? -2.732 -1.365 -2.567 1.00 0.00 432 ILE A CA 10
ATOM 17924 C C . ILE A 1 61 ? -2.855 0.036 -3.154 1.00 0.00 432 ILE A C 10
ATOM 17925 O O . ILE A 1 61 ? -2.239 0.351 -4.170 1.00 0.00 432 ILE A O 10
ATOM 17941 N N . PHE A 1 62 ? -3.663 0.868 -2.509 1.00 0.00 433 PHE A N 10
ATOM 17942 C CA . PHE A 1 62 ? -3.854 2.246 -2.945 1.00 0.00 433 PHE A CA 10
ATOM 17943 C C . PHE A 1 62 ? -4.330 3.096 -1.777 1.00 0.00 433 PHE A C 10
ATOM 17944 O O . PHE A 1 62 ? -5.194 2.682 -1.006 1.00 0.00 433 PHE A O 10
ATOM 17961 N N . VAL A 1 63 ? -3.759 4.285 -1.652 1.00 0.00 434 VAL A N 10
ATOM 17962 C CA . VAL A 1 63 ? -4.099 5.180 -0.558 1.00 0.00 434 VAL A CA 10
ATOM 17963 C C . VAL A 1 63 ? -4.607 6.525 -1.057 1.00 0.00 434 VAL A C 10
ATOM 17964 O O . VAL A 1 63 ? -4.210 7.000 -2.122 1.00 0.00 434 VAL A O 10
ATOM 17977 N N . GLU A 1 64 ? -5.492 7.129 -0.276 1.00 0.00 435 GLU A N 10
ATOM 17978 C CA . GLU A 1 64 ? -6.039 8.430 -0.606 1.00 0.00 435 GLU A CA 10
ATOM 17979 C C . GLU A 1 64 ? -5.216 9.506 0.084 1.00 0.00 435 GLU A C 10
ATOM 17980 O O . GLU A 1 64 ? -5.192 9.585 1.311 1.00 0.00 435 GLU A O 10
ATOM 17992 N N . PHE A 1 65 ? -4.531 10.315 -0.712 1.00 0.00 436 PHE A N 10
ATOM 17993 C CA . PHE A 1 65 ? -3.687 11.378 -0.181 1.00 0.00 436 PHE A CA 10
ATOM 17994 C C . PHE A 1 65 ? -4.464 12.678 0.005 1.00 0.00 436 PHE A C 10
ATOM 17995 O O . PHE A 1 65 ? -5.644 12.767 -0.335 1.00 0.00 436 PHE A O 10
ATOM 18012 N N . THR A 1 66 ? -3.782 13.683 0.550 1.00 0.00 437 THR A N 10
ATOM 18013 C CA . THR A 1 66 ? -4.388 14.988 0.787 1.00 0.00 437 THR A CA 10
ATOM 18014 C C . THR A 1 66 ? -3.862 16.023 -0.203 1.00 0.00 437 THR A C 10
ATOM 18015 O O . THR A 1 66 ? -4.618 16.853 -0.707 1.00 0.00 437 THR A O 10
ATOM 18026 N N . SER A 1 67 ? -2.559 15.967 -0.477 1.00 0.00 438 SER A N 10
ATOM 18027 C CA . SER A 1 67 ? -1.931 16.904 -1.401 1.00 0.00 438 SER A CA 10
ATOM 18028 C C . SER A 1 67 ? -1.050 16.181 -2.418 1.00 0.00 438 SER A C 10
ATOM 18029 O O . SER A 1 67 ? -0.283 15.280 -2.070 1.00 0.00 438 SER A O 10
ATOM 18037 N N . VAL A 1 68 ? -1.164 16.589 -3.679 1.00 0.00 439 VAL A N 10
ATOM 18038 C CA . VAL A 1 68 ? -0.385 15.992 -4.758 1.00 0.00 439 VAL A CA 10
ATOM 18039 C C . VAL A 1 68 ? 1.106 16.248 -4.572 1.00 0.00 439 VAL A C 10
ATOM 18040 O O . VAL A 1 68 ? 1.941 15.540 -5.134 1.00 0.00 439 VAL A O 10
ATOM 18053 N N . PHE A 1 69 ? 1.434 17.264 -3.781 1.00 0.00 440 PHE A N 10
ATOM 18054 C CA . PHE A 1 69 ? 2.826 17.616 -3.532 1.00 0.00 440 PHE A CA 10
ATOM 18055 C C . PHE A 1 69 ? 3.504 16.522 -2.728 1.00 0.00 440 PHE A C 10
ATOM 18056 O O . PHE A 1 69 ? 4.518 15.964 -3.147 1.00 0.00 440 PHE A O 10
ATOM 18073 N N . ASP A 1 70 ? 2.936 16.219 -1.567 1.00 0.00 441 ASP A N 10
ATOM 18074 C CA . ASP A 1 70 ? 3.473 15.175 -0.713 1.00 0.00 441 ASP A CA 10
ATOM 18075 C C . ASP A 1 70 ? 3.360 13.830 -1.418 1.00 0.00 441 ASP A C 10
ATOM 18076 O O . ASP A 1 70 ? 4.091 12.888 -1.109 1.00 0.00 441 ASP A O 10
ATOM 18085 N N . CYS A 1 71 ? 2.436 13.753 -2.374 1.00 0.00 442 CYS A N 10
ATOM 18086 C CA . CYS A 1 71 ? 2.221 12.533 -3.143 1.00 0.00 442 CYS A CA 10
ATOM 18087 C C . CYS A 1 71 ? 3.412 12.274 -4.058 1.00 0.00 442 CYS A C 10
ATOM 18088 O O . CYS A 1 71 ? 3.912 11.151 -4.153 1.00 0.00 442 CYS A O 10
ATOM 18096 N N . GLN A 1 72 ? 3.860 13.333 -4.723 1.00 0.00 443 GLN A N 10
ATOM 18097 C CA . GLN A 1 72 ? 4.996 13.252 -5.632 1.00 0.00 443 GLN A CA 10
ATOM 18098 C C . GLN A 1 72 ? 6.256 12.842 -4.881 1.00 0.00 443 GLN A C 10
ATOM 18099 O O . GLN A 1 72 ? 6.878 11.826 -5.189 1.00 0.00 443 GLN A O 10
ATOM 18113 N N . LYS A 1 73 ? 6.620 13.650 -3.891 1.00 0.00 444 LYS A N 10
ATOM 18114 C CA . LYS A 1 73 ? 7.807 13.400 -3.081 1.00 0.00 444 LYS A CA 10
ATOM 18115 C C . LYS A 1 73 ? 7.745 12.032 -2.407 1.00 0.00 444 LYS A C 10
ATOM 18116 O O . LYS A 1 73 ? 8.778 11.449 -2.079 1.00 0.00 444 LYS A O 10
ATOM 18135 N N . ALA A 1 74 ? 6.532 11.524 -2.201 1.00 0.00 445 ALA A N 10
ATOM 18136 C CA . ALA A 1 74 ? 6.349 10.226 -1.565 1.00 0.00 445 ALA A CA 10
ATOM 18137 C C . ALA A 1 74 ? 6.902 9.107 -2.440 1.00 0.00 445 ALA A C 10
ATOM 18138 O O . ALA A 1 74 ? 7.830 8.401 -2.045 1.00 0.00 445 ALA A O 10
ATOM 18145 N N . MET A 1 75 ? 6.330 8.955 -3.630 1.00 0.00 446 MET A N 10
ATOM 18146 C CA . MET A 1 75 ? 6.768 7.920 -4.560 1.00 0.00 446 MET A CA 10
ATOM 18147 C C . MET A 1 75 ? 8.179 8.204 -5.071 1.00 0.00 446 MET A C 10
ATOM 18148 O O . MET A 1 75 ? 8.821 7.339 -5.662 1.00 0.00 446 MET A O 10
ATOM 18162 N N . GLN A 1 76 ? 8.658 9.419 -4.833 1.00 0.00 447 GLN A N 10
ATOM 18163 C CA . GLN A 1 76 ? 9.991 9.814 -5.275 1.00 0.00 447 GLN A CA 10
ATOM 18164 C C . GLN A 1 76 ? 11.074 9.128 -4.446 1.00 0.00 447 GLN A C 10
ATOM 18165 O O . GLN A 1 76 ? 12.262 9.398 -4.618 1.00 0.00 447 GLN A O 10
ATOM 18179 N N . GLY A 1 77 ? 10.659 8.240 -3.545 1.00 0.00 448 GLY A N 10
ATOM 18180 C CA . GLY A 1 77 ? 11.612 7.537 -2.708 1.00 0.00 448 GLY A CA 10
ATOM 18181 C C . GLY A 1 77 ? 11.228 6.090 -2.457 1.00 0.00 448 GLY A C 10
ATOM 18182 O O . GLY A 1 77 ? 12.096 5.243 -2.243 1.00 0.00 448 GLY A O 10
ATOM 18186 N N . LEU A 1 78 ? 9.929 5.802 -2.484 1.00 0.00 449 LEU A N 10
ATOM 18187 C CA . LEU A 1 78 ? 9.446 4.446 -2.249 1.00 0.00 449 LEU A CA 10
ATOM 18188 C C . LEU A 1 78 ? 9.187 3.707 -3.561 1.00 0.00 449 LEU A C 10
ATOM 18189 O O . LEU A 1 78 ? 8.615 2.617 -3.565 1.00 0.00 449 LEU A O 10
ATOM 18205 N N . THR A 1 79 ? 9.610 4.304 -4.671 1.00 0.00 450 THR A N 10
ATOM 18206 C CA . THR A 1 79 ? 9.424 3.693 -5.984 1.00 0.00 450 THR A CA 10
ATOM 18207 C C . THR A 1 79 ? 10.670 2.921 -6.412 1.00 0.00 450 THR A C 10
ATOM 18208 O O . THR A 1 79 ? 11.795 3.382 -6.222 1.00 0.00 450 THR A O 10
ATOM 18219 N N . GLY A 1 80 ? 10.458 1.743 -6.992 1.00 0.00 451 GLY A N 10
ATOM 18220 C CA . GLY A 1 80 ? 11.569 0.924 -7.444 1.00 0.00 451 GLY A CA 10
ATOM 18221 C C . GLY A 1 80 ? 12.358 0.331 -6.294 1.00 0.00 451 GLY A C 10
ATOM 18222 O O . GLY A 1 80 ? 13.448 -0.207 -6.495 1.00 0.00 451 GLY A O 10
ATOM 18226 N N . ARG A 1 81 ? 11.811 0.431 -5.086 1.00 0.00 452 ARG A N 10
ATOM 18227 C CA . ARG A 1 81 ? 12.471 -0.104 -3.902 1.00 0.00 452 ARG A CA 10
ATOM 18228 C C . ARG A 1 81 ? 12.295 -1.622 -3.832 1.00 0.00 452 ARG A C 10
ATOM 18229 O O . ARG A 1 81 ? 12.538 -2.323 -4.815 1.00 0.00 452 ARG A O 10
ATOM 18250 N N . LYS A 1 82 ? 11.872 -2.130 -2.673 1.00 0.00 453 LYS A N 10
ATOM 18251 C CA . LYS A 1 82 ? 11.670 -3.565 -2.503 1.00 0.00 453 LYS A CA 10
ATOM 18252 C C . LYS A 1 82 ? 10.940 -3.870 -1.199 1.00 0.00 453 LYS A C 10
ATOM 18253 O O . LYS A 1 82 ? 11.443 -3.585 -0.112 1.00 0.00 453 LYS A O 10
ATOM 18272 N N . PHE A 1 83 ? 9.749 -4.454 -1.317 1.00 0.00 454 PHE A N 10
ATOM 18273 C CA . PHE A 1 83 ? 8.950 -4.809 -0.148 1.00 0.00 454 PHE A CA 10
ATOM 18274 C C . PHE A 1 83 ? 9.678 -5.844 0.703 1.00 0.00 454 PHE A C 10
ATOM 18275 O O . PHE A 1 83 ? 9.582 -5.835 1.931 1.00 0.00 454 PHE A O 10
ATOM 18292 N N . ALA A 1 84 ? 10.411 -6.733 0.039 1.00 0.00 455 ALA A N 10
ATOM 18293 C CA . ALA A 1 84 ? 11.161 -7.778 0.723 1.00 0.00 455 ALA A CA 10
ATOM 18294 C C . ALA A 1 84 ? 12.190 -8.405 -0.211 1.00 0.00 455 ALA A C 10
ATOM 18295 O O . ALA A 1 84 ? 13.326 -8.668 0.184 1.00 0.00 455 ALA A O 10
ATOM 18302 N N . ASN A 1 85 ? 11.781 -8.642 -1.455 1.00 0.00 456 ASN A N 10
ATOM 18303 C CA . ASN A 1 85 ? 12.664 -9.235 -2.453 1.00 0.00 456 ASN A CA 10
ATOM 18304 C C . ASN A 1 85 ? 12.143 -8.971 -3.864 1.00 0.00 456 ASN A C 10
ATOM 18305 O O . ASN A 1 85 ? 12.591 -9.593 -4.828 1.00 0.00 456 ASN A O 10
ATOM 18316 N N . ARG A 1 86 ? 11.196 -8.045 -3.975 1.00 0.00 457 ARG A N 10
ATOM 18317 C CA . ARG A 1 86 ? 10.612 -7.692 -5.267 1.00 0.00 457 ARG A CA 10
ATOM 18318 C C . ARG A 1 86 ? 10.389 -6.187 -5.361 1.00 0.00 457 ARG A C 10
ATOM 18319 O O . ARG A 1 86 ? 9.924 -5.560 -4.409 1.00 0.00 457 ARG A O 10
ATOM 18340 N N . VAL A 1 87 ? 10.721 -5.612 -6.513 1.00 0.00 458 VAL A N 10
ATOM 18341 C CA . VAL A 1 87 ? 10.562 -4.179 -6.723 1.00 0.00 458 VAL A CA 10
ATOM 18342 C C . VAL A 1 87 ? 9.099 -3.765 -6.618 1.00 0.00 458 VAL A C 10
ATOM 18343 O O . VAL A 1 87 ? 8.197 -4.549 -6.916 1.00 0.00 458 VAL A O 10
ATOM 18356 N N . VAL A 1 88 ? 8.873 -2.527 -6.193 1.00 0.00 459 VAL A N 10
ATOM 18357 C CA . VAL A 1 88 ? 7.522 -2.000 -6.044 1.00 0.00 459 VAL A CA 10
ATOM 18358 C C . VAL A 1 88 ? 7.153 -1.102 -7.219 1.00 0.00 459 VAL A C 10
ATOM 18359 O O . VAL A 1 88 ? 7.862 -0.142 -7.524 1.00 0.00 459 VAL A O 10
ATOM 18372 N N . VAL A 1 89 ? 6.042 -1.418 -7.876 1.00 0.00 460 VAL A N 10
ATOM 18373 C CA . VAL A 1 89 ? 5.582 -0.631 -9.016 1.00 0.00 460 VAL A CA 10
ATOM 18374 C C . VAL A 1 89 ? 4.422 0.278 -8.616 1.00 0.00 460 VAL A C 10
ATOM 18375 O O . VAL A 1 89 ? 3.294 -0.178 -8.435 1.00 0.00 460 VAL A O 10
ATOM 18388 N N . THR A 1 90 ? 4.713 1.566 -8.475 1.00 0.00 461 THR A N 10
ATOM 18389 C CA . THR A 1 90 ? 3.698 2.539 -8.092 1.00 0.00 461 THR A CA 10
ATOM 18390 C C . THR A 1 90 ? 3.029 3.150 -9.317 1.00 0.00 461 THR A C 10
ATOM 18391 O O . THR A 1 90 ? 3.640 3.273 -10.379 1.00 0.00 461 THR A O 10
ATOM 18402 N N . LYS A 1 91 ? 1.766 3.532 -9.160 1.00 0.00 462 LYS A N 10
ATOM 18403 C CA . LYS A 1 91 ? 1.001 4.132 -10.246 1.00 0.00 462 LYS A CA 10
ATOM 18404 C C . LYS A 1 91 ? 0.028 5.172 -9.704 1.00 0.00 462 LYS A C 10
ATOM 18405 O O . LYS A 1 91 ? -0.760 4.886 -8.804 1.00 0.00 462 LYS A O 10
ATOM 18424 N N . TYR A 1 92 ? 0.087 6.378 -10.257 1.00 0.00 463 TYR A N 10
ATOM 18425 C CA . TYR A 1 92 ? -0.791 7.458 -9.822 1.00 0.00 463 TYR A CA 10
ATOM 18426 C C . TYR A 1 92 ? -2.244 7.156 -10.177 1.00 0.00 463 TYR A C 10
ATOM 18427 O O . TYR A 1 92 ? -2.551 6.789 -11.311 1.00 0.00 463 TYR A O 10
ATOM 18445 N N . CYS A 1 93 ? -3.134 7.313 -9.200 1.00 0.00 464 CYS A N 10
ATOM 18446 C CA . CYS A 1 93 ? -4.555 7.055 -9.410 1.00 0.00 464 CYS A CA 10
ATOM 18447 C C . CYS A 1 93 ? -5.381 8.324 -9.207 1.00 0.00 464 CYS A C 10
ATOM 18448 O O . CYS A 1 93 ? -5.025 9.193 -8.405 1.00 0.00 464 CYS A O 10
ATOM 18456 N N . ASP A 1 94 ? -6.491 8.417 -9.936 1.00 0.00 465 ASP A N 10
ATOM 18457 C CA . ASP A 1 94 ? -7.372 9.576 -9.851 1.00 0.00 465 ASP A CA 10
ATOM 18458 C C . ASP A 1 94 ? -8.488 9.353 -8.831 1.00 0.00 465 ASP A C 10
ATOM 18459 O O . ASP A 1 94 ? -9.016 8.247 -8.714 1.00 0.00 465 ASP A O 10
ATOM 18468 N N . PRO A 1 95 ? -8.862 10.407 -8.076 1.00 0.00 466 PRO A N 10
ATOM 18469 C CA . PRO A 1 95 ? -9.925 10.327 -7.068 1.00 0.00 466 PRO A CA 10
ATOM 18470 C C . PRO A 1 95 ? -11.239 9.821 -7.654 1.00 0.00 466 PRO A C 10
ATOM 18471 O O . PRO A 1 95 ? -12.088 9.294 -6.934 1.00 0.00 466 PRO A O 10
ATOM 18482 N N . ASP A 1 96 ? -11.401 9.988 -8.963 1.00 0.00 467 ASP A N 10
ATOM 18483 C CA . ASP A 1 96 ? -12.611 9.551 -9.650 1.00 0.00 467 ASP A CA 10
ATOM 18484 C C . ASP A 1 96 ? -12.758 8.034 -9.582 1.00 0.00 467 ASP A C 10
ATOM 18485 O O . ASP A 1 96 ? -13.591 7.512 -8.838 1.00 0.00 467 ASP A O 10
ATOM 18494 N N . SER A 1 97 ? -11.942 7.330 -10.362 1.00 0.00 468 SER A N 10
ATOM 18495 C CA . SER A 1 97 ? -11.977 5.872 -10.391 1.00 0.00 468 SER A CA 10
ATOM 18496 C C . SER A 1 97 ? -11.725 5.299 -9.001 1.00 0.00 468 SER A C 10
ATOM 18497 O O . SER A 1 97 ? -12.280 4.262 -8.636 1.00 0.00 468 SER A O 10
ATOM 18505 N N . TYR A 1 98 ? -10.884 5.982 -8.229 1.00 0.00 469 TYR A N 10
ATOM 18506 C CA . TYR A 1 98 ? -10.564 5.544 -6.879 1.00 0.00 469 TYR A CA 10
ATOM 18507 C C . TYR A 1 98 ? -11.837 5.438 -6.048 1.00 0.00 469 TYR A C 10
ATOM 18508 O O . TYR A 1 98 ? -12.087 4.419 -5.404 1.00 0.00 469 TYR A O 10
ATOM 18526 N N . HIS A 1 99 ? -12.630 6.506 -6.057 1.00 0.00 470 HIS A N 10
ATOM 18527 C CA . HIS A 1 99 ? -13.887 6.530 -5.320 1.00 0.00 470 HIS A CA 10
ATOM 18528 C C . HIS A 1 99 ? -14.759 5.353 -5.736 1.00 0.00 470 HIS A C 10
ATOM 18529 O O . HIS A 1 99 ? -15.403 4.716 -4.902 1.00 0.00 470 HIS A O 10
ATOM 18544 N N . ARG A 1 100 ? -14.772 5.073 -7.036 1.00 0.00 471 ARG A N 10
ATOM 18545 C CA . ARG A 1 100 ? -15.549 3.962 -7.570 1.00 0.00 471 ARG A CA 10
ATOM 18546 C C . ARG A 1 100 ? -15.047 2.644 -6.995 1.00 0.00 471 ARG A C 10
ATOM 18547 O O . ARG A 1 100 ? -15.786 1.661 -6.926 1.00 0.00 471 ARG A O 10
ATOM 18568 N N . ARG A 1 101 ? -13.780 2.636 -6.584 1.00 0.00 472 ARG A N 10
ATOM 18569 C CA . ARG A 1 101 ? -13.163 1.448 -6.010 1.00 0.00 472 ARG A CA 10
ATOM 18570 C C . ARG A 1 101 ? -13.242 0.272 -6.978 1.00 0.00 472 ARG A C 10
ATOM 18571 O O . ARG A 1 101 ? -13.759 -0.793 -6.636 1.00 0.00 472 ARG A O 10
ATOM 18592 N N . ASP A 1 102 ? -12.731 0.475 -8.190 1.00 0.00 473 ASP A N 10
ATOM 18593 C CA . ASP A 1 102 ? -12.736 -0.570 -9.207 1.00 0.00 473 ASP A CA 10
ATOM 18594 C C . ASP A 1 102 ? -12.034 -1.821 -8.693 1.00 0.00 473 ASP A C 10
ATOM 18595 O O . ASP A 1 102 ? -12.238 -2.919 -9.210 1.00 0.00 473 ASP A O 10
ATOM 18604 N N . PHE A 1 103 ? -11.207 -1.642 -7.668 1.00 0.00 474 PHE A N 10
ATOM 18605 C CA . PHE A 1 103 ? -10.473 -2.749 -7.071 1.00 0.00 474 PHE A CA 10
ATOM 18606 C C . PHE A 1 103 ? -11.331 -3.465 -6.033 1.00 0.00 474 PHE A C 10
ATOM 18607 O O . PHE A 1 103 ? -11.538 -4.677 -6.115 1.00 0.00 474 PHE A O 10
ATOM 18624 N N . TRP A 1 104 ? -11.830 -2.704 -5.062 1.00 0.00 475 TRP A N 10
ATOM 18625 C CA . TRP A 1 104 ? -12.670 -3.253 -4.003 1.00 0.00 475 TRP A CA 10
ATOM 18626 C C . TRP A 1 104 ? -11.954 -4.380 -3.263 1.00 0.00 475 TRP A C 10
ATOM 18627 O O . TRP A 1 104 ? -12.082 -5.546 -3.692 1.00 0.00 475 TRP A O 10
ATOM 18649 N N . PRO B 2 1 ? 3.450 2.113 19.447 1.00 0.00 13 PRO B N 10
ATOM 18650 C CA . PRO B 2 1 ? 3.084 0.802 18.911 1.00 0.00 13 PRO B CA 10
ATOM 18651 C C . PRO B 2 1 ? 4.242 0.129 18.182 1.00 0.00 13 PRO B C 10
ATOM 18652 O O . PRO B 2 1 ? 4.977 0.774 17.434 1.00 0.00 13 PRO B O 10
ATOM 18663 N N . SER B 2 2 ? 4.398 -1.173 18.405 1.00 0.00 14 SER B N 10
ATOM 18664 C CA . SER B 2 2 ? 5.468 -1.936 17.771 1.00 0.00 14 SER B CA 10
ATOM 18665 C C . SER B 2 2 ? 5.144 -3.426 17.763 1.00 0.00 14 SER B C 10
ATOM 18666 O O . SER B 2 2 ? 4.091 -3.845 18.240 1.00 0.00 14 SER B O 10
ATOM 18674 N N . LYS B 2 3 ? 6.061 -4.221 17.217 1.00 0.00 15 LYS B N 10
ATOM 18675 C CA . LYS B 2 3 ? 5.875 -5.667 17.148 1.00 0.00 15 LYS B CA 10
ATOM 18676 C C . LYS B 2 3 ? 7.201 -6.377 16.893 1.00 0.00 15 LYS B C 10
ATOM 18677 O O . LYS B 2 3 ? 7.531 -7.355 17.565 1.00 0.00 15 LYS B O 10
ATOM 18696 N N . LYS B 2 4 ? 7.957 -5.879 15.918 1.00 0.00 16 LYS B N 10
ATOM 18697 C CA . LYS B 2 4 ? 9.247 -6.465 15.576 1.00 0.00 16 LYS B CA 10
ATOM 18698 C C . LYS B 2 4 ? 10.243 -5.386 15.163 1.00 0.00 16 LYS B C 10
ATOM 18699 O O . LYS B 2 4 ? 11.333 -5.285 15.729 1.00 0.00 16 LYS B O 10
ATOM 18718 N N . ARG B 2 5 ? 9.859 -4.579 14.176 1.00 0.00 17 ARG B N 10
ATOM 18719 C CA . ARG B 2 5 ? 10.714 -3.503 13.682 1.00 0.00 17 ARG B CA 10
ATOM 18720 C C . ARG B 2 5 ? 12.082 -4.042 13.268 1.00 0.00 17 ARG B C 10
ATOM 18721 O O . ARG B 2 5 ? 13.116 -3.442 13.564 1.00 0.00 17 ARG B O 10
ATOM 18742 N N . LYS B 2 6 ? 12.078 -5.179 12.578 1.00 0.00 18 LYS B N 10
ATOM 18743 C CA . LYS B 2 6 ? 13.314 -5.806 12.121 1.00 0.00 18 LYS B CA 10
ATOM 18744 C C . LYS B 2 6 ? 13.877 -5.081 10.901 1.00 0.00 18 LYS B C 10
ATOM 18745 O O . LYS B 2 6 ? 15.085 -4.878 10.792 1.00 0.00 18 LYS B O 10
ATOM 18764 N N . ARG B 2 7 ? 12.992 -4.697 9.986 1.00 0.00 19 ARG B N 10
ATOM 18765 C CA . ARG B 2 7 ? 13.401 -3.996 8.774 1.00 0.00 19 ARG B CA 10
ATOM 18766 C C . ARG B 2 7 ? 12.219 -3.278 8.132 1.00 0.00 19 ARG B C 10
ATOM 18767 O O . ARG B 2 7 ? 11.071 -3.463 8.537 1.00 0.00 19 ARG B O 10
ATOM 18788 N N . SER B 2 8 ? 12.510 -2.455 7.128 1.00 0.00 20 SER B N 10
ATOM 18789 C CA . SER B 2 8 ? 11.474 -1.705 6.426 1.00 0.00 20 SER B CA 10
ATOM 18790 C C . SER B 2 8 ? 10.956 -2.492 5.226 1.00 0.00 20 SER B C 10
ATOM 18791 O O . SER B 2 8 ? 11.361 -3.631 4.996 1.00 0.00 20 SER B O 10
ATOM 18799 N N . ARG B 2 9 ? 10.058 -1.875 4.463 1.00 0.00 21 ARG B N 10
ATOM 18800 C CA . ARG B 2 9 ? 9.484 -2.515 3.285 1.00 0.00 21 ARG B CA 10
ATOM 18801 C C . ARG B 2 9 ? 10.035 -1.895 2.006 1.00 0.00 21 ARG B C 10
ATOM 18802 O O . ARG B 2 9 ? 9.384 -1.916 0.962 1.00 0.00 21 ARG B O 10
ATOM 18823 N N . TRP B 2 10 ? 11.238 -1.336 2.097 1.00 0.00 22 TRP B N 10
ATOM 18824 C CA . TRP B 2 10 ? 11.881 -0.708 0.948 1.00 0.00 22 TRP B CA 10
ATOM 18825 C C . TRP B 2 10 ? 13.377 -1.010 0.935 1.00 0.00 22 TRP B C 10
ATOM 18826 O O . TRP B 2 10 ? 14.203 -0.109 0.794 1.00 0.00 22 TRP B O 10
ATOM 18847 N N . ASN B 2 11 ? 13.716 -2.287 1.083 1.00 0.00 23 ASN B N 10
ATOM 18848 C CA . ASN B 2 11 ? 15.108 -2.718 1.092 1.00 0.00 23 ASN B CA 10
ATOM 18849 C C . ASN B 2 11 ? 15.745 -2.539 -0.282 1.00 0.00 23 ASN B C 10
ATOM 18850 O O . ASN B 2 11 ? 15.681 -3.432 -1.127 1.00 0.00 23 ASN B O 10
ATOM 18861 N N . GLN B 2 12 ? 16.363 -1.382 -0.499 1.00 0.00 24 GLN B N 10
ATOM 18862 C CA . GLN B 2 12 ? 17.012 -1.089 -1.772 1.00 0.00 24 GLN B CA 10
ATOM 18863 C C . GLN B 2 12 ? 17.876 0.163 -1.672 1.00 0.00 24 GLN B C 10
ATOM 18864 O O . GLN B 2 12 ? 17.366 1.266 -1.470 1.00 0.00 24 GLN B O 10
ATOM 18878 N N . ASP B 2 13 ? 19.186 -0.015 -1.815 1.00 0.00 25 ASP B N 10
ATOM 18879 C CA . ASP B 2 13 ? 20.124 1.101 -1.744 1.00 0.00 25 ASP B CA 10
ATOM 18880 C C . ASP B 2 13 ? 20.837 1.294 -3.081 1.00 0.00 25 ASP B C 10
ATOM 18881 O O . ASP B 2 13 ? 20.153 1.252 -4.125 1.00 0.00 25 ASP B O 10
#

Organism: Homo sapiens (NCBI:txid9606)

Secondary structure (DSSP, 8-state):
----SEEEEESS--TTTTTSHHHHHHHHHHHHHHHTTTS-EEEEE----TTSSS-TT--EEEEEES-HHHHHHHHHHHSS--SSSSPPEEEEEPHHHHHHTS--/--SSS--------

CATH classification: 3.30.70.330

InterPro domains:
  IPR000504 RNA recognition motif domain [PF00076] (151-224)
  IPR000504 RNA recognition motif domain [PF00076] (261-330)
  IPR000504 RNA recognition motif domain [PF00076] (400-459)
  IPR000504 RNA recognition motif domain [PS50102] (149-231)
  IPR000504 RNA recognition motif domain [PS50102] (259-337)
  IPR000504 RNA recognition motif domain [PS50102] (385-466)
  IPR000504 RNA recognition motif domain [SM00360] (150-227)
  IPR000504 RNA recognition motif domain [SM00360] (260-333)
  IPR000504 RNA recognition motif domain [SM00360] (377-462)
  IPR006529 U2 snRNP auxilliary factor, large subunit, splicing factor [TIGR01642] (4-474)
  IPR012677 Nucleotide-binding alpha-beta plait domain superfamily [G3DSA:3.30.70.330] (149-332)
  IPR012677 Nucleotide-binding alpha-beta plait domain superfamily [G3DSA:3.30.70.330] (235-310)
  IPR012677 Nucleotide-binding alpha-beta plait domain superfamily [G3DSA:3.30.70.330] (371-475)
  IPR035979 RNA-binding domain superfamily [SSF54928] (149-233)
  IPR035979 RNA-binding domain superfamily [SSF54928] (244-336)
  IPR035979 RNA-binding domain superfamily [SSF54928] (373-469)

GO terms:
  GO:0005515 protein binding (F, IPI)
  GO:0016607 nuclear speck (C, IDA)
  GO:0005681 spliceosomal complex (C, IDA)
  GO:0000398 mRNA splicing, via spliceosome (P, IC)
  GO:0000974 Prp19 complex (C, IDA)
  GO:0033120 positive regulation of RNA splicing (P, IDA)
  GO:0048025 negative regulation of mRNA splicing, via spliceosome (P, IDA)
  GO:0019899 enzyme binding (F, IPI)
  GO:0006397 mRNA processing (P, TAS)
  GO:0005654 nucleoplasm (C, TAS)
  GO:0031397 negative regulation of protein ubiquitination (P, IDA)
  GO:0031397 negative regulation of protein ubiquitination (P, IMP)
  GO:0005654 nucleoplasm (C, IDA)
  GO:0005634 nucleus (C, IDA)
  GO:0030628 pre-mRNA 3'-splice site binding (F, IDA)
  GO:0071004 U2-type prespliceosome (C, IDA)
  GO:0089701 U2AF complex (C, IDA)
  GO:0000398 mRNA splicing, via spliceosome (P, IDA)
  GO:0140678 molecular function inhibitor activity (F, EXP)
  GO:0003723 RNA binding (F, HDA)

Radius of gyration: 13.52 Å; Cα contacts (8 Å, |Δi|>4): 211; chains: 2; bounding box: 33×35×32 Å

Solvent-accessible surface area: 6970 Å² total; per-residue (Å²): 131,116,63,28,44,0,1,0,1,32,85,1,12,78,30,143,48,0,60,84,102,94,64,40,95,4,5,29,68,11,2,104,58,39,4,55,129,52,27,118,23,125,45,19,50,10,1,94,0,87,137,34,95,68,59,113,39,17,8,64,0,6,0,15,0,53,50,52,150,33,0,65,103,0,33,152,29,2,68,20,54,74,5,63,109,49,82,2,71,20,94,39,17,67,47,118,45,32,142,181,138,102,74,48,124,25,102,167,145,137,134,58,50,16,90,117,155

Foldseek 3Di:
DDFAFKKKKAPQAAVVQLADDVSVVVSQVVVQVLLPVLHDWPFKDADHCDVNNQDQCHRMIMTGGDDSVSVVVSCVPQAQDDNPNDGMHMDHDHPVVVVVPSRD/DDDCPPDDPDPDD